Protein AF-0000000070730236 (afdb_homodimer)

Structure (mmCIF, N/CA/C/O backbone):
data_AF-0000000070730236-model_v1
#
loop_
_entity.id
_entity.type
_entity.pdbx_description
1 polymer '4-aminobutyrate aminotransferase'
#
loop_
_atom_site.group_PDB
_atom_site.id
_atom_site.type_symbol
_atom_site.label_atom_id
_atom_site.label_alt_id
_atom_site.label_comp_id
_atom_site.label_asym_id
_atom_site.label_entity_id
_atom_site.label_seq_id
_atom_site.pdbx_PDB_ins_code
_atom_site.Cartn_x
_atom_site.Cartn_y
_atom_site.Cartn_z
_atom_site.occupancy
_atom_site.B_iso_or_equiv
_atom_site.auth_seq_id
_atom_site.auth_comp_id
_atom_site.auth_asym_id
_atom_site.auth_atom_id
_atom_site.pdbx_PDB_model_num
ATOM 1 N N . MET A 1 1 ? -17.438 -22.188 -35.969 1 34.66 1 MET A N 1
ATOM 2 C CA . MET A 1 1 ? -17.047 -20.828 -36.281 1 34.66 1 MET A CA 1
ATOM 3 C C . MET A 1 1 ? -15.602 -20.562 -35.875 1 34.66 1 MET A C 1
ATOM 5 O O . MET A 1 1 ? -15.219 -20.812 -34.719 1 34.66 1 MET A O 1
ATOM 9 N N . THR A 1 2 ? -14.625 -20.625 -36.594 1 44.75 2 THR A N 1
ATOM 10 C CA . THR A 1 2 ? -13.195 -20.516 -36.344 1 44.75 2 THR A CA 1
ATOM 11 C C . THR A 1 2 ? -12.898 -19.359 -35.406 1 44.75 2 THR A C 1
ATOM 13 O O . THR A 1 2 ? -13.227 -18.203 -35.719 1 44.75 2 THR A O 1
ATOM 16 N N . ASN A 1 3 ? -12.977 -19.484 -34.031 1 59.94 3 ASN A N 1
ATOM 17 C CA . ASN A 1 3 ? -12.938 -18.453 -33.031 1 59.94 3 ASN A CA 1
ATOM 18 C C . ASN A 1 3 ? -11.883 -17.391 -33.344 1 59.94 3 ASN A C 1
ATOM 20 O O . ASN A 1 3 ? -10.703 -17.719 -33.5 1 59.94 3 ASN A O 1
ATOM 24 N N . GLN A 1 4 ? -12.258 -16.281 -33.938 1 80.88 4 GLN A N 1
ATOM 25 C CA . GLN A 1 4 ? -11.422 -15.141 -34.281 1 80.88 4 GLN A CA 1
ATOM 26 C C . GLN A 1 4 ? -10.422 -14.844 -33.188 1 80.88 4 GLN A C 1
ATOM 28 O O . GLN A 1 4 ? -10.781 -14.812 -32 1 80.88 4 GLN A O 1
ATOM 33 N N . SER A 1 5 ? -9.148 -14.969 -33.594 1 93.56 5 SER A N 1
ATOM 34 C CA . SER A 1 5 ? -8.039 -14.719 -32.688 1 93.56 5 SER A CA 1
ATOM 35 C C . SER A 1 5 ? -8.117 -13.312 -32.094 1 93.56 5 SER A C 1
ATOM 37 O O . SER A 1 5 ? -7.895 -12.328 -32.812 1 93.56 5 SER A O 1
ATOM 39 N N . ILE A 1 6 ? -8.453 -13.219 -30.812 1 95.75 6 ILE A N 1
ATOM 40 C CA . ILE A 1 6 ? -8.492 -11.93 -30.125 1 95.75 6 ILE A CA 1
ATOM 41 C C . ILE A 1 6 ? -7.082 -11.336 -30.078 1 95.75 6 ILE A C 1
ATOM 43 O O . ILE A 1 6 ? -6.906 -10.125 -30.172 1 95.75 6 ILE A O 1
ATOM 47 N N . SER A 1 7 ? -6.105 -12.164 -29.906 1 97.12 7 SER A N 1
ATOM 48 C CA . SER A 1 7 ? -4.715 -11.727 -29.922 1 97.12 7 SER A CA 1
ATOM 49 C C . SER A 1 7 ? -4.367 -11.047 -31.234 1 97.12 7 SER A C 1
ATOM 51 O O . SER A 1 7 ? -3.746 -9.984 -31.25 1 97.12 7 SER A O 1
ATOM 53 N N . ALA A 1 8 ? -4.727 -11.727 -32.312 1 96.88 8 ALA A N 1
ATOM 54 C CA . ALA A 1 8 ? -4.43 -11.172 -33.656 1 96.88 8 ALA A CA 1
ATOM 55 C C . ALA A 1 8 ? -5.184 -9.867 -33.875 1 96.88 8 ALA A C 1
ATOM 57 O O . ALA A 1 8 ? -4.684 -8.961 -34.562 1 96.88 8 ALA A O 1
ATOM 58 N N . GLN A 1 9 ? -6.41 -9.781 -33.344 1 96.94 9 GLN A N 1
ATOM 59 C CA . GLN A 1 9 ? -7.184 -8.547 -33.469 1 96.94 9 GLN A CA 1
ATOM 60 C C . GLN A 1 9 ? -6.504 -7.398 -32.719 1 96.94 9 GLN A C 1
ATOM 62 O O . GLN A 1 9 ? -6.395 -6.293 -33.25 1 96.94 9 GLN A O 1
ATOM 67 N N . TYR A 1 10 ? -6.07 -7.633 -31.469 1 97.62 10 TYR A N 1
ATOM 68 C CA . TYR A 1 10 ? -5.406 -6.602 -30.688 1 97.62 10 TYR A CA 1
ATOM 69 C C . TYR A 1 10 ? -4.031 -6.273 -31.25 1 97.62 10 TYR A C 1
ATOM 71 O O . TYR A 1 10 ? -3.631 -5.109 -31.297 1 97.62 10 TYR A O 1
ATOM 79 N N . PHE A 1 11 ? -3.342 -7.414 -31.656 1 98.12 11 PHE A N 1
ATOM 80 C CA . PHE A 1 11 ? -1.927 -7.266 -31.984 1 98.12 11 PHE A CA 1
ATOM 81 C C . PHE A 1 11 ? -1.612 -7.871 -33.344 1 98.12 11 PHE A C 1
ATOM 83 O O . PHE A 1 11 ? -0.896 -8.875 -33.438 1 98.12 11 PHE A O 1
ATOM 90 N N . PRO A 1 12 ? -1.958 -7.266 -34.375 1 97.31 12 PRO A N 1
ATOM 91 C CA . PRO A 1 12 ? -1.667 -7.816 -35.719 1 97.31 12 PRO A CA 1
ATOM 92 C C . PRO A 1 12 ? -0.169 -7.93 -35.969 1 97.31 12 PRO A C 1
ATOM 94 O O . PRO A 1 12 ? 0.25 -8.742 -36.812 1 97.31 12 PRO A O 1
ATOM 97 N N . GLU A 1 13 ? 0.661 -7.137 -35.281 1 97.25 13 GLU A N 1
ATOM 98 C CA . GLU A 1 13 ? 2.098 -7.121 -35.531 1 97.25 13 GLU A CA 1
ATOM 99 C C . GLU A 1 13 ? 2.859 -7.891 -34.469 1 97.25 13 GLU A C 1
ATOM 101 O O . GLU A 1 13 ? 4.07 -7.719 -34.312 1 97.25 13 GLU A O 1
ATOM 106 N N . GLU A 1 14 ? 2.125 -8.688 -33.625 1 97.81 14 GLU A N 1
ATOM 107 C CA . GLU A 1 14 ? 2.814 -9.5 -32.625 1 97.81 14 GLU A CA 1
ATOM 108 C C . GLU A 1 14 ? 3.84 -10.422 -33.281 1 97.81 14 GLU A C 1
ATOM 110 O O . GLU A 1 14 ? 3.582 -10.992 -34.344 1 97.81 14 GLU A O 1
ATOM 115 N N . PRO A 1 15 ? 5.004 -10.594 -32.625 1 97.12 15 PRO A N 1
ATOM 116 C CA . PRO A 1 15 ? 5.98 -11.523 -33.219 1 97.12 15 PRO A CA 1
ATOM 117 C C . PRO A 1 15 ? 5.402 -12.914 -33.438 1 97.12 15 PRO A C 1
ATOM 119 O O . PRO A 1 15 ? 4.555 -13.375 -32.656 1 97.12 15 PRO A O 1
ATOM 122 N N . LYS A 1 16 ? 5.879 -13.578 -34.469 1 96.69 16 LYS A N 1
ATOM 123 C CA . LYS A 1 16 ? 5.398 -14.922 -34.781 1 96.69 16 LYS A CA 1
ATOM 124 C C . LYS A 1 16 ? 6.078 -15.969 -33.906 1 96.69 16 LYS A C 1
ATOM 126 O O . LYS A 1 16 ? 5.531 -17.047 -33.688 1 96.69 16 LYS A O 1
ATOM 131 N N . GLU A 1 17 ? 7.234 -15.641 -33.531 1 97.88 17 GLU A N 1
ATOM 132 C CA . GLU A 1 17 ? 8.047 -16.484 -32.656 1 97.88 17 GLU A CA 1
ATOM 133 C C . GLU A 1 17 ? 9.031 -15.656 -31.844 1 97.88 17 GLU A C 1
ATOM 135 O O . GLU A 1 17 ? 9.281 -14.492 -32.156 1 97.88 17 GLU A O 1
ATOM 140 N N . PRO A 1 18 ? 9.578 -16.188 -30.766 1 98.44 18 PRO A N 1
ATOM 141 C CA . PRO A 1 18 ? 10.602 -15.461 -30 1 98.44 18 PRO A CA 1
ATOM 142 C C . PRO A 1 18 ? 11.82 -15.109 -30.844 1 98.44 18 PRO A C 1
ATOM 144 O O . PRO A 1 18 ? 12.109 -15.789 -31.844 1 98.44 18 PRO A O 1
ATOM 147 N N . VAL A 1 19 ? 12.453 -14.086 -30.469 1 98.06 19 VAL A N 1
ATOM 148 C CA . VAL A 1 19 ? 13.703 -13.664 -31.078 1 98.06 19 VAL A CA 1
ATOM 149 C C . VAL A 1 19 ? 14.797 -13.57 -30.016 1 98.06 19 VAL A C 1
ATOM 151 O O . VAL A 1 19 ? 14.695 -12.758 -29.078 1 98.06 19 VAL A O 1
ATOM 154 N N . VAL A 1 20 ? 15.82 -14.406 -30.094 1 97.69 20 VAL A N 1
ATOM 155 C CA . VAL A 1 20 ? 16.969 -14.352 -29.188 1 97.69 20 VAL A CA 1
ATOM 156 C C . VAL A 1 20 ? 18.188 -13.828 -29.922 1 97.69 20 VAL A C 1
ATOM 158 O O . VAL A 1 20 ? 18.812 -14.562 -30.703 1 97.69 20 VAL A O 1
ATOM 161 N N . LYS A 1 21 ? 18.5 -12.656 -29.625 1 95.81 21 LYS A N 1
ATOM 162 C CA . LYS A 1 21 ? 19.656 -12.039 -30.281 1 95.81 21 LYS A CA 1
ATOM 163 C C . LYS A 1 21 ? 20.922 -12.188 -29.422 1 95.81 21 LYS A C 1
ATOM 165 O O . LYS A 1 21 ? 22.031 -12.234 -29.953 1 95.81 21 LYS A O 1
ATOM 170 N N . SER A 1 22 ? 20.781 -12.125 -28.125 1 90.31 22 SER A N 1
ATOM 171 C CA . SER A 1 22 ? 21.906 -12.227 -27.203 1 90.31 22 SER A CA 1
ATOM 172 C C . SER A 1 22 ? 21.516 -13 -25.953 1 90.31 22 SER A C 1
ATOM 174 O O . SER A 1 22 ? 20.469 -12.75 -25.359 1 90.31 22 SER A O 1
ATOM 176 N N . THR A 1 23 ? 22.344 -13.898 -25.672 1 89.12 23 THR A N 1
ATOM 177 C CA . THR A 1 23 ? 22.125 -14.617 -24.422 1 89.12 23 THR A CA 1
ATOM 178 C C . THR A 1 23 ? 23.031 -14.062 -23.328 1 89.12 23 THR A C 1
ATOM 180 O O . THR A 1 23 ? 22.844 -14.383 -22.156 1 89.12 23 THR A O 1
ATOM 183 N N . LYS A 1 24 ? 24.062 -13.211 -23.734 1 89.94 24 LYS A N 1
ATOM 184 C CA . LYS A 1 24 ? 24.984 -12.648 -22.766 1 89.94 24 LYS A CA 1
ATOM 185 C C . LYS A 1 24 ? 24.297 -11.641 -21.859 1 89.94 24 LYS A C 1
ATOM 187 O O . LYS A 1 24 ? 24.641 -11.508 -20.688 1 89.94 24 LYS A O 1
ATOM 192 N N . GLY A 1 25 ? 23.297 -10.953 -22.375 1 96.06 25 GLY A N 1
ATOM 193 C CA . GLY A 1 25 ? 22.531 -9.961 -21.625 1 96.06 25 GLY A CA 1
ATOM 194 C C . GLY A 1 25 ? 23.391 -8.812 -21.109 1 96.06 25 GLY A C 1
ATOM 195 O O . GLY A 1 25 ? 23.188 -8.336 -20 1 96.06 25 GLY A O 1
ATOM 196 N N . SER A 1 26 ? 24.359 -8.336 -21.891 1 97.38 26 SER A N 1
ATOM 197 C CA . SER A 1 26 ? 25.359 -7.359 -21.453 1 97.38 26 SER A CA 1
ATOM 198 C C . SER A 1 26 ? 24.719 -6.008 -21.156 1 97.38 26 SER A C 1
ATOM 200 O O . SER A 1 26 ? 25.078 -5.336 -20.188 1 97.38 26 SER A O 1
ATOM 202 N N . ASN A 1 27 ? 23.797 -5.602 -22.031 1 98.06 27 ASN A N 1
ATOM 203 C CA . ASN A 1 27 ? 23.125 -4.32 -21.812 1 98.06 27 ASN A CA 1
ATOM 204 C C . ASN A 1 27 ? 22.266 -4.348 -20.547 1 98.06 27 ASN A C 1
ATOM 206 O O . ASN A 1 27 ? 22.266 -3.383 -19.781 1 98.06 27 ASN A O 1
ATOM 210 N N . SER A 1 28 ? 21.547 -5.41 -20.328 1 98.19 28 SER A N 1
ATOM 211 C CA . SER A 1 28 ? 20.75 -5.559 -19.125 1 98.19 28 SER A CA 1
ATOM 212 C C . SER A 1 28 ? 21.625 -5.547 -17.875 1 98.19 28 SER A C 1
ATOM 214 O O . SER A 1 28 ? 21.297 -4.891 -16.891 1 98.19 28 SER A O 1
ATOM 216 N N . LYS A 1 29 ? 22.672 -6.309 -17.938 1 98 29 LYS A N 1
ATOM 217 C CA . LYS A 1 29 ? 23.578 -6.371 -16.797 1 98 29 LYS A CA 1
ATOM 218 C C . LYS A 1 29 ? 24.141 -4.992 -16.469 1 98 29 LYS A C 1
ATOM 220 O O . LYS A 1 29 ? 24.203 -4.613 -15.289 1 98 29 LYS A O 1
ATOM 225 N N . GLN A 1 30 ? 24.531 -4.23 -17.453 1 98.31 30 GLN A N 1
ATOM 226 C CA . GLN A 1 30 ? 25.062 -2.887 -17.25 1 98.31 30 GLN A CA 1
ATOM 227 C C . GLN A 1 30 ? 24 -1.959 -16.672 1 98.31 30 GLN A C 1
ATOM 229 O O . GLN A 1 30 ? 24.281 -1.162 -15.773 1 98.31 30 GLN A O 1
ATOM 234 N N . ALA A 1 31 ? 22.844 -2.051 -17.219 1 98.5 31 ALA A N 1
ATOM 235 C CA . ALA A 1 31 ? 21.734 -1.215 -16.75 1 98.5 31 ALA A CA 1
ATOM 236 C C . ALA A 1 31 ? 21.391 -1.534 -15.297 1 98.5 31 ALA A C 1
ATOM 238 O O . ALA A 1 31 ? 21.094 -0.633 -14.508 1 98.5 31 ALA A O 1
ATOM 239 N N . ILE A 1 32 ? 21.391 -2.787 -14.938 1 98.5 32 ILE A N 1
ATOM 240 C CA . ILE A 1 32 ? 21.094 -3.217 -13.578 1 98.5 32 ILE A CA 1
ATOM 241 C C . ILE A 1 32 ? 22.172 -2.693 -12.633 1 98.5 32 ILE A C 1
ATOM 243 O O . ILE A 1 32 ? 21.875 -2.242 -11.523 1 98.5 32 ILE A O 1
ATOM 247 N N . GLU A 1 33 ? 23.406 -2.789 -13.055 1 98 33 GLU A N 1
ATOM 248 C CA . GLU A 1 33 ? 24.516 -2.275 -12.25 1 98 33 GLU A CA 1
ATOM 249 C C . GLU A 1 33 ? 24.375 -0.775 -12.008 1 98 33 GLU A C 1
ATOM 251 O O . GLU A 1 33 ? 24.578 -0.298 -10.891 1 98 33 GLU A O 1
ATOM 256 N N . SER A 1 34 ? 24.047 -0.074 -13.047 1 97.94 34 SER A N 1
ATOM 257 C CA . SER A 1 34 ? 23.844 1.366 -12.922 1 97.94 34 SER A CA 1
ATOM 258 C C . SER A 1 34 ? 22.703 1.685 -11.961 1 97.94 34 SER A C 1
ATOM 260 O O . SER A 1 34 ? 22.844 2.518 -11.062 1 97.94 34 SER A O 1
ATOM 262 N N . LEU A 1 35 ? 21.578 1.046 -12.148 1 98.19 35 LEU A N 1
ATOM 263 C CA . LEU A 1 35 ? 20.422 1.23 -11.297 1 98.19 35 LEU A CA 1
ATOM 264 C C . LEU A 1 35 ? 20.734 0.866 -9.852 1 98.19 35 LEU A C 1
ATOM 266 O O . LEU A 1 35 ? 20.25 1.506 -8.922 1 98.19 35 LEU A O 1
ATOM 270 N N . GLY A 1 36 ? 21.594 -0.146 -9.68 1 97.75 36 GLY A N 1
ATOM 271 C CA . GLY A 1 36 ? 21.938 -0.697 -8.375 1 97.75 36 GLY A CA 1
ATOM 272 C C . GLY A 1 36 ? 22.688 0.279 -7.492 1 97.75 36 GLY A C 1
ATOM 273 O O . GLY A 1 36 ? 22.781 0.082 -6.281 1 97.75 36 GLY A O 1
ATOM 274 N N . LYS A 1 37 ? 23.188 1.359 -8.047 1 97.12 37 LYS A N 1
ATOM 275 C CA . LYS A 1 37 ? 23.906 2.367 -7.281 1 97.12 37 LYS A CA 1
ATOM 276 C C . LYS A 1 37 ? 22.969 3.166 -6.391 1 97.12 37 LYS A C 1
ATOM 278 O O . LYS A 1 37 ? 23.375 3.695 -5.355 1 97.12 37 LYS A O 1
ATOM 283 N N . VAL A 1 38 ? 21.656 3.236 -6.773 1 97.44 38 VAL A N 1
ATOM 284 C CA . VAL A 1 38 ? 20.766 4.152 -6.07 1 97.44 38 VAL A CA 1
ATOM 285 C C . VAL A 1 38 ? 19.453 3.445 -5.75 1 97.44 38 VAL A C 1
ATOM 287 O O . VAL A 1 38 ? 18.625 3.971 -5 1 97.44 38 VAL A O 1
ATOM 290 N N . PHE A 1 39 ? 19.234 2.281 -6.234 1 97.19 39 PHE A N 1
ATOM 291 C CA . PHE A 1 39 ? 18.047 1.453 -6.082 1 97.19 39 PHE A CA 1
ATOM 292 C C . PHE A 1 39 ? 18.422 -0.018 -5.953 1 97.19 39 PHE A C 1
ATOM 294 O O . PHE A 1 39 ? 19.328 -0.494 -6.637 1 97.19 39 PHE A O 1
ATOM 301 N N . ASP A 1 40 ? 17.828 -0.788 -5.016 1 97.38 40 ASP A N 1
ATOM 302 C CA . ASP A 1 40 ? 18.141 -2.209 -4.906 1 97.38 40 ASP A CA 1
ATOM 303 C C . ASP A 1 40 ? 17.609 -2.98 -6.113 1 97.38 40 ASP A C 1
ATOM 305 O O . ASP A 1 40 ? 16.453 -3.4 -6.133 1 97.38 40 ASP A O 1
ATOM 309 N N . ALA A 1 41 ? 18.484 -3.246 -7.078 1 97.5 41 ALA A N 1
ATOM 310 C CA . ALA A 1 41 ? 18.078 -3.854 -8.344 1 97.5 41 ALA A CA 1
ATOM 311 C C . ALA A 1 41 ? 18.531 -5.312 -8.422 1 97.5 41 ALA A C 1
ATOM 313 O O . ALA A 1 41 ? 18.484 -5.926 -9.484 1 97.5 41 ALA A O 1
ATOM 314 N N . ARG A 1 42 ? 19 -5.934 -7.352 1 97.38 42 ARG A N 1
ATOM 315 C CA . ARG A 1 42 ? 19.594 -7.27 -7.348 1 97.38 42 ARG A CA 1
ATOM 316 C C . ARG A 1 42 ? 18.562 -8.328 -7.691 1 97.38 42 ARG A C 1
ATOM 318 O O . ARG A 1 42 ? 18.906 -9.445 -8.078 1 97.38 42 ARG A O 1
ATOM 325 N N . GLY A 1 43 ? 17.234 -8.008 -7.543 1 97.19 43 GLY A N 1
ATOM 326 C CA . GLY A 1 43 ? 16.172 -8.945 -7.875 1 97.19 43 GLY A CA 1
ATOM 327 C C . GLY A 1 43 ? 15.812 -8.945 -9.352 1 97.19 43 GLY A C 1
ATOM 328 O O . GLY A 1 43 ? 15 -9.758 -9.805 1 97.19 43 GLY A O 1
ATOM 329 N N . ALA A 1 44 ? 16.391 -8.102 -10.18 1 97.94 44 ALA A N 1
ATOM 330 C CA . ALA A 1 44 ? 16.031 -7.926 -11.578 1 97.94 44 ALA A CA 1
ATOM 331 C C . ALA A 1 44 ? 16.5 -9.109 -12.422 1 97.94 44 ALA A C 1
ATOM 333 O O . ALA A 1 44 ? 17.641 -9.555 -12.297 1 97.94 44 ALA A O 1
ATOM 334 N N . TYR A 1 45 ? 15.617 -9.641 -13.227 1 97 45 TYR A N 1
ATOM 335 C CA . TYR A 1 45 ? 15.969 -10.672 -14.195 1 97 45 TYR A CA 1
ATOM 336 C C . TYR A 1 45 ? 16.641 -10.07 -15.422 1 97 45 TYR A C 1
ATOM 338 O O . TYR A 1 45 ? 17.641 -10.586 -15.906 1 97 45 TYR A O 1
ATOM 346 N N . PHE A 1 46 ? 16.109 -9.102 -15.953 1 98 46 PHE A N 1
ATOM 347 C CA . PHE A 1 46 ? 16.625 -8.289 -17.047 1 98 46 PHE A CA 1
ATOM 348 C C . PHE A 1 46 ? 15.898 -6.945 -17.094 1 98 46 PHE A C 1
ATOM 350 O O . PHE A 1 46 ? 14.859 -6.766 -16.453 1 98 46 PHE A O 1
ATOM 357 N N . VAL A 1 47 ? 16.5 -6.008 -17.734 1 98.62 47 VAL A N 1
ATOM 358 C CA . VAL A 1 47 ? 15.859 -4.719 -17.969 1 98.62 47 VAL A CA 1
ATOM 359 C C . VAL A 1 47 ? 15.016 -4.777 -19.25 1 98.62 47 VAL A C 1
ATOM 361 O O . VAL A 1 47 ? 15.531 -5.121 -20.312 1 98.62 47 VAL A O 1
ATOM 364 N N . ALA A 1 48 ? 13.781 -4.457 -19.141 1 98.69 48 ALA A N 1
ATOM 365 C CA . ALA A 1 48 ? 12.836 -4.617 -20.234 1 98.69 48 ALA A CA 1
ATOM 366 C C . ALA A 1 48 ? 12.75 -3.344 -21.078 1 98.69 48 ALA A C 1
ATOM 368 O O . ALA A 1 48 ? 12.945 -2.24 -20.562 1 98.69 48 ALA A O 1
ATOM 369 N N . ASP A 1 49 ? 12.539 -3.51 -22.328 1 98.5 49 ASP A N 1
ATOM 370 C CA . ASP A 1 49 ? 12.102 -2.461 -23.234 1 98.5 49 ASP A CA 1
ATOM 371 C C . ASP A 1 49 ? 10.602 -2.555 -23.516 1 98.5 49 ASP A C 1
ATOM 373 O O . ASP A 1 49 ? 10.18 -3.17 -24.484 1 98.5 49 ASP A O 1
ATOM 377 N N . TYR A 1 50 ? 9.797 -1.922 -22.734 1 98.44 50 TYR A N 1
ATOM 378 C CA . TYR A 1 50 ? 8.344 -2.057 -22.797 1 98.44 50 TYR A CA 1
ATOM 379 C C . TYR A 1 50 ? 7.789 -1.422 -24.062 1 98.44 50 TYR A C 1
ATOM 381 O O . TYR A 1 50 ? 6.73 -1.82 -24.547 1 98.44 50 TYR A O 1
ATOM 389 N N . ALA A 1 51 ? 8.453 -0.44 -24.594 1 97.94 51 ALA A N 1
ATOM 390 C CA . ALA A 1 51 ? 8.008 0.173 -25.844 1 97.94 51 ALA A CA 1
ATOM 391 C C . ALA A 1 51 ? 8.016 -0.841 -26.984 1 97.94 51 ALA A C 1
ATOM 393 O O . ALA A 1 51 ? 7.219 -0.734 -27.922 1 97.94 51 ALA A O 1
ATOM 394 N N . LYS A 1 52 ? 8.891 -1.861 -26.859 1 98.06 52 LYS A N 1
ATOM 395 C CA . LYS A 1 52 ? 9.023 -2.855 -27.922 1 98.06 52 LYS A CA 1
ATOM 396 C C . LYS A 1 52 ? 8.312 -4.152 -27.562 1 98.06 52 LYS A C 1
ATOM 398 O O . LYS A 1 52 ? 8.273 -5.094 -28.359 1 98.06 52 LYS A O 1
ATOM 403 N N . SER A 1 53 ? 7.781 -4.277 -26.375 1 98.69 53 SER A N 1
ATOM 404 C CA . SER A 1 53 ? 6.988 -5.434 -25.969 1 98.69 53 SER A CA 1
ATOM 405 C C . SER A 1 53 ? 5.598 -5.391 -26.594 1 98.69 53 SER A C 1
ATOM 407 O O . SER A 1 53 ? 5.02 -4.312 -26.766 1 98.69 53 SER A O 1
ATOM 409 N N . LEU A 1 54 ? 5.07 -6.551 -26.969 1 98.62 54 LEU A N 1
ATOM 410 C CA . LEU A 1 54 ? 3.805 -6.547 -27.688 1 98.62 54 LEU A CA 1
ATOM 411 C C . LEU A 1 54 ? 3.064 -7.867 -27.5 1 98.62 54 LEU A C 1
ATOM 413 O O . LEU A 1 54 ? 3.619 -8.938 -27.766 1 98.62 54 LEU A O 1
ATOM 417 N N . GLY A 1 55 ? 1.768 -7.719 -27.109 1 98.44 55 GLY A N 1
ATOM 418 C CA . GLY A 1 55 ? 0.967 -8.922 -26.922 1 98.44 55 GLY A CA 1
ATOM 419 C C . GLY A 1 55 ? 1.524 -9.852 -25.875 1 98.44 55 GLY A C 1
ATOM 420 O O . GLY A 1 55 ? 1.75 -9.445 -24.734 1 98.44 55 GLY A O 1
ATOM 421 N N . ASN A 1 56 ? 1.843 -11.07 -26.297 1 98.75 56 ASN A N 1
ATOM 422 C CA . ASN A 1 56 ? 2.344 -12.07 -25.359 1 98.75 56 ASN A CA 1
ATOM 423 C C . ASN A 1 56 ? 3.869 -12.102 -25.328 1 98.75 56 ASN A C 1
ATOM 425 O O . ASN A 1 56 ? 4.469 -13.047 -24.828 1 98.75 56 ASN A O 1
ATOM 429 N N . TYR A 1 57 ? 4.523 -11.016 -25.812 1 98.88 57 TYR A N 1
ATOM 430 C CA . TYR A 1 57 ? 5.98 -10.984 -25.906 1 98.88 57 TYR A CA 1
ATOM 431 C C . TYR A 1 57 ? 6.551 -9.797 -25.141 1 98.88 57 TYR A C 1
ATOM 433 O O . TYR A 1 57 ? 6.062 -8.672 -25.281 1 98.88 57 TYR A O 1
ATOM 441 N N . ILE A 1 58 ? 7.559 -10.008 -24.344 1 98.81 58 ILE A N 1
ATOM 442 C CA . ILE A 1 58 ? 8.281 -8.969 -23.625 1 98.81 58 ILE A CA 1
ATOM 443 C C . ILE A 1 58 ? 9.68 -8.812 -24.203 1 98.81 58 ILE A C 1
ATOM 445 O O . ILE A 1 58 ? 10.359 -9.797 -24.484 1 98.81 58 ILE A O 1
ATOM 449 N N . ALA A 1 59 ? 10.086 -7.617 -24.438 1 98.62 59 ALA A N 1
ATOM 450 C CA . ALA A 1 59 ? 11.398 -7.293 -24.984 1 98.62 59 ALA A CA 1
ATOM 451 C C . ALA A 1 59 ? 12.359 -6.844 -23.891 1 98.62 59 ALA A C 1
ATOM 453 O O . ALA A 1 59 ? 11.969 -6.141 -22.969 1 98.62 59 ALA A O 1
ATOM 454 N N . ASP A 1 60 ? 13.648 -7.246 -23.969 1 98.5 60 ASP A N 1
ATOM 455 C CA . ASP A 1 60 ? 14.664 -6.676 -23.094 1 98.5 60 ASP A CA 1
ATOM 456 C C . ASP A 1 60 ? 15.555 -5.695 -23.859 1 98.5 60 ASP A C 1
ATOM 458 O O . ASP A 1 60 ? 15.391 -5.504 -25.062 1 98.5 60 ASP A O 1
ATOM 462 N N . VAL A 1 61 ? 16.453 -5.039 -23.188 1 98.38 61 VAL A N 1
ATOM 463 C CA . VAL A 1 61 ? 17.297 -3.996 -23.75 1 98.38 61 VAL A CA 1
ATOM 464 C C . VAL A 1 61 ? 18.406 -4.629 -24.578 1 98.38 61 VAL A C 1
ATOM 466 O O . VAL A 1 61 ? 19.188 -3.926 -25.219 1 98.38 61 VAL A O 1
ATOM 469 N N . ASP A 1 62 ? 18.562 -5.922 -24.609 1 98.31 62 ASP A N 1
ATOM 470 C CA . ASP A 1 62 ? 19.578 -6.625 -25.391 1 98.31 62 ASP A CA 1
ATOM 471 C C . ASP A 1 62 ? 19.047 -7.012 -26.766 1 98.31 62 ASP A C 1
ATOM 473 O O . ASP A 1 62 ? 19.781 -7.582 -27.578 1 98.31 62 ASP A O 1
ATOM 477 N N . GLY A 1 63 ? 17.781 -6.719 -27.031 1 97.5 63 GLY A N 1
ATOM 478 C CA . GLY A 1 63 ? 17.188 -6.949 -28.344 1 97.5 63 GLY A CA 1
ATOM 479 C C . GLY A 1 63 ? 16.438 -8.258 -28.438 1 97.5 63 GLY A C 1
ATOM 480 O O . GLY A 1 63 ? 15.93 -8.617 -29.5 1 97.5 63 GLY A O 1
ATOM 481 N N . ASN A 1 64 ? 16.297 -8.969 -27.359 1 98.56 64 ASN A N 1
ATOM 482 C CA . ASN A 1 64 ? 15.531 -10.211 -27.328 1 98.56 64 ASN A CA 1
ATOM 483 C C . ASN A 1 64 ? 14.031 -9.938 -27.203 1 98.56 64 ASN A C 1
ATOM 485 O O . ASN A 1 64 ? 13.625 -8.953 -26.594 1 98.56 64 ASN A O 1
ATOM 489 N N . LEU A 1 65 ? 13.227 -10.766 -27.844 1 98.5 65 LEU A N 1
ATOM 490 C CA . LEU A 1 65 ? 11.781 -10.867 -27.656 1 98.5 65 LEU A CA 1
ATOM 491 C C . LEU A 1 65 ? 11.391 -12.234 -27.109 1 98.5 65 LEU A C 1
ATOM 493 O O . LEU A 1 65 ? 11.477 -13.242 -27.812 1 98.5 65 LEU A O 1
ATOM 497 N N . TYR A 1 66 ? 10.945 -12.258 -25.875 1 98.81 66 TYR A N 1
ATOM 498 C CA . TYR A 1 66 ? 10.602 -13.508 -25.219 1 98.81 66 TYR A CA 1
ATOM 499 C C . TYR A 1 66 ? 9.094 -13.734 -25.219 1 98.81 66 TYR A C 1
ATOM 501 O O . TYR A 1 66 ? 8.32 -12.812 -24.953 1 98.81 66 TYR A O 1
ATOM 509 N N . LEU A 1 67 ? 8.68 -14.969 -25.672 1 98.88 67 LEU A N 1
ATOM 510 C CA . LEU A 1 67 ? 7.336 -15.352 -25.25 1 98.88 67 LEU A CA 1
ATOM 511 C C . LEU A 1 67 ? 7.211 -15.344 -23.734 1 98.88 67 LEU A C 1
ATOM 513 O O . LEU A 1 67 ? 7.938 -16.062 -23.047 1 98.88 67 LEU A O 1
ATOM 517 N N . ASP A 1 68 ? 6.355 -14.492 -23.25 1 98.81 68 ASP A N 1
ATOM 518 C CA . ASP A 1 68 ? 6.289 -14.281 -21.812 1 98.81 68 ASP A CA 1
ATOM 519 C C . ASP A 1 68 ? 5.133 -15.062 -21.203 1 98.81 68 ASP A C 1
ATOM 521 O O . ASP A 1 68 ? 3.969 -14.68 -21.344 1 98.81 68 ASP A O 1
ATOM 525 N N . VAL A 1 69 ? 5.402 -16.109 -20.5 1 98.81 69 VAL A N 1
ATOM 526 C CA . VAL A 1 69 ? 4.367 -16.891 -19.844 1 98.81 69 VAL A CA 1
ATOM 527 C C . VAL A 1 69 ? 4.492 -16.75 -18.328 1 98.81 69 VAL A C 1
ATOM 529 O O . VAL A 1 69 ? 4.035 -17.609 -17.578 1 98.81 69 VAL A O 1
ATOM 532 N N . TYR A 1 70 ? 5.172 -15.727 -17.891 1 98.25 70 TYR A N 1
ATOM 533 C CA . TYR A 1 70 ? 5.254 -15.312 -16.484 1 98.25 70 TYR A CA 1
ATOM 534 C C . TYR A 1 70 ? 4.512 -14 -16.266 1 98.25 70 TYR A C 1
ATOM 536 O O . TYR A 1 70 ? 3.961 -13.758 -15.195 1 98.25 70 TYR A O 1
ATOM 544 N N . ALA A 1 71 ? 4.527 -13.18 -17.391 1 97.44 71 ALA A N 1
ATOM 545 C CA . ALA A 1 71 ? 3.799 -11.914 -17.438 1 97.44 71 ALA A CA 1
ATOM 546 C C . ALA A 1 71 ? 4.156 -11.031 -16.25 1 97.44 71 ALA A C 1
ATOM 548 O O . ALA A 1 71 ? 3.273 -10.562 -15.523 1 97.44 71 ALA A O 1
ATOM 549 N N . GLN A 1 72 ? 5.52 -10.828 -16.125 1 96.12 72 GLN A N 1
ATOM 550 C CA . GLN A 1 72 ? 6.125 -10.172 -14.977 1 96.12 72 GLN A CA 1
ATOM 551 C C . GLN A 1 72 ? 5.926 -10.992 -13.703 1 96.12 72 GLN A C 1
ATOM 553 O O . GLN A 1 72 ? 6.461 -12.094 -13.586 1 96.12 72 GLN A O 1
ATOM 558 N N . ILE A 1 73 ? 5.113 -10.852 -12.859 1 95.94 73 ILE A N 1
ATOM 559 C CA . ILE A 1 73 ? 4.664 -11.633 -11.711 1 95.94 73 ILE A CA 1
ATOM 560 C C . ILE A 1 73 ? 3.143 -11.75 -11.727 1 95.94 73 ILE A C 1
ATOM 562 O O . ILE A 1 73 ? 2.471 -11.305 -10.789 1 95.94 73 ILE A O 1
ATOM 566 N N . ALA A 1 74 ? 2.688 -12.336 -12.812 1 97.69 74 ALA A N 1
ATOM 567 C CA . ALA A 1 74 ? 1.275 -12.648 -13.008 1 97.69 74 ALA A CA 1
ATOM 568 C C . ALA A 1 74 ? 0.427 -11.383 -13.031 1 97.69 74 ALA A C 1
ATOM 570 O O . ALA A 1 74 ? -0.699 -11.367 -12.523 1 97.69 74 ALA A O 1
ATOM 571 N N . SER A 1 75 ? 0.89 -10.32 -13.68 1 97.75 75 SER A N 1
ATOM 572 C CA . SER A 1 75 ? 0.193 -9.055 -13.484 1 97.75 75 SER A CA 1
ATOM 573 C C . SER A 1 75 ? -0.344 -8.508 -14.805 1 97.75 75 SER A C 1
ATOM 575 O O . SER A 1 75 ? -1.058 -7.504 -14.82 1 97.75 75 SER A O 1
ATOM 577 N N . ILE A 1 76 ? -0.006 -9.133 -15.984 1 98.31 76 ILE A N 1
ATOM 578 C CA . ILE A 1 76 ? -0.448 -8.633 -17.281 1 98.31 76 ILE A CA 1
ATOM 579 C C . ILE A 1 76 ? -1.682 -9.406 -17.734 1 98.31 76 ILE A C 1
ATOM 581 O O . ILE A 1 76 ? -1.598 -10.594 -18.047 1 98.31 76 ILE A O 1
ATOM 585 N N . PRO A 1 77 ? -2.783 -8.727 -17.844 1 98.06 77 PRO A N 1
ATOM 586 C CA . PRO A 1 77 ? -4.008 -9.469 -18.156 1 98.06 77 PRO A CA 1
ATOM 587 C C . PRO A 1 77 ? -4.234 -9.633 -19.656 1 98.06 77 PRO A C 1
ATOM 589 O O . PRO A 1 77 ? -4.512 -10.734 -20.125 1 98.06 77 PRO A O 1
ATOM 592 N N . LEU A 1 78 ? -4.008 -8.531 -20.469 1 98.56 78 LEU A N 1
ATOM 593 C CA . LEU A 1 78 ? -4.527 -8.508 -21.828 1 98.56 78 LEU A CA 1
ATOM 594 C C . LEU A 1 78 ? -3.396 -8.336 -22.844 1 98.56 78 LEU A C 1
ATOM 596 O O . LEU A 1 78 ? -3.637 -7.973 -24 1 98.56 78 LEU A O 1
ATOM 600 N N . GLY A 1 79 ? -2.15 -8.523 -22.406 1 98.62 79 GLY A N 1
ATOM 601 C CA . GLY A 1 79 ? -0.99 -8.391 -23.281 1 98.62 79 GLY A CA 1
ATOM 602 C C . GLY A 1 79 ? -0.323 -7.035 -23.172 1 98.62 79 GLY A C 1
ATOM 603 O O . GLY A 1 79 ? -0.964 -6.047 -22.812 1 98.62 79 GLY A O 1
ATOM 604 N N . TYR A 1 80 ? 0.936 -6.992 -23.562 1 98.75 80 TYR A N 1
ATOM 605 C CA . TYR A 1 80 ? 1.72 -5.766 -23.531 1 98.75 80 TYR A CA 1
ATOM 606 C C . TYR A 1 80 ? 1.243 -4.797 -24.609 1 98.75 80 TYR A C 1
ATOM 608 O O . TYR A 1 80 ? 0.981 -5.203 -25.75 1 98.75 80 TYR A O 1
ATOM 616 N N . ASN A 1 81 ? 1.176 -3.529 -24.188 1 98.56 81 ASN A N 1
ATOM 617 C CA . ASN A 1 81 ? 0.773 -2.443 -25.062 1 98.56 81 ASN A CA 1
ATOM 618 C C . ASN A 1 81 ? -0.566 -2.734 -25.734 1 98.56 81 ASN A C 1
ATOM 620 O O . ASN A 1 81 ? -0.697 -2.6 -26.953 1 98.56 81 ASN A O 1
ATOM 624 N N . ASN A 1 82 ? -1.536 -3.201 -24.984 1 98.75 82 ASN A N 1
ATOM 625 C CA . ASN A 1 82 ? -2.885 -3.477 -25.469 1 98.75 82 ASN A CA 1
ATOM 626 C C . ASN A 1 82 ? -3.58 -2.205 -25.953 1 98.75 82 ASN A C 1
ATOM 628 O O . ASN A 1 82 ? -3.715 -1.244 -25.188 1 98.75 82 ASN A O 1
ATOM 632 N N . PRO A 1 83 ? -4.07 -2.213 -27.156 1 98.62 83 PRO A N 1
ATOM 633 C CA . PRO A 1 83 ? -4.609 -0.974 -27.719 1 98.62 83 PRO A CA 1
ATOM 634 C C . PRO A 1 83 ? -5.859 -0.488 -27 1 98.62 83 PRO A C 1
ATOM 636 O O . PRO A 1 83 ? -6.086 0.72 -26.891 1 98.62 83 PRO A O 1
ATOM 639 N N . ALA A 1 84 ? -6.727 -1.405 -26.516 1 98.56 84 ALA A N 1
ATOM 640 C CA . ALA A 1 84 ? -7.918 -1.004 -25.781 1 98.56 84 ALA A CA 1
ATOM 641 C C . ALA A 1 84 ? -7.539 -0.298 -24.484 1 98.56 84 ALA A C 1
ATOM 643 O O . ALA A 1 84 ? -8.18 0.686 -24.094 1 98.56 84 ALA A O 1
ATOM 644 N N . LEU A 1 85 ? -6.555 -0.774 -23.797 1 98.75 85 LEU A N 1
ATOM 645 C CA . LEU A 1 85 ? -6.105 -0.167 -22.547 1 98.75 85 LEU A CA 1
ATOM 646 C C . LEU A 1 85 ? -5.375 1.145 -22.812 1 98.75 85 LEU A C 1
ATOM 648 O O . LEU A 1 85 ? -5.453 2.076 -22.016 1 98.75 85 LEU A O 1
ATOM 652 N N . ILE A 1 86 ? -4.625 1.222 -23.922 1 98.81 86 ILE A N 1
ATOM 653 C CA . ILE A 1 86 ? -3.971 2.467 -24.312 1 98.81 86 ILE A CA 1
ATOM 654 C C . ILE A 1 86 ? -5.02 3.561 -24.5 1 98.81 86 ILE A C 1
ATOM 656 O O . ILE A 1 86 ? -4.812 4.707 -24.094 1 98.81 86 ILE A O 1
ATOM 660 N N . GLU A 1 87 ? -6.121 3.193 -25.141 1 98.75 87 GLU A N 1
ATOM 661 C CA . GLU A 1 87 ? -7.203 4.156 -25.312 1 98.75 87 GLU A CA 1
ATOM 662 C C . GLU A 1 87 ? -7.703 4.672 -23.969 1 98.75 87 GLU A C 1
ATOM 664 O O . GLU A 1 87 ? -7.961 5.867 -23.812 1 98.75 87 GLU A O 1
ATOM 669 N N . VAL A 1 88 ? -7.887 3.805 -22.984 1 98.69 88 VAL A N 1
ATOM 670 C CA . VAL A 1 88 ? -8.312 4.176 -21.641 1 98.69 88 VAL A CA 1
ATOM 671 C C . VAL A 1 88 ? -7.27 5.098 -21 1 98.69 88 VAL A C 1
ATOM 673 O O . VAL A 1 88 ? -7.617 6.109 -20.391 1 98.69 88 VAL A O 1
ATOM 676 N N . ALA A 1 89 ? -5.984 4.773 -21.141 1 98.69 89 ALA A N 1
ATOM 677 C CA . ALA A 1 89 ? -4.883 5.516 -20.547 1 98.69 89 ALA A CA 1
ATOM 678 C C . ALA A 1 89 ? -4.797 6.93 -21.109 1 98.69 89 ALA A C 1
ATOM 680 O O . ALA A 1 89 ? -4.332 7.852 -20.438 1 98.69 89 ALA A O 1
ATOM 681 N N . LYS A 1 90 ? -5.242 7.137 -22.312 1 98.44 90 LYS A N 1
ATOM 682 C CA . LYS A 1 90 ? -5.148 8.422 -23 1 98.44 90 LYS A CA 1
ATOM 683 C C . LYS A 1 90 ? -6.375 9.289 -22.719 1 98.44 90 LYS A C 1
ATOM 685 O O . LYS A 1 90 ? -6.418 10.461 -23.094 1 98.44 90 LYS A O 1
ATOM 690 N N . SER A 1 91 ? -7.391 8.781 -22.031 1 98.31 91 SER A N 1
ATOM 691 C CA . SER A 1 91 ? -8.648 9.477 -21.812 1 98.31 91 SER A CA 1
ATOM 692 C C . SER A 1 91 ? -8.469 10.656 -20.859 1 98.31 91 SER A C 1
ATOM 694 O O . SER A 1 91 ? -7.543 10.664 -20.031 1 98.31 91 SER A O 1
ATOM 696 N N . ASP A 1 92 ? -9.406 11.602 -20.922 1 97.19 92 ASP A N 1
ATOM 697 C CA . ASP A 1 92 ? -9.414 12.75 -20.016 1 97.19 92 ASP A CA 1
ATOM 698 C C . ASP A 1 92 ? -9.609 12.297 -18.562 1 97.19 92 ASP A C 1
ATOM 700 O O . ASP A 1 92 ? -9.031 12.883 -17.656 1 97.19 92 ASP A O 1
ATOM 704 N N . LYS A 1 93 ? -10.422 11.305 -18.406 1 96.75 93 LYS A N 1
ATOM 705 C CA . LYS A 1 93 ? -10.656 10.758 -17.062 1 96.75 93 LYS A CA 1
ATOM 706 C C . LYS A 1 93 ? -9.352 10.258 -16.438 1 96.75 93 LYS A C 1
ATOM 708 O O . LYS A 1 93 ? -9.086 10.508 -15.266 1 96.75 93 LYS A O 1
ATOM 713 N N . MET A 1 94 ? -8.562 9.547 -17.25 1 98.31 94 MET A N 1
ATOM 714 C CA . MET A 1 94 ? -7.293 9.016 -16.766 1 98.31 94 MET A CA 1
ATOM 715 C C . MET A 1 94 ? -6.312 10.141 -16.469 1 98.31 94 MET A C 1
ATOM 717 O O . MET A 1 94 ? -5.652 10.133 -15.43 1 98.31 94 MET A O 1
ATOM 721 N N . ILE A 1 95 ? -6.227 11.109 -17.359 1 98.12 95 ILE A N 1
ATOM 722 C CA . ILE A 1 95 ? -5.312 12.234 -17.188 1 98.12 95 ILE A CA 1
ATOM 723 C C . ILE A 1 95 ? -5.637 12.969 -15.891 1 98.12 95 ILE A C 1
ATOM 725 O O . ILE A 1 95 ? -4.738 13.289 -15.102 1 98.12 95 ILE A O 1
ATOM 729 N N . ARG A 1 96 ? -6.895 13.195 -15.625 1 97.06 96 ARG A N 1
ATOM 730 C CA . ARG A 1 96 ? -7.316 13.883 -14.406 1 97.06 96 ARG A CA 1
ATOM 731 C C . ARG A 1 96 ? -7.027 13.039 -13.172 1 97.06 96 ARG A C 1
ATOM 733 O O . ARG A 1 96 ? -6.648 13.57 -12.125 1 97.06 96 ARG A O 1
ATOM 740 N N . ALA A 1 97 ? -7.273 11.711 -13.312 1 98 97 ALA A N 1
ATOM 741 C CA . ALA A 1 97 ? -6.988 10.797 -12.211 1 98 97 ALA A CA 1
ATOM 742 C C . ALA A 1 97 ? -5.504 10.82 -11.852 1 98 97 ALA A C 1
ATOM 744 O O . ALA A 1 97 ? -5.137 10.664 -10.688 1 98 97 ALA A O 1
ATOM 745 N N . ILE A 1 98 ? -4.648 11.047 -12.867 1 98.25 98 ILE A N 1
ATOM 746 C CA . ILE A 1 98 ? -3.203 11.078 -12.656 1 98.25 98 ILE A CA 1
ATOM 747 C C . ILE A 1 98 ? -2.803 12.422 -12.039 1 98.25 98 ILE A C 1
ATOM 749 O O . ILE A 1 98 ? -2.113 12.453 -11.016 1 98.25 98 ILE A O 1
ATOM 753 N N . VAL A 1 99 ? -3.305 13.531 -12.531 1 98.06 99 VAL A N 1
ATOM 754 C CA . VAL A 1 99 ? -2.801 14.867 -12.227 1 98.06 99 VAL A CA 1
ATOM 755 C C . VAL A 1 99 ? -3.41 15.359 -10.914 1 98.06 99 VAL A C 1
ATOM 757 O O . VAL A 1 99 ? -2.729 15.992 -10.109 1 98.06 99 VAL A O 1
ATOM 760 N N . ASP A 1 100 ? -4.668 15.062 -10.664 1 97.94 100 ASP A N 1
ATOM 761 C CA . ASP A 1 100 ? -5.363 15.586 -9.492 1 97.94 100 ASP A CA 1
ATOM 762 C C . ASP A 1 100 ? -5.492 14.523 -8.406 1 97.94 100 ASP A C 1
ATOM 764 O O . ASP A 1 100 ? -5.758 14.836 -7.246 1 97.94 100 ASP A O 1
ATOM 768 N N . ARG A 1 101 ? -5.312 13.211 -8.773 1 97.12 101 ARG A N 1
ATOM 769 C CA . ARG A 1 101 ? -5.371 12.047 -7.891 1 97.12 101 ARG A CA 1
ATOM 770 C C . ARG A 1 101 ? -6.332 12.289 -6.73 1 97.12 101 ARG A C 1
ATOM 772 O O . ARG A 1 101 ? -5.902 12.5 -5.598 1 97.12 101 ARG A O 1
ATOM 779 N N . PRO A 1 102 ? -7.586 12.172 -6.895 1 97.75 102 PRO A N 1
ATOM 780 C CA . PRO A 1 102 ? -8.594 12.438 -5.867 1 97.75 102 PRO A CA 1
ATOM 781 C C . PRO A 1 102 ? -8.359 11.641 -4.586 1 97.75 102 PRO A C 1
ATOM 783 O O . PRO A 1 102 ? -8.008 10.453 -4.648 1 97.75 102 PRO A O 1
ATOM 786 N N . ALA A 1 103 ? -8.414 12.297 -3.387 1 97.88 103 ALA A N 1
ATOM 787 C CA . ALA A 1 103 ? -8.578 11.602 -2.109 1 97.88 103 ALA A CA 1
ATOM 788 C C . ALA A 1 103 ? -9.992 11.047 -1.961 1 97.88 103 ALA A C 1
ATOM 790 O O . ALA A 1 103 ? -10.852 11.68 -1.351 1 97.88 103 ALA A O 1
ATOM 791 N N . LEU A 1 104 ? -10.195 9.859 -2.311 1 98 104 LEU A N 1
ATOM 792 C CA . LEU A 1 104 ? -11.516 9.305 -2.621 1 98 104 LEU A CA 1
ATOM 793 C C . LEU A 1 104 ? -12.391 9.258 -1.374 1 98 104 LEU A C 1
ATOM 795 O O . LEU A 1 104 ? -13.617 9.352 -1.468 1 98 104 LEU A O 1
ATOM 799 N N . GLY A 1 105 ? -11.797 9.156 -0.254 1 97.12 105 GLY A N 1
ATOM 800 C CA . GLY A 1 105 ? -12.57 9.047 0.974 1 97.12 105 GLY A CA 1
ATOM 801 C C . GLY A 1 105 ? -13.219 10.352 1.388 1 97.12 105 GLY A C 1
ATOM 802 O O . GLY A 1 105 ? -14.32 10.352 1.942 1 97.12 105 GLY A O 1
ATOM 803 N N . ASN A 1 106 ? -12.547 11.5 1.091 1 98.12 106 ASN A N 1
ATOM 804 C CA . ASN A 1 106 ? -13.047 12.797 1.527 1 98.12 106 ASN A CA 1
ATOM 805 C C . ASN A 1 106 ? -13.562 13.625 0.354 1 98.12 106 ASN A C 1
ATOM 807 O O . ASN A 1 106 ? -14.477 14.438 0.518 1 98.12 106 ASN A O 1
ATOM 811 N N . PHE A 1 107 ? -12.922 13.43 -0.748 1 98.44 107 PHE A N 1
ATOM 812 C CA . PHE A 1 107 ? -13.242 14.234 -1.921 1 98.44 107 PHE A CA 1
ATOM 813 C C . PHE A 1 107 ? -13.359 13.352 -3.162 1 98.44 107 PHE A C 1
ATOM 815 O O . PHE A 1 107 ? -12.656 13.57 -4.152 1 98.44 107 PHE A O 1
ATOM 822 N N . PRO A 1 108 ? -14.258 12.43 -3.123 1 98.44 108 PRO A N 1
ATOM 823 C CA . PRO A 1 108 ? -14.43 11.617 -4.328 1 98.44 108 PRO A CA 1
ATOM 824 C C . PRO A 1 108 ? -14.828 12.445 -5.547 1 98.44 108 PRO A C 1
ATOM 826 O O . PRO A 1 108 ? -15.555 13.438 -5.414 1 98.44 108 PRO A O 1
ATOM 829 N N . GLY A 1 109 ? -14.352 12.094 -6.684 1 98.19 109 GLY A N 1
ATOM 830 C CA . GLY A 1 109 ? -14.805 12.719 -7.914 1 98.19 109 GLY A CA 1
ATOM 831 C C . GLY A 1 109 ? -16.203 12.281 -8.328 1 98.19 109 GLY A C 1
ATOM 832 O O . GLY A 1 109 ? -16.672 11.234 -7.891 1 98.19 109 GLY A O 1
ATOM 833 N N . ASN A 1 110 ? -16.828 13.047 -9.141 1 97.81 110 ASN A N 1
ATOM 834 C CA . ASN A 1 110 ? -18.156 12.703 -9.633 1 97.81 110 ASN A CA 1
ATOM 835 C C . ASN A 1 110 ? -18.125 11.469 -10.523 1 97.81 110 ASN A C 1
ATOM 837 O O . ASN A 1 110 ? -19.172 10.898 -10.844 1 97.81 110 ASN A O 1
ATOM 841 N N . ASP A 1 111 ? -16.969 10.992 -10.82 1 97.81 111 ASP A N 1
ATOM 842 C CA . ASP A 1 111 ? -16.812 9.789 -11.648 1 97.81 111 ASP A CA 1
ATOM 843 C C . ASP A 1 111 ? -16.625 8.547 -10.781 1 97.81 111 ASP A C 1
ATOM 845 O O . ASP A 1 111 ? -16.578 7.43 -11.297 1 97.81 111 ASP A O 1
ATOM 849 N N . LEU A 1 112 ? -16.469 8.656 -9.461 1 98.25 112 LEU A N 1
ATOM 850 C CA . LEU A 1 112 ? -16.125 7.512 -8.625 1 98.25 112 LEU A CA 1
ATOM 851 C C . LEU A 1 112 ? -17.234 6.469 -8.656 1 98.25 112 LEU A C 1
ATOM 853 O O . LEU A 1 112 ? -16.969 5.266 -8.664 1 98.25 112 LEU A O 1
ATOM 857 N N . ASP A 1 113 ? -18.484 6.898 -8.641 1 98 113 ASP A N 1
ATOM 858 C CA . ASP A 1 113 ? -19.594 5.961 -8.688 1 98 113 ASP A CA 1
ATOM 859 C C . ASP A 1 113 ? -19.516 5.07 -9.922 1 98 113 ASP A C 1
ATOM 861 O O . ASP A 1 113 ? -19.703 3.854 -9.836 1 98 113 ASP A O 1
ATOM 865 N N . GLU A 1 114 ? -19.297 5.684 -11.039 1 98.06 114 GLU A N 1
ATOM 866 C CA . GLU A 1 114 ? -19.141 4.945 -12.289 1 98.06 114 GLU A CA 1
ATOM 867 C C . GLU A 1 114 ? -17.938 4 -12.227 1 98.06 114 GLU A C 1
ATOM 869 O O . GLU A 1 114 ? -18.031 2.846 -12.648 1 98.06 114 GLU A O 1
ATOM 874 N N . ILE A 1 115 ? -16.812 4.453 -11.719 1 98.44 115 ILE A N 1
ATOM 875 C CA . ILE A 1 115 ? -15.594 3.668 -11.609 1 98.44 115 ILE A CA 1
ATOM 876 C C . ILE A 1 115 ? -15.852 2.422 -10.766 1 98.44 115 ILE A C 1
ATOM 878 O O . ILE A 1 115 ? -15.508 1.309 -11.172 1 98.44 115 ILE A O 1
ATOM 882 N N . VAL A 1 116 ? -16.5 2.594 -9.609 1 98.56 116 VAL A N 1
ATOM 883 C CA . VAL A 1 116 ? -16.766 1.499 -8.688 1 98.56 116 VAL A CA 1
ATOM 884 C C . VAL A 1 116 ? -17.75 0.522 -9.32 1 98.56 116 VAL A C 1
ATOM 886 O O . VAL A 1 116 ? -17.578 -0.695 -9.227 1 98.56 116 VAL A O 1
ATOM 889 N N . THR A 1 117 ? -18.75 1.032 -9.969 1 98.19 117 THR A N 1
ATOM 890 C CA . THR A 1 117 ? -19.766 0.202 -10.602 1 98.19 117 THR A CA 1
ATOM 891 C C . THR A 1 117 ? -19.156 -0.65 -11.711 1 98.19 117 THR A C 1
ATOM 893 O O . THR A 1 117 ? -19.516 -1.82 -11.867 1 98.19 117 THR A O 1
ATOM 896 N N . ASP A 1 118 ? -18.312 -0.076 -12.477 1 98.31 118 ASP A N 1
ATOM 897 C CA . ASP A 1 118 ? -17.656 -0.811 -13.547 1 98.31 118 ASP A CA 1
ATOM 898 C C . ASP A 1 118 ? -16.859 -1.991 -13 1 98.31 118 ASP A C 1
ATOM 900 O O . ASP A 1 118 ? -16.812 -3.062 -13.617 1 98.31 118 ASP A O 1
ATOM 904 N N . ILE A 1 119 ? -16.172 -1.816 -11.922 1 98.75 119 ILE A N 1
ATOM 905 C CA . ILE A 1 119 ? -15.414 -2.898 -11.289 1 98.75 119 ILE A CA 1
ATOM 906 C C . ILE A 1 119 ? -16.375 -3.955 -10.758 1 98.75 119 ILE A C 1
ATOM 908 O O . ILE A 1 119 ? -16.141 -5.156 -10.906 1 98.75 119 ILE A O 1
ATOM 912 N N . LEU A 1 120 ? -17.5 -3.52 -10.188 1 98.69 120 LEU A N 1
ATOM 913 C CA . LEU A 1 120 ? -18.453 -4.414 -9.547 1 98.69 120 LEU A CA 1
ATOM 914 C C . LEU A 1 120 ? -19.156 -5.293 -10.578 1 98.69 120 LEU A C 1
ATOM 916 O O . LEU A 1 120 ? -19.688 -6.355 -10.234 1 98.69 120 LEU A O 1
ATOM 920 N N . LYS A 1 121 ? -19.156 -4.859 -11.828 1 98.5 121 LYS A N 1
ATOM 921 C CA . LYS A 1 121 ? -19.766 -5.652 -12.891 1 98.5 121 LYS A CA 1
ATOM 922 C C . LYS A 1 121 ? -19.078 -7.012 -13.016 1 98.5 121 LYS A C 1
ATOM 924 O O . LYS A 1 121 ? -19.688 -7.973 -13.508 1 98.5 121 LYS A O 1
ATOM 929 N N . VAL A 1 122 ? -17.859 -7.098 -12.547 1 98.5 122 VAL A N 1
ATOM 930 C CA . VAL A 1 122 ? -17.141 -8.367 -12.641 1 98.5 122 VAL A CA 1
ATOM 931 C C . VAL A 1 122 ? -16.797 -8.875 -11.242 1 98.5 122 VAL A C 1
ATOM 933 O O . VAL A 1 122 ? -15.852 -9.648 -11.078 1 98.5 122 VAL A O 1
ATOM 936 N N . ALA A 1 123 ? -17.484 -8.406 -10.227 1 98.62 123 ALA A N 1
ATOM 937 C CA . ALA A 1 123 ? -17.281 -8.883 -8.859 1 98.62 123 ALA A CA 1
ATOM 938 C C . ALA A 1 123 ? -17.641 -10.359 -8.742 1 98.62 123 ALA A C 1
ATOM 940 O O . ALA A 1 123 ? -18.406 -10.891 -9.547 1 98.62 123 ALA A O 1
ATOM 941 N N . PRO A 1 124 ? -17 -11.07 -7.738 1 98.31 124 PRO A N 1
ATOM 942 C CA . PRO A 1 124 ? -17.406 -12.461 -7.512 1 98.31 124 PRO A CA 1
ATOM 943 C C . PRO A 1 124 ? -18.891 -12.594 -7.18 1 98.31 124 PRO A C 1
ATOM 945 O O . PRO A 1 124 ? -19.484 -11.68 -6.586 1 98.31 124 PRO A O 1
ATOM 948 N N . LYS A 1 125 ? -19.438 -13.766 -7.547 1 95.56 125 LYS A N 1
ATOM 949 C CA . LYS A 1 125 ? -20.844 -14.039 -7.234 1 95.56 125 LYS A CA 1
ATOM 950 C C . LYS A 1 125 ? -21.109 -13.844 -5.746 1 95.56 125 LYS A C 1
ATOM 952 O O . LYS A 1 125 ? -20.359 -14.328 -4.898 1 95.56 125 LYS A O 1
ATOM 957 N N . GLY A 1 126 ? -22.094 -13.055 -5.496 1 94.75 126 GLY A N 1
ATOM 958 C CA . GLY A 1 126 ? -22.516 -12.859 -4.121 1 94.75 126 GLY A CA 1
ATOM 959 C C . GLY A 1 126 ? -21.906 -11.617 -3.486 1 94.75 126 GLY A C 1
ATOM 960 O O . GLY A 1 126 ? -22.312 -11.211 -2.393 1 94.75 126 GLY A O 1
ATOM 961 N N . GLN A 1 127 ? -20.969 -10.992 -4.125 1 98.25 127 GLN A N 1
ATOM 962 C CA . GLN A 1 127 ? -20.328 -9.789 -3.598 1 98.25 127 GLN A CA 1
ATOM 963 C C . GLN A 1 127 ? -20.875 -8.539 -4.281 1 98.25 127 GLN A C 1
ATOM 965 O O . GLN A 1 127 ? -20.984 -8.492 -5.508 1 98.25 127 GLN A O 1
ATOM 970 N N . ASN A 1 128 ? -21.266 -7.512 -3.49 1 98.5 128 ASN A N 1
ATOM 971 C CA . ASN A 1 128 ? -21.875 -6.344 -4.117 1 98.5 128 ASN A CA 1
ATOM 972 C C . ASN A 1 128 ? -21.281 -5.047 -3.568 1 98.5 128 ASN A C 1
ATOM 974 O O . ASN A 1 128 ? -21.828 -3.965 -3.807 1 98.5 128 ASN A O 1
ATOM 978 N N . LYS A 1 129 ? -20.25 -5.145 -2.781 1 98.69 129 LYS A N 1
ATOM 979 C CA . LYS A 1 129 ? -19.531 -3.973 -2.273 1 98.69 129 LYS A CA 1
ATOM 980 C C . LYS A 1 129 ? -18.047 -4.078 -2.537 1 98.69 129 LYS A C 1
ATOM 982 O O . LYS A 1 129 ? -17.516 -5.172 -2.738 1 98.69 129 LYS A O 1
ATOM 987 N N . LEU A 1 130 ? -17.438 -2.922 -2.57 1 98.62 130 LEU A N 1
ATOM 988 C CA . LEU A 1 130 ? -16.031 -2.832 -2.91 1 98.62 130 LEU A CA 1
ATOM 989 C C . LEU A 1 130 ? -15.297 -1.892 -1.955 1 98.62 130 LEU A C 1
ATOM 991 O O . LEU A 1 130 ? -15.82 -0.83 -1.606 1 98.62 130 LEU A O 1
ATOM 995 N N . TRP A 1 131 ? -14.18 -2.273 -1.432 1 98.56 131 TRP A N 1
ATOM 996 C CA . TRP A 1 131 ? -13.18 -1.361 -0.894 1 98.56 131 TRP A CA 1
ATOM 997 C C . TRP A 1 131 ? -11.875 -1.463 -1.677 1 98.56 131 TRP A C 1
ATOM 999 O O . TRP A 1 131 ? -11.453 -2.559 -2.059 1 98.56 131 TRP A O 1
ATOM 1009 N N . SER A 1 132 ? -11.25 -0.377 -1.921 1 97.88 132 SER A N 1
ATOM 1010 C CA . SER A 1 132 ? -10.109 -0.338 -2.824 1 97.88 132 SER A CA 1
ATOM 1011 C C . SER A 1 132 ? -8.805 -0.121 -2.059 1 97.88 132 SER A C 1
ATOM 1013 O O . SER A 1 132 ? -8.781 0.581 -1.046 1 97.88 132 SER A O 1
ATOM 1015 N N . GLY A 1 133 ? -7.77 -0.758 -2.455 1 97.44 133 GLY A N 1
ATOM 1016 C CA . GLY A 1 133 ? -6.41 -0.614 -1.955 1 97.44 133 GLY A CA 1
ATOM 1017 C C . GLY A 1 133 ? -5.395 -0.351 -3.051 1 97.44 133 GLY A C 1
ATOM 1018 O O . GLY A 1 133 ? -5.746 0.149 -4.121 1 97.44 133 GLY A O 1
ATOM 1019 N N . LEU A 1 134 ? -4.09 -0.633 -2.764 1 97.81 134 LEU A N 1
ATOM 1020 C CA . LEU A 1 134 ? -3.061 -0.193 -3.701 1 97.81 134 LEU A CA 1
ATOM 1021 C C . LEU A 1 134 ? -2.186 -1.362 -4.137 1 97.81 134 LEU A C 1
ATOM 1023 O O . LEU A 1 134 ? -1.462 -1.265 -5.133 1 97.81 134 LEU A O 1
ATOM 1027 N N . SER A 1 135 ? -2.215 -2.436 -3.439 1 97.88 135 SER A N 1
ATOM 1028 C CA . SER A 1 135 ? -1.458 -3.646 -3.744 1 97.88 135 SER A CA 1
ATOM 1029 C C . SER A 1 135 ? -2.123 -4.879 -3.141 1 97.88 135 SER A C 1
ATOM 1031 O O . SER A 1 135 ? -3.09 -4.762 -2.385 1 97.88 135 SER A O 1
ATOM 1033 N N . GLY A 1 136 ? -1.61 -6.027 -3.496 1 98.25 136 GLY A N 1
ATOM 1034 C CA . GLY A 1 136 ? -2.139 -7.246 -2.902 1 98.25 136 GLY A CA 1
ATOM 1035 C C . GLY A 1 136 ? -1.97 -7.297 -1.396 1 98.25 136 GLY A C 1
ATOM 1036 O O . GLY A 1 136 ? -2.889 -7.695 -0.676 1 98.25 136 GLY A O 1
ATOM 1037 N N . ALA A 1 137 ? -0.753 -6.934 -0.889 1 98.19 137 ALA A N 1
ATOM 1038 C CA . ALA A 1 137 ? -0.506 -6.898 0.55 1 98.19 137 ALA A CA 1
ATOM 1039 C C . ALA A 1 137 ? -1.443 -5.914 1.243 1 98.19 137 ALA A C 1
ATOM 1041 O O . ALA A 1 137 ? -1.996 -6.215 2.305 1 98.19 137 ALA A O 1
ATOM 1042 N N . ASP A 1 138 ? -1.604 -4.805 0.666 1 97.31 138 ASP A N 1
ATOM 1043 C CA . ASP A 1 138 ? -2.512 -3.783 1.181 1 97.31 138 ASP A CA 1
ATOM 1044 C C . ASP A 1 138 ? -3.955 -4.285 1.188 1 97.31 138 ASP A C 1
ATOM 1046 O O . ASP A 1 138 ? -4.699 -4.031 2.137 1 97.31 138 ASP A O 1
ATOM 1050 N N . ALA A 1 139 ? -4.379 -4.875 0.105 1 98.56 139 ALA A N 1
ATOM 1051 C CA . ALA A 1 139 ? -5.723 -5.434 0.008 1 98.56 139 ALA A CA 1
ATOM 1052 C C . ALA A 1 139 ? -5.984 -6.43 1.135 1 98.56 139 ALA A C 1
ATOM 1054 O O . ALA A 1 139 ? -7.047 -6.402 1.761 1 98.56 139 ALA A O 1
ATOM 1055 N N . ASN A 1 140 ? -5.031 -7.297 1.377 1 98.88 140 ASN A N 1
ATOM 1056 C CA . ASN A 1 140 ? -5.172 -8.273 2.449 1 98.88 140 ASN A CA 1
ATOM 1057 C C . ASN A 1 140 ? -5.207 -7.605 3.82 1 98.88 140 ASN A C 1
ATOM 1059 O O . ASN A 1 140 ? -6.043 -7.941 4.66 1 98.88 140 ASN A O 1
ATOM 1063 N N . GLU A 1 141 ? -4.363 -6.676 4.082 1 98.75 141 GLU A N 1
ATOM 1064 C CA . GLU A 1 141 ? -4.348 -6.031 5.391 1 98.75 141 GLU A CA 1
ATOM 1065 C C . GLU A 1 141 ? -5.629 -5.234 5.629 1 98.75 141 GLU A C 1
ATOM 1067 O O . GLU A 1 141 ? -6.109 -5.148 6.758 1 98.75 141 GLU A O 1
ATOM 1072 N N . LEU A 1 142 ? -6.125 -4.617 4.605 1 98.62 142 LEU A N 1
ATOM 1073 C CA . LEU A 1 142 ? -7.402 -3.924 4.73 1 98.62 142 LEU A CA 1
ATOM 1074 C C . LEU A 1 142 ? -8.531 -4.914 5 1 98.62 142 LEU A C 1
ATOM 1076 O O . LEU A 1 142 ? -9.453 -4.613 5.762 1 98.62 142 LEU A O 1
ATOM 1080 N N . ALA A 1 143 ? -8.469 -6.059 4.336 1 98.94 143 ALA A N 1
ATOM 1081 C CA . ALA A 1 143 ? -9.453 -7.105 4.613 1 98.94 143 ALA A CA 1
ATOM 1082 C C . ALA A 1 143 ? -9.328 -7.602 6.051 1 98.94 143 ALA A C 1
ATOM 1084 O O . ALA A 1 143 ? -10.336 -7.906 6.695 1 98.94 143 ALA A O 1
ATOM 1085 N N . PHE A 1 144 ? -8.055 -7.746 6.586 1 98.94 144 PHE A N 1
ATOM 1086 C CA . PHE A 1 144 ? -7.855 -8.094 7.988 1 98.94 144 PHE A CA 1
ATOM 1087 C C . PHE A 1 144 ? -8.523 -7.07 8.898 1 98.94 144 PHE A C 1
ATOM 1089 O O . PHE A 1 144 ? -9.203 -7.438 9.859 1 98.94 144 PHE A O 1
ATOM 1096 N N . LYS A 1 145 ? -8.297 -5.809 8.633 1 98.81 145 LYS A N 1
ATOM 1097 C CA . LYS A 1 145 ? -8.906 -4.754 9.438 1 98.81 145 LYS A CA 1
ATOM 1098 C C . LYS A 1 145 ? -10.43 -4.887 9.461 1 98.81 145 LYS A C 1
ATOM 1100 O O . LYS A 1 145 ? -11.039 -4.848 10.531 1 98.81 145 LYS A O 1
ATOM 1105 N N . ALA A 1 146 ? -10.992 -5.012 8.266 1 98.81 146 ALA A N 1
ATOM 1106 C CA . ALA A 1 146 ? -12.445 -5.18 8.172 1 98.81 146 ALA A CA 1
ATOM 1107 C C . ALA A 1 146 ? -12.906 -6.371 9.008 1 98.81 146 ALA A C 1
ATOM 1109 O O . ALA A 1 146 ? -13.945 -6.309 9.664 1 98.81 146 ALA A O 1
ATOM 1110 N N . THR A 1 147 ? -12.156 -7.418 8.93 1 98.94 147 THR A N 1
ATOM 1111 C CA . THR A 1 147 ? -12.477 -8.633 9.664 1 98.94 147 THR A CA 1
ATOM 1112 C C . THR A 1 147 ? -12.445 -8.383 11.172 1 98.94 147 THR A C 1
ATOM 1114 O O . THR A 1 147 ? -13.359 -8.781 11.891 1 98.94 147 THR A O 1
ATOM 1117 N N . PHE A 1 148 ? -11.445 -7.758 11.648 1 98.88 148 PHE A N 1
ATOM 1118 C CA . PHE A 1 148 ? -11.312 -7.477 13.078 1 98.88 148 PHE A CA 1
ATOM 1119 C C . PHE A 1 148 ? -12.391 -6.504 13.539 1 98.88 148 PHE A C 1
ATOM 1121 O O . PHE A 1 148 ? -12.945 -6.656 14.633 1 98.88 148 PHE A O 1
ATOM 1128 N N . PHE A 1 149 ? -12.656 -5.426 12.766 1 98.75 149 PHE A N 1
ATOM 1129 C CA . PHE A 1 149 ? -13.758 -4.516 13.078 1 98.75 149 PHE A CA 1
ATOM 1130 C C . PHE A 1 149 ? -15.062 -5.281 13.234 1 98.75 149 PHE A C 1
ATOM 1132 O O . PHE A 1 149 ? -15.797 -5.078 14.203 1 98.75 149 PHE A O 1
ATOM 1139 N N . TRP A 1 150 ? -15.312 -6.121 12.242 1 98.81 150 TRP A N 1
ATOM 1140 C CA . TRP A 1 150 ? -16.531 -6.91 12.234 1 98.81 150 TRP A CA 1
ATOM 1141 C C . TRP A 1 150 ? -16.609 -7.816 13.461 1 98.81 150 TRP A C 1
ATOM 1143 O O . TRP A 1 150 ? -17.625 -7.871 14.148 1 98.81 150 TRP A O 1
ATOM 1153 N N . TYR A 1 151 ? -15.516 -8.516 13.727 1 98.81 151 TYR A N 1
ATOM 1154 C CA . TYR A 1 151 ? -15.445 -9.477 14.82 1 98.81 151 TYR A CA 1
ATOM 1155 C C . TYR A 1 151 ? -15.758 -8.805 16.156 1 98.81 151 TYR A C 1
ATOM 1157 O O . TYR A 1 151 ? -16.562 -9.312 16.938 1 98.81 151 TYR A O 1
ATOM 1165 N N . GLN A 1 152 ? -15.117 -7.676 16.422 1 98.5 152 GLN A N 1
ATOM 1166 C CA . GLN A 1 152 ? -15.328 -6.938 17.672 1 98.5 152 GLN A CA 1
ATOM 1167 C C . GLN A 1 152 ? -16.719 -6.324 17.719 1 98.5 152 GLN A C 1
ATOM 1169 O O . GLN A 1 152 ? -17.328 -6.25 18.781 1 98.5 152 GLN A O 1
ATOM 1174 N N . ALA A 1 153 ? -17.188 -5.883 16.578 1 97.94 153 ALA A N 1
ATOM 1175 C CA . ALA A 1 153 ? -18.531 -5.316 16.516 1 97.94 153 ALA A CA 1
ATOM 1176 C C . ALA A 1 153 ? -19.594 -6.367 16.859 1 97.94 153 ALA A C 1
ATOM 1178 O O . ALA A 1 153 ? -20.609 -6.051 17.453 1 97.94 153 ALA A O 1
ATOM 1179 N N . GLN A 1 154 ? -19.391 -7.609 16.375 1 97.5 154 GLN A N 1
ATOM 1180 C CA . GLN A 1 154 ? -20.312 -8.688 16.688 1 97.5 154 GLN A CA 1
ATOM 1181 C C . GLN A 1 154 ? -20.391 -8.922 18.203 1 97.5 154 GLN A C 1
ATOM 1183 O O . GLN A 1 154 ? -21.453 -9.25 18.719 1 97.5 154 GLN A O 1
ATOM 1188 N N . LYS A 1 155 ? -19.328 -8.711 18.875 1 96.75 155 LYS A N 1
ATOM 1189 C CA . LYS A 1 155 ? -19.281 -8.898 20.328 1 96.75 155 LYS A CA 1
ATOM 1190 C C . LYS A 1 155 ? -19.875 -7.695 21.062 1 96.75 155 LYS A C 1
ATOM 1192 O O . LYS A 1 155 ? -20.625 -7.859 22.031 1 96.75 155 LYS A O 1
ATOM 1197 N N . ARG A 1 156 ? -19.594 -6.512 20.609 1 96.88 156 ARG A N 1
ATOM 1198 C CA . ARG A 1 156 ? -20 -5.262 21.25 1 96.88 156 ARG A CA 1
ATOM 1199 C C . ARG A 1 156 ? -21.406 -4.852 20.828 1 96.88 156 ARG A C 1
ATOM 1201 O O . ARG A 1 156 ? -22.141 -4.223 21.594 1 96.88 156 ARG A O 1
ATOM 1208 N N . GLY A 1 157 ? -21.906 -5.289 19.734 1 97.44 157 GLY A N 1
ATOM 1209 C CA . GLY A 1 157 ? -23.031 -4.715 19.016 1 97.44 157 GLY A CA 1
ATOM 1210 C C . GLY A 1 157 ? -22.625 -3.701 17.969 1 97.44 157 GLY A C 1
ATOM 1211 O O . GLY A 1 157 ? -21.922 -2.732 18.281 1 97.44 157 GLY A O 1
ATOM 1212 N N . TYR A 1 158 ? -23.031 -3.916 16.766 1 96.88 158 TYR A N 1
ATOM 1213 C CA . TYR A 1 158 ? -22.594 -3.121 15.625 1 96.88 158 TYR A CA 1
ATOM 1214 C C . TYR A 1 158 ? -22.844 -1.637 15.867 1 96.88 158 TYR A C 1
ATOM 1216 O O . TYR A 1 158 ? -22 -0.796 15.516 1 96.88 158 TYR A O 1
ATOM 1224 N N . ASN A 1 159 ? -23.875 -1.256 16.516 1 96.5 159 ASN A N 1
ATOM 1225 C CA . ASN A 1 159 ? -24.25 0.144 16.672 1 96.5 159 ASN A CA 1
ATOM 1226 C C . ASN A 1 159 ? -23.812 0.697 18.031 1 96.5 159 ASN A C 1
ATOM 1228 O O . ASN A 1 159 ? -24.156 1.827 18.375 1 96.5 159 ASN A O 1
ATOM 1232 N N . SER A 1 160 ? -23.062 -0.071 18.734 1 96.44 160 SER A N 1
ATOM 1233 C CA . SER A 1 160 ? -22.641 0.347 20.078 1 96.44 160 SER A CA 1
ATOM 1234 C C . SER A 1 160 ? -21.422 1.258 20 1 96.44 160 SER A C 1
ATOM 1236 O O . SER A 1 160 ? -20.562 1.09 19.125 1 96.44 160 SER A O 1
ATOM 1238 N N . ASP A 1 161 ? -21.344 2.193 20.969 1 96.25 161 ASP A N 1
ATOM 1239 C CA . ASP A 1 161 ? -20.172 3.049 21.109 1 96.25 161 ASP A CA 1
ATOM 1240 C C . ASP A 1 161 ? -19.016 2.303 21.781 1 96.25 161 ASP A C 1
ATOM 1242 O O . ASP A 1 161 ? -19.234 1.287 22.453 1 96.25 161 ASP A O 1
ATOM 1246 N N . PHE A 1 162 ? -17.906 2.828 21.641 1 97.88 162 PHE A N 1
ATOM 1247 C CA . PHE A 1 162 ? -16.75 2.307 22.375 1 97.88 162 PHE A CA 1
ATOM 1248 C C . PHE A 1 162 ? -16.781 2.742 23.828 1 97.88 162 PHE A C 1
ATOM 1250 O O . PHE A 1 162 ? -17.219 3.852 24.141 1 97.88 162 PHE A O 1
ATOM 1257 N N . SER A 1 163 ? -16.297 1.895 24.766 1 97.88 163 SER A N 1
ATOM 1258 C CA . SER A 1 163 ? -16.188 2.277 26.172 1 97.88 163 SER A CA 1
ATOM 1259 C C . SER A 1 163 ? -15.016 3.229 26.391 1 97.88 163 SER A C 1
ATOM 1261 O O . SER A 1 163 ? -14.07 3.256 25.594 1 97.88 163 SER A O 1
ATOM 1263 N N . PRO A 1 164 ? -15.086 4.008 27.438 1 98 164 PRO A N 1
ATOM 1264 C CA . PRO A 1 164 ? -13.945 4.863 27.766 1 98 164 PRO A CA 1
ATOM 1265 C C . PRO A 1 164 ? -12.648 4.078 27.922 1 98 164 PRO A C 1
ATOM 1267 O O . PRO A 1 164 ? -11.57 4.57 27.578 1 98 164 PRO A O 1
ATOM 1270 N N . GLU A 1 165 ? -12.742 2.879 28.422 1 98.38 165 GLU A N 1
ATOM 1271 C CA . GLU A 1 165 ? -11.562 2.033 28.625 1 98.38 165 GLU A CA 1
ATOM 1272 C C . GLU A 1 165 ? -10.953 1.622 27.281 1 98.38 165 GLU A C 1
ATOM 1274 O O . GLU A 1 165 ? -9.734 1.597 27.141 1 98.38 165 GLU A O 1
ATOM 1279 N N . GLU A 1 166 ? -11.805 1.255 26.344 1 98.38 166 GLU A N 1
ATOM 1280 C CA . GLU A 1 166 ? -11.32 0.921 25.016 1 98.38 166 GLU A CA 1
ATOM 1281 C C . GLU A 1 166 ? -10.609 2.105 24.375 1 98.38 166 GLU A C 1
ATOM 1283 O O . GLU A 1 166 ? -9.531 1.948 23.797 1 98.38 166 GLU A O 1
ATOM 1288 N N . VAL A 1 167 ? -11.195 3.264 24.516 1 98.19 167 VAL A N 1
ATOM 1289 C CA . VAL A 1 167 ? -10.664 4.484 23.922 1 98.19 167 VAL A CA 1
ATOM 1290 C C . VAL A 1 167 ? -9.32 4.832 24.547 1 98.19 167 VAL A C 1
ATOM 1292 O O . VAL A 1 167 ? -8.375 5.203 23.844 1 98.19 167 VAL A O 1
ATOM 1295 N N . ALA A 1 168 ? -9.219 4.664 25.828 1 97.94 168 ALA A N 1
ATOM 1296 C CA . ALA A 1 168 ? -7.988 5.016 26.531 1 97.94 168 ALA A CA 1
ATOM 1297 C C . ALA A 1 168 ? -6.887 3.998 26.234 1 97.94 168 ALA A C 1
ATOM 1299 O O . ALA A 1 168 ? -5.734 4.371 26 1 97.94 168 ALA A O 1
ATOM 1300 N N . SER A 1 169 ? -7.176 2.709 26.25 1 98.38 169 SER A N 1
ATOM 1301 C CA . SER A 1 169 ? -6.18 1.647 26.156 1 98.38 169 SER A CA 1
ATOM 1302 C C . SER A 1 169 ? -5.609 1.54 24.75 1 98.38 169 SER A C 1
ATOM 1304 O O . SER A 1 169 ? -4.438 1.195 24.578 1 98.38 169 SER A O 1
ATOM 1306 N N . VAL A 1 170 ? -6.434 1.867 23.75 1 98.31 170 VAL A N 1
ATOM 1307 C CA . VAL A 1 170 ? -5.977 1.738 22.359 1 98.31 170 VAL A CA 1
ATOM 1308 C C . VAL A 1 170 ? -4.832 2.711 22.109 1 98.31 170 VAL A C 1
ATOM 1310 O O . VAL A 1 170 ? -3.943 2.434 21.297 1 98.31 170 VAL A O 1
ATOM 1313 N N . MET A 1 171 ? -4.812 3.881 22.781 1 97.31 171 MET A N 1
ATOM 1314 C CA . MET A 1 171 ? -3.785 4.898 22.578 1 97.31 171 MET A CA 1
ATOM 1315 C C . MET A 1 171 ? -2.432 4.41 23.094 1 97.31 171 MET A C 1
ATOM 1317 O O . MET A 1 171 ? -1.396 4.992 22.766 1 97.31 171 MET A O 1
ATOM 1321 N N . HIS A 1 172 ? -2.451 3.289 23.797 1 97 172 HIS A N 1
ATOM 1322 C CA . HIS A 1 172 ? -1.229 2.662 24.297 1 97 172 HIS A CA 1
ATOM 1323 C C . HIS A 1 172 ? -1.031 1.282 23.672 1 97 172 HIS A C 1
ATOM 1325 O O . HIS A 1 172 ? -0.229 0.486 24.172 1 97 172 HIS A O 1
ATOM 1331 N N . ASN A 1 173 ? -1.812 0.972 22.625 1 98.12 173 ASN A N 1
ATOM 1332 C CA . ASN A 1 173 ? -1.761 -0.305 21.922 1 98.12 173 ASN A CA 1
ATOM 1333 C C . ASN A 1 173 ? -2.064 -1.474 22.859 1 98.12 173 ASN A C 1
ATOM 1335 O O . ASN A 1 173 ? -1.425 -2.523 22.766 1 98.12 173 ASN A O 1
ATOM 1339 N N . GLN A 1 174 ? -2.941 -1.24 23.75 1 98.06 174 GLN A N 1
ATOM 1340 C CA . GLN A 1 174 ? -3.262 -2.254 24.75 1 98.06 174 GLN A CA 1
ATOM 1341 C C . GLN A 1 174 ? -4.73 -2.66 24.672 1 98.06 174 GLN A C 1
ATOM 1343 O O . GLN A 1 174 ? -5.574 -1.878 24.234 1 98.06 174 GLN A O 1
ATOM 1348 N N . ALA A 1 175 ? -5.02 -3.887 24.984 1 97.88 175 ALA A N 1
ATOM 1349 C CA . ALA A 1 175 ? -6.402 -4.324 25.172 1 97.88 175 ALA A CA 1
ATOM 1350 C C . ALA A 1 175 ? -7.082 -3.541 26.297 1 97.88 175 ALA A C 1
ATOM 1352 O O . ALA A 1 175 ? -6.426 -3.104 27.234 1 97.88 175 ALA A O 1
ATOM 1353 N N . PRO A 1 176 ? -8.406 -3.195 26.312 1 98.06 176 PRO A N 1
ATOM 1354 C CA . PRO A 1 176 ? -9.305 -3.832 25.344 1 98.06 176 PRO A CA 1
ATOM 1355 C C . PRO A 1 176 ? -9.406 -3.055 24.031 1 98.06 176 PRO A C 1
ATOM 1357 O O . PRO A 1 176 ? -10 -3.541 23.062 1 98.06 176 PRO A O 1
ATOM 1360 N N . GLY A 1 177 ? -8.883 -1.836 23.875 1 98.44 177 GLY A N 1
ATOM 1361 C CA . GLY A 1 177 ? -8.984 -1.053 22.656 1 98.44 177 GLY A CA 1
ATOM 1362 C C . GLY A 1 177 ? -8.258 -1.682 21.484 1 98.44 177 GLY A C 1
ATOM 1363 O O . GLY A 1 177 ? -8.727 -1.61 20.344 1 98.44 177 GLY A O 1
ATOM 1364 N N . ALA A 1 178 ? -7.105 -2.232 21.797 1 98.5 178 ALA A N 1
ATOM 1365 C CA . ALA A 1 178 ? -6.328 -3.033 20.859 1 98.5 178 ALA A CA 1
ATOM 1366 C C . ALA A 1 178 ? -6.293 -4.5 21.281 1 98.5 178 ALA A C 1
ATOM 1368 O O . ALA A 1 178 ? -5.336 -4.945 21.922 1 98.5 178 ALA A O 1
ATOM 1369 N N . PRO A 1 179 ? -7.246 -5.258 20.922 1 98.44 179 PRO A N 1
ATOM 1370 C CA . PRO A 1 179 ? -7.371 -6.637 21.391 1 98.44 179 PRO A CA 1
ATOM 1371 C C . PRO A 1 179 ? -6.359 -7.578 20.734 1 98.44 179 PRO A C 1
ATOM 1373 O O . PRO A 1 179 ? -5.828 -7.273 19.672 1 98.44 179 PRO A O 1
ATOM 1376 N N . GLU A 1 180 ? -6.113 -8.703 21.422 1 97.75 180 GLU A N 1
ATOM 1377 C CA . GLU A 1 180 ? -5.348 -9.789 20.812 1 97.75 180 GLU A CA 1
ATOM 1378 C C . GLU A 1 180 ? -6.242 -10.695 19.969 1 97.75 180 GLU A C 1
ATOM 1380 O O . GLU A 1 180 ? -7.07 -11.43 20.516 1 97.75 180 GLU A O 1
ATOM 1385 N N . LEU A 1 181 ? -6.137 -10.609 18.734 1 98.69 181 LEU A N 1
ATOM 1386 C CA . LEU A 1 181 ? -6.883 -11.391 17.75 1 98.69 181 LEU A CA 1
ATOM 1387 C C . LEU A 1 181 ? -5.957 -11.938 16.672 1 98.69 181 LEU A C 1
ATOM 1389 O O . LEU A 1 181 ? -4.828 -11.461 16.516 1 98.69 181 LEU A O 1
ATOM 1393 N N . ALA A 1 182 ? -6.453 -12.953 15.969 1 98.88 182 ALA A N 1
ATOM 1394 C CA . ALA A 1 182 ? -5.578 -13.578 14.984 1 98.88 182 ALA A CA 1
ATOM 1395 C C . ALA A 1 182 ? -6.309 -13.805 13.664 1 98.88 182 ALA A C 1
ATOM 1397 O O . ALA A 1 182 ? -7.539 -13.844 13.625 1 98.88 182 ALA A O 1
ATOM 1398 N N . ILE A 1 183 ? -5.578 -13.852 12.633 1 98.94 183 ILE A N 1
ATOM 1399 C CA . ILE A 1 183 ? -5.953 -14.414 11.344 1 98.94 183 ILE A CA 1
ATOM 1400 C C . ILE A 1 183 ? -5.262 -15.758 11.148 1 98.94 183 ILE A C 1
ATOM 1402 O O . ILE A 1 183 ? -4.051 -15.875 11.336 1 98.94 183 ILE A O 1
ATOM 1406 N N . LEU A 1 184 ? -6.008 -16.766 10.859 1 98.94 184 LEU A N 1
ATOM 1407 C CA . LEU A 1 184 ? -5.441 -18.062 10.523 1 98.94 184 LEU A CA 1
ATOM 1408 C C . LEU A 1 184 ? -5.121 -18.141 9.031 1 98.94 184 LEU A C 1
ATOM 1410 O O . LEU A 1 184 ? -5.934 -17.734 8.195 1 98.94 184 LEU A O 1
ATOM 1414 N N . SER A 1 185 ? -3.922 -18.562 8.688 1 98.94 185 SER A N 1
ATOM 1415 C CA . SER A 1 185 ? -3.494 -18.828 7.32 1 98.94 185 SER A CA 1
ATOM 1416 C C . SER A 1 185 ? -2.9 -20.219 7.191 1 98.94 185 SER A C 1
ATOM 1418 O O . SER A 1 185 ? -3.17 -21.094 8.016 1 98.94 185 SER A O 1
ATOM 1420 N N . PHE A 1 186 ? -2.154 -20.469 6.094 1 98.94 186 PHE A N 1
ATOM 1421 C CA . PHE A 1 186 ? -1.727 -21.844 5.84 1 98.94 186 PHE A CA 1
ATOM 1422 C C . PHE A 1 186 ? -0.238 -21.906 5.52 1 98.94 186 PHE A C 1
ATOM 1424 O O . PHE A 1 186 ? 0.324 -20.938 4.996 1 98.94 186 PHE A O 1
ATOM 1431 N N . GLU A 1 187 ? 0.378 -23.016 5.84 1 98.31 187 GLU A N 1
ATOM 1432 C CA . GLU A 1 187 ? 1.729 -23.281 5.355 1 98.31 187 GLU A CA 1
ATOM 1433 C C . GLU A 1 187 ? 1.792 -23.234 3.832 1 98.31 187 GLU A C 1
ATOM 1435 O O . GLU A 1 187 ? 0.807 -23.547 3.156 1 98.31 187 GLU A O 1
ATOM 1440 N N . ARG A 1 188 ? 2.918 -22.75 3.277 1 97.88 188 ARG A N 1
ATOM 1441 C CA . ARG A 1 188 ? 3.225 -22.641 1.856 1 97.88 188 ARG A CA 1
ATOM 1442 C C . ARG A 1 188 ? 2.43 -21.5 1.219 1 97.88 188 ARG A C 1
ATOM 1444 O O . ARG A 1 188 ? 2.529 -21.266 0.013 1 97.88 188 ARG A O 1
ATOM 1451 N N . ALA A 1 189 ? 1.695 -20.703 1.996 1 98.38 189 ALA A N 1
ATOM 1452 C CA . ALA A 1 189 ? 0.872 -19.625 1.465 1 98.38 189 ALA A CA 1
ATOM 1453 C C . ALA A 1 189 ? 1.676 -18.328 1.345 1 98.38 189 ALA A C 1
ATOM 1455 O O . ALA A 1 189 ? 2.619 -18.109 2.107 1 98.38 189 ALA A O 1
ATOM 1456 N N . PHE A 1 190 ? 1.374 -17.484 0.438 1 98.38 190 PHE A N 1
ATOM 1457 C CA . PHE A 1 190 ? 1.915 -16.141 0.258 1 98.38 190 PHE A CA 1
ATOM 1458 C C . PHE A 1 190 ? 0.797 -15.109 0.225 1 98.38 190 PHE A C 1
ATOM 1460 O O . PHE A 1 190 ? -0.101 -15.18 -0.616 1 98.38 190 PHE A O 1
ATOM 1467 N N . HIS A 1 191 ? 0.856 -14.078 1.085 1 98.81 191 HIS A N 1
ATOM 1468 C CA . HIS A 1 191 ? -0.232 -13.117 1.216 1 98.81 191 HIS A CA 1
ATOM 1469 C C . HIS A 1 191 ? 0.299 -11.688 1.243 1 98.81 191 HIS A C 1
ATOM 1471 O O . HIS A 1 191 ? -0.459 -10.742 1.477 1 98.81 191 HIS A O 1
ATOM 1477 N N . GLY A 1 192 ? 1.56 -11.531 1.048 1 97.88 192 GLY A N 1
ATOM 1478 C CA . GLY A 1 192 ? 2.197 -10.227 1.09 1 97.88 192 GLY A CA 1
ATOM 1479 C C . GLY A 1 192 ? 3.377 -10.172 2.041 1 97.88 192 GLY A C 1
ATOM 1480 O O . GLY A 1 192 ? 3.689 -11.156 2.711 1 97.88 192 GLY A O 1
ATOM 1481 N N . ARG A 1 193 ? 4.074 -9.031 2.072 1 96.5 193 ARG A N 1
ATOM 1482 C CA . ARG A 1 193 ? 5.332 -8.945 2.809 1 96.5 193 ARG A CA 1
ATOM 1483 C C . ARG A 1 193 ? 5.344 -7.723 3.723 1 96.5 193 ARG A C 1
ATOM 1485 O O . ARG A 1 193 ? 6.41 -7.25 4.125 1 96.5 193 ARG A O 1
ATOM 1492 N N . LEU A 1 194 ? 4.191 -7.09 3.971 1 97.25 194 LEU A N 1
ATOM 1493 C CA . LEU A 1 194 ? 4.129 -6.117 5.055 1 97.25 194 LEU A CA 1
ATOM 1494 C C . LEU A 1 194 ? 4.086 -6.816 6.41 1 97.25 194 LEU A C 1
ATOM 1496 O O . LEU A 1 194 ? 4.434 -7.992 6.52 1 97.25 194 LEU A O 1
ATOM 1500 N N . PHE A 1 195 ? 3.75 -6.148 7.477 1 98.44 195 PHE A N 1
ATOM 1501 C CA . PHE A 1 195 ? 3.908 -6.77 8.789 1 98.44 195 PHE A CA 1
ATOM 1502 C C . PHE A 1 195 ? 2.771 -7.742 9.062 1 98.44 195 PHE A C 1
ATOM 1504 O O . PHE A 1 195 ? 3.008 -8.883 9.477 1 98.44 195 PHE A O 1
ATOM 1511 N N . ALA A 1 196 ? 1.511 -7.285 8.82 1 98.62 196 ALA A N 1
ATOM 1512 C CA . ALA A 1 196 ? 0.391 -8.195 9.062 1 98.62 196 ALA A CA 1
ATOM 1513 C C . ALA A 1 196 ? 0.287 -9.242 7.957 1 98.62 196 ALA A C 1
ATOM 1515 O O . ALA A 1 196 ? 0.122 -10.43 8.234 1 98.62 196 ALA A O 1
ATOM 1516 N N . SER A 1 197 ? 0.345 -8.836 6.695 1 98.62 197 SER A N 1
ATOM 1517 C CA . SER A 1 197 ? 0.312 -9.789 5.594 1 98.62 197 SER A CA 1
ATOM 1518 C C . SER A 1 197 ? 1.507 -10.734 5.645 1 98.62 197 SER A C 1
ATOM 1520 O O . SER A 1 197 ? 1.377 -11.922 5.352 1 98.62 197 SER A O 1
ATOM 1522 N N . GLY A 1 198 ? 2.643 -10.203 6.043 1 98.38 198 GLY A N 1
ATOM 1523 C CA . GLY A 1 198 ? 3.811 -11.047 6.246 1 98.38 198 GLY A CA 1
ATOM 1524 C C . GLY A 1 198 ? 3.617 -12.078 7.34 1 98.38 198 GLY A C 1
ATOM 1525 O O . GLY A 1 198 ? 4.164 -13.18 7.266 1 98.38 198 GLY A O 1
ATOM 1526 N N . SER A 1 199 ? 2.855 -11.75 8.359 1 98.62 199 SER A N 1
ATOM 1527 C CA . SER A 1 199 ? 2.576 -12.672 9.453 1 98.62 199 SER A CA 1
ATOM 1528 C C . SER A 1 199 ? 1.687 -13.82 9 1 98.62 199 SER A C 1
ATOM 1530 O O . SER A 1 199 ? 1.663 -14.883 9.625 1 98.62 199 SER A O 1
ATOM 1532 N N . THR A 1 200 ? 0.977 -13.617 7.879 1 98.81 200 THR A N 1
ATOM 1533 C CA . THR A 1 200 ? 0.129 -14.68 7.344 1 98.81 200 THR A CA 1
ATOM 1534 C C . THR A 1 200 ? 0.851 -15.438 6.23 1 98.81 200 THR A C 1
ATOM 1536 O O . THR A 1 200 ? 0.427 -16.531 5.84 1 98.81 200 THR A O 1
ATOM 1539 N N . THR A 1 201 ? 1.897 -14.867 5.711 1 98.62 201 THR A N 1
ATOM 1540 C CA . THR A 1 201 ? 2.711 -15.516 4.684 1 98.62 201 THR A CA 1
ATOM 1541 C C . THR A 1 201 ? 3.59 -16.594 5.297 1 98.62 201 THR A C 1
ATOM 1543 O O . THR A 1 201 ? 4.172 -16.406 6.367 1 98.62 201 THR A O 1
ATOM 1546 N N . CYS A 1 202 ? 3.701 -17.781 4.648 1 98.12 202 CYS A N 1
ATOM 1547 C CA . CYS A 1 202 ? 4.492 -18.906 5.133 1 98.12 202 CYS A CA 1
ATOM 1548 C C . CYS A 1 202 ? 5.09 -19.688 3.969 1 98.12 202 CYS A C 1
ATOM 1550 O O . CYS A 1 202 ? 5.125 -20.922 3.998 1 98.12 202 CYS A O 1
ATOM 1552 N N . SER A 1 203 ? 5.445 -19.016 2.941 1 95.75 203 SER A N 1
ATOM 1553 C CA . SER A 1 203 ? 5.941 -19.688 1.742 1 95.75 203 SER A CA 1
ATOM 1554 C C . SER A 1 203 ? 7.461 -19.812 1.776 1 95.75 203 SER A C 1
ATOM 1556 O O . SER A 1 203 ? 8 -20.875 1.43 1 95.75 203 SER A O 1
ATOM 1558 N N . LYS A 1 204 ? 8.211 -18.703 2.105 1 96.25 204 LYS A N 1
ATOM 1559 C CA . LYS A 1 204 ? 9.672 -18.719 2.17 1 96.25 204 LYS A CA 1
ATOM 1560 C C . LYS A 1 204 ? 10.172 -17.875 3.344 1 96.25 204 LYS A C 1
ATOM 1562 O O . LYS A 1 204 ? 9.633 -16.812 3.625 1 96.25 204 LYS A O 1
ATOM 1567 N N . PRO A 1 205 ? 11.25 -18.312 3.994 1 97.19 205 PRO A N 1
ATOM 1568 C CA . PRO A 1 205 ? 11.773 -17.562 5.129 1 97.19 205 PRO A CA 1
ATOM 1569 C C . PRO A 1 205 ? 12.25 -16.172 4.738 1 97.19 205 PRO A C 1
ATOM 1571 O O . PRO A 1 205 ? 12.07 -15.211 5.5 1 97.19 205 PRO A O 1
ATOM 1574 N N . ILE A 1 206 ? 12.773 -15.953 3.561 1 96.12 206 ILE A N 1
ATOM 1575 C CA . ILE A 1 206 ? 13.438 -14.734 3.123 1 96.12 206 ILE A CA 1
ATOM 1576 C C . ILE A 1 206 ? 12.43 -13.586 3.084 1 96.12 206 ILE A C 1
ATOM 1578 O O . ILE A 1 206 ? 12.812 -12.414 3.096 1 96.12 206 ILE A O 1
ATOM 1582 N N . HIS A 1 207 ? 11.141 -13.883 3.068 1 95.56 207 HIS A N 1
ATOM 1583 C CA . HIS A 1 207 ? 10.094 -12.867 2.975 1 95.56 207 HIS A CA 1
ATOM 1584 C C . HIS A 1 207 ? 9.945 -12.102 4.285 1 95.56 207 HIS A C 1
ATOM 1586 O O . HIS A 1 207 ? 9.414 -10.992 4.305 1 95.56 207 HIS A O 1
ATOM 1592 N N . LYS A 1 208 ? 10.461 -12.711 5.422 1 96.5 208 LYS A N 1
ATOM 1593 C CA . LYS A 1 208 ? 10.016 -12.148 6.695 1 96.5 208 LYS A CA 1
ATOM 1594 C C . LYS A 1 208 ? 11.117 -12.242 7.75 1 96.5 208 LYS A C 1
ATOM 1596 O O . LYS A 1 208 ? 10.938 -11.797 8.883 1 96.5 208 LYS A O 1
ATOM 1601 N N . LEU A 1 209 ? 12.297 -12.859 7.395 1 98.25 209 LEU A N 1
ATOM 1602 C CA . LEU A 1 209 ? 13.391 -12.961 8.352 1 98.25 209 LEU A CA 1
ATOM 1603 C C . LEU A 1 209 ? 13.758 -11.594 8.922 1 98.25 209 LEU A C 1
ATOM 1605 O O . LEU A 1 209 ? 13.859 -10.617 8.172 1 98.25 209 LEU A O 1
ATOM 1609 N N . ASP A 1 210 ? 13.922 -11.484 10.25 1 98.56 210 ASP A N 1
ATOM 1610 C CA . ASP A 1 210 ? 14.422 -10.32 10.984 1 98.56 210 ASP A CA 1
ATOM 1611 C C . ASP A 1 210 ? 13.297 -9.328 11.273 1 98.56 210 ASP A C 1
ATOM 1613 O O . ASP A 1 210 ? 13.523 -8.281 11.875 1 98.56 210 ASP A O 1
ATOM 1617 N N . LEU A 1 211 ? 12.078 -9.602 10.914 1 98.62 211 LEU A N 1
ATOM 1618 C CA . LEU A 1 211 ? 10.961 -8.703 11.156 1 98.62 211 LEU A CA 1
ATOM 1619 C C . LEU A 1 211 ? 10.125 -9.18 12.344 1 98.62 211 LEU A C 1
ATOM 1621 O O . LEU A 1 211 ? 9.891 -10.383 12.5 1 98.62 211 LEU A O 1
ATOM 1625 N N . PRO A 1 212 ? 9.695 -8.266 13.227 1 98.56 212 PRO A N 1
ATOM 1626 C CA . PRO A 1 212 ? 8.648 -8.656 14.172 1 98.56 212 PRO A CA 1
ATOM 1627 C C . PRO A 1 212 ? 7.375 -9.141 13.477 1 98.56 212 PRO A C 1
ATOM 1629 O O . PRO A 1 212 ? 7.02 -8.633 12.406 1 98.56 212 PRO A O 1
ATOM 1632 N N . ALA A 1 213 ? 6.711 -10.117 14.086 1 98.5 213 ALA A N 1
ATOM 1633 C CA . ALA A 1 213 ? 5.52 -10.695 13.469 1 98.5 213 ALA A CA 1
ATOM 1634 C C . ALA A 1 213 ? 4.422 -10.922 14.508 1 98.5 213 ALA A C 1
ATOM 1636 O O . ALA A 1 213 ? 4.707 -11.18 15.68 1 98.5 213 ALA A O 1
ATOM 1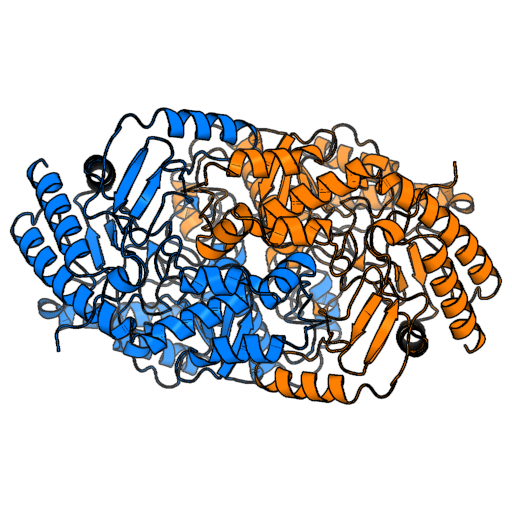637 N N . PHE A 1 214 ? 3.154 -10.703 14.039 1 98.5 214 PHE A N 1
ATOM 1638 C CA . PHE A 1 214 ? 2.055 -11.211 14.852 1 98.5 214 PHE A CA 1
ATOM 1639 C C . PHE A 1 214 ? 2.137 -12.727 14.984 1 98.5 214 PHE A C 1
ATOM 1641 O O . PHE A 1 214 ? 2.48 -13.422 14.023 1 98.5 214 PHE A O 1
ATOM 1648 N N . LYS A 1 215 ? 1.86 -13.242 16.156 1 97.25 215 LYS A N 1
ATOM 1649 C CA . LYS A 1 215 ? 1.897 -14.688 16.391 1 97.25 215 LYS A CA 1
ATOM 1650 C C . LYS A 1 215 ? 0.59 -15.344 15.969 1 97.25 215 LYS A C 1
ATOM 1652 O O . LYS A 1 215 ? -0.115 -15.93 16.797 1 97.25 215 LYS A O 1
ATOM 1657 N N . TRP A 1 216 ? 0.329 -15.312 14.734 1 98.69 216 TRP A N 1
ATOM 1658 C CA . TRP A 1 216 ? -0.902 -15.852 14.164 1 98.69 216 TRP A CA 1
ATOM 1659 C C . TRP A 1 216 ? -0.704 -17.281 13.695 1 98.69 216 TRP A C 1
ATOM 1661 O O . TRP A 1 216 ? 0.389 -17.656 13.266 1 98.69 216 TRP A O 1
ATOM 1671 N N . PRO A 1 217 ? -1.708 -18.109 13.797 1 98.62 217 PRO A N 1
ATOM 1672 C CA . PRO A 1 217 ? -1.559 -19.531 13.508 1 98.62 217 PRO A CA 1
ATOM 1673 C C . PRO A 1 217 ? -1.497 -19.828 12.008 1 98.62 217 PRO A C 1
ATOM 1675 O O . PRO A 1 217 ? -2.094 -19.109 11.211 1 98.62 217 PRO A O 1
ATOM 1678 N N . LYS A 1 218 ? -0.792 -20.922 11.703 1 98.44 218 LYS A N 1
ATOM 1679 C CA . LYS A 1 218 ? -0.714 -21.516 10.367 1 98.44 218 LYS A CA 1
ATOM 1680 C C . LYS A 1 218 ? -1.203 -22.953 10.375 1 98.44 218 LYS A C 1
ATOM 1682 O O . LYS A 1 218 ? -0.694 -23.781 11.133 1 98.44 218 LYS A O 1
ATOM 1687 N N . ALA A 1 219 ? -2.137 -23.219 9.602 1 98.88 219 ALA A N 1
ATOM 1688 C CA . ALA A 1 219 ? -2.586 -24.594 9.422 1 98.88 219 ALA A CA 1
ATOM 1689 C C . ALA A 1 219 ? -1.897 -25.25 8.227 1 98.88 219 ALA A C 1
ATOM 1691 O O . ALA A 1 219 ? -1.177 -24.578 7.477 1 98.88 219 ALA A O 1
ATOM 1692 N N . GLN A 1 220 ? -2.016 -26.547 8.102 1 98.75 220 GLN A N 1
ATOM 1693 C CA . GLN A 1 220 ? -1.516 -27.234 6.922 1 98.75 220 GLN A CA 1
ATOM 1694 C C . GLN A 1 220 ? -2.545 -27.219 5.797 1 98.75 220 GLN A C 1
ATOM 1696 O O . GLN A 1 220 ? -3.742 -27.375 6.039 1 98.75 220 GLN A O 1
ATOM 1701 N N . PHE A 1 221 ? -2.104 -26.875 4.66 1 98.69 221 PHE A N 1
ATOM 1702 C CA . PHE A 1 221 ? -2.891 -27 3.439 1 98.69 221 PHE A CA 1
ATOM 1703 C C . PHE A 1 221 ? -2.746 -28.391 2.844 1 98.69 221 PHE A C 1
ATOM 1705 O O . PHE A 1 221 ? -1.68 -29.016 2.934 1 98.69 221 PHE A O 1
ATOM 1712 N N . PRO A 1 222 ? -3.754 -28.922 2.215 1 98.31 222 PRO A N 1
ATOM 1713 C CA . PRO A 1 222 ? -3.668 -30.297 1.702 1 98.31 222 PRO A CA 1
ATOM 1714 C C . PRO A 1 222 ? -2.492 -30.484 0.749 1 98.31 222 PRO A C 1
ATOM 1716 O O . PRO A 1 222 ? -2.207 -29.625 -0.077 1 98.31 222 PRO A O 1
ATOM 1719 N N . SER A 1 223 ? -1.806 -31.578 0.923 1 96.75 223 SER A N 1
ATOM 1720 C CA . SER A 1 223 ? -0.803 -32.062 -0.017 1 96.75 223 SER A CA 1
ATOM 1721 C C . SER A 1 223 ? -1.316 -33.281 -0.789 1 96.75 223 SER A C 1
ATOM 1723 O O . SER A 1 223 ? -1.174 -34.406 -0.335 1 96.75 223 SER A O 1
ATOM 1725 N N . TYR A 1 224 ? -1.709 -33.031 -1.964 1 96 224 TYR A N 1
ATOM 1726 C CA . TYR A 1 224 ? -2.414 -34.094 -2.709 1 96 224 TYR A CA 1
ATOM 1727 C C . TYR A 1 224 ? -1.432 -35 -3.412 1 96 224 TYR A C 1
ATOM 1729 O O . TYR A 1 224 ? -0.344 -34.594 -3.809 1 96 224 TYR A O 1
ATOM 1737 N N . LYS A 1 225 ? -1.886 -36.188 -3.475 1 93.25 225 LYS A N 1
ATOM 1738 C CA . LYS A 1 225 ? -1.211 -37.156 -4.32 1 93.25 225 LYS A CA 1
ATOM 1739 C C . LYS A 1 225 ? -1.759 -37.125 -5.746 1 93.25 225 LYS A C 1
ATOM 1741 O O . LYS A 1 225 ? -2.975 -37.062 -5.949 1 93.25 225 LYS A O 1
ATOM 1746 N N . TYR A 1 226 ? -0.882 -37.062 -6.699 1 87.38 226 TYR A N 1
ATOM 1747 C CA . TYR A 1 226 ? -1.251 -37.062 -8.109 1 87.38 226 TYR A CA 1
ATOM 1748 C C . TYR A 1 226 ? -0.953 -38.375 -8.773 1 87.38 226 TYR A C 1
ATOM 1750 O O . TYR A 1 226 ? -0.065 -39.125 -8.336 1 87.38 226 TYR A O 1
ATOM 1758 N N . PRO A 1 227 ? -1.554 -38.75 -9.914 1 89.19 227 PRO A N 1
ATOM 1759 C CA . PRO A 1 227 ? -2.701 -38.031 -10.461 1 89.19 227 PRO A CA 1
ATOM 1760 C C . PRO A 1 227 ? -3.922 -38.062 -9.547 1 89.19 227 PRO A C 1
ATOM 1762 O O . PRO A 1 227 ? -4.16 -39.094 -8.883 1 89.19 227 PRO A O 1
ATOM 1765 N N . LEU A 1 228 ? -4.727 -37.125 -9.531 1 90.75 228 LEU A N 1
ATOM 1766 C CA . LEU A 1 228 ? -5.824 -36.938 -8.586 1 90.75 228 LEU A CA 1
ATOM 1767 C C . LEU A 1 228 ? -6.836 -38.094 -8.711 1 90.75 228 LEU A C 1
ATOM 1769 O O . LEU A 1 228 ? -7.332 -38.594 -7.707 1 90.75 228 LEU A O 1
ATOM 1773 N N . GLU A 1 229 ? -7.141 -38.469 -9.953 1 89.69 229 GLU A N 1
ATOM 1774 C CA . GLU A 1 229 ? -8.172 -39.469 -10.234 1 89.69 229 GLU A CA 1
ATOM 1775 C C . GLU A 1 229 ? -7.797 -40.844 -9.656 1 89.69 229 GLU A C 1
ATOM 1777 O O . GLU A 1 229 ? -8.672 -41.625 -9.336 1 89.69 229 GLU A O 1
ATOM 1782 N N . ASN A 1 230 ? -6.512 -41.094 -9.445 1 92 230 ASN A N 1
ATOM 1783 C CA . ASN A 1 230 ? -6.035 -42.375 -8.93 1 92 230 ASN A CA 1
ATOM 1784 C C . ASN A 1 230 ? -5.863 -42.344 -7.418 1 92 230 ASN A C 1
ATOM 1786 O O . ASN A 1 230 ? -5.539 -43.344 -6.801 1 92 230 ASN A O 1
ATOM 1790 N N . ASN A 1 231 ? -6.109 -41.188 -6.812 1 95.38 231 ASN A N 1
ATOM 1791 C CA . ASN A 1 231 ? -5.809 -41.031 -5.395 1 95.38 231 ASN A CA 1
ATOM 1792 C C . ASN A 1 231 ? -6.945 -40.344 -4.648 1 95.38 231 ASN A C 1
ATOM 1794 O O . ASN A 1 231 ? -6.699 -39.531 -3.738 1 95.38 231 ASN A O 1
ATOM 1798 N N . VAL A 1 232 ? -8.109 -40.594 -5.047 1 96.38 232 VAL A N 1
ATOM 1799 C CA . VAL A 1 232 ? -9.305 -39.906 -4.543 1 96.38 232 VAL A CA 1
ATOM 1800 C C . VAL A 1 232 ? -9.422 -40.125 -3.035 1 96.38 232 VAL A C 1
ATOM 1802 O O . VAL A 1 232 ? -9.586 -39.188 -2.275 1 96.38 232 VAL A O 1
ATOM 1805 N N . GLU A 1 233 ? -9.328 -41.375 -2.564 1 97.38 233 GLU A N 1
ATOM 1806 C CA . GLU A 1 233 ? -9.523 -41.688 -1.152 1 97.38 233 GLU A CA 1
ATOM 1807 C C . GLU A 1 233 ? -8.414 -41.094 -0.296 1 97.38 233 GLU A C 1
ATOM 1809 O O . GLU A 1 233 ? -8.68 -40.562 0.78 1 97.38 233 GLU A O 1
ATOM 1814 N N . ALA A 1 234 ? -7.207 -41.25 -0.786 1 97.69 234 ALA A N 1
ATOM 1815 C CA . ALA A 1 234 ? -6.074 -40.656 -0.064 1 97.69 234 ALA A CA 1
ATOM 1816 C C . ALA A 1 234 ? -6.223 -39.156 0.086 1 97.69 234 ALA A C 1
ATOM 1818 O O . ALA A 1 234 ? -5.922 -38.594 1.144 1 97.69 234 ALA A O 1
ATOM 1819 N N . ASN A 1 235 ? -6.652 -38.531 -0.948 1 97.69 235 ASN A N 1
ATOM 1820 C CA . ASN A 1 235 ? -6.789 -37.062 -0.938 1 97.69 235 ASN A CA 1
ATOM 1821 C C . ASN A 1 235 ? -7.98 -36.625 -0.098 1 97.69 235 ASN A C 1
ATOM 1823 O O . ASN A 1 235 ? -7.945 -35.562 0.526 1 97.69 235 ASN A O 1
ATOM 1827 N N . LYS A 1 236 ? -9.008 -37.469 -0.092 1 98.12 236 LYS A N 1
ATOM 1828 C CA . LYS A 1 236 ? -10.133 -37.188 0.795 1 98.12 236 LYS A CA 1
ATOM 1829 C C . LYS A 1 236 ? -9.703 -37.219 2.258 1 98.12 236 LYS A C 1
ATOM 1831 O O . LYS A 1 236 ? -10.094 -36.344 3.047 1 98.12 236 LYS A O 1
ATOM 1836 N N . LYS A 1 237 ? -8.922 -38.188 2.607 1 98.44 237 LYS A N 1
ATOM 1837 C CA . LYS A 1 237 ? -8.398 -38.312 3.965 1 98.44 237 LYS A CA 1
ATOM 1838 C C . LYS A 1 237 ? -7.492 -37.125 4.309 1 98.44 237 LYS A C 1
ATOM 1840 O O . LYS A 1 237 ? -7.465 -36.656 5.449 1 98.44 237 LYS A O 1
ATOM 1845 N N . GLU A 1 238 ? -6.758 -36.688 3.342 1 98.56 238 GLU A N 1
ATOM 1846 C CA . GLU A 1 238 ? -5.887 -35.531 3.514 1 98.56 238 GLU A CA 1
ATOM 1847 C C . GLU A 1 238 ? -6.695 -34.281 3.807 1 98.56 238 GLU A C 1
ATOM 1849 O O . GLU A 1 238 ? -6.316 -33.469 4.664 1 98.56 238 GLU A O 1
ATOM 1854 N N . ASP A 1 239 ? -7.797 -34.094 3.117 1 98.69 239 ASP A N 1
ATOM 1855 C CA . ASP A 1 239 ? -8.703 -32.969 3.391 1 98.69 239 ASP A CA 1
ATOM 1856 C C . ASP A 1 239 ? -9.195 -33.031 4.832 1 98.69 239 ASP A C 1
ATOM 1858 O O . ASP A 1 239 ? -9.18 -32 5.527 1 98.69 239 ASP A O 1
ATOM 1862 N N . GLU A 1 240 ? -9.648 -34.188 5.211 1 98.69 240 GLU A N 1
ATOM 1863 C CA . GLU A 1 240 ? -10.172 -34.375 6.562 1 98.69 240 GLU A CA 1
ATOM 1864 C C . GLU A 1 240 ? -9.109 -34.062 7.609 1 98.69 240 GLU A C 1
ATOM 1866 O O . GLU A 1 240 ? -9.398 -33.406 8.617 1 98.69 240 GLU A O 1
ATOM 1871 N N . ARG A 1 241 ? -7.949 -34.5 7.348 1 98.81 241 ARG A N 1
ATOM 1872 C CA . ARG A 1 241 ? -6.84 -34.25 8.266 1 98.81 241 ARG A CA 1
ATOM 1873 C C . ARG A 1 241 ? -6.562 -32.75 8.406 1 98.81 241 ARG A C 1
ATOM 1875 O O . ARG A 1 241 ? -6.418 -32.25 9.516 1 98.81 241 ARG A O 1
ATOM 1882 N N . CYS A 1 242 ? -6.461 -32.094 7.32 1 98.88 242 CYS A N 1
ATOM 1883 C CA . CYS A 1 242 ? -6.148 -30.656 7.324 1 98.88 242 CYS A CA 1
ATOM 1884 C C . CYS A 1 242 ? -7.281 -29.859 7.953 1 98.88 242 CYS A C 1
ATOM 1886 O O . CYS A 1 242 ? -7.035 -28.891 8.672 1 98.88 242 CYS A O 1
ATOM 1888 N N . LEU A 1 243 ? -8.539 -30.234 7.672 1 98.94 243 LEU A N 1
ATOM 1889 C CA . LEU A 1 243 ? -9.68 -29.562 8.273 1 98.94 243 LEU A CA 1
ATOM 1890 C C . LEU A 1 243 ? -9.688 -29.734 9.789 1 98.94 243 LEU A C 1
ATOM 1892 O O . LEU A 1 243 ? -10.055 -28.812 10.523 1 98.94 243 LEU A O 1
ATOM 1896 N N . LYS A 1 244 ? -9.312 -30.938 10.211 1 98.88 244 LYS A N 1
ATOM 1897 C CA . LYS A 1 244 ? -9.227 -31.172 11.648 1 98.88 244 LYS A CA 1
ATOM 1898 C C . LYS A 1 244 ? -8.18 -30.266 12.297 1 98.88 244 LYS A C 1
ATOM 1900 O O . LYS A 1 244 ? -8.375 -29.797 13.414 1 98.88 244 LYS A O 1
ATOM 1905 N N . ILE A 1 245 ? -7.074 -30.062 11.625 1 98.94 245 ILE A N 1
ATOM 1906 C CA . ILE A 1 245 ? -6.035 -29.172 12.125 1 98.94 245 ILE A CA 1
ATOM 1907 C C . ILE A 1 245 ? -6.605 -27.766 12.305 1 98.94 245 ILE A C 1
ATOM 1909 O O . ILE A 1 245 ? -6.375 -27.125 13.336 1 98.94 245 ILE A O 1
ATOM 1913 N N . VAL A 1 246 ? -7.344 -27.266 11.312 1 98.94 246 VAL A N 1
ATOM 1914 C CA . VAL A 1 246 ? -7.945 -25.938 11.383 1 98.94 246 VAL A CA 1
ATOM 1915 C C . VAL A 1 246 ? -8.906 -25.875 12.562 1 98.94 246 VAL A C 1
ATOM 1917 O O . VAL A 1 246 ? -8.867 -24.922 13.344 1 98.94 246 VAL A O 1
ATOM 1920 N N . GLU A 1 247 ? -9.758 -26.828 12.672 1 98.81 247 GLU A N 1
ATOM 1921 C CA . GLU A 1 247 ? -10.734 -26.844 13.758 1 98.81 247 GLU A CA 1
ATOM 1922 C C . GLU A 1 247 ? -10.047 -26.859 15.117 1 98.81 247 GLU A C 1
ATOM 1924 O O . GLU A 1 247 ? -10.508 -26.219 16.062 1 98.81 247 GLU A O 1
ATOM 1929 N N . ASP A 1 248 ? -9.023 -27.688 15.242 1 98.81 248 ASP A N 1
ATOM 1930 C CA . ASP A 1 248 ? -8.281 -27.781 16.5 1 98.81 248 ASP A CA 1
ATOM 1931 C C . ASP A 1 248 ? -7.641 -26.438 16.844 1 98.81 248 ASP A C 1
ATOM 1933 O O . ASP A 1 248 ? -7.57 -26.062 18.016 1 98.81 248 ASP A O 1
ATOM 1937 N N . LEU A 1 249 ? -7.145 -25.734 15.891 1 98.88 249 LEU A N 1
ATOM 1938 C CA . LEU A 1 249 ? -6.543 -24.422 16.141 1 98.88 249 LEU A CA 1
ATOM 1939 C C . LEU A 1 249 ? -7.578 -23.438 16.672 1 98.88 249 LEU A C 1
ATOM 1941 O O . LEU A 1 249 ? -7.281 -22.641 17.547 1 98.88 249 LEU A O 1
ATOM 1945 N N . PHE A 1 250 ? -8.805 -23.469 16.125 1 98.81 250 PHE A N 1
ATOM 1946 C CA . PHE A 1 250 ? -9.867 -22.609 16.625 1 98.81 250 PHE A CA 1
ATOM 1947 C C . PHE A 1 250 ? -10.117 -22.859 18.094 1 98.81 250 PHE A C 1
ATOM 1949 O O . PHE A 1 250 ? -10.477 -21.953 18.844 1 98.81 250 PHE A O 1
ATOM 1956 N N . LYS A 1 251 ? -9.891 -24.062 18.547 1 98.25 251 LYS A N 1
ATOM 1957 C CA . LYS A 1 251 ? -10.211 -24.469 19.906 1 98.25 251 LYS A CA 1
ATOM 1958 C C . LYS A 1 251 ? -9.039 -24.219 20.859 1 98.25 251 LYS A C 1
ATOM 1960 O O . LYS A 1 251 ? -9.219 -24.078 22.062 1 98.25 251 LYS A O 1
ATOM 1965 N N . THR A 1 252 ? -7.828 -24.188 20.281 1 98.31 252 THR A N 1
ATOM 1966 C CA . THR A 1 252 ? -6.688 -24.312 21.172 1 98.31 252 THR A CA 1
ATOM 1967 C C . THR A 1 252 ? -5.785 -23.094 21.078 1 98.31 252 THR A C 1
ATOM 1969 O O . THR A 1 252 ? -4.949 -22.859 21.953 1 98.31 252 THR A O 1
ATOM 1972 N N . TRP A 1 253 ? -5.852 -22.375 20.016 1 97.94 253 TRP A N 1
ATOM 1973 C CA . TRP A 1 253 ? -4.926 -21.25 19.875 1 97.94 253 TRP A CA 1
ATOM 1974 C C . TRP A 1 253 ? -5.098 -20.266 21.016 1 97.94 253 TRP A C 1
ATOM 1976 O O . TRP A 1 253 ? -6.195 -20.109 21.562 1 97.94 253 TRP A O 1
ATOM 1986 N N . SER A 1 254 ? -4.051 -19.531 21.375 1 97.5 254 SER A N 1
ATOM 1987 C CA . SER A 1 254 ? -3.984 -18.75 22.594 1 97.5 254 SER A CA 1
ATOM 1988 C C . SER A 1 254 ? -4.898 -17.531 22.516 1 97.5 254 SER A C 1
ATOM 1990 O O . SER A 1 254 ? -5.328 -17 23.547 1 97.5 254 SER A O 1
ATOM 1992 N N . VAL A 1 255 ? -5.18 -16.969 21.344 1 98.06 255 VAL A N 1
ATOM 1993 C CA . VAL A 1 255 ? -6.086 -15.836 21.172 1 98.06 255 VAL A CA 1
ATOM 1994 C C . VAL A 1 255 ? -7.16 -16.188 20.141 1 98.06 255 VAL A C 1
ATOM 1996 O O . VAL A 1 255 ? -6.965 -17.078 19.297 1 98.06 255 VAL A O 1
ATOM 1999 N N . PRO A 1 256 ? -8.312 -15.5 20.188 1 98.56 256 PRO A N 1
ATOM 2000 C CA . PRO A 1 256 ? -9.391 -15.82 19.25 1 98.56 256 PRO A CA 1
ATOM 2001 C C . PRO A 1 256 ? -8.984 -15.594 17.781 1 98.56 256 PRO A C 1
ATOM 2003 O O . PRO A 1 256 ? -8.281 -14.633 17.484 1 98.56 256 PRO A O 1
ATOM 2006 N N . ILE A 1 257 ? -9.445 -16.5 16.953 1 98.94 257 ILE A N 1
ATOM 2007 C CA . ILE A 1 257 ? -9.25 -16.391 15.508 1 98.94 257 ILE A CA 1
ATOM 2008 C C . ILE A 1 257 ? -10.453 -15.695 14.875 1 98.94 257 ILE A C 1
ATOM 2010 O O . ILE A 1 257 ? -11.562 -16.234 14.883 1 98.94 257 ILE A O 1
ATOM 2014 N N . ALA A 1 258 ? -10.203 -14.492 14.305 1 98.94 258 ALA A N 1
ATOM 2015 C CA . ALA A 1 258 ? -11.289 -13.672 13.781 1 98.94 258 ALA A CA 1
ATOM 2016 C C . ALA A 1 258 ? -11.594 -14.023 12.328 1 98.94 258 ALA A C 1
ATOM 2018 O O . ALA A 1 258 ? -12.68 -13.742 11.828 1 98.94 258 ALA A O 1
ATOM 2019 N N . GLY A 1 259 ? -10.648 -14.594 11.656 1 98.94 259 GLY A N 1
ATOM 2020 C CA . GLY A 1 259 ? -10.844 -14.914 10.25 1 98.94 259 GLY A CA 1
ATOM 2021 C C . GLY A 1 259 ? -9.859 -15.945 9.734 1 98.94 259 GLY A C 1
ATOM 2022 O O . GLY A 1 259 ? -8.812 -16.188 10.359 1 98.94 259 GLY A O 1
ATOM 2023 N N . VAL A 1 260 ? -10.195 -16.625 8.648 1 99 260 VAL A N 1
ATOM 2024 C CA . VAL A 1 260 ? -9.352 -17.562 7.914 1 99 260 VAL A CA 1
ATOM 2025 C C . VAL A 1 260 ? -9.031 -17 6.531 1 99 260 VAL A C 1
ATOM 2027 O O . VAL A 1 260 ? -9.938 -16.656 5.773 1 99 260 VAL A O 1
ATOM 2030 N N . LEU A 1 261 ? -7.789 -16.844 6.238 1 98.94 261 LEU A N 1
ATOM 2031 C CA . LEU A 1 261 ? -7.27 -16.391 4.949 1 98.94 261 LEU A CA 1
ATOM 2032 C C . LEU A 1 261 ? -6.734 -17.562 4.137 1 98.94 261 LEU A C 1
ATOM 2034 O O . LEU A 1 261 ? -5.871 -18.312 4.605 1 98.94 261 LEU A O 1
ATOM 2038 N N . VAL A 1 262 ? -7.191 -17.688 2.883 1 98.94 262 VAL A N 1
ATOM 2039 C CA . VAL A 1 262 ? -6.762 -18.859 2.119 1 98.94 262 VAL A CA 1
ATOM 2040 C C . VAL A 1 262 ? -6.758 -18.531 0.627 1 98.94 262 VAL A C 1
ATOM 2042 O O . VAL A 1 262 ? -7.594 -17.75 0.156 1 98.94 262 VAL A O 1
ATOM 2045 N N . GLU A 1 263 ? -5.793 -19.016 -0.1 1 98.88 263 GLU A N 1
ATOM 2046 C CA . GLU A 1 263 ? -5.77 -18.984 -1.56 1 98.88 263 GLU A CA 1
ATOM 2047 C C . GLU A 1 263 ? -6.566 -20.141 -2.152 1 98.88 263 GLU A C 1
ATOM 2049 O O . GLU A 1 263 ? -6.441 -21.281 -1.7 1 98.88 263 GLU A O 1
ATOM 2054 N N . PRO A 1 264 ? -7.332 -19.859 -3.205 1 98.69 264 PRO A N 1
ATOM 2055 C CA . PRO A 1 264 ? -7.965 -21 -3.861 1 98.69 264 PRO A CA 1
ATOM 2056 C C . PRO A 1 264 ? -6.949 -22 -4.43 1 98.69 264 PRO A C 1
ATOM 2058 O O . PRO A 1 264 ? -7.207 -23.203 -4.465 1 98.69 264 PRO A O 1
ATOM 2061 N N . ILE A 1 265 ? -5.918 -21.484 -4.973 1 98.5 265 ILE A N 1
ATOM 2062 C CA . ILE A 1 265 ? -4.723 -22.203 -5.414 1 98.5 265 ILE A CA 1
ATOM 2063 C C . ILE A 1 265 ? -3.479 -21.531 -4.844 1 98.5 265 ILE A C 1
ATOM 2065 O O . ILE A 1 265 ? -3.262 -20.328 -5.059 1 98.5 265 ILE A O 1
ATOM 2069 N N . GLN A 1 266 ? -2.699 -22.234 -4.02 1 98.38 266 GLN A N 1
ATOM 2070 C CA . GLN A 1 266 ? -1.492 -21.625 -3.473 1 98.38 266 GLN A CA 1
ATOM 2071 C C . GLN A 1 266 ? -0.457 -21.391 -4.566 1 98.38 266 GLN A C 1
ATOM 2073 O O . GLN A 1 266 ? 0.411 -22.219 -4.809 1 98.38 266 GLN A O 1
ATOM 2078 N N . SER A 1 267 ? -0.447 -20.234 -5.07 1 97.69 267 SER A N 1
ATOM 2079 C CA . SER A 1 267 ? 0.28 -19.906 -6.293 1 97.69 267 SER A CA 1
ATOM 2080 C C . SER A 1 267 ? 1.785 -19.875 -6.051 1 97.69 267 SER A C 1
ATOM 2082 O O . SER A 1 267 ? 2.533 -20.641 -6.668 1 97.69 267 SER A O 1
ATOM 2084 N N . GLU A 1 268 ? 2.25 -19.062 -5.086 1 96.81 268 GLU A N 1
ATOM 2085 C CA . GLU A 1 268 ? 3.674 -19 -4.773 1 96.81 268 GLU A CA 1
ATOM 2086 C C . GLU A 1 268 ? 4.164 -20.297 -4.141 1 96.81 268 GLU A C 1
ATOM 2088 O O . GLU A 1 268 ? 5.352 -20.609 -4.207 1 96.81 268 GLU A O 1
ATOM 2093 N N . GLY A 1 269 ? 3.229 -21.016 -3.527 1 96.88 269 GLY A N 1
ATOM 2094 C CA . GLY A 1 269 ? 3.566 -22.234 -2.801 1 96.88 269 GLY A CA 1
ATOM 2095 C C . GLY A 1 269 ? 3.809 -23.422 -3.709 1 96.88 269 GLY A C 1
ATOM 2096 O O . GLY A 1 269 ? 4.332 -24.438 -3.268 1 96.88 269 GLY A O 1
ATOM 2097 N N . GLY A 1 270 ? 3.512 -23.281 -5.012 1 96.75 270 GLY A N 1
ATOM 2098 C CA . GLY A 1 270 ? 3.74 -24.375 -5.941 1 96.75 270 GLY A CA 1
ATOM 2099 C C . GLY A 1 270 ? 2.492 -24.766 -6.711 1 96.75 270 GLY A C 1
ATOM 2100 O O . GLY A 1 270 ? 2.398 -25.891 -7.211 1 96.75 270 GLY A O 1
ATOM 2101 N N . ASP A 1 271 ? 1.51 -23.812 -6.699 1 97.56 271 ASP A N 1
ATOM 2102 C CA . ASP A 1 271 ? 0.212 -24.094 -7.309 1 97.56 271 ASP A CA 1
ATOM 2103 C C . ASP A 1 271 ? -0.431 -25.328 -6.695 1 97.56 271 ASP A C 1
ATOM 2105 O O . ASP A 1 271 ? -0.836 -26.25 -7.414 1 97.56 271 ASP A O 1
ATOM 2109 N N . ASN A 1 272 ? -0.52 -25.328 -5.387 1 97.31 272 ASN A N 1
ATOM 2110 C CA . ASN A 1 272 ? -1.195 -26.406 -4.672 1 97.31 272 ASN A CA 1
ATOM 2111 C C . ASN A 1 272 ? -2.711 -26.234 -4.695 1 97.31 272 ASN A C 1
ATOM 2113 O O . ASN A 1 272 ? -3.223 -25.172 -4.352 1 97.31 272 ASN A O 1
ATOM 2117 N N . HIS A 1 273 ? -3.398 -27.266 -5.145 1 96.31 273 HIS A N 1
ATOM 2118 C CA . HIS A 1 273 ? -4.855 -27.266 -5.242 1 96.31 273 HIS A CA 1
ATOM 2119 C C . HIS A 1 273 ? -5.484 -28 -4.062 1 96.31 273 HIS A C 1
ATOM 2121 O O . HIS A 1 273 ? -4.82 -28.797 -3.393 1 96.31 273 HIS A O 1
ATOM 2127 N N . ALA A 1 274 ? -6.703 -27.719 -3.771 1 97.5 274 ALA A N 1
ATOM 2128 C CA . ALA A 1 274 ? -7.535 -28.484 -2.838 1 97.5 274 ALA A CA 1
ATOM 2129 C C . ALA A 1 274 ? -8.953 -28.625 -3.367 1 97.5 274 ALA A C 1
ATOM 2131 O O . ALA A 1 274 ? -9.352 -27.938 -4.305 1 97.5 274 ALA A O 1
ATOM 2132 N N . SER A 1 275 ? -9.695 -29.547 -2.816 1 97.5 275 SER A N 1
ATOM 2133 C CA . SER A 1 275 ? -11.008 -29.922 -3.33 1 97.5 275 SER A CA 1
ATOM 2134 C C . SER A 1 275 ? -12.07 -28.922 -2.896 1 97.5 275 SER A C 1
ATOM 2136 O O . SER A 1 275 ? -11.867 -28.156 -1.954 1 97.5 275 SER A O 1
ATOM 2138 N N . ALA A 1 276 ? -13.18 -28.906 -3.625 1 98.06 276 ALA A N 1
ATOM 2139 C CA . ALA A 1 276 ? -14.344 -28.141 -3.213 1 98.06 276 ALA A CA 1
ATOM 2140 C C . ALA A 1 276 ? -14.797 -28.531 -1.808 1 98.06 276 ALA A C 1
ATOM 2142 O O . ALA A 1 276 ? -15.25 -27.672 -1.036 1 98.06 276 ALA A O 1
ATOM 2143 N N . GLU A 1 277 ? -14.641 -29.797 -1.499 1 98.06 277 GLU A N 1
ATOM 2144 C CA . GLU A 1 277 ? -15.016 -30.312 -0.181 1 98.06 277 GLU A CA 1
ATOM 2145 C C . GLU A 1 277 ? -14.156 -29.672 0.914 1 98.06 277 GLU A C 1
ATOM 2147 O O . GLU A 1 277 ? -14.664 -29.328 1.979 1 98.06 277 GLU A O 1
ATOM 2152 N N . PHE A 1 278 ? -12.93 -29.625 0.708 1 98.69 278 PHE A N 1
ATOM 2153 C CA . PHE A 1 278 ? -12.023 -28.984 1.656 1 98.69 278 PHE A CA 1
ATOM 2154 C C . PHE A 1 278 ? -12.445 -27.531 1.916 1 98.69 278 PHE A C 1
ATOM 2156 O O . PHE A 1 278 ? -12.555 -27.109 3.068 1 98.69 278 PHE A O 1
ATOM 2163 N N . PHE A 1 279 ? -12.695 -26.734 0.852 1 98.94 279 PHE A N 1
ATOM 2164 C CA . PHE A 1 279 ? -13.031 -25.328 0.986 1 98.94 279 PHE A CA 1
ATOM 2165 C C . PHE A 1 279 ? -14.398 -25.156 1.639 1 98.94 279 PHE A C 1
ATOM 2167 O O . PHE A 1 279 ? -14.609 -24.219 2.42 1 98.94 279 PHE A O 1
ATOM 2174 N N . GLN A 1 280 ? -15.375 -26 1.236 1 98.88 280 GLN A N 1
ATOM 2175 C CA . GLN A 1 280 ? -16.656 -25.953 1.948 1 98.88 280 GLN A CA 1
ATOM 2176 C C . GLN A 1 280 ? -16.469 -26.266 3.43 1 98.88 280 GLN A C 1
ATOM 2178 O O . GLN A 1 280 ? -17.141 -25.688 4.281 1 98.88 280 GLN A O 1
ATOM 2183 N N . GLY A 1 281 ? -15.57 -27.25 3.727 1 98.94 281 GLY A N 1
ATOM 2184 C CA . GLY A 1 281 ? -15.227 -27.531 5.113 1 98.94 281 GLY A CA 1
ATOM 2185 C C . GLY A 1 281 ? -14.688 -26.312 5.848 1 98.94 281 GLY A C 1
ATOM 2186 O O . GLY A 1 281 ? -15.047 -26.078 7.004 1 98.94 281 GLY A O 1
ATOM 2187 N N . LEU A 1 282 ? -13.766 -25.531 5.246 1 98.94 282 LEU A N 1
ATOM 2188 C CA . LEU A 1 282 ? -13.273 -24.297 5.836 1 98.94 282 LEU A CA 1
ATOM 2189 C C . LEU A 1 282 ? -14.422 -23.328 6.109 1 98.94 282 LEU A C 1
ATOM 2191 O O . LEU A 1 282 ? -14.453 -22.672 7.156 1 98.94 282 LEU A O 1
ATOM 2195 N N . ARG A 1 283 ? -15.312 -23.203 5.066 1 98.88 283 ARG A N 1
ATOM 2196 C CA . ARG A 1 283 ? -16.469 -22.328 5.215 1 98.88 283 ARG A CA 1
ATOM 2197 C C . ARG A 1 283 ? -17.328 -22.75 6.414 1 98.88 283 ARG A C 1
ATOM 2199 O O . ARG A 1 283 ? -17.719 -21.906 7.223 1 98.88 283 ARG A O 1
ATOM 2206 N N . ASP A 1 284 ? -17.594 -24.062 6.551 1 98.88 284 ASP A N 1
ATOM 2207 C CA . ASP A 1 284 ? -18.391 -24.578 7.66 1 98.88 284 ASP A CA 1
ATOM 2208 C C . ASP A 1 284 ? -17.719 -24.266 9 1 98.88 284 ASP A C 1
ATOM 2210 O O . ASP A 1 284 ? -18.391 -23.891 9.961 1 98.88 284 ASP A O 1
ATOM 2214 N N . ILE A 1 285 ? -16.422 -24.453 9.07 1 98.94 285 ILE A N 1
ATOM 2215 C CA . ILE A 1 285 ? -15.688 -24.219 10.305 1 98.94 285 ILE A CA 1
ATOM 2216 C C . ILE A 1 285 ? -15.766 -22.75 10.68 1 98.94 285 ILE A C 1
ATOM 2218 O O . ILE A 1 285 ? -15.984 -22.406 11.852 1 98.94 285 ILE A O 1
ATOM 2222 N N . THR A 1 286 ? -15.555 -21.828 9.703 1 98.88 286 THR A N 1
ATOM 2223 C CA . THR A 1 286 ? -15.602 -20.391 9.992 1 98.88 286 THR A CA 1
ATOM 2224 C C . THR A 1 286 ? -16.984 -19.984 10.484 1 98.88 286 THR A C 1
ATOM 2226 O O . THR A 1 286 ? -17.109 -19.172 11.414 1 98.88 286 THR A O 1
ATOM 2229 N N . LEU A 1 287 ? -18.062 -20.531 9.875 1 98.75 287 LEU A N 1
ATOM 2230 C CA . LEU A 1 287 ? -19.422 -20.25 10.32 1 98.75 287 LEU A CA 1
ATOM 2231 C C . LEU A 1 287 ? -19.641 -20.766 11.734 1 98.75 287 LEU A C 1
ATOM 2233 O O . LEU A 1 287 ? -20.219 -20.047 12.57 1 98.75 287 LEU A O 1
ATOM 2237 N N . LYS A 1 288 ? -19.219 -21.969 11.953 1 98.75 288 LYS A N 1
ATOM 2238 C CA . LYS A 1 288 ? -19.391 -22.609 13.258 1 98.75 288 LYS A CA 1
ATOM 2239 C C . LYS A 1 288 ? -18.734 -21.781 14.367 1 98.75 288 LYS A C 1
ATOM 2241 O O . LYS A 1 288 ? -19.281 -21.672 15.469 1 98.75 288 LYS A O 1
ATOM 2246 N N . HIS A 1 289 ? -17.609 -21.188 14.133 1 98.62 289 HIS A N 1
ATOM 2247 C CA . HIS A 1 289 ? -16.812 -20.547 15.172 1 98.62 289 HIS A CA 1
ATOM 2248 C C . HIS A 1 289 ? -16.953 -19.031 15.117 1 98.62 289 HIS A C 1
ATOM 2250 O O . HIS A 1 289 ? -16.266 -18.312 15.859 1 98.62 289 HIS A O 1
ATOM 2256 N N . GLY A 1 290 ? -17.766 -18.516 14.266 1 98.44 290 GLY A N 1
ATOM 2257 C CA . GLY A 1 290 ? -18.031 -17.094 14.195 1 98.44 290 GLY A CA 1
ATOM 2258 C C . GLY A 1 290 ? -16.859 -16.297 13.656 1 98.44 290 GLY A C 1
ATOM 2259 O O . GLY A 1 290 ? -16.516 -15.234 14.18 1 98.44 290 GLY A O 1
ATOM 2260 N N . ALA A 1 291 ? -16.156 -16.781 12.695 1 98.88 291 ALA A N 1
ATOM 2261 C CA . ALA A 1 291 ? -15.039 -16.141 12.008 1 98.88 291 ALA A CA 1
ATOM 2262 C C . ALA A 1 291 ? -15.375 -15.883 10.539 1 98.88 291 ALA A C 1
ATOM 2264 O O . ALA A 1 291 ? -16.281 -16.5 9.992 1 98.88 291 ALA A O 1
ATOM 2265 N N . LEU A 1 292 ? -14.672 -14.961 9.914 1 98.94 292 LEU A N 1
ATOM 2266 C CA . LEU A 1 292 ? -14.906 -14.68 8.508 1 98.94 292 LEU A CA 1
ATOM 2267 C C . LEU A 1 292 ? -13.969 -15.492 7.621 1 98.94 292 LEU A C 1
ATOM 2269 O O . LEU A 1 292 ? -12.852 -15.82 8.031 1 98.94 292 LEU A O 1
ATOM 2273 N N . LEU A 1 293 ? -14.43 -15.836 6.461 1 98.94 293 LEU A N 1
ATOM 2274 C CA . LEU A 1 293 ? -13.602 -16.469 5.438 1 98.94 293 LEU A CA 1
ATOM 2275 C C . LEU A 1 293 ? -13.141 -15.438 4.406 1 98.94 293 LEU A C 1
ATOM 2277 O O . LEU A 1 293 ? -13.969 -14.805 3.748 1 98.94 293 LEU A O 1
ATOM 2281 N N . ILE A 1 294 ? -11.883 -15.258 4.262 1 98.94 294 ILE A N 1
ATOM 2282 C CA . ILE A 1 294 ? -11.266 -14.367 3.291 1 98.94 294 ILE A CA 1
ATOM 2283 C C . ILE A 1 294 ? -10.625 -15.18 2.174 1 98.94 294 ILE A C 1
ATOM 2285 O O . ILE A 1 294 ? -9.648 -15.898 2.402 1 98.94 294 ILE A O 1
ATOM 2289 N N . MET A 1 295 ? -11.133 -15.07 0.976 1 98.94 295 MET A N 1
ATOM 2290 C CA . MET A 1 295 ? -10.531 -15.711 -0.191 1 98.94 295 MET A CA 1
ATOM 2291 C C . MET A 1 295 ? -9.516 -14.797 -0.857 1 98.94 295 MET A C 1
ATOM 2293 O O . MET A 1 295 ? -9.875 -13.742 -1.383 1 98.94 295 MET A O 1
ATOM 2297 N N . ASP A 1 296 ? -8.289 -15.172 -0.795 1 98.88 296 ASP A N 1
ATOM 2298 C CA . ASP A 1 296 ? -7.23 -14.398 -1.428 1 98.88 296 ASP A CA 1
ATOM 2299 C C . ASP A 1 296 ? -7.109 -14.734 -2.912 1 98.88 296 ASP A C 1
ATOM 2301 O O . ASP A 1 296 ? -6.441 -15.703 -3.279 1 98.88 296 ASP A O 1
ATOM 2305 N N . GLU A 1 297 ? -7.691 -13.938 -3.764 1 98.75 297 GLU A N 1
ATOM 2306 C CA . GLU A 1 297 ? -7.711 -14.133 -5.211 1 98.75 297 GLU A CA 1
ATOM 2307 C C . GLU A 1 297 ? -6.797 -13.141 -5.918 1 98.75 297 GLU A C 1
ATOM 2309 O O . GLU A 1 297 ? -7.023 -12.797 -7.082 1 98.75 297 GLU A O 1
ATOM 2314 N N . VAL A 1 298 ? -5.773 -12.672 -5.203 1 98.69 298 VAL A N 1
ATOM 2315 C CA . VAL A 1 298 ? -4.816 -11.703 -5.727 1 98.69 298 VAL A CA 1
ATOM 2316 C C . VAL A 1 298 ? -4.199 -12.234 -7.02 1 98.69 298 VAL A C 1
ATOM 2318 O O . VAL A 1 298 ? -4.059 -11.5 -7.996 1 98.69 298 VAL A O 1
ATOM 2321 N N . GLN A 1 299 ? -3.859 -13.5 -7.047 1 98.31 299 GLN A N 1
ATOM 2322 C CA . GLN A 1 299 ? -3.197 -14.039 -8.234 1 98.31 299 GLN A CA 1
ATOM 2323 C C . GLN A 1 299 ? -4.176 -14.828 -9.094 1 98.31 299 GLN A C 1
ATOM 2325 O O . GLN A 1 299 ? -4.059 -14.844 -10.328 1 98.31 299 GLN A O 1
ATOM 2330 N N . THR A 1 300 ? -5.18 -15.469 -8.492 1 98.38 300 THR A N 1
ATOM 2331 C CA . THR A 1 300 ? -6.023 -16.422 -9.203 1 98.38 300 THR A CA 1
ATOM 2332 C C . THR A 1 300 ? -7.203 -15.719 -9.859 1 98.38 300 THR A C 1
ATOM 2334 O O . THR A 1 300 ? -7.84 -16.266 -10.758 1 98.38 300 THR A O 1
ATOM 2337 N N . GLY A 1 301 ? -7.547 -14.484 -9.422 1 97.19 301 GLY A N 1
ATOM 2338 C CA . GLY A 1 301 ? -8.734 -13.812 -9.922 1 97.19 301 GLY A CA 1
ATOM 2339 C C . GLY A 1 301 ? -8.57 -13.258 -11.328 1 97.19 301 GLY A C 1
ATOM 2340 O O . GLY A 1 301 ? -7.477 -13.328 -11.898 1 97.19 301 GLY A O 1
ATOM 2341 N N . VAL A 1 302 ? -9.633 -12.914 -11.898 1 97 302 VAL A N 1
ATOM 2342 C CA . VAL A 1 302 ? -9.719 -12.141 -13.133 1 97 302 VAL A CA 1
ATOM 2343 C C . VAL A 1 302 ? -9.477 -13.047 -14.336 1 97 302 VAL A C 1
ATOM 2345 O O . VAL A 1 302 ? -8.734 -12.695 -15.25 1 97 302 VAL A O 1
ATOM 2348 N N . GLY A 1 303 ? -9.898 -14.258 -14.289 1 97.06 303 GLY A N 1
ATOM 2349 C CA . GLY A 1 303 ? -10.141 -15.039 -15.492 1 97.06 303 GLY A CA 1
ATOM 2350 C C . GLY A 1 303 ? -9.047 -16.062 -15.773 1 97.06 303 GLY A C 1
ATOM 2351 O O . GLY A 1 303 ? -9.242 -16.984 -16.562 1 97.06 303 GLY A O 1
ATOM 2352 N N . ALA A 1 304 ? -7.883 -16.031 -15.094 1 94.75 304 ALA A N 1
ATOM 2353 C CA . ALA A 1 304 ? -6.707 -16.797 -15.469 1 94.75 304 ALA A CA 1
ATOM 2354 C C . ALA A 1 304 ? -6.906 -18.281 -15.148 1 94.75 304 ALA A C 1
ATOM 2356 O O . ALA A 1 304 ? -6.164 -19.141 -15.641 1 94.75 304 ALA A O 1
ATOM 2357 N N . THR A 1 305 ? -7.938 -18.641 -14.383 1 97.94 305 THR A N 1
ATOM 2358 C CA . THR A 1 305 ? -8.211 -20.031 -14.023 1 97.94 305 THR A CA 1
ATOM 2359 C C . THR A 1 305 ? -9.367 -20.578 -14.844 1 97.94 305 THR A C 1
ATOM 2361 O O . THR A 1 305 ? -9.836 -21.703 -14.586 1 97.94 305 THR A O 1
ATOM 2364 N N . GLY A 1 306 ? -9.82 -19.828 -15.805 1 97.94 306 GLY A N 1
ATOM 2365 C CA . GLY A 1 306 ? -10.898 -20.281 -16.672 1 97.94 306 GLY A CA 1
ATOM 2366 C C . GLY A 1 306 ? -12.273 -19.828 -16.203 1 97.94 306 GLY A C 1
ATOM 2367 O O . GLY A 1 306 ? -13.258 -19.984 -16.922 1 97.94 306 GLY A O 1
ATOM 2368 N N . VAL A 1 307 ? -12.398 -19.344 -15.039 1 97.88 307 VAL A N 1
ATOM 2369 C CA . VAL A 1 307 ? -13.547 -18.625 -14.477 1 97.88 307 VAL A CA 1
ATOM 2370 C C . VAL A 1 307 ? -13.094 -17.281 -13.922 1 97.88 307 VAL A C 1
ATOM 2372 O O . VAL A 1 307 ? -11.906 -17.062 -13.68 1 97.88 307 VAL A O 1
ATOM 2375 N N . MET A 1 308 ? -13.984 -16.328 -13.805 1 98.31 308 MET A N 1
ATOM 2376 C CA . MET A 1 308 ? -13.602 -14.984 -13.398 1 98.31 308 MET A CA 1
ATOM 2377 C C . MET A 1 308 ? -12.883 -15 -12.055 1 98.31 308 MET A C 1
ATOM 2379 O O . MET A 1 308 ? -11.883 -14.305 -11.875 1 98.31 308 MET A O 1
ATOM 2383 N N . TRP A 1 309 ? -13.469 -15.727 -11.141 1 98.69 309 TRP A N 1
ATOM 2384 C CA . TRP A 1 309 ? -12.875 -15.922 -9.82 1 98.69 309 TRP A CA 1
ATOM 2385 C C . TRP A 1 309 ? -12.766 -17.406 -9.492 1 98.69 309 TRP A C 1
ATOM 2387 O O . TRP A 1 309 ? -13.758 -18.125 -9.5 1 98.69 309 TRP A O 1
ATOM 2397 N N . ALA A 1 310 ? -11.562 -17.844 -9.117 1 98.62 310 ALA A N 1
ATOM 2398 C CA . ALA A 1 310 ? -11.25 -19.266 -8.992 1 98.62 310 ALA A CA 1
ATOM 2399 C C . ALA A 1 310 ? -12.18 -19.953 -8 1 98.62 310 ALA A C 1
ATOM 2401 O O . ALA A 1 310 ? -12.625 -21.078 -8.234 1 98.62 310 ALA A O 1
ATOM 2402 N N . HIS A 1 311 ? -12.5 -19.312 -6.902 1 98.62 311 HIS A N 1
ATOM 2403 C CA . HIS A 1 311 ? -13.273 -19.938 -5.84 1 98.62 311 HIS A CA 1
ATOM 2404 C C . HIS A 1 311 ? -14.695 -20.234 -6.297 1 98.62 311 HIS A C 1
ATOM 2406 O O . HIS A 1 311 ? -15.414 -21 -5.641 1 98.62 311 HIS A O 1
ATOM 2412 N N . GLU A 1 312 ? -15.125 -19.609 -7.375 1 97.75 312 GLU A N 1
ATOM 2413 C CA . GLU A 1 312 ? -16.469 -19.859 -7.871 1 97.75 312 GLU A CA 1
ATOM 2414 C C . GLU A 1 312 ? -16.672 -21.328 -8.227 1 97.75 312 GLU A C 1
ATOM 2416 O O . GLU A 1 312 ? -17.797 -21.844 -8.195 1 97.75 312 GLU A O 1
ATOM 2421 N N . ARG A 1 313 ? -15.617 -22 -8.531 1 96.81 313 ARG A N 1
ATOM 2422 C CA . ARG A 1 313 ? -15.664 -23.422 -8.859 1 96.81 313 ARG A CA 1
ATOM 2423 C C . ARG A 1 313 ? -16.094 -24.25 -7.656 1 96.81 313 ARG A C 1
ATOM 2425 O O . ARG A 1 313 ? -16.578 -25.375 -7.812 1 96.81 313 ARG A O 1
ATOM 2432 N N . PHE A 1 314 ? -15.875 -23.766 -6.465 1 98 314 PHE A N 1
ATOM 2433 C CA . PHE A 1 314 ? -16.125 -24.531 -5.25 1 98 314 PHE A CA 1
ATOM 2434 C C . PHE A 1 314 ? -17.594 -24.422 -4.828 1 98 314 PHE A C 1
ATOM 2436 O O . PHE A 1 314 ? -18.062 -25.188 -3.994 1 98 314 PHE A O 1
ATOM 2443 N N . ASN A 1 315 ? -18.344 -23.422 -5.363 1 97.06 315 ASN A N 1
ATOM 2444 C CA . ASN A 1 315 ? -19.75 -23.203 -5.055 1 97.06 315 ASN A CA 1
ATOM 2445 C C . ASN A 1 315 ? -20 -23.172 -3.551 1 97.06 315 ASN A C 1
ATOM 2447 O O . ASN A 1 315 ? -20.859 -23.906 -3.045 1 97.06 315 ASN A O 1
ATOM 2451 N N . LEU A 1 316 ? -19.156 -22.469 -2.918 1 98.38 316 LEU A N 1
ATOM 2452 C CA . LEU A 1 316 ? -19.25 -22.344 -1.467 1 98.38 316 LEU A CA 1
ATOM 2453 C C . LEU A 1 316 ? -20.609 -21.797 -1.055 1 98.38 316 LEU A C 1
ATOM 2455 O O . LEU A 1 316 ? -21.125 -20.859 -1.686 1 98.38 316 LEU A O 1
ATOM 2459 N N . GLN A 1 317 ? -21.172 -22.359 -0.031 1 97.56 317 GLN A N 1
ATOM 2460 C CA . GLN A 1 317 ? -22.453 -21.906 0.518 1 97.56 317 GLN A CA 1
ATOM 2461 C C . GLN A 1 317 ? -22.375 -21.75 2.033 1 97.56 317 GLN A C 1
ATOM 2463 O O . GLN A 1 317 ? -22.188 -22.734 2.754 1 97.56 317 GLN A O 1
ATOM 2468 N N . PRO A 1 318 ? -22.719 -20.609 2.525 1 97.81 318 PRO A N 1
ATOM 2469 C CA . PRO A 1 318 ? -22.828 -19.328 1.803 1 97.81 318 PRO A CA 1
ATOM 2470 C C . PRO A 1 318 ? -21.5 -18.891 1.204 1 97.81 318 PRO A C 1
ATOM 2472 O O . PRO A 1 318 ? -20.453 -19.469 1.506 1 97.81 318 PRO A O 1
ATOM 2475 N N . PRO A 1 319 ? -21.453 -17.844 0.315 1 98.12 319 PRO A N 1
ATOM 2476 C CA . PRO A 1 319 ? -20.219 -17.359 -0.298 1 98.12 319 PRO A CA 1
ATOM 2477 C C . PRO A 1 319 ? -19.203 -16.859 0.73 1 98.12 319 PRO A C 1
ATOM 2479 O O . PRO A 1 319 ? -19.578 -16.578 1.876 1 98.12 319 PRO A O 1
ATOM 2482 N N . PRO A 1 320 ? -17.938 -16.812 0.315 1 98.69 320 PRO A N 1
ATOM 2483 C CA . PRO A 1 320 ? -16.969 -16.219 1.229 1 98.69 320 PRO A CA 1
ATOM 2484 C C . PRO A 1 320 ? -17.328 -14.797 1.633 1 98.69 320 PRO A C 1
ATOM 2486 O O . PRO A 1 320 ? -18.094 -14.133 0.941 1 98.69 320 PRO A O 1
ATOM 2489 N N . ASP A 1 321 ? -16.781 -14.344 2.729 1 98.88 321 ASP A N 1
ATOM 2490 C CA . ASP A 1 321 ? -17.156 -13.039 3.27 1 98.88 321 ASP A CA 1
ATOM 2491 C C . ASP A 1 321 ? -16.422 -11.914 2.561 1 98.88 321 ASP A C 1
ATOM 2493 O O . ASP A 1 321 ? -16.969 -10.828 2.361 1 98.88 321 ASP A O 1
ATOM 2497 N N . LEU A 1 322 ? -15.172 -12.156 2.291 1 98.94 322 LEU A N 1
ATOM 2498 C CA . LEU A 1 322 ? -14.328 -11.203 1.581 1 98.94 322 LEU A CA 1
ATOM 2499 C C . LEU A 1 322 ? -13.531 -11.906 0.483 1 98.94 322 LEU A C 1
ATOM 2501 O O . LEU A 1 322 ? -13.117 -13.055 0.646 1 98.94 322 LEU A O 1
ATOM 2505 N N . VAL A 1 323 ? -13.312 -11.211 -0.637 1 98.94 323 VAL A N 1
ATOM 2506 C CA . VAL A 1 323 ? -12.469 -11.68 -1.731 1 98.94 323 VAL A CA 1
ATOM 2507 C C . VAL A 1 323 ? -11.484 -10.578 -2.123 1 98.94 323 VAL A C 1
ATOM 2509 O O . VAL A 1 323 ? -11.883 -9.508 -2.596 1 98.94 323 VAL A O 1
ATOM 2512 N N . THR A 1 324 ? -10.203 -10.812 -1.911 1 98.94 324 THR A N 1
ATOM 2513 C CA . THR A 1 324 ? -9.195 -9.805 -2.236 1 98.94 324 THR A CA 1
ATOM 2514 C C . THR A 1 324 ? -8.695 -9.984 -3.666 1 98.94 324 THR A C 1
ATOM 2516 O O . THR A 1 324 ? -8.781 -11.078 -4.227 1 98.94 324 THR A O 1
ATOM 2519 N N . PHE A 1 325 ? -8.258 -8.914 -4.277 1 98.75 325 PHE A N 1
ATOM 2520 C CA . PHE A 1 325 ? -7.793 -8.953 -5.66 1 98.75 325 PHE A CA 1
ATOM 2521 C C . PHE A 1 325 ? -6.617 -8.008 -5.863 1 98.75 325 PHE A C 1
ATOM 2523 O O . PHE A 1 325 ? -6.434 -7.062 -5.094 1 98.75 325 PHE A O 1
ATOM 2530 N N . SER A 1 326 ? -5.801 -8.266 -6.871 1 98.56 326 SER A N 1
ATOM 2531 C CA . SER A 1 326 ? -4.707 -7.43 -7.355 1 98.56 326 SER A CA 1
ATOM 2532 C C . SER A 1 326 ? -4.156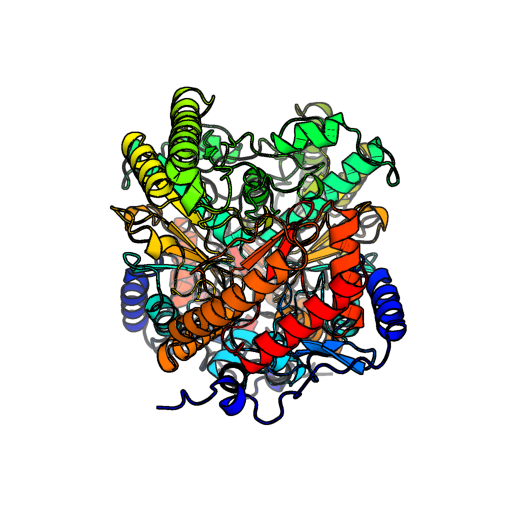 -7.953 -8.68 1 98.56 326 SER A C 1
ATOM 2534 O O . SER A 1 326 ? -4.922 -8.234 -9.609 1 98.56 326 SER A O 1
ATOM 2536 N N . LYS A 1 327 ? -2.898 -7.93 -8.828 1 97.94 327 LYS A N 1
ATOM 2537 C CA . LYS A 1 327 ? -2.115 -8.477 -9.938 1 97.94 327 LYS A CA 1
ATOM 2538 C C . LYS A 1 327 ? -2.787 -8.188 -11.281 1 97.94 327 LYS A C 1
ATOM 2540 O O . LYS A 1 327 ? -2.949 -7.027 -11.664 1 97.94 327 LYS A O 1
ATOM 2545 N N . LYS A 1 328 ? -3.379 -9.227 -12 1 97.81 328 LYS A N 1
ATOM 2546 C CA . LYS A 1 328 ? -3.918 -9.062 -13.344 1 97.81 328 LYS A CA 1
ATOM 2547 C C . LYS A 1 328 ? -5.004 -7.992 -13.383 1 97.81 328 LYS A C 1
ATOM 2549 O O . LYS A 1 328 ? -5.285 -7.422 -14.438 1 97.81 328 LYS A O 1
ATOM 2554 N N . PHE A 1 329 ? -5.477 -7.707 -12.234 1 97.31 329 PHE A N 1
ATOM 2555 C CA . PHE A 1 329 ? -6.516 -6.684 -12.195 1 97.31 329 PHE A CA 1
ATOM 2556 C C . PHE A 1 329 ? -5.906 -5.289 -12.273 1 97.31 329 PHE A C 1
ATOM 2558 O O . PHE A 1 329 ? -6.613 -4.312 -12.531 1 97.31 329 PHE A O 1
ATOM 2565 N N . GLN A 1 330 ? -4.621 -5.145 -12.055 1 97.06 330 GLN A N 1
ATOM 2566 C CA . GLN A 1 330 ? -3.838 -3.916 -12.109 1 97.06 330 GLN A CA 1
ATOM 2567 C C . GLN A 1 330 ? -4.383 -2.875 -11.133 1 97.06 330 GLN A C 1
ATOM 2569 O O . GLN A 1 330 ? -4.059 -1.69 -11.242 1 97.06 330 GLN A O 1
ATOM 2574 N N . SER A 1 331 ? -5.289 -3.164 -10.383 1 98.06 331 SER A N 1
ATOM 2575 C CA . SER A 1 331 ? -5.805 -2.51 -9.188 1 98.06 331 SER A CA 1
ATOM 2576 C C . SER A 1 331 ? -5.84 -3.471 -8 1 98.06 331 SER A C 1
ATOM 2578 O O . SER A 1 331 ? -5.375 -4.609 -8.109 1 98.06 331 SER A O 1
ATOM 2580 N N . ALA A 1 332 ? -6.246 -2.994 -6.824 1 98.62 332 ALA A N 1
ATOM 2581 C CA . ALA A 1 332 ? -6.285 -3.893 -5.672 1 98.62 332 ALA A CA 1
ATOM 2582 C C . ALA A 1 332 ? -7.41 -3.508 -4.715 1 98.62 332 ALA A C 1
ATOM 2584 O O . ALA A 1 332 ? -7.879 -2.367 -4.723 1 98.62 332 ALA A O 1
ATOM 2585 N N . GLY A 1 333 ? -7.812 -4.391 -3.93 1 98.69 333 GLY A N 1
ATOM 2586 C CA . GLY A 1 333 ? -8.852 -4.195 -2.926 1 98.69 333 GLY A CA 1
ATOM 2587 C C . GLY A 1 333 ? -9.523 -5.488 -2.508 1 98.69 333 GLY A C 1
ATOM 2588 O O . GLY A 1 333 ? -8.922 -6.562 -2.584 1 98.69 333 GLY A O 1
ATOM 2589 N N . TYR A 1 334 ? -10.703 -5.34 -1.936 1 98.94 334 TYR A N 1
ATOM 2590 C CA . TYR A 1 334 ? -11.5 -6.52 -1.608 1 98.94 334 TYR A CA 1
ATOM 2591 C C . TYR A 1 334 ? -12.977 -6.273 -1.871 1 98.94 334 TYR A C 1
ATOM 2593 O O . TYR A 1 334 ? -13.453 -5.141 -1.773 1 98.94 334 TYR A O 1
ATOM 2601 N N . PHE A 1 335 ? -13.648 -7.293 -2.277 1 98.94 335 PHE A N 1
ATOM 2602 C CA . PHE A 1 335 ? -15.102 -7.336 -2.385 1 98.94 335 PHE A CA 1
ATOM 2603 C C . PHE A 1 335 ? -15.727 -7.918 -1.119 1 98.94 335 PHE A C 1
ATOM 2605 O O . PHE A 1 335 ? -15.102 -8.734 -0.437 1 98.94 335 PHE A O 1
ATOM 2612 N N . TYR A 1 336 ? -16.891 -7.52 -0.832 1 98.88 336 TYR A N 1
ATOM 2613 C CA . TYR A 1 336 ? -17.641 -8.062 0.293 1 98.88 336 TYR A CA 1
ATOM 2614 C C . TYR A 1 336 ? -19.141 -7.832 0.114 1 98.88 336 TYR A C 1
ATOM 2616 O O . TYR A 1 336 ? -19.578 -7.242 -0.882 1 98.88 336 TYR A O 1
ATOM 2624 N N . HIS A 1 337 ? -20.016 -8.422 0.975 1 98.38 337 HIS A N 1
ATOM 2625 C CA . HIS A 1 337 ? -21.453 -8.305 0.759 1 98.38 337 HIS A CA 1
ATOM 2626 C C . HIS A 1 337 ? -22.172 -7.926 2.049 1 98.38 337 HIS A C 1
ATOM 2628 O O . HIS A 1 337 ? -23.188 -7.23 2.016 1 98.38 337 HIS A O 1
ATOM 2634 N N . ASP A 1 338 ? -21.672 -8.43 3.182 1 98 338 ASP A N 1
ATOM 2635 C CA . ASP A 1 338 ? -22.297 -8.125 4.461 1 98 338 ASP A CA 1
ATOM 2636 C C . ASP A 1 338 ? -22.125 -6.652 4.828 1 98 338 ASP A C 1
ATOM 2638 O O . ASP A 1 338 ? -21 -6.184 5.008 1 98 338 ASP A O 1
ATOM 2642 N N . PRO A 1 339 ? -23.234 -5.902 4.953 1 97.38 339 PRO A N 1
ATOM 2643 C CA . PRO A 1 339 ? -23.125 -4.48 5.277 1 97.38 339 PRO A CA 1
ATOM 2644 C C . PRO A 1 339 ? -22.391 -4.238 6.598 1 97.38 339 PRO A C 1
ATOM 2646 O O . PRO A 1 339 ? -21.781 -3.184 6.781 1 97.38 339 PRO A O 1
ATOM 2649 N N . GLU A 1 340 ? -22.375 -5.238 7.465 1 98.06 340 GLU A N 1
ATOM 2650 C CA . GLU A 1 340 ? -21.75 -5.051 8.773 1 98.06 340 GLU A CA 1
ATOM 2651 C C . GLU A 1 340 ? -20.234 -5.277 8.703 1 98.06 340 GLU A C 1
ATOM 2653 O O . GLU A 1 340 ? -19.531 -5.074 9.695 1 98.06 340 GLU A O 1
ATOM 2658 N N . ILE A 1 341 ? -19.734 -5.66 7.535 1 98.56 341 ILE A N 1
ATOM 2659 C CA . ILE A 1 341 ? -18.297 -5.668 7.332 1 98.56 341 ILE A CA 1
ATOM 2660 C C . ILE A 1 341 ? -17.781 -4.238 7.133 1 98.56 341 ILE A C 1
ATOM 2662 O O . ILE A 1 341 ? -16.609 -3.953 7.348 1 98.56 341 ILE A O 1
ATOM 2666 N N . THR A 1 342 ? -18.672 -3.326 6.656 1 98.12 342 THR A N 1
ATOM 2667 C CA . THR A 1 342 ? -18.359 -1.909 6.781 1 98.12 342 THR A CA 1
ATOM 2668 C C . THR A 1 342 ? -18.297 -1.497 8.25 1 98.12 342 THR A C 1
ATOM 2670 O O . THR A 1 342 ? -19.234 -1.717 9 1 98.12 342 THR A O 1
ATOM 2673 N N . PRO A 1 343 ? -17.219 -0.884 8.664 1 97 343 PRO A N 1
ATOM 2674 C CA . PRO A 1 343 ? -17.109 -0.548 10.086 1 97 343 PRO A CA 1
ATOM 2675 C C . PRO A 1 343 ? -18.25 0.347 10.57 1 97 343 PRO A C 1
ATOM 2677 O O . PRO A 1 343 ? -18.734 1.19 9.812 1 97 343 PRO A O 1
ATOM 2680 N N . ASN A 1 344 ? -18.562 0.247 11.812 1 95.25 344 ASN A N 1
ATOM 2681 C CA . ASN A 1 344 ? -19.719 0.886 12.414 1 95.25 344 ASN A CA 1
ATOM 2682 C C . ASN A 1 344 ? -19.609 2.408 12.383 1 95.25 344 ASN A C 1
ATOM 2684 O O . ASN A 1 344 ? -20.609 3.115 12.469 1 95.25 344 ASN A O 1
ATOM 2688 N N . MET A 1 345 ? -18.391 2.912 12.344 1 95.94 345 MET A N 1
ATOM 2689 C CA . MET A 1 345 ? -18.156 4.355 12.305 1 95.94 345 MET A CA 1
ATOM 2690 C C . MET A 1 345 ? -17.328 4.738 11.078 1 95.94 345 MET A C 1
ATOM 2692 O O . MET A 1 345 ? -16.469 3.979 10.641 1 95.94 345 MET A O 1
ATOM 2696 N N . ALA A 1 346 ? -17.609 5.934 10.617 1 95.38 346 ALA A N 1
ATOM 2697 C CA . ALA A 1 346 ? -16.812 6.477 9.523 1 95.38 346 ALA A CA 1
ATOM 2698 C C . ALA A 1 346 ? -15.359 6.676 9.953 1 95.38 346 ALA A C 1
ATOM 2700 O O . ALA A 1 346 ? -15.07 6.785 11.148 1 95.38 346 ALA A O 1
ATOM 2701 N N . TYR A 1 347 ? -14.438 6.586 9.055 1 96.12 347 TYR A N 1
ATOM 2702 C CA . TYR A 1 347 ? -13.031 6.941 9.234 1 96.12 347 TYR A CA 1
ATOM 2703 C C . TYR A 1 347 ? -12.266 5.812 9.914 1 96.12 347 TYR A C 1
ATOM 2705 O O . TYR A 1 347 ? -11.078 5.957 10.227 1 96.12 347 TYR A O 1
ATOM 2713 N N . ARG A 1 348 ? -12.93 4.664 10.133 1 97.25 348 ARG A N 1
ATOM 2714 C CA . ARG A 1 348 ? -12.18 3.52 10.648 1 97.25 348 ARG A CA 1
ATOM 2715 C C . ARG A 1 348 ? -11.391 2.838 9.531 1 97.25 348 ARG A C 1
ATOM 2717 O O . ARG A 1 348 ? -10.172 2.668 9.641 1 97.25 348 ARG A O 1
ATOM 2724 N N . GLN A 1 349 ? -12.094 2.363 8.523 1 97.25 349 GLN A N 1
ATOM 2725 C CA . GLN A 1 349 ? -11.422 1.995 7.281 1 97.25 349 GLN A CA 1
ATOM 2726 C C . GLN A 1 349 ? -11.195 3.219 6.398 1 97.25 349 GLN A C 1
ATOM 2728 O O . GLN A 1 349 ? -12.109 3.688 5.719 1 97.25 349 GLN A O 1
ATOM 2733 N N . PHE A 1 350 ? -9.93 3.748 6.461 1 96.62 350 PHE A N 1
ATOM 2734 C CA . PHE A 1 350 ? -9.727 5.039 5.816 1 96.62 350 PHE A CA 1
ATOM 2735 C C . PHE A 1 350 ? -8.242 5.332 5.645 1 96.62 350 PHE A C 1
ATOM 2737 O O . PHE A 1 350 ? -7.426 4.938 6.48 1 96.62 350 PHE A O 1
ATOM 2744 N N . ASN A 1 351 ? -7.852 5.871 4.617 1 94.62 351 ASN A N 1
ATOM 2745 C CA . ASN A 1 351 ? -6.57 6.516 4.359 1 94.62 351 ASN A CA 1
ATOM 2746 C C . ASN A 1 351 ? -6.707 7.656 3.357 1 94.62 351 ASN A C 1
ATOM 2748 O O . ASN A 1 351 ? -7.809 7.945 2.885 1 94.62 351 ASN A O 1
ATOM 2752 N N . THR A 1 352 ? -5.637 8.352 3.068 1 95.19 352 THR A N 1
ATOM 2753 C CA . THR A 1 352 ? -5.676 9.508 2.186 1 95.19 352 THR A CA 1
ATOM 2754 C C . THR A 1 352 ? -6.25 9.133 0.822 1 95.19 352 THR A C 1
ATOM 2756 O O . THR A 1 352 ? -7.059 9.867 0.256 1 95.19 352 THR A O 1
ATOM 2759 N N . TRP A 1 353 ? -5.926 8.016 0.339 1 96.06 353 TRP A N 1
ATOM 2760 C CA . TRP A 1 353 ? -6.203 7.707 -1.06 1 96.06 353 TRP A CA 1
ATOM 2761 C C . TRP A 1 353 ? -7.477 6.879 -1.19 1 96.06 353 TRP A C 1
ATOM 2763 O O . TRP A 1 353 ? -8.328 7.16 -2.041 1 96.06 353 TRP A O 1
ATOM 2773 N N . CYS A 1 354 ? -7.637 5.801 -0.307 1 96.94 354 CYS A N 1
ATOM 2774 C CA . CYS A 1 354 ? -8.742 4.852 -0.372 1 96.94 354 CYS A CA 1
ATOM 2775 C C . CYS A 1 354 ? -8.867 4.25 -1.767 1 96.94 354 CYS A C 1
ATOM 2777 O O . CYS A 1 354 ? -9.969 4.125 -2.301 1 96.94 354 CYS A O 1
ATOM 2779 N N . GLY A 1 355 ? -7.711 3.961 -2.322 1 96.56 355 GLY A N 1
ATOM 2780 C CA . GLY A 1 355 ? -7.594 3.445 -3.678 1 96.56 355 GLY A CA 1
ATOM 2781 C C . GLY A 1 355 ? -6.871 4.395 -4.617 1 96.56 355 GLY A C 1
ATOM 2782 O O . GLY A 1 355 ? -6.184 5.312 -4.168 1 96.56 355 GLY A O 1
ATOM 2783 N N . ASP A 1 356 ? -6.785 4.074 -5.867 1 97.62 356 ASP A N 1
ATOM 2784 C CA . ASP A 1 356 ? -6.211 4.863 -6.949 1 97.62 356 ASP A CA 1
ATOM 2785 C C . ASP A 1 356 ? -7.141 4.906 -8.156 1 97.62 356 ASP A C 1
ATOM 2787 O O . ASP A 1 356 ? -7.262 3.92 -8.891 1 97.62 356 ASP A O 1
ATOM 2791 N N . PRO A 1 357 ? -7.77 6.055 -8.336 1 97.94 357 PRO A N 1
ATOM 2792 C CA . PRO A 1 357 ? -8.789 6.105 -9.383 1 97.94 357 PRO A CA 1
ATOM 2793 C C . PRO A 1 357 ? -8.234 5.777 -10.766 1 97.94 357 PRO A C 1
ATOM 2795 O O . PRO A 1 357 ? -8.945 5.234 -11.617 1 97.94 357 PRO A O 1
ATOM 2798 N N . ALA A 1 358 ? -6.977 6.074 -11.039 1 98.38 358 ALA A N 1
ATOM 2799 C CA . ALA A 1 358 ? -6.379 5.703 -12.32 1 98.38 358 ALA A CA 1
ATOM 2800 C C . ALA A 1 358 ? -6.367 4.188 -12.5 1 98.38 358 ALA A C 1
ATOM 2802 O O . ALA A 1 358 ? -6.781 3.676 -13.539 1 98.38 358 ALA A O 1
ATOM 2803 N N . ARG A 1 359 ? -5.918 3.484 -11.492 1 98.5 359 ARG A N 1
ATOM 2804 C CA . ARG A 1 359 ? -5.844 2.027 -11.547 1 98.5 359 ARG A CA 1
ATOM 2805 C C . ARG A 1 359 ? -7.238 1.408 -11.531 1 98.5 359 ARG A C 1
ATOM 2807 O O . ARG A 1 359 ? -7.48 0.394 -12.188 1 98.5 359 ARG A O 1
ATOM 2814 N N . MET A 1 360 ? -8.117 1.994 -10.758 1 98.69 360 MET A N 1
ATOM 2815 C CA . MET A 1 360 ? -9.492 1.497 -10.688 1 98.69 360 MET A CA 1
ATOM 2816 C C . MET A 1 360 ? -10.188 1.628 -12.039 1 98.69 360 MET A C 1
ATOM 2818 O O . MET A 1 360 ? -10.93 0.732 -12.445 1 98.69 360 MET A O 1
ATOM 2822 N N . THR A 1 361 ? -9.961 2.771 -12.695 1 98.69 361 THR A N 1
ATOM 2823 C CA . THR A 1 361 ? -10.5 2.973 -14.039 1 98.69 361 THR A CA 1
ATOM 2824 C C . THR A 1 361 ? -9.969 1.909 -15 1 98.69 361 THR A C 1
ATOM 2826 O O . THR A 1 361 ? -10.734 1.342 -15.781 1 98.69 361 THR A O 1
ATOM 2829 N N . LEU A 1 362 ? -8.719 1.632 -14.922 1 98.75 362 LEU A N 1
ATOM 2830 C CA . LEU A 1 362 ? -8.109 0.611 -15.766 1 98.75 362 LEU A CA 1
ATOM 2831 C C . LEU A 1 362 ? -8.695 -0.765 -15.461 1 98.75 362 LEU A C 1
ATOM 2833 O O . LEU A 1 362 ? -8.922 -1.565 -16.375 1 98.75 362 LEU A O 1
ATOM 2837 N N . ALA A 1 363 ? -8.898 -1.059 -14.195 1 98.75 363 ALA A N 1
ATOM 2838 C CA . ALA A 1 363 ? -9.469 -2.334 -13.773 1 98.75 363 ALA A CA 1
ATOM 2839 C C . ALA A 1 363 ? -10.852 -2.547 -14.383 1 98.75 363 ALA A C 1
ATOM 2841 O O . ALA A 1 363 ? -11.164 -3.643 -14.859 1 98.75 363 ALA A O 1
ATOM 2842 N N . GLY A 1 364 ? -11.68 -1.499 -14.312 1 98.62 364 GLY A N 1
ATOM 2843 C CA . GLY A 1 364 ? -12.984 -1.589 -14.961 1 98.62 364 GLY A CA 1
ATOM 2844 C C . GLY A 1 364 ? -12.891 -1.913 -16.438 1 98.62 364 GLY A C 1
ATOM 2845 O O . GLY A 1 364 ? -13.664 -2.721 -16.953 1 98.62 364 GLY A O 1
ATOM 2846 N N . ALA A 1 365 ? -11.945 -1.289 -17.094 1 98.75 365 ALA A N 1
ATOM 2847 C CA . ALA A 1 365 ? -11.75 -1.514 -18.516 1 98.75 365 ALA A CA 1
ATOM 2848 C C . ALA A 1 365 ? -11.281 -2.939 -18.797 1 98.75 365 ALA A C 1
ATOM 2850 O O . ALA A 1 365 ? -11.711 -3.562 -19.766 1 98.75 365 ALA A O 1
ATOM 2851 N N . ILE A 1 366 ? -10.398 -3.451 -18.016 1 98.81 366 ILE A N 1
ATOM 2852 C CA . ILE A 1 366 ? -9.93 -4.828 -18.125 1 98.81 366 ILE A CA 1
ATOM 2853 C C . ILE A 1 366 ? -11.117 -5.785 -18 1 98.81 366 ILE A C 1
ATOM 2855 O O . ILE A 1 366 ? -11.289 -6.684 -18.828 1 98.81 366 ILE A O 1
ATOM 2859 N N . GLY A 1 367 ? -11.906 -5.574 -16.922 1 98.69 367 GLY A N 1
ATOM 2860 C CA . GLY A 1 367 ? -13.094 -6.395 -16.75 1 98.69 367 GLY A CA 1
ATOM 2861 C C . GLY A 1 367 ? -14.023 -6.367 -17.953 1 98.69 367 GLY A C 1
ATOM 2862 O O . GLY A 1 367 ? -14.531 -7.406 -18.375 1 98.69 367 GLY A O 1
ATOM 2863 N N . LYS A 1 368 ? -14.227 -5.191 -18.469 1 98.56 368 LYS A N 1
ATOM 2864 C CA . LYS A 1 368 ? -15.102 -5.012 -19.625 1 98.56 368 LYS A CA 1
ATOM 2865 C C . LYS A 1 368 ? -14.594 -5.812 -20.828 1 98.56 368 LYS A C 1
ATOM 2867 O O . LYS A 1 368 ? -15.383 -6.461 -21.516 1 98.56 368 LYS A O 1
ATOM 2872 N N . GLU A 1 369 ? -13.289 -5.781 -21.109 1 98.62 369 GLU A N 1
ATOM 2873 C CA . GLU A 1 369 ? -12.703 -6.504 -22.234 1 98.62 369 GLU A CA 1
ATOM 2874 C C . GLU A 1 369 ? -12.82 -8.016 -22.031 1 98.62 369 GLU A C 1
ATOM 2876 O O . GLU A 1 369 ? -13.047 -8.758 -22.984 1 98.62 369 GLU A O 1
ATOM 2881 N N . ILE A 1 370 ? -12.633 -8.469 -20.797 1 98.62 370 ILE A N 1
ATOM 2882 C CA . ILE A 1 370 ? -12.727 -9.891 -20.5 1 98.62 370 ILE A CA 1
ATOM 2883 C C . ILE A 1 370 ? -14.133 -10.398 -20.797 1 98.62 370 ILE A C 1
ATOM 2885 O O . ILE A 1 370 ? -14.297 -11.445 -21.438 1 98.62 370 ILE A O 1
ATOM 2889 N N . VAL A 1 371 ? -15.094 -9.648 -20.375 1 98.25 371 VAL A N 1
ATOM 2890 C CA . VAL A 1 371 ? -16.484 -10.031 -20.578 1 98.25 371 VAL A CA 1
ATOM 2891 C C . VAL A 1 371 ? -16.844 -9.922 -22.062 1 98.25 371 VAL A C 1
ATOM 2893 O O . VAL A 1 371 ? -17.438 -10.836 -22.641 1 98.25 371 VAL A O 1
ATOM 2896 N N . LYS A 1 372 ? -16.469 -8.828 -22.703 1 98.06 372 LYS A N 1
ATOM 2897 C CA . LYS A 1 372 ? -16.797 -8.547 -24.094 1 98.06 372 LYS A CA 1
ATOM 2898 C C . LYS A 1 372 ? -16.312 -9.672 -25.016 1 98.06 372 LYS A C 1
ATOM 2900 O O . LYS A 1 372 ? -17.016 -10.055 -25.953 1 98.06 372 LYS A O 1
ATOM 2905 N N . HIS A 1 373 ? -15.148 -10.211 -24.719 1 97.88 373 HIS A N 1
ATOM 2906 C CA . HIS A 1 373 ? -14.547 -11.172 -25.641 1 97.88 373 HIS A CA 1
ATOM 2907 C C . HIS A 1 373 ? -14.57 -12.578 -25.047 1 97.88 373 HIS A C 1
ATOM 2909 O O . HIS A 1 373 ? -13.906 -13.484 -25.562 1 97.88 373 HIS A O 1
ATOM 2915 N N . ASP A 1 374 ? -15.281 -12.766 -23.938 1 97.5 374 ASP A N 1
ATOM 2916 C CA . ASP A 1 374 ? -15.406 -14.055 -23.266 1 97.5 374 ASP A CA 1
ATOM 2917 C C . ASP A 1 374 ? -14.031 -14.695 -23.062 1 97.5 374 ASP A C 1
ATOM 2919 O O . ASP A 1 374 ? -13.828 -15.859 -23.422 1 97.5 374 ASP A O 1
ATOM 2923 N N . LEU A 1 375 ? -13.141 -13.93 -22.5 1 98.12 375 LEU A N 1
ATOM 2924 C CA . LEU A 1 375 ? -11.742 -14.344 -22.422 1 98.12 375 LEU A CA 1
ATOM 2925 C C . LEU A 1 375 ? -11.555 -15.453 -21.406 1 98.12 375 LEU A C 1
ATOM 2927 O O . LEU A 1 375 ? -10.578 -16.203 -21.453 1 98.12 375 LEU A O 1
ATOM 2931 N N . THR A 1 376 ? -12.469 -15.609 -20.391 1 97.88 376 THR A N 1
ATOM 2932 C CA . THR A 1 376 ? -12.391 -16.734 -19.469 1 97.88 376 THR A CA 1
ATOM 2933 C C . THR A 1 376 ? -12.586 -18.062 -20.188 1 97.88 376 THR A C 1
ATOM 2935 O O . THR A 1 376 ? -11.844 -19.016 -19.953 1 97.88 376 THR A O 1
ATOM 2938 N N . ALA A 1 377 ? -13.586 -18.094 -21.031 1 97.25 377 ALA A N 1
ATOM 2939 C CA . ALA A 1 377 ? -13.836 -19.297 -21.828 1 97.25 377 ALA A CA 1
ATOM 2940 C C . ALA A 1 377 ? -12.664 -19.594 -22.75 1 97.25 377 ALA A C 1
ATOM 2942 O O . ALA A 1 377 ? -12.281 -20.766 -22.922 1 97.25 377 ALA A O 1
ATOM 2943 N N . ARG A 1 378 ? -12.18 -18.562 -23.344 1 96.62 378 ARG A N 1
ATOM 2944 C CA . ARG A 1 378 ? -11.031 -18.734 -24.234 1 96.62 378 ARG A CA 1
ATOM 2945 C C . ARG A 1 378 ? -9.828 -19.281 -23.484 1 96.62 378 ARG A C 1
ATOM 2947 O O . ARG A 1 378 ? -9.125 -20.172 -23.984 1 96.62 378 ARG A O 1
ATOM 2954 N N . ALA A 1 379 ? -9.555 -18.75 -22.312 1 97.31 379 ALA A N 1
ATOM 2955 C CA . ALA A 1 379 ? -8.461 -19.234 -21.469 1 97.31 379 ALA A CA 1
ATOM 2956 C C . ALA A 1 379 ? -8.641 -20.719 -21.156 1 97.31 379 ALA A C 1
ATOM 2958 O O . ALA A 1 379 ? -7.664 -21.484 -21.156 1 97.31 379 ALA A O 1
ATOM 2959 N N . SER A 1 380 ? -9.852 -21.125 -20.859 1 97.81 380 SER A N 1
ATOM 2960 C CA . SER A 1 380 ? -10.141 -22.516 -20.578 1 97.81 380 SER A CA 1
ATOM 2961 C C . SER A 1 380 ? -9.828 -23.406 -21.766 1 97.81 380 SER A C 1
ATOM 2963 O O . SER A 1 380 ? -9.219 -24.469 -21.625 1 97.81 380 SER A O 1
ATOM 2965 N N . GLU A 1 381 ? -10.258 -22.969 -22.922 1 97.69 381 GLU A N 1
ATOM 2966 C CA . GLU A 1 381 ? -10.016 -23.734 -24.141 1 97.69 381 GLU A CA 1
ATOM 2967 C C . GLU A 1 381 ? -8.523 -23.906 -24.406 1 97.69 381 GLU A C 1
ATOM 2969 O O . GLU A 1 381 ? -8.055 -25.016 -24.672 1 97.69 381 GLU A O 1
ATOM 2974 N N . VAL A 1 382 ? -7.828 -22.812 -24.359 1 98.06 382 VAL A N 1
ATOM 2975 C CA . VAL A 1 382 ? -6.395 -22.844 -24.609 1 98.06 382 VAL A CA 1
ATOM 2976 C C . VAL A 1 382 ? -5.688 -23.641 -23.516 1 98.06 382 VAL A C 1
ATOM 2978 O O . VAL A 1 382 ? -4.727 -24.375 -23.797 1 98.06 382 VAL A O 1
ATOM 2981 N N . GLY A 1 383 ? -6.129 -23.422 -22.25 1 98.25 383 GLY A N 1
ATOM 2982 C CA . GLY A 1 383 ? -5.562 -24.172 -21.141 1 98.25 383 GLY A CA 1
ATOM 2983 C C . GLY A 1 383 ? -5.695 -25.672 -21.312 1 98.25 383 GLY A C 1
ATOM 2984 O O . GLY A 1 383 ? -4.758 -26.422 -21.031 1 98.25 383 GLY A O 1
ATOM 2985 N N . ASP A 1 384 ? -6.863 -26.125 -21.766 1 98.12 384 ASP A N 1
ATOM 2986 C CA . ASP A 1 384 ? -7.09 -27.547 -22 1 98.12 384 ASP A CA 1
ATOM 2987 C C . ASP A 1 384 ? -6.172 -28.078 -23.109 1 98.12 384 ASP A C 1
ATOM 2989 O O . ASP A 1 384 ? -5.602 -29.156 -22.984 1 98.12 384 ASP A O 1
ATOM 2993 N N . TYR A 1 385 ? -6.113 -27.281 -24.156 1 98.5 385 TYR A N 1
ATOM 2994 C CA . TYR A 1 385 ? -5.227 -27.609 -25.266 1 98.5 385 TYR A CA 1
ATOM 2995 C C . TYR A 1 385 ? -3.785 -27.75 -24.781 1 98.5 385 TYR A C 1
ATOM 2997 O O . TYR A 1 385 ? -3.111 -28.734 -25.094 1 98.5 385 TYR A O 1
ATOM 3005 N N . LEU A 1 386 ? -3.318 -26.812 -24.031 1 98.75 386 LEU A N 1
ATOM 3006 C CA . LEU A 1 386 ? -1.954 -26.766 -23.516 1 98.75 386 LEU A CA 1
ATOM 3007 C C . LEU A 1 386 ? -1.697 -27.922 -22.547 1 98.75 386 LEU A C 1
ATOM 3009 O O . LEU A 1 386 ? -0.648 -28.562 -22.609 1 98.75 386 LEU A O 1
ATOM 3013 N N . TYR A 1 387 ? -2.637 -28.156 -21.609 1 98.19 387 TYR A N 1
ATOM 3014 C CA . TYR A 1 387 ? -2.469 -29.203 -20.625 1 98.19 387 TYR A CA 1
ATOM 3015 C C . TYR A 1 387 ? -2.281 -30.562 -21.297 1 98.19 387 TYR A C 1
ATOM 3017 O O . TYR A 1 387 ? -1.438 -31.359 -20.875 1 98.19 387 TYR A O 1
ATOM 3025 N N . LYS A 1 388 ? -3.068 -30.844 -22.328 1 98.19 388 LYS A N 1
ATOM 3026 C CA . LYS A 1 388 ? -2.963 -32.125 -23.062 1 98.19 388 LYS A CA 1
ATOM 3027 C C . LYS A 1 388 ? -1.577 -32.281 -23.672 1 98.19 388 LYS A C 1
ATOM 3029 O O . LYS A 1 388 ? -1.009 -33.375 -23.656 1 98.19 388 LYS A O 1
ATOM 3034 N N . LYS A 1 389 ? -1.087 -31.25 -24.203 1 98.62 389 LYS A N 1
ATOM 3035 C CA . LYS A 1 389 ? 0.248 -31.297 -24.781 1 98.62 389 LYS A CA 1
ATOM 3036 C C . LYS A 1 389 ? 1.315 -31.5 -23.719 1 98.62 389 LYS A C 1
ATOM 3038 O O . LYS A 1 389 ? 2.303 -32.188 -23.938 1 98.62 389 LYS A O 1
ATOM 3043 N N . LEU A 1 390 ? 1.166 -30.844 -22.594 1 98.44 390 LEU A N 1
ATOM 3044 C CA . LEU A 1 390 ? 2.125 -30.984 -21.5 1 98.44 390 LEU A CA 1
ATOM 3045 C C . LEU A 1 390 ? 2.078 -32.375 -20.906 1 98.44 390 LEU A C 1
ATOM 3047 O O . LEU A 1 390 ? 3.102 -32.906 -20.453 1 98.44 390 LEU A O 1
ATOM 3051 N N . GLU A 1 391 ? 0.855 -32.969 -20.875 1 97.12 391 GLU A N 1
ATOM 3052 C CA . GLU A 1 391 ? 0.738 -34.375 -20.438 1 97.12 391 GLU A CA 1
ATOM 3053 C C . GLU A 1 391 ? 1.601 -35.281 -21.297 1 97.12 391 GLU A C 1
ATOM 3055 O O . GLU A 1 391 ? 2.252 -36.188 -20.766 1 97.12 391 GLU A O 1
ATOM 3060 N N . LYS A 1 392 ? 1.572 -35.094 -22.562 1 98.19 392 LYS A N 1
ATOM 3061 C CA . LYS A 1 392 ? 2.393 -35.875 -23.469 1 98.19 392 LYS A CA 1
ATOM 3062 C C . LYS A 1 392 ? 3.879 -35.688 -23.188 1 98.19 392 LYS A C 1
ATOM 3064 O O . LYS A 1 392 ? 4.664 -36.625 -23.25 1 98.19 392 LYS A O 1
ATOM 3069 N N . LEU A 1 393 ? 4.277 -34.438 -22.969 1 98.38 393 LEU A N 1
ATOM 3070 C CA . LEU A 1 393 ? 5.668 -34.156 -22.625 1 98.38 393 LEU A CA 1
ATOM 3071 C C . LEU A 1 393 ? 6.051 -34.812 -21.312 1 98.38 393 LEU A C 1
ATOM 3073 O O . LEU A 1 393 ? 7.18 -35.281 -21.156 1 98.38 393 LEU A O 1
ATOM 3077 N N . GLN A 1 394 ? 5.133 -34.781 -20.359 1 97.06 394 GLN A N 1
ATOM 3078 C CA . GLN A 1 394 ? 5.395 -35.438 -19.078 1 97.06 394 GLN A CA 1
ATOM 3079 C C . GLN A 1 394 ? 5.656 -36.938 -19.281 1 97.06 394 GLN A C 1
ATOM 3081 O O . GLN A 1 394 ? 6.508 -37.5 -18.594 1 97.06 394 GLN A O 1
ATOM 3086 N N . GLU A 1 395 ? 4.875 -37.562 -20.141 1 97.12 395 GLU A N 1
ATOM 3087 C CA . GLU A 1 395 ? 5.094 -38.969 -20.453 1 97.12 395 GLU A CA 1
ATOM 3088 C C . GLU A 1 395 ? 6.484 -39.188 -21.047 1 97.12 395 GLU A C 1
ATOM 3090 O O . GLU A 1 395 ? 7.141 -40.188 -20.734 1 97.12 395 GLU A O 1
ATOM 3095 N N . LYS A 1 396 ? 6.852 -38.281 -21.844 1 97.75 396 LYS A N 1
ATOM 3096 C CA . LYS A 1 396 ? 8.156 -38.375 -22.5 1 97.75 396 LYS A CA 1
ATOM 3097 C C . LYS A 1 396 ? 9.289 -38.094 -21.516 1 97.75 396 LYS A C 1
ATOM 3099 O O . LYS A 1 396 ? 10.359 -38.688 -21.625 1 97.75 396 LYS A O 1
ATOM 3104 N N . TYR A 1 397 ? 9.062 -37.188 -20.562 1 97.69 397 TYR A N 1
ATOM 3105 C CA . TYR A 1 397 ? 10.094 -36.781 -19.609 1 97.69 397 TYR A CA 1
ATOM 3106 C C . TYR A 1 397 ? 9.586 -36.906 -18.172 1 97.69 397 TYR A C 1
ATOM 3108 O O . TYR A 1 397 ? 9.57 -35.906 -17.438 1 97.69 397 TYR A O 1
ATOM 3116 N N . PRO A 1 398 ? 9.266 -38.031 -17.672 1 94.69 398 PRO A N 1
ATOM 3117 C CA . PRO A 1 398 ? 8.617 -38.219 -16.359 1 94.69 398 PRO A CA 1
ATOM 3118 C C . PRO A 1 398 ? 9.508 -37.75 -15.211 1 94.69 398 PRO A C 1
ATOM 3120 O O . PRO A 1 398 ? 9.008 -37.312 -14.172 1 94.69 398 PRO A O 1
ATOM 3123 N N . LYS A 1 399 ? 10.766 -37.75 -15.414 1 94.06 399 LYS A N 1
ATOM 3124 C CA . LYS A 1 399 ? 11.695 -37.344 -14.359 1 94.06 399 LYS A CA 1
ATOM 3125 C C . LYS A 1 399 ? 11.766 -35.812 -14.242 1 94.06 399 LYS A C 1
ATOM 3127 O O . LYS A 1 399 ? 12.055 -35.281 -13.164 1 94.06 399 LYS A O 1
ATOM 3132 N N . HIS A 1 400 ? 11.5 -35.125 -15.328 1 96.56 400 HIS A N 1
ATOM 3133 C CA . HIS A 1 400 ? 11.727 -33.656 -15.375 1 96.56 400 HIS A CA 1
ATOM 3134 C C . HIS A 1 400 ? 10.406 -32.906 -15.328 1 96.56 400 HIS A C 1
ATOM 3136 O O . HIS A 1 400 ? 10.398 -31.688 -15.203 1 96.56 400 HIS A O 1
ATOM 3142 N N . MET A 1 401 ? 9.352 -33.562 -15.43 1 96.94 401 MET A N 1
ATOM 3143 C CA . MET A 1 401 ? 8.016 -33 -15.273 1 96.94 401 MET A CA 1
ATOM 3144 C C . MET A 1 401 ? 7.184 -33.812 -14.289 1 96.94 401 MET A C 1
ATOM 3146 O O . MET A 1 401 ? 6.332 -34.594 -14.703 1 96.94 401 MET A O 1
ATOM 3150 N N . ARG A 1 402 ? 7.355 -33.5 -13.047 1 94.88 402 ARG A N 1
ATOM 3151 C CA . ARG A 1 402 ? 6.648 -34.25 -12 1 94.88 402 ARG A CA 1
ATOM 3152 C C . ARG A 1 402 ? 5.406 -33.469 -11.547 1 94.88 402 ARG A C 1
ATOM 3154 O O . ARG A 1 402 ? 5.391 -32.25 -11.562 1 94.88 402 ARG A O 1
ATOM 3161 N N . ASP A 1 403 ? 4.418 -34.188 -11.125 1 93.44 403 ASP A N 1
ATOM 3162 C CA . ASP A 1 403 ? 3.234 -33.656 -10.469 1 93.44 403 ASP A CA 1
ATOM 3163 C C . ASP A 1 403 ? 2.594 -32.562 -11.32 1 93.44 403 ASP A C 1
ATOM 3165 O O . ASP A 1 403 ? 2.334 -31.453 -10.828 1 93.44 403 ASP A O 1
ATOM 3169 N N . LEU A 1 404 ? 2.461 -32.844 -12.633 1 96 404 LEU A N 1
ATOM 3170 C CA . LEU A 1 404 ? 1.754 -31.891 -13.477 1 96 404 LEU A CA 1
ATOM 3171 C C . LEU A 1 404 ? 0.389 -31.562 -12.883 1 96 404 LEU A C 1
ATOM 3173 O O . LEU A 1 404 ? -0.409 -32.469 -12.602 1 96 404 LEU A O 1
ATOM 3177 N N . ARG A 1 405 ? 0.148 -30.281 -12.625 1 95.25 405 ARG A N 1
ATOM 3178 C CA . ARG A 1 405 ? -1.067 -29.828 -11.953 1 95.25 405 ARG A CA 1
ATOM 3179 C C . ARG A 1 405 ? -1.732 -28.688 -12.719 1 95.25 405 ARG A C 1
ATOM 3181 O O . ARG A 1 405 ? -1.077 -27.984 -13.5 1 95.25 405 ARG A O 1
ATOM 3188 N N . GLY A 1 406 ? -3.031 -28.516 -12.477 1 96.06 406 GLY A N 1
ATOM 3189 C CA . GLY A 1 406 ? -3.779 -27.438 -13.094 1 96.06 406 GLY A CA 1
ATOM 3190 C C . GLY A 1 406 ? -4.703 -27.906 -14.203 1 96.06 406 GLY A C 1
ATOM 3191 O O . GLY A 1 406 ? -5.086 -27.125 -15.07 1 96.06 406 GLY A O 1
ATOM 3192 N N . LYS A 1 407 ? -4.996 -29.266 -14.242 1 95.19 407 LYS A N 1
ATOM 3193 C CA . LYS A 1 407 ? -5.996 -29.75 -15.188 1 95.19 407 LYS A CA 1
ATOM 3194 C C . LYS A 1 407 ? -7.32 -29.016 -15.016 1 95.19 407 LYS A C 1
ATOM 3196 O O . LYS A 1 407 ? -7.797 -28.828 -13.891 1 95.19 407 LYS A O 1
ATOM 3201 N N . ASP A 1 408 ? -7.91 -28.516 -16.109 1 95.31 408 ASP A N 1
ATOM 3202 C CA . ASP A 1 408 ? -9.188 -27.797 -16.172 1 95.31 408 ASP A CA 1
ATOM 3203 C C . ASP A 1 408 ? -9.109 -26.469 -15.422 1 95.31 408 ASP A C 1
ATOM 3205 O O . ASP A 1 408 ? -10.125 -25.984 -14.914 1 95.31 408 ASP A O 1
ATOM 3209 N N . ARG A 1 409 ? -7.941 -25.922 -15.258 1 97.81 409 ARG A N 1
ATOM 3210 C CA . ARG A 1 409 ? -7.754 -24.641 -14.609 1 97.81 409 ARG A CA 1
ATOM 3211 C C . ARG A 1 409 ? -7.137 -23.625 -15.562 1 97.81 409 ARG A C 1
ATOM 3213 O O . ARG A 1 409 ? -6.363 -22.766 -15.148 1 97.81 409 ARG A O 1
ATOM 3220 N N . ALA A 1 410 ? -7.473 -23.766 -16.844 1 98 410 ALA A N 1
ATOM 3221 C CA . ALA A 1 410 ? -6.965 -22.875 -17.891 1 98 410 ALA A CA 1
ATOM 3222 C C . ALA A 1 410 ? -5.441 -22.859 -17.891 1 98 410 ALA A C 1
ATOM 3224 O O . ALA A 1 410 ? -4.797 -23.906 -17.984 1 98 410 ALA A O 1
ATOM 3225 N N . THR A 1 411 ? -4.863 -21.672 -17.75 1 96.44 411 THR A N 1
ATOM 3226 C CA . THR A 1 411 ? -3.416 -21.594 -17.906 1 96.44 411 THR A CA 1
ATOM 3227 C C . THR A 1 411 ? -2.717 -21.609 -16.547 1 96.44 411 THR A C 1
ATOM 3229 O O . THR A 1 411 ? -1.501 -21.438 -16.469 1 96.44 411 THR A O 1
ATOM 3232 N N . PHE A 1 412 ? -3.525 -21.766 -15.461 1 97.5 412 PHE A N 1
ATOM 3233 C CA . PHE A 1 412 ? -2.922 -21.969 -14.156 1 97.5 412 PHE A CA 1
ATOM 3234 C C . PHE A 1 412 ? -2.375 -23.391 -14.023 1 97.5 412 PHE A C 1
ATOM 3236 O O . PHE A 1 412 ? -2.979 -24.234 -13.359 1 97.5 412 PHE A O 1
ATOM 3243 N N . ILE A 1 413 ? -1.244 -23.625 -14.664 1 98.06 413 ILE A N 1
ATOM 3244 C CA . ILE A 1 413 ? -0.592 -24.922 -14.789 1 98.06 413 ILE A CA 1
ATOM 3245 C C . ILE A 1 413 ? 0.812 -24.859 -14.195 1 98.06 413 ILE A C 1
ATOM 3247 O O . ILE A 1 413 ? 1.504 -23.844 -14.328 1 98.06 413 ILE A O 1
ATOM 3251 N N . ALA A 1 414 ? 1.219 -25.906 -13.484 1 98.12 414 ALA A N 1
ATOM 3252 C CA . ALA A 1 414 ? 2.553 -26 -12.898 1 98.12 414 ALA A CA 1
ATOM 3253 C C . ALA A 1 414 ? 3.061 -27.438 -12.922 1 98.12 414 ALA A C 1
ATOM 3255 O O . ALA A 1 414 ? 2.279 -28.375 -13.086 1 98.12 414 ALA A O 1
ATOM 3256 N N . TRP A 1 415 ? 4.293 -27.641 -12.836 1 97.94 415 TRP A N 1
ATOM 3257 C CA . TRP A 1 415 ? 4.934 -28.938 -12.641 1 97.94 415 TRP A CA 1
ATOM 3258 C C . TRP A 1 415 ? 6.242 -28.781 -11.875 1 97.94 415 TRP A C 1
ATOM 3260 O O . TRP A 1 415 ? 6.746 -27.672 -11.703 1 97.94 415 TRP A O 1
ATOM 3270 N N . SER A 1 416 ? 6.695 -29.844 -11.305 1 97.25 416 SER A N 1
ATOM 3271 C CA . SER A 1 416 ? 7.914 -29.812 -10.5 1 97.25 416 SER A CA 1
ATOM 3272 C C . SER A 1 416 ? 9.07 -30.5 -11.211 1 97.25 416 SER A C 1
ATOM 3274 O O . SER A 1 416 ? 8.852 -31.406 -12.023 1 97.25 416 SER A O 1
ATOM 3276 N N . LEU A 1 417 ? 10.18 -30 -11.039 1 97.88 417 LEU A N 1
ATOM 3277 C CA . LEU A 1 417 ? 11.406 -30.688 -11.43 1 97.88 417 LEU A CA 1
ATOM 3278 C C . LEU A 1 417 ? 11.992 -31.469 -10.258 1 97.88 417 LEU A C 1
ATOM 3280 O O . LEU A 1 417 ? 11.375 -31.562 -9.195 1 97.88 417 LEU A O 1
ATOM 3284 N N . GLU A 1 418 ? 13.172 -32.094 -10.438 1 96.06 418 GLU A N 1
ATOM 3285 C CA . GLU A 1 418 ? 13.758 -33 -9.453 1 96.06 418 GLU A CA 1
ATOM 3286 C C . GLU A 1 418 ? 14.164 -32.25 -8.188 1 96.06 418 GLU A C 1
ATOM 3288 O O . GLU A 1 418 ? 14.078 -32.781 -7.086 1 96.06 418 GLU A O 1
ATOM 3293 N N . ASN A 1 419 ? 14.633 -31.141 -8.352 1 96.56 419 ASN A N 1
ATOM 3294 C CA . ASN A 1 419 ? 15.094 -30.281 -7.258 1 96.56 419 ASN A CA 1
ATOM 3295 C C . ASN A 1 419 ? 15.227 -28.828 -7.699 1 96.56 419 ASN A C 1
ATOM 3297 O O . ASN A 1 419 ? 14.938 -28.5 -8.852 1 96.56 419 ASN A O 1
ATOM 3301 N N . SER A 1 420 ? 15.578 -28.031 -6.773 1 96.88 420 SER A N 1
ATOM 3302 C CA . SER A 1 420 ? 15.664 -26.594 -7.031 1 96.88 420 SER A CA 1
ATOM 3303 C C . SER A 1 420 ? 16.688 -26.297 -8.109 1 96.88 420 SER A C 1
ATOM 3305 O O . SER A 1 420 ? 16.5 -25.406 -8.938 1 96.88 420 SER A O 1
ATOM 3307 N N . ALA A 1 421 ? 17.75 -26.984 -8.094 1 97.44 421 ALA A N 1
ATOM 3308 C CA . ALA A 1 421 ? 18.812 -26.766 -9.078 1 97.44 421 ALA A CA 1
ATOM 3309 C C . ALA A 1 421 ? 18.312 -27.062 -10.492 1 97.44 421 ALA A C 1
ATOM 3311 O O . ALA A 1 421 ? 18.594 -26.297 -11.422 1 97.44 421 ALA A O 1
ATOM 3312 N N . ALA A 1 422 ? 17.641 -28.188 -10.609 1 97.62 422 ALA A N 1
ATOM 3313 C CA . ALA A 1 422 ? 17.078 -28.562 -11.906 1 97.62 422 ALA A CA 1
ATOM 3314 C C . ALA A 1 422 ? 16.062 -27.531 -12.375 1 97.62 422 ALA A C 1
ATOM 3316 O O . ALA A 1 422 ? 16.016 -27.188 -13.562 1 97.62 422 ALA A O 1
ATOM 3317 N N . ARG A 1 423 ? 15.258 -27.141 -11.461 1 98 423 ARG A N 1
ATOM 3318 C CA . ARG A 1 423 ? 14.242 -26.141 -11.773 1 98 423 ARG A CA 1
ATOM 3319 C C . ARG A 1 423 ? 14.883 -24.844 -12.234 1 98 423 ARG A C 1
ATOM 3321 O O . ARG A 1 423 ? 14.453 -24.234 -13.227 1 98 423 ARG A O 1
ATOM 3328 N N . ASN A 1 424 ? 15.898 -24.359 -11.562 1 97.75 424 ASN A N 1
ATOM 3329 C CA . ASN A 1 424 ? 16.609 -23.125 -11.93 1 97.75 424 ASN A CA 1
ATOM 3330 C C . ASN A 1 424 ? 17.266 -23.25 -13.305 1 97.75 424 ASN A C 1
ATOM 3332 O O . ASN A 1 424 ? 17.234 -22.312 -14.094 1 97.75 424 ASN A O 1
ATOM 3336 N N . LYS A 1 425 ? 17.891 -24.375 -13.523 1 97.94 425 LYS A N 1
ATOM 3337 C CA . LYS A 1 425 ? 18.5 -24.609 -14.828 1 97.94 425 LYS A CA 1
ATOM 3338 C C . LYS A 1 425 ? 17.438 -24.562 -15.93 1 97.94 425 LYS A C 1
ATOM 3340 O O . LYS A 1 425 ? 17.688 -24.016 -17.016 1 97.94 425 LYS A O 1
ATOM 3345 N N . PHE A 1 426 ? 16.344 -25.219 -15.672 1 98.5 426 PHE A N 1
ATOM 3346 C CA . PHE A 1 426 ? 15.242 -25.234 -16.625 1 98.5 426 PHE A CA 1
ATOM 3347 C C . PHE A 1 426 ? 14.82 -23.812 -16.984 1 98.5 426 PHE A C 1
ATOM 3349 O O . PHE A 1 426 ? 14.641 -23.484 -18.156 1 98.5 426 PHE A O 1
ATOM 3356 N N . LEU A 1 427 ? 14.594 -22.922 -15.969 1 98.19 427 LEU A N 1
ATOM 3357 C CA . LEU A 1 427 ? 14.188 -21.547 -16.203 1 98.19 427 LEU A CA 1
ATOM 3358 C C . LEU A 1 427 ? 15.219 -20.812 -17.062 1 98.19 427 LEU A C 1
ATOM 3360 O O . LEU A 1 427 ? 14.859 -20.094 -17.984 1 98.19 427 LEU A O 1
ATOM 3364 N N . SER A 1 428 ? 16.469 -21 -16.719 1 97.12 428 SER A N 1
ATOM 3365 C CA . SER A 1 428 ? 17.547 -20.359 -17.453 1 97.12 428 SER A CA 1
ATOM 3366 C C . SER A 1 428 ? 17.594 -20.844 -18.906 1 97.12 428 SER A C 1
ATOM 3368 O O . SER A 1 428 ? 17.734 -20.031 -19.828 1 97.12 428 SER A O 1
ATOM 3370 N N . ASP A 1 429 ? 17.484 -22.141 -19.094 1 98.19 429 ASP A N 1
ATOM 3371 C CA . ASP A 1 429 ? 17.516 -22.719 -20.438 1 98.19 429 ASP A CA 1
ATOM 3372 C C . ASP A 1 429 ? 16.328 -22.25 -21.266 1 98.19 429 ASP A C 1
ATOM 3374 O O . ASP A 1 429 ? 16.453 -22.031 -22.469 1 98.19 429 ASP A O 1
ATOM 3378 N N . MET A 1 430 ? 15.164 -22.172 -20.656 1 98.62 430 MET A N 1
ATOM 3379 C CA . MET A 1 430 ? 13.977 -21.688 -21.359 1 98.62 430 MET A CA 1
ATOM 3380 C C . MET A 1 430 ? 14.188 -20.266 -21.875 1 98.62 430 MET A C 1
ATOM 3382 O O . MET A 1 430 ? 13.773 -19.953 -22.984 1 98.62 430 MET A O 1
ATOM 3386 N N . LYS A 1 431 ? 14.789 -19.422 -21.031 1 97.88 431 LYS A N 1
ATOM 3387 C CA . LYS A 1 431 ? 15.086 -18.047 -21.453 1 97.88 431 LYS A CA 1
ATOM 3388 C C . LYS A 1 431 ? 16.016 -18.047 -22.656 1 97.88 431 LYS A C 1
ATOM 3390 O O . LYS A 1 431 ? 15.859 -17.234 -23.578 1 97.88 431 LYS A O 1
ATOM 3395 N N . GLU A 1 432 ? 16.953 -18.938 -22.688 1 97.19 432 GLU A N 1
ATOM 3396 C CA . GLU A 1 432 ? 17.938 -19.016 -23.781 1 97.19 432 GLU A CA 1
ATOM 3397 C C . GLU A 1 432 ? 17.266 -19.375 -25.094 1 97.19 432 GLU A C 1
ATOM 3399 O O . GLU A 1 432 ? 17.766 -19.047 -26.172 1 97.19 432 GLU A O 1
ATOM 3404 N N . VAL A 1 433 ? 16.156 -20.062 -24.953 1 97.81 433 VAL A N 1
ATOM 3405 C CA . VAL A 1 433 ? 15.484 -20.453 -26.188 1 97.81 433 VAL A CA 1
ATOM 3406 C C . VAL A 1 433 ? 14.297 -19.516 -26.438 1 97.81 433 VAL A C 1
ATOM 3408 O O . VAL A 1 433 ? 13.453 -19.797 -27.297 1 97.81 433 VAL A O 1
ATOM 3411 N N . GLY A 1 434 ? 14.188 -18.469 -25.656 1 98.38 434 GLY A N 1
ATOM 3412 C CA . GLY A 1 434 ? 13.289 -17.375 -26.016 1 98.38 434 GLY A CA 1
ATOM 3413 C C . GLY A 1 434 ? 11.992 -17.391 -25.234 1 98.38 434 GLY A C 1
ATOM 3414 O O . GLY A 1 434 ? 11 -16.781 -25.641 1 98.38 434 GLY A O 1
ATOM 3415 N N . VAL A 1 435 ? 11.906 -18.078 -24.109 1 98.81 435 VAL A N 1
ATOM 3416 C CA . VAL A 1 435 ? 10.695 -18.109 -23.312 1 98.81 435 VAL A CA 1
ATOM 3417 C C . VAL A 1 435 ? 11 -17.594 -21.906 1 98.81 435 VAL A C 1
ATOM 3419 O O . VAL A 1 435 ? 11.922 -18.062 -21.234 1 98.81 435 VAL A O 1
ATOM 3422 N N . ASN A 1 436 ? 10.305 -16.5 -21.516 1 98.62 436 ASN A N 1
ATOM 3423 C CA . ASN A 1 436 ? 10.359 -16.016 -20.141 1 98.62 436 ASN A CA 1
ATOM 3424 C C . ASN A 1 436 ? 9.336 -16.719 -19.25 1 98.62 436 ASN A C 1
ATOM 3426 O O . ASN A 1 436 ? 8.133 -16.5 -19.391 1 98.62 436 ASN A O 1
ATOM 3430 N N . ILE A 1 437 ? 9.766 -17.609 -18.406 1 98.5 437 ILE A N 1
ATOM 3431 C CA . ILE A 1 437 ? 8.922 -18.469 -17.578 1 98.5 437 ILE A CA 1
ATOM 3432 C C . ILE A 1 437 ? 9.383 -18.391 -16.125 1 98.5 437 ILE A C 1
ATOM 3434 O O . ILE A 1 437 ? 10.547 -18.078 -15.852 1 98.5 437 ILE A O 1
ATOM 3438 N N . GLY A 1 438 ? 8.461 -18.562 -15.164 1 97.31 438 GLY A N 1
ATOM 3439 C CA . GLY A 1 438 ? 8.797 -18.359 -13.766 1 97.31 438 GLY A CA 1
ATOM 3440 C C . GLY A 1 438 ? 8.664 -19.609 -12.914 1 97.31 438 GLY A C 1
ATOM 3441 O O . GLY A 1 438 ? 7.961 -20.547 -13.297 1 97.31 438 GLY A O 1
ATOM 3442 N N . GLY A 1 439 ? 9.375 -19.562 -11.82 1 97.12 439 GLY A N 1
ATOM 3443 C CA . GLY A 1 439 ? 9.281 -20.625 -10.844 1 97.12 439 GLY A CA 1
ATOM 3444 C C . GLY A 1 439 ? 8.43 -20.266 -9.641 1 97.12 439 GLY A C 1
ATOM 3445 O O . GLY A 1 439 ? 7.984 -19.125 -9.508 1 97.12 439 GLY A O 1
ATOM 3446 N N . CYS A 1 440 ? 8.117 -21.203 -8.836 1 95.94 440 CYS A N 1
ATOM 3447 C CA . CYS A 1 440 ? 7.469 -21.047 -7.539 1 95.94 440 CYS A CA 1
ATOM 3448 C C . CYS A 1 440 ? 7.832 -22.203 -6.605 1 95.94 440 CYS A C 1
ATOM 3450 O O . CYS A 1 440 ? 8.375 -23.219 -7.047 1 95.94 440 CYS A O 1
ATOM 3452 N N . ALA A 1 441 ? 7.582 -22.062 -5.344 1 96 441 ALA A N 1
ATOM 3453 C CA . ALA A 1 441 ? 8.008 -23.031 -4.34 1 96 441 ALA A CA 1
ATOM 3454 C C . ALA A 1 441 ? 9.477 -23.391 -4.52 1 96 441 ALA A C 1
ATOM 3456 O O . ALA A 1 441 ? 10.281 -22.578 -4.965 1 96 441 ALA A O 1
ATOM 3457 N N . GLU A 1 442 ? 9.859 -24.562 -4.152 1 95.19 442 GLU A N 1
ATOM 3458 C CA . GLU A 1 442 ? 11.266 -24.938 -4.156 1 95.19 442 GLU A CA 1
ATOM 3459 C C . GLU A 1 442 ? 11.695 -25.469 -5.523 1 95.19 442 GLU A C 1
ATOM 3461 O O . GLU A 1 442 ? 12.812 -25.203 -5.977 1 95.19 442 GLU A O 1
ATOM 3466 N N . ASP A 1 443 ? 10.781 -26.172 -6.168 1 97.06 443 ASP A N 1
ATOM 3467 C CA . ASP A 1 443 ? 11.258 -26.906 -7.34 1 97.06 443 ASP A CA 1
ATOM 3468 C C . ASP A 1 443 ? 10.227 -26.875 -8.469 1 97.06 443 ASP A C 1
ATOM 3470 O O . ASP A 1 443 ? 10.273 -27.688 -9.383 1 97.06 443 ASP A O 1
ATOM 3474 N N . SER A 1 444 ? 9.266 -25.922 -8.375 1 97.81 444 SER A N 1
ATOM 3475 C CA . SER A 1 444 ? 8.18 -25.922 -9.352 1 97.81 444 SER A CA 1
ATOM 3476 C C . SER A 1 444 ? 8.32 -24.781 -10.352 1 97.81 444 SER A C 1
ATOM 3478 O O . SER A 1 444 ? 8.969 -23.781 -10.062 1 97.81 444 SER A O 1
ATOM 3480 N N . VAL A 1 445 ? 7.773 -25.078 -11.547 1 98.25 445 VAL A N 1
ATOM 3481 C CA . VAL A 1 445 ? 7.57 -24.078 -12.586 1 98.25 445 VAL A CA 1
ATOM 3482 C C . VAL A 1 445 ? 6.082 -23.766 -12.719 1 98.25 445 VAL A C 1
ATOM 3484 O O . VAL A 1 445 ? 5.238 -24.641 -12.539 1 98.25 445 VAL A O 1
ATOM 3487 N N . ARG A 1 446 ? 5.758 -22.516 -12.93 1 98.5 446 ARG A N 1
ATOM 3488 C CA . ARG A 1 446 ? 4.352 -22.141 -13.078 1 98.5 446 ARG A CA 1
ATOM 3489 C C . ARG A 1 446 ? 4.133 -21.297 -14.328 1 98.5 446 ARG A C 1
ATOM 3491 O O . ARG A 1 446 ? 5.012 -20.531 -14.727 1 98.5 446 ARG A O 1
ATOM 3498 N N . LEU A 1 447 ? 2.99 -21.391 -14.945 1 98.69 447 LEU A N 1
ATOM 3499 C CA . LEU A 1 447 ? 2.588 -20.609 -16.109 1 98.69 447 LEU A CA 1
ATOM 3500 C C . LEU A 1 447 ? 1.607 -19.516 -15.711 1 98.69 447 LEU A C 1
ATOM 3502 O O . LEU A 1 447 ? 0.669 -19.766 -14.953 1 98.69 447 LEU A O 1
ATOM 3506 N N . ARG A 1 448 ? 1.889 -18.297 -16.141 1 98.5 448 ARG A N 1
ATOM 3507 C CA . ARG A 1 448 ? 1.031 -17.141 -15.906 1 98.5 448 ARG A CA 1
ATOM 3508 C C . ARG A 1 448 ? 0.881 -16.312 -17.172 1 98.5 448 ARG A C 1
ATOM 3510 O O . ARG A 1 448 ? 1.058 -15.086 -17.141 1 98.5 448 ARG A O 1
ATOM 3517 N N . PRO A 1 449 ? 0.574 -16.875 -18.312 1 98.12 449 PRO A N 1
ATOM 3518 C CA . PRO A 1 449 ? 0.408 -16.062 -19.531 1 98.12 449 PRO A CA 1
ATOM 3519 C C . PRO A 1 449 ? -0.79 -15.117 -19.438 1 98.12 449 PRO A C 1
ATOM 3521 O O . PRO A 1 449 ? -1.544 -15.156 -18.469 1 98.12 449 PRO A O 1
ATOM 3524 N N . THR A 1 450 ? -0.947 -14.234 -20.406 1 98.25 450 THR A N 1
ATOM 3525 C CA . THR A 1 450 ? -2.072 -13.305 -20.469 1 98.25 450 THR A CA 1
ATOM 3526 C C . THR A 1 450 ? -3.348 -14.031 -20.891 1 98.25 450 THR A C 1
ATOM 3528 O O . THR A 1 450 ? -3.309 -15.211 -21.25 1 98.25 450 THR A O 1
ATOM 3531 N N . LEU A 1 451 ? -4.48 -13.344 -20.859 1 98.44 451 LEU A N 1
ATOM 3532 C CA . LEU A 1 451 ? -5.758 -13.93 -21.25 1 98.44 451 LEU A CA 1
ATOM 3533 C C . LEU A 1 451 ? -5.91 -13.953 -22.766 1 98.44 451 LEU A C 1
ATOM 3535 O O . LEU A 1 451 ? -6.84 -14.57 -23.297 1 98.44 451 LEU A O 1
ATOM 3539 N N . VAL A 1 452 ? -4.906 -13.445 -23.469 1 98.19 452 VAL A N 1
ATOM 3540 C CA . VAL A 1 452 ? -4.957 -13.492 -24.938 1 98.19 452 VAL A CA 1
ATOM 3541 C C . VAL A 1 452 ? -3.895 -14.453 -25.453 1 98.19 452 VAL A C 1
ATOM 3543 O O . VAL A 1 452 ? -3.574 -14.445 -26.656 1 98.19 452 VAL A O 1
ATOM 3546 N N . PHE A 1 453 ? -3.285 -15.203 -24.562 1 98.44 453 PHE A N 1
ATOM 3547 C CA . PHE A 1 453 ? -2.475 -16.359 -24.906 1 98.44 453 PHE A CA 1
ATOM 3548 C C . PHE A 1 453 ? -3.312 -17.422 -25.625 1 98.44 453 PHE A C 1
ATOM 3550 O O . PHE A 1 453 ? -4.375 -17.812 -25.141 1 98.44 453 PHE A O 1
ATOM 3557 N N . GLU A 1 454 ? -2.881 -17.859 -26.812 1 98.25 454 GLU A N 1
ATOM 3558 C CA . GLU A 1 454 ? -3.688 -18.75 -27.656 1 98.25 454 GLU A CA 1
ATOM 3559 C C . GLU A 1 454 ? -2.912 -20 -28.031 1 98.25 454 GLU A C 1
ATOM 3561 O O . GLU A 1 454 ? -1.772 -20.188 -27.594 1 98.25 454 GLU A O 1
ATOM 3566 N N . GLU A 1 455 ? -3.514 -20.828 -28.844 1 98.06 455 GLU A N 1
ATOM 3567 C CA . GLU A 1 455 ? -2.938 -22.125 -29.219 1 98.06 455 GLU A CA 1
ATOM 3568 C C . GLU A 1 455 ? -1.597 -21.953 -29.922 1 98.06 455 GLU A C 1
ATOM 3570 O O . GLU A 1 455 ? -0.671 -22.734 -29.703 1 98.06 455 GLU A O 1
ATOM 3575 N N . LYS A 1 456 ? -1.465 -20.922 -30.75 1 97.88 456 LYS A N 1
ATOM 3576 C CA . LYS A 1 456 ? -0.199 -20.688 -31.438 1 97.88 456 LYS A CA 1
ATOM 3577 C C . LYS A 1 456 ? 0.923 -20.406 -30.438 1 97.88 456 LYS A C 1
ATOM 3579 O O . LYS A 1 456 ? 2.059 -20.844 -30.641 1 97.88 456 LYS A O 1
ATOM 3584 N N . HIS A 1 457 ? 0.64 -19.656 -29.391 1 98.69 457 HIS A N 1
ATOM 3585 C CA . HIS A 1 457 ? 1.614 -19.406 -28.328 1 98.69 457 HIS A CA 1
ATOM 3586 C C . HIS A 1 457 ? 1.92 -20.688 -27.562 1 98.69 457 HIS A C 1
ATOM 3588 O O . HIS A 1 457 ? 3.078 -20.969 -27.234 1 98.69 457 HIS A O 1
ATOM 3594 N N . ALA A 1 458 ? 0.868 -21.469 -27.25 1 98.69 458 ALA A N 1
ATOM 3595 C CA . ALA A 1 458 ? 1.021 -22.734 -26.547 1 98.69 458 ALA A CA 1
ATOM 3596 C C . ALA A 1 458 ? 1.95 -23.672 -27.312 1 98.69 458 ALA A C 1
ATOM 3598 O O . ALA A 1 458 ? 2.773 -24.375 -26.719 1 98.69 458 ALA A O 1
ATOM 3599 N N . ASP A 1 459 ? 1.773 -23.719 -28.609 1 98.75 459 ASP A N 1
ATOM 3600 C CA . ASP A 1 459 ? 2.613 -24.578 -29.438 1 98.75 459 ASP A CA 1
ATOM 3601 C C . ASP A 1 459 ? 4.082 -24.172 -29.328 1 98.75 459 ASP A C 1
ATOM 3603 O O . ASP A 1 459 ? 4.961 -25.031 -29.234 1 98.75 459 ASP A O 1
ATOM 3607 N N . ILE A 1 460 ? 4.352 -22.875 -29.375 1 98.81 460 ILE A N 1
ATOM 3608 C CA . ILE A 1 460 ? 5.715 -22.375 -29.234 1 98.81 460 ILE A CA 1
ATOM 3609 C C . ILE A 1 460 ? 6.273 -22.766 -27.875 1 98.81 460 ILE A C 1
ATOM 3611 O O . ILE A 1 460 ? 7.422 -23.203 -27.766 1 98.81 460 ILE A O 1
ATOM 3615 N N . LEU A 1 461 ? 5.484 -22.625 -26.828 1 98.88 461 LEU A N 1
ATOM 3616 C CA . LEU A 1 461 ? 5.898 -22.969 -25.469 1 98.88 461 LEU A CA 1
ATOM 3617 C C . LEU A 1 461 ? 6.234 -24.453 -25.375 1 98.88 461 LEU A C 1
ATOM 3619 O O . LEU A 1 461 ? 7.277 -24.828 -24.828 1 98.88 461 LEU A O 1
ATOM 3623 N N . VAL A 1 462 ? 5.348 -25.312 -25.891 1 98.81 462 VAL A N 1
ATOM 3624 C CA . VAL A 1 462 ? 5.504 -26.75 -25.797 1 98.81 462 VAL A CA 1
ATOM 3625 C C . VAL A 1 462 ? 6.762 -27.188 -26.562 1 98.81 462 VAL A C 1
ATOM 3627 O O . VAL A 1 462 ? 7.531 -28.016 -26.062 1 98.81 462 VAL A O 1
ATOM 3630 N N . ASP A 1 463 ? 6.934 -26.625 -27.734 1 98.75 463 ASP A N 1
ATOM 3631 C CA . ASP A 1 463 ? 8.125 -26.922 -28.516 1 98.75 463 ASP A CA 1
ATOM 3632 C C . ASP A 1 463 ? 9.391 -26.531 -27.766 1 98.75 463 ASP A C 1
ATOM 3634 O O . ASP A 1 463 ? 10.383 -27.281 -27.781 1 98.75 463 ASP A O 1
ATOM 3638 N N . ALA A 1 464 ? 9.391 -25.375 -27.156 1 98.75 464 ALA A N 1
ATOM 3639 C CA . ALA A 1 464 ? 10.539 -24.906 -26.391 1 98.75 464 ALA A CA 1
ATOM 3640 C C . ALA A 1 464 ? 10.828 -25.828 -25.219 1 98.75 464 ALA A C 1
ATOM 3642 O O . ALA A 1 464 ? 11.984 -26.141 -24.922 1 98.75 464 ALA A O 1
ATOM 3643 N N . ILE A 1 465 ? 9.773 -26.219 -24.469 1 98.81 465 ILE A N 1
ATOM 3644 C CA . ILE A 1 465 ? 9.938 -27.125 -23.344 1 98.81 465 ILE A CA 1
ATOM 3645 C C . ILE A 1 465 ? 10.531 -28.438 -23.812 1 98.81 465 ILE A C 1
ATOM 3647 O O . ILE A 1 465 ? 11.453 -28.969 -23.188 1 98.81 465 ILE A O 1
ATOM 3651 N N . ASP A 1 466 ? 9.984 -28.984 -24.875 1 98.75 466 ASP A N 1
ATOM 3652 C CA . ASP A 1 466 ? 10.492 -30.234 -25.438 1 98.75 466 ASP A CA 1
ATOM 3653 C C . ASP A 1 466 ? 11.977 -30.109 -25.781 1 98.75 466 ASP A C 1
ATOM 3655 O O . ASP A 1 466 ? 12.773 -31 -25.469 1 98.75 466 ASP A O 1
ATOM 3659 N N . LYS A 1 467 ? 12.281 -29.047 -26.422 1 98.38 467 LYS A N 1
ATOM 3660 C CA . LYS A 1 467 ? 13.672 -28.812 -26.812 1 98.38 467 LYS A CA 1
ATOM 3661 C C . LYS A 1 467 ? 14.586 -28.75 -25.594 1 98.38 467 LYS A C 1
ATOM 3663 O O . LYS A 1 467 ? 15.656 -29.375 -25.594 1 98.38 467 LYS A O 1
ATOM 3668 N N . VAL A 1 468 ? 14.227 -28 -24.578 1 98.5 468 VAL A N 1
ATOM 3669 C CA . VAL A 1 468 ? 15.047 -27.797 -23.375 1 98.5 468 VAL A CA 1
ATOM 3670 C C . VAL A 1 468 ? 15.18 -29.125 -22.625 1 98.5 468 VAL A C 1
ATOM 3672 O O . VAL A 1 468 ? 16.281 -29.516 -22.25 1 98.5 468 VAL A O 1
ATOM 3675 N N . LEU A 1 469 ? 14.07 -29.828 -22.484 1 98.12 469 LEU A N 1
ATOM 3676 C CA . LEU A 1 469 ? 14.086 -31.047 -21.688 1 98.12 469 LEU A CA 1
ATOM 3677 C C . LEU A 1 469 ? 14.828 -32.156 -22.422 1 98.12 469 LEU A C 1
ATOM 3679 O O . LEU A 1 469 ? 15.391 -33.062 -21.797 1 98.12 469 LEU A O 1
ATOM 3683 N N . SER A 1 470 ? 14.836 -32.156 -23.734 1 97.19 470 SER A N 1
ATOM 3684 C CA . SER A 1 470 ? 15.547 -33.156 -24.516 1 97.19 470 SER A CA 1
ATOM 3685 C C . SER A 1 470 ? 17.047 -33.094 -24.266 1 97.19 470 SER A C 1
ATOM 3687 O O . SER A 1 470 ? 17.781 -34.031 -24.547 1 97.19 470 SER A O 1
ATOM 3689 N N . ASN A 1 471 ? 17.547 -32 -23.688 1 94.19 471 ASN A N 1
ATOM 3690 C CA . ASN A 1 471 ? 18.953 -31.812 -23.422 1 94.19 471 ASN A CA 1
ATOM 3691 C C . ASN A 1 471 ? 19.281 -32.031 -21.938 1 94.19 471 ASN A C 1
ATOM 3693 O O . ASN A 1 471 ? 20.406 -31.766 -21.5 1 94.19 471 ASN A O 1
ATOM 3697 N N . PHE A 1 472 ? 18.297 -32.312 -21.203 1 92.44 472 PHE A N 1
ATOM 3698 C CA . PHE A 1 472 ? 18.516 -32.562 -19.781 1 92.44 472 PHE A CA 1
ATOM 3699 C C . PHE A 1 472 ? 19.109 -33.938 -19.547 1 92.44 472 PHE A C 1
ATOM 3701 O O . PHE A 1 472 ? 18.656 -34.938 -20.125 1 92.44 472 PHE A O 1
ATOM 3708 N N . MET B 1 1 ? 11.859 43.438 -8.969 1 34.72 1 MET B N 1
ATOM 3709 C CA . MET B 1 1 ? 11.32 42.75 -10.141 1 34.72 1 MET B CA 1
ATOM 3710 C C . MET B 1 1 ? 9.984 42.094 -9.812 1 34.72 1 MET B C 1
ATOM 3712 O O . MET B 1 1 ? 9.875 41.344 -8.836 1 34.72 1 MET B O 1
ATOM 3716 N N . THR B 1 2 ? 8.875 42.531 -10.07 1 44.53 2 THR B N 1
ATOM 3717 C CA . THR B 1 2 ? 7.539 42.062 -9.711 1 44.53 2 THR B CA 1
ATOM 3718 C C . THR B 1 2 ? 7.391 40.562 -9.945 1 44.53 2 THR B C 1
ATOM 3720 O O . THR B 1 2 ? 7.582 40.094 -11.055 1 44.53 2 THR B O 1
ATOM 3723 N N . ASN B 1 3 ? 7.762 39.688 -9 1 59.97 3 ASN B N 1
ATOM 3724 C CA . ASN B 1 3 ? 7.848 38.219 -9.133 1 59.97 3 ASN B CA 1
ATOM 3725 C C . ASN B 1 3 ? 6.676 37.688 -9.938 1 59.97 3 ASN B C 1
ATOM 3727 O O . ASN B 1 3 ? 5.516 37.875 -9.578 1 59.97 3 ASN B O 1
ATOM 3731 N N . GLN B 1 4 ? 6.844 37.438 -11.211 1 80.75 4 GLN B N 1
ATOM 3732 C CA . GLN B 1 4 ? 5.875 36.844 -12.141 1 80.75 4 GLN B CA 1
ATOM 3733 C C . GLN B 1 4 ? 5.102 35.719 -11.477 1 80.75 4 GLN B C 1
ATOM 3735 O O . GLN B 1 4 ? 5.691 34.844 -10.836 1 80.75 4 GLN B O 1
ATOM 3740 N N . SER B 1 5 ? 3.781 36 -11.391 1 93.5 5 SER B N 1
ATOM 3741 C CA . SER B 1 5 ? 2.865 35.031 -10.797 1 93.5 5 SER B CA 1
ATOM 3742 C C . SER B 1 5 ? 2.928 33.688 -11.531 1 93.5 5 SER B C 1
ATOM 3744 O O . SER B 1 5 ? 2.473 33.562 -12.664 1 93.5 5 SER B O 1
ATOM 3746 N N . ILE B 1 6 ? 3.525 32.656 -10.867 1 95.81 6 ILE B N 1
ATOM 3747 C CA . ILE B 1 6 ? 3.576 31.328 -11.438 1 95.81 6 ILE B CA 1
ATOM 3748 C C . ILE B 1 6 ? 2.162 30.766 -11.555 1 95.81 6 ILE B C 1
ATOM 3750 O O . ILE B 1 6 ? 1.853 30.047 -12.516 1 95.81 6 ILE B O 1
ATOM 3754 N N . SER B 1 7 ? 1.328 31.078 -10.625 1 97.19 7 SER B N 1
ATOM 3755 C CA . SER B 1 7 ? -0.072 30.672 -10.68 1 97.19 7 SER B CA 1
ATOM 3756 C C . SER B 1 7 ? -0.749 31.188 -11.945 1 97.19 7 SER B C 1
ATOM 3758 O O . SER B 1 7 ? -1.457 30.453 -12.633 1 97.19 7 SER B O 1
ATOM 3760 N N . ALA B 1 8 ? -0.557 32.5 -12.172 1 96.88 8 ALA B N 1
ATOM 3761 C CA . ALA B 1 8 ? -1.173 33.094 -13.352 1 96.88 8 ALA B CA 1
ATOM 3762 C C . ALA B 1 8 ? -0.61 32.5 -14.641 1 96.88 8 ALA B C 1
ATOM 3764 O O . ALA B 1 8 ? -1.322 32.375 -15.641 1 96.88 8 ALA B O 1
ATOM 3765 N N . GLN B 1 9 ? 0.685 32.156 -14.625 1 96.94 9 GLN B N 1
ATOM 3766 C CA . GLN B 1 9 ? 1.301 31.531 -15.789 1 96.94 9 GLN B CA 1
ATOM 3767 C C . GLN B 1 9 ? 0.684 30.172 -16.062 1 96.94 9 GLN B C 1
ATOM 3769 O O . GLN B 1 9 ? 0.367 29.844 -17.203 1 96.94 9 GLN B O 1
ATOM 3774 N N . TYR B 1 10 ? 0.539 29.328 -15.031 1 97.62 10 TYR B N 1
ATOM 3775 C CA . TYR B 1 10 ? -0.041 28 -15.188 1 97.62 10 TYR B CA 1
ATOM 3776 C C . TYR B 1 10 ? -1.528 28.094 -15.508 1 97.62 10 TYR B C 1
ATOM 3778 O O . TYR B 1 10 ? -2.035 27.328 -16.328 1 97.62 10 TYR B O 1
ATOM 3786 N N . PHE B 1 11 ? -2.176 29.078 -14.75 1 98.12 11 PHE B N 1
ATOM 3787 C CA . PHE B 1 11 ? -3.635 29.078 -14.773 1 98.12 11 PHE B CA 1
ATOM 3788 C C . PHE B 1 11 ? -4.16 30.484 -15.094 1 98.12 11 PHE B C 1
ATOM 3790 O O . PHE B 1 11 ? -4.781 31.125 -14.25 1 98.12 11 PHE B O 1
ATOM 3797 N N . PRO B 1 12 ? -4.105 30.906 -16.266 1 97.31 12 PRO B N 1
ATOM 3798 C CA . PRO B 1 12 ? -4.605 32.25 -16.609 1 97.31 12 PRO B CA 1
ATOM 3799 C C . PRO B 1 12 ? -6.109 32.375 -16.391 1 97.31 12 PRO B C 1
ATOM 3801 O O . PRO B 1 12 ? -6.605 33.5 -16.188 1 97.31 12 PRO B O 1
ATOM 3804 N N . GLU B 1 13 ? -6.848 31.25 -16.375 1 97.25 13 GLU B N 1
ATOM 3805 C CA . GLU B 1 13 ? -8.305 31.312 -16.25 1 97.25 13 GLU B CA 1
ATOM 3806 C C . GLU B 1 13 ? -8.75 30.922 -14.836 1 97.25 13 GLU B C 1
ATOM 3808 O O . GLU B 1 13 ? -9.914 30.578 -14.617 1 97.25 13 GLU B O 1
ATOM 3813 N N . GLU B 1 14 ? -7.785 30.859 -13.875 1 97.81 14 GLU B N 1
ATOM 3814 C CA . GLU B 1 14 ? -8.172 30.562 -12.5 1 97.81 14 GLU B CA 1
ATOM 3815 C C . GLU B 1 14 ? -9.219 31.562 -11.992 1 97.81 14 GLU B C 1
ATOM 3817 O O . GLU B 1 14 ? -9.125 32.75 -12.273 1 97.81 14 GLU B O 1
ATOM 3822 N N . PRO B 1 15 ? -10.203 31.062 -11.227 1 97.12 15 PRO B N 1
ATOM 3823 C CA . PRO B 1 15 ? -11.18 32 -10.68 1 97.12 15 PRO B CA 1
ATOM 3824 C C . PRO B 1 15 ? -10.531 33.125 -9.891 1 97.12 15 PRO B C 1
ATOM 3826 O O . PRO B 1 15 ? -9.508 32.938 -9.234 1 97.12 15 PRO B O 1
ATOM 3829 N N . LYS B 1 16 ? -11.141 34.312 -9.93 1 96.69 16 LYS B N 1
ATOM 3830 C CA . LYS B 1 16 ? -10.609 35.469 -9.211 1 96.69 16 LYS B CA 1
ATOM 3831 C C . LYS B 1 16 ? -10.992 35.406 -7.73 1 96.69 16 LYS B C 1
ATOM 3833 O O . LYS B 1 16 ? -10.305 36 -6.891 1 96.69 16 LYS B O 1
ATOM 3838 N N . GLU B 1 17 ? -12.07 34.781 -7.5 1 97.88 17 GLU B N 1
ATOM 3839 C CA . GLU B 1 17 ? -12.594 34.594 -6.152 1 97.88 17 GLU B CA 1
ATOM 3840 C C . GLU B 1 17 ? -13.477 33.344 -6.074 1 97.88 17 GLU B C 1
ATOM 3842 O O . GLU B 1 17 ? -13.891 32.812 -7.105 1 97.88 17 GLU B O 1
ATOM 3847 N N . PRO B 1 18 ? -13.734 32.844 -4.891 1 98.44 18 PRO B N 1
ATOM 3848 C CA . PRO B 1 18 ? -14.648 31.688 -4.758 1 98.44 18 PRO B CA 1
ATOM 3849 C C . PRO B 1 18 ? -16.047 31.984 -5.293 1 98.44 18 PRO B C 1
ATOM 3851 O O . PRO B 1 18 ? -16.453 33.156 -5.34 1 98.44 18 PRO B O 1
ATOM 3854 N N . VAL B 1 19 ? -16.688 30.969 -5.699 1 98.06 19 VAL B N 1
ATOM 3855 C CA . VAL B 1 19 ? -18.062 31.047 -6.141 1 98.06 19 VAL B CA 1
ATOM 3856 C C . VAL B 1 19 ? -18.922 30.078 -5.332 1 98.06 19 VAL B C 1
ATOM 3858 O O . VAL B 1 19 ? -18.703 28.859 -5.391 1 98.06 19 VAL B O 1
ATOM 3861 N N . VAL B 1 20 ? -19.859 30.578 -4.543 1 97.69 20 VAL B N 1
ATOM 3862 C CA . VAL B 1 20 ? -20.781 29.734 -3.785 1 97.69 20 VAL B CA 1
ATOM 3863 C C . VAL B 1 20 ? -22.188 29.844 -4.379 1 97.69 20 VAL B C 1
ATOM 3865 O O . VAL B 1 20 ? -22.875 30.844 -4.18 1 97.69 20 VAL B O 1
ATOM 3868 N N . LYS B 1 21 ? -22.547 28.828 -5 1 95.75 21 LYS B N 1
ATOM 3869 C CA . LYS B 1 21 ? -23.859 28.828 -5.637 1 95.75 21 LYS B CA 1
ATOM 3870 C C . LYS B 1 21 ? -24.906 28.156 -4.738 1 95.75 21 LYS B C 1
ATOM 3872 O O . LYS B 1 21 ? -26.094 28.469 -4.816 1 95.75 21 LYS B O 1
ATOM 3877 N N . SER B 1 22 ? -24.5 27.141 -4.02 1 90.06 22 SER B N 1
ATOM 3878 C CA . SER B 1 22 ? -25.406 26.391 -3.145 1 90.06 22 SER B CA 1
ATOM 3879 C C . SER B 1 22 ? -24.703 25.984 -1.856 1 90.06 22 SER B C 1
ATOM 3881 O O . SER B 1 22 ? -23.578 25.469 -1.892 1 90.06 22 SER B O 1
ATOM 3883 N N . THR B 1 23 ? -25.359 26.281 -0.841 1 88.88 23 THR B N 1
ATOM 3884 C CA . THR B 1 23 ? -24.828 25.828 0.436 1 88.88 23 THR B CA 1
ATOM 3885 C C . THR B 1 23 ? -25.531 24.547 0.892 1 88.88 23 THR B C 1
ATOM 3887 O O . THR B 1 23 ? -25.062 23.875 1.819 1 88.88 23 THR B O 1
ATOM 3890 N N . LYS B 1 24 ? -26.672 24.203 0.206 1 89.62 24 LYS B N 1
ATOM 3891 C CA . LYS B 1 24 ? -27.422 23 0.579 1 89.62 24 LYS B CA 1
ATOM 3892 C C . LYS B 1 24 ? -26.656 21.734 0.233 1 89.62 24 LYS B C 1
ATOM 3894 O O . LYS B 1 24 ? -26.766 20.734 0.935 1 89.62 24 LYS B O 1
ATOM 3899 N N . GLY B 1 25 ? -25.891 21.781 -0.821 1 95.94 25 GLY B N 1
ATOM 3900 C CA . GLY B 1 25 ? -25.094 20.641 -1.259 1 95.94 25 GLY B CA 1
ATOM 3901 C C . GLY B 1 25 ? -25.922 19.438 -1.639 1 95.94 25 GLY B C 1
ATOM 3902 O O . GLY B 1 25 ? -25.547 18.297 -1.354 1 95.94 25 GLY B O 1
ATOM 3903 N N . SER B 1 26 ? -27.062 19.625 -2.279 1 97.31 26 SER B N 1
ATOM 3904 C CA . SER B 1 26 ? -28.047 18.562 -2.543 1 97.31 26 SER B CA 1
ATOM 3905 C C . SER B 1 26 ? -27.484 17.531 -3.52 1 97.31 26 SER B C 1
ATOM 3907 O O . SER B 1 26 ? -27.703 16.328 -3.35 1 97.31 26 SER B O 1
ATOM 3909 N N . ASN B 1 27 ? -26.812 18.016 -4.562 1 98.06 27 ASN B N 1
ATOM 3910 C CA . ASN B 1 27 ? -26.234 17.094 -5.531 1 98.06 27 ASN B CA 1
ATOM 3911 C C . ASN B 1 27 ? -25.141 16.234 -4.902 1 98.06 27 ASN B C 1
ATOM 3913 O O . ASN B 1 27 ? -25.062 15.031 -5.156 1 98.06 27 ASN B O 1
ATOM 3917 N N . SER B 1 28 ? -24.281 16.828 -4.113 1 98.19 28 SER B N 1
ATOM 3918 C CA . SER B 1 28 ? -23.25 16.078 -3.412 1 98.19 28 SER B CA 1
ATOM 3919 C C . SER B 1 28 ? -23.844 15.047 -2.467 1 98.19 28 SER B C 1
ATOM 3921 O O . SER B 1 28 ? -23.391 13.906 -2.416 1 98.19 28 SER B O 1
ATOM 3923 N N . LYS B 1 29 ? -24.812 15.484 -1.715 1 98 29 LYS B N 1
ATOM 3924 C CA . LYS B 1 29 ? -25.453 14.57 -0.771 1 98 29 LYS B CA 1
ATOM 3925 C C . LYS B 1 29 ? -26.062 13.367 -1.49 1 98 29 LYS B C 1
ATOM 3927 O O . LYS B 1 29 ? -25.906 12.234 -1.039 1 98 29 LYS B O 1
ATOM 3932 N N . GLN B 1 30 ? -26.719 13.586 -2.598 1 98.31 30 GLN B N 1
ATOM 3933 C CA . GLN B 1 30 ? -27.328 12.516 -3.381 1 98.31 30 GLN B CA 1
ATOM 3934 C C . GLN B 1 30 ? -26.25 11.578 -3.943 1 98.31 30 GLN B C 1
ATOM 3936 O O . GLN B 1 30 ? -26.422 10.359 -3.93 1 98.31 30 GLN B O 1
ATOM 3941 N N . ALA B 1 31 ? -25.234 12.172 -4.457 1 98.5 31 ALA B N 1
ATOM 3942 C CA . ALA B 1 31 ? -24.141 11.375 -5.023 1 98.5 31 ALA B CA 1
ATOM 3943 C C . ALA B 1 31 ? -23.469 10.516 -3.953 1 98.5 31 ALA B C 1
ATOM 3945 O O . ALA B 1 31 ? -23.109 9.367 -4.211 1 98.5 31 ALA B O 1
ATOM 3946 N N . ILE B 1 32 ? -23.266 11.055 -2.789 1 98.5 32 ILE B N 1
ATOM 3947 C CA . ILE B 1 32 ? -22.656 10.328 -1.68 1 98.5 32 ILE B CA 1
ATOM 3948 C C . ILE B 1 32 ? -23.562 9.172 -1.266 1 98.5 32 ILE B C 1
ATOM 3950 O O . ILE B 1 32 ? -23.078 8.07 -0.985 1 98.5 32 ILE B O 1
ATOM 3954 N N . GLU B 1 33 ? -24.859 9.438 -1.2 1 98 33 GLU B N 1
ATOM 3955 C CA . GLU B 1 33 ? -25.812 8.383 -0.862 1 98 33 GLU B CA 1
ATOM 3956 C C . GLU B 1 33 ? -25.766 7.25 -1.877 1 98 33 GLU B C 1
ATOM 3958 O O . GLU B 1 33 ? -25.781 6.074 -1.502 1 98 33 GLU B O 1
ATOM 3963 N N . SER B 1 34 ? -25.734 7.609 -3.117 1 97.94 34 SER B N 1
ATOM 3964 C CA . SER B 1 34 ? -25.656 6.605 -4.172 1 97.94 34 SER B CA 1
ATOM 3965 C C . SER B 1 34 ? -24.375 5.785 -4.059 1 97.94 34 SER B C 1
ATOM 3967 O O . SER B 1 34 ? -24.406 4.555 -4.102 1 97.94 34 SER B O 1
ATOM 3969 N N . LEU B 1 35 ? -23.266 6.438 -3.922 1 98.19 35 LEU B N 1
ATOM 3970 C CA . LEU B 1 35 ? -21.969 5.785 -3.773 1 98.19 35 LEU B CA 1
ATOM 3971 C C . LEU B 1 35 ? -21.938 4.895 -2.535 1 98.19 35 LEU B C 1
ATOM 3973 O O . LEU B 1 35 ? -21.328 3.824 -2.545 1 98.19 35 LEU B O 1
ATOM 3977 N N . GLY B 1 36 ? -22.641 5.34 -1.48 1 97.75 36 GLY B N 1
ATOM 3978 C CA . GLY B 1 36 ? -22.656 4.68 -0.184 1 97.75 36 GLY B CA 1
ATOM 3979 C C . GLY B 1 36 ? -23.297 3.309 -0.216 1 97.75 36 GLY B C 1
ATOM 3980 O O . GLY B 1 36 ? -23.125 2.512 0.708 1 97.75 36 GLY B O 1
ATOM 3981 N N . LYS B 1 37 ? -24 2.984 -1.28 1 97.19 37 LYS B N 1
ATOM 3982 C CA . LYS B 1 37 ? -24.641 1.681 -1.414 1 97.19 37 LYS B CA 1
ATOM 3983 C C . LYS B 1 37 ? -23.609 0.583 -1.659 1 97.19 37 LYS B C 1
ATOM 3985 O O . LYS B 1 37 ? -23.859 -0.582 -1.331 1 97.19 37 LYS B O 1
ATOM 3990 N N . VAL B 1 38 ? -22.422 0.952 -2.221 1 97.5 38 VAL B N 1
ATOM 3991 C CA . VAL B 1 38 ? -21.5 -0.086 -2.66 1 97.5 38 VAL B CA 1
ATOM 3992 C C . VAL B 1 38 ? -20.078 0.258 -2.205 1 97.5 38 VAL B C 1
ATOM 3994 O O . VAL B 1 38 ? -19.172 -0.567 -2.309 1 97.5 38 VAL B O 1
ATOM 3997 N N . PHE B 1 39 ? -19.859 1.393 -1.665 1 97.25 39 PHE B N 1
ATOM 3998 C CA . PHE B 1 39 ? -18.594 1.929 -1.195 1 97.25 39 PHE B CA 1
ATOM 3999 C C . PHE B 1 39 ? -18.797 2.754 0.072 1 97.25 39 PHE B C 1
ATOM 4001 O O . PHE B 1 39 ? -19.766 3.498 0.19 1 97.25 39 PHE B O 1
ATOM 4008 N N . ASP B 1 40 ? -17.938 2.596 1.118 1 97.44 40 ASP B N 1
ATOM 4009 C CA . ASP B 1 40 ? -18.078 3.404 2.324 1 97.44 40 ASP B CA 1
ATOM 4010 C C . ASP B 1 40 ? -17.75 4.867 2.045 1 97.44 40 ASP B C 1
ATOM 4012 O O . ASP B 1 40 ? -16.578 5.262 2.1 1 97.44 40 ASP B O 1
ATOM 4016 N N . ALA B 1 41 ? -18.766 5.691 1.831 1 97.56 41 ALA B N 1
ATOM 4017 C CA . ALA B 1 41 ? -18.578 7.082 1.423 1 97.56 41 ALA B CA 1
ATOM 4018 C C . ALA B 1 41 ? -18.891 8.031 2.572 1 97.56 41 ALA B C 1
ATOM 4020 O O . ALA B 1 41 ? -19.016 9.242 2.365 1 97.56 41 ALA B O 1
ATOM 4021 N N . ARG B 1 42 ? -19.078 7.582 3.805 1 97.38 42 ARG B N 1
ATOM 4022 C CA . ARG B 1 42 ? -19.516 8.383 4.941 1 97.38 42 ARG B CA 1
ATOM 4023 C C . ARG B 1 42 ? -18.484 9.43 5.32 1 97.38 42 ARG B C 1
ATOM 4025 O O . ARG B 1 42 ? -18.781 10.406 6.008 1 97.38 42 ARG B O 1
ATOM 4032 N N . GLY B 1 43 ? -17.188 9.242 4.891 1 97.19 43 GLY B N 1
ATOM 4033 C CA . GLY B 1 43 ? -16.141 10.203 5.176 1 97.19 43 GLY B CA 1
ATOM 4034 C C . GLY B 1 43 ? -16.094 11.352 4.184 1 97.19 43 GLY B C 1
ATOM 4035 O O . GLY B 1 43 ? -15.312 12.297 4.355 1 97.19 43 GLY B O 1
ATOM 4036 N N . ALA B 1 44 ? -16.906 11.375 3.154 1 97.94 44 ALA B N 1
ATOM 4037 C CA . ALA B 1 44 ? -16.859 12.367 2.078 1 97.94 44 ALA B CA 1
ATOM 4038 C C . ALA B 1 44 ? -17.375 13.719 2.551 1 97.94 44 ALA B C 1
ATOM 4040 O O . ALA B 1 44 ? -18.422 13.797 3.199 1 97.94 44 ALA B O 1
ATOM 4041 N N . TYR B 1 45 ? -16.641 14.758 2.27 1 97 45 TYR B N 1
ATOM 4042 C CA . TYR B 1 45 ? -17.078 16.125 2.529 1 97 45 TYR B CA 1
ATOM 4043 C C . TYR B 1 45 ? -18.047 16.594 1.448 1 97 45 TYR B C 1
ATOM 4045 O O . TYR B 1 45 ? -19.078 17.188 1.75 1 97 45 TYR B O 1
ATOM 4053 N N . PHE B 1 46 ? -17.734 16.422 0.286 1 98 46 PHE B N 1
ATOM 4054 C CA . PHE B 1 46 ? -18.547 16.656 -0.904 1 98 46 PHE B CA 1
ATOM 4055 C C . PHE B 1 46 ? -17.984 15.906 -2.102 1 98 46 PHE B C 1
ATOM 4057 O O . PHE B 1 46 ? -16.859 15.398 -2.053 1 98 46 PHE B O 1
ATOM 4064 N N . VAL B 1 47 ? -18.781 15.727 -3.088 1 98.69 47 VAL B N 1
ATOM 4065 C CA . VAL B 1 47 ? -18.344 15.133 -4.34 1 98.69 47 VAL B CA 1
ATOM 4066 C C . VAL B 1 47 ? -17.781 16.219 -5.258 1 98.69 47 VAL B C 1
ATOM 4068 O O . VAL B 1 47 ? -18.453 17.203 -5.555 1 98.69 47 VAL B O 1
ATOM 4071 N N . ALA B 1 48 ? -16.578 16.047 -5.695 1 98.69 48 ALA B N 1
ATOM 4072 C CA . ALA B 1 48 ? -15.867 17.078 -6.453 1 98.69 48 ALA B CA 1
ATOM 4073 C C . ALA B 1 48 ? -16.078 16.906 -7.953 1 98.69 48 ALA B C 1
ATOM 4075 O O . ALA B 1 48 ? -16.266 15.781 -8.43 1 98.69 48 ALA B O 1
ATOM 4076 N N . ASP B 1 49 ? -16.109 17.969 -8.648 1 98.5 49 ASP B N 1
ATOM 4077 C CA . ASP B 1 49 ? -15.977 18.031 -10.102 1 98.5 49 ASP B CA 1
ATOM 4078 C C . ASP B 1 49 ? -14.562 18.438 -10.5 1 98.5 49 ASP B C 1
ATOM 4080 O O . ASP B 1 49 ? -14.297 19.625 -10.727 1 98.5 49 ASP B O 1
ATOM 4084 N N . TYR B 1 50 ? -13.672 17.516 -10.664 1 98.44 50 TYR B N 1
ATOM 4085 C CA . TYR B 1 50 ? -12.258 17.797 -10.891 1 98.44 50 TYR B CA 1
ATOM 4086 C C . TYR B 1 50 ? -12.047 18.391 -12.273 1 98.44 50 TYR B C 1
ATOM 4088 O O . TYR B 1 50 ? -11.07 19.125 -12.492 1 98.44 50 TYR B O 1
ATOM 4096 N N . ALA B 1 51 ? -12.898 18.109 -13.211 1 97.88 51 ALA B N 1
ATOM 4097 C CA . ALA B 1 51 ? -12.781 18.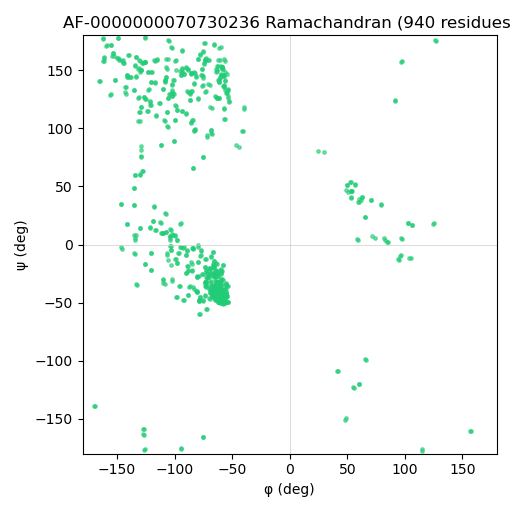703 -14.547 1 97.88 51 ALA B CA 1
ATOM 4098 C C . ALA B 1 51 ? -12.922 20.219 -14.484 1 97.88 51 ALA B C 1
ATOM 4100 O O . ALA B 1 51 ? -12.359 20.938 -15.312 1 97.88 51 ALA B O 1
ATOM 4101 N N . LYS B 1 52 ? -13.648 20.703 -13.453 1 98 52 LYS B N 1
ATOM 4102 C CA . LYS B 1 52 ? -13.898 22.141 -13.328 1 98 52 LYS B CA 1
ATOM 4103 C C . LYS B 1 52 ? -13.008 22.766 -12.266 1 98 52 LYS B C 1
ATOM 4105 O O . LYS B 1 52 ? -13.047 23.969 -12.047 1 98 52 LYS B O 1
ATOM 4110 N N . SER B 1 53 ? -12.234 21.984 -11.547 1 98.69 53 SER B N 1
ATOM 4111 C CA . SER B 1 53 ? -11.266 22.516 -10.586 1 98.69 53 SER B CA 1
ATOM 4112 C C . SER B 1 53 ? -10.047 23.094 -11.297 1 98.69 53 SER B C 1
ATOM 4114 O O . SER B 1 53 ? -9.617 22.578 -12.328 1 98.69 53 SER B O 1
ATOM 4116 N N . LEU B 1 54 ? -9.492 24.156 -10.758 1 98.62 54 LEU B N 1
ATOM 4117 C CA . LEU B 1 54 ? -8.414 24.828 -11.469 1 98.62 54 LEU B CA 1
ATOM 4118 C C . LEU B 1 54 ? -7.523 25.609 -10.508 1 98.62 54 LEU B C 1
ATOM 4120 O O . LEU B 1 54 ? -8.016 26.453 -9.75 1 98.62 54 LEU B O 1
ATOM 4124 N N . GLY B 1 55 ? -6.195 25.344 -10.648 1 98.44 55 GLY B N 1
ATOM 4125 C CA . GLY B 1 55 ? -5.262 26.062 -9.789 1 98.44 55 GLY B CA 1
ATOM 4126 C C . GLY B 1 55 ? -5.5 25.812 -8.312 1 98.44 55 GLY B C 1
ATOM 4127 O O . GLY B 1 55 ? -5.523 24.656 -7.867 1 98.44 55 GLY B O 1
ATOM 4128 N N . ASN B 1 56 ? -5.789 26.875 -7.582 1 98.75 56 ASN B N 1
ATOM 4129 C CA . ASN B 1 56 ? -5.984 26.766 -6.141 1 98.75 56 ASN B CA 1
ATOM 4130 C C . ASN B 1 56 ? -7.461 26.609 -5.789 1 98.75 56 ASN B C 1
ATOM 4132 O O . ASN B 1 56 ? -7.848 26.797 -4.633 1 98.75 56 ASN B O 1
ATOM 4136 N N . TYR B 1 57 ? -8.305 26.234 -6.777 1 98.88 57 TYR B N 1
ATOM 4137 C CA . TYR B 1 57 ? -9.742 26.141 -6.547 1 98.88 57 TYR B CA 1
ATOM 4138 C C . TYR B 1 57 ? -10.258 24.734 -6.855 1 98.88 57 TYR B C 1
ATOM 4140 O O . TYR B 1 57 ? -9.922 24.156 -7.895 1 98.88 57 TYR B O 1
ATOM 4148 N N . ILE B 1 58 ? -11.055 24.172 -5.992 1 98.81 58 ILE B N 1
ATOM 4149 C CA . ILE B 1 58 ? -11.711 22.875 -6.184 1 98.81 58 ILE B CA 1
ATOM 4150 C C . ILE B 1 58 ? -13.211 23.094 -6.383 1 98.81 58 ILE B C 1
ATOM 4152 O O . ILE B 1 58 ? -13.836 23.891 -5.672 1 98.81 58 ILE B O 1
ATOM 4156 N N . ALA B 1 59 ? -13.758 22.453 -7.344 1 98.62 59 ALA B N 1
ATOM 4157 C CA . ALA B 1 59 ? -15.18 22.547 -7.664 1 98.62 59 ALA B CA 1
ATOM 4158 C C . ALA B 1 59 ? -15.938 21.328 -7.129 1 98.62 59 ALA B C 1
ATOM 4160 O O . ALA B 1 59 ? -15.438 20.203 -7.164 1 98.62 59 ALA B O 1
ATOM 4161 N N . ASP B 1 60 ? -17.172 21.516 -6.609 1 98.5 60 ASP B N 1
ATOM 4162 C CA . ASP B 1 60 ? -18.031 20.391 -6.289 1 98.5 60 ASP B CA 1
ATOM 4163 C C . ASP B 1 60 ? -19.156 20.25 -7.316 1 98.5 60 ASP B C 1
ATOM 4165 O O . ASP B 1 60 ? -19.25 21.047 -8.25 1 98.5 60 ASP B O 1
ATOM 4169 N N . VAL B 1 61 ? -19.953 19.234 -7.207 1 98.38 61 VAL B N 1
ATOM 4170 C CA . VAL B 1 61 ? -21 18.906 -8.18 1 98.38 61 VAL B CA 1
ATOM 4171 C C . VAL B 1 61 ? -22.188 19.828 -7.973 1 98.38 61 VAL B C 1
ATOM 4173 O O . VAL B 1 61 ? -23.156 19.797 -8.75 1 98.38 61 VAL B O 1
ATOM 4176 N N . ASP B 1 62 ? -22.219 20.672 -6.996 1 98.31 62 ASP B N 1
ATOM 4177 C CA . ASP B 1 62 ? -23.312 21.625 -6.734 1 98.31 62 ASP B CA 1
ATOM 4178 C C . ASP B 1 62 ? -23.047 22.969 -7.402 1 98.31 62 ASP B C 1
ATOM 4180 O O . ASP B 1 62 ? -23.859 23.875 -7.324 1 98.31 62 ASP B O 1
ATOM 4184 N N . GLY B 1 63 ? -21.875 23.109 -8.047 1 97.44 63 GLY B N 1
ATOM 4185 C CA . GLY B 1 63 ? -21.562 24.297 -8.805 1 97.44 63 GLY B CA 1
ATOM 4186 C C . GLY B 1 63 ? -20.703 25.297 -8.031 1 97.44 63 GLY B C 1
ATOM 4187 O O . GLY B 1 63 ? -20.406 26.375 -8.523 1 97.44 63 GLY B O 1
ATOM 4188 N N . ASN B 1 64 ? -20.281 24.953 -6.855 1 98.56 64 ASN B N 1
ATOM 4189 C CA . ASN B 1 64 ? -19.422 25.797 -6.055 1 98.56 64 ASN B CA 1
ATOM 4190 C C . ASN B 1 64 ? -17.953 25.672 -6.488 1 98.56 64 ASN B C 1
ATOM 4192 O O . ASN B 1 64 ? -17.531 24.609 -6.938 1 98.56 64 ASN B O 1
ATOM 4196 N N . LEU B 1 65 ? -17.219 26.781 -6.422 1 98.5 65 LEU B N 1
ATOM 4197 C CA . LEU B 1 65 ? -15.766 26.844 -6.535 1 98.5 65 LEU B CA 1
ATOM 4198 C C . LEU B 1 65 ? -15.141 27.344 -5.238 1 98.5 65 LEU B C 1
ATOM 4200 O O . LEU B 1 65 ? -15.266 28.516 -4.895 1 98.5 65 LEU B O 1
ATOM 4204 N N . TYR B 1 66 ? -14.445 26.469 -4.551 1 98.81 66 TYR B N 1
ATOM 4205 C CA . TYR B 1 66 ? -13.859 26.812 -3.26 1 98.81 66 TYR B CA 1
ATOM 4206 C C . TYR B 1 66 ? -12.367 27.109 -3.402 1 98.81 66 TYR B C 1
ATOM 4208 O O . TYR B 1 66 ? -11.648 26.375 -4.098 1 98.81 66 TYR B O 1
ATOM 4216 N N . LEU B 1 67 ? -11.938 28.266 -2.832 1 98.88 67 LEU B N 1
ATOM 4217 C CA . LEU B 1 67 ? -10.508 28.344 -2.562 1 98.88 67 LEU B CA 1
ATOM 4218 C C . LEU B 1 67 ? -10.07 27.188 -1.651 1 98.88 67 LEU B C 1
ATOM 4220 O O . LEU B 1 67 ? -10.562 27.062 -0.528 1 98.88 67 LEU B O 1
ATOM 4224 N N . ASP B 1 68 ? -9.227 26.359 -2.174 1 98.81 68 ASP B N 1
ATOM 4225 C CA . ASP B 1 68 ? -8.883 25.141 -1.454 1 98.81 68 ASP B CA 1
ATOM 4226 C C . ASP B 1 68 ? -7.551 25.297 -0.72 1 98.81 68 ASP B C 1
ATOM 4228 O O . ASP B 1 68 ? -6.488 25.266 -1.341 1 98.81 68 ASP B O 1
ATOM 4232 N N . VAL B 1 69 ? -7.57 25.422 0.559 1 98.81 69 VAL B N 1
ATOM 4233 C CA . VAL B 1 69 ? -6.352 25.531 1.352 1 98.81 69 VAL B CA 1
ATOM 4234 C C . VAL B 1 69 ? -6.168 24.281 2.205 1 98.81 69 VAL B C 1
ATOM 4236 O O . VAL B 1 69 ? -5.484 24.312 3.229 1 98.81 69 VAL B O 1
ATOM 4239 N N . TYR B 1 70 ? -6.844 23.219 1.85 1 98.31 70 TYR B N 1
ATOM 4240 C CA . TYR B 1 70 ? -6.672 21.891 2.414 1 98.31 70 TYR B CA 1
ATOM 4241 C C . TYR B 1 70 ? -6.031 20.938 1.401 1 98.31 70 TYR B C 1
ATOM 4243 O O . TYR B 1 70 ? -5.293 20.031 1.774 1 98.31 70 TYR B O 1
ATOM 4251 N N . ALA B 1 71 ? -6.355 21.266 0.089 1 97.56 71 ALA B N 1
ATOM 4252 C CA . ALA B 1 71 ? -5.785 20.547 -1.051 1 97.56 71 ALA B CA 1
ATOM 4253 C C . ALA B 1 71 ? -5.984 19.047 -0.91 1 97.56 71 ALA B C 1
ATOM 4255 O O . ALA B 1 71 ? -5.023 18.281 -0.994 1 97.56 71 ALA B O 1
ATOM 4256 N N . GLN B 1 72 ? -7.301 18.688 -0.702 1 96.25 72 GLN B N 1
ATOM 4257 C CA . GLN B 1 72 ? -7.723 17.328 -0.364 1 96.25 72 GLN B CA 1
ATOM 4258 C C . GLN B 1 72 ? -7.199 16.922 1.009 1 96.25 72 GLN B C 1
ATOM 4260 O O . GLN B 1 72 ? -7.602 17.484 2.027 1 96.25 72 GLN B O 1
ATOM 4265 N N . ILE B 1 73 ? -6.227 16.25 1.241 1 96.12 73 ILE B N 1
ATOM 4266 C CA . ILE B 1 73 ? -5.488 15.938 2.457 1 96.12 73 ILE B CA 1
ATOM 4267 C C . ILE B 1 73 ? -3.996 16.172 2.23 1 96.12 73 ILE B C 1
ATOM 4269 O O . ILE B 1 73 ? -3.189 15.25 2.332 1 96.12 73 ILE B O 1
ATOM 4273 N N . ALA B 1 74 ? -3.717 17.422 1.914 1 97.75 74 ALA B N 1
ATOM 4274 C CA . ALA B 1 74 ? -2.35 17.906 1.744 1 97.75 74 ALA B CA 1
ATOM 4275 C C . ALA B 1 74 ? -1.651 17.188 0.592 1 97.75 74 ALA B C 1
ATOM 4277 O O . ALA B 1 74 ? -0.45 16.922 0.659 1 97.75 74 ALA B O 1
ATOM 4278 N N . SER B 1 75 ? -2.34 16.953 -0.521 1 97.81 75 SER B N 1
ATOM 4279 C CA . SER B 1 75 ? -1.743 16.047 -1.501 1 97.81 75 SER B CA 1
ATOM 4280 C C . SER B 1 75 ? -1.538 16.734 -2.842 1 97.81 75 SER B C 1
ATOM 4282 O O . SER B 1 75 ? -0.942 16.172 -3.758 1 97.81 75 SER B O 1
ATOM 4284 N N . ILE B 1 76 ? -2.045 18 -3.033 1 98.31 76 ILE B N 1
ATOM 4285 C CA . ILE B 1 76 ? -1.932 18.703 -4.309 1 98.31 76 ILE B CA 1
ATOM 4286 C C . ILE B 1 76 ? -0.749 19.672 -4.27 1 98.31 76 ILE B C 1
ATOM 4288 O O . ILE B 1 76 ? -0.774 20.656 -3.537 1 98.31 76 ILE B O 1
ATOM 4292 N N . PRO B 1 77 ? 0.234 19.422 -5.086 1 98.12 77 PRO B N 1
ATOM 4293 C CA . PRO B 1 77 ? 1.437 20.25 -4.969 1 98.12 77 PRO B CA 1
ATOM 4294 C C . PRO B 1 77 ? 1.364 21.516 -5.824 1 98.12 77 PRO B C 1
ATOM 4296 O O . PRO B 1 77 ? 1.642 22.609 -5.336 1 98.12 77 PRO B O 1
ATOM 4299 N N . LEU B 1 78 ? 0.866 21.391 -7.109 1 98.56 78 LEU B N 1
ATOM 4300 C CA . LEU B 1 78 ? 1.089 22.453 -8.078 1 98.56 78 LEU B CA 1
ATOM 4301 C C . LEU B 1 78 ? -0.236 23 -8.602 1 98.56 78 LEU B C 1
ATOM 4303 O O . LEU B 1 78 ? -0.273 23.656 -9.648 1 98.56 78 LEU B O 1
ATOM 4307 N N . GLY B 1 79 ? -1.342 22.688 -7.93 1 98.62 79 GLY B N 1
ATOM 4308 C CA . GLY B 1 79 ? -2.66 23.156 -8.336 1 98.62 79 GLY B CA 1
ATOM 4309 C C . GLY B 1 79 ? -3.422 22.141 -9.164 1 98.62 79 GLY B C 1
ATOM 4310 O O . GLY B 1 79 ? -2.816 21.281 -9.82 1 98.62 79 GLY B O 1
ATOM 4311 N N . TYR B 1 80 ? -4.734 22.266 -9.164 1 98.75 80 TYR B N 1
ATOM 4312 C CA . TYR B 1 80 ? -5.609 21.391 -9.93 1 98.75 80 TYR B CA 1
ATOM 4313 C C . TYR B 1 80 ? -5.457 21.625 -11.422 1 98.75 80 TYR B C 1
ATOM 4315 O O . TYR B 1 80 ? -5.398 22.781 -11.875 1 98.75 80 TYR B O 1
ATOM 4323 N N . ASN B 1 81 ? -5.43 20.484 -12.125 1 98.56 81 ASN B N 1
ATOM 4324 C CA . ASN B 1 81 ? -5.324 20.484 -13.586 1 98.56 81 ASN B CA 1
ATOM 4325 C C . ASN B 1 81 ? -4.133 21.312 -14.055 1 98.56 81 ASN B C 1
ATOM 4327 O O . ASN B 1 81 ? -4.27 22.172 -14.93 1 98.56 81 ASN B O 1
ATOM 4331 N N . ASN B 1 82 ? -2.982 21.141 -13.438 1 98.75 82 ASN B N 1
ATOM 4332 C CA . ASN B 1 82 ? -1.741 21.812 -13.805 1 98.75 82 ASN B CA 1
ATOM 4333 C C . ASN B 1 82 ? -1.284 21.422 -15.211 1 98.75 82 ASN B C 1
ATOM 4335 O O . ASN B 1 82 ? -1.085 20.234 -15.492 1 98.75 82 ASN B O 1
ATOM 4339 N N . PRO B 1 83 ? -1.055 22.391 -16.062 1 98.62 83 PRO B N 1
ATOM 4340 C CA . PRO B 1 83 ? -0.765 22.062 -17.453 1 98.62 83 PRO B CA 1
ATOM 4341 C C . PRO B 1 83 ? 0.557 21.312 -17.625 1 98.62 83 PRO B C 1
ATOM 4343 O O . PRO B 1 83 ? 0.684 20.484 -18.516 1 98.62 83 PRO B O 1
ATOM 4346 N N . ALA B 1 84 ? 1.586 21.641 -16.812 1 98.56 84 ALA B N 1
ATOM 4347 C CA . ALA B 1 84 ? 2.861 20.922 -16.906 1 98.56 84 ALA B CA 1
ATOM 4348 C C . ALA B 1 84 ? 2.693 19.453 -16.562 1 98.56 84 ALA B C 1
ATOM 4350 O O . ALA B 1 84 ? 3.299 18.578 -17.188 1 98.56 84 ALA B O 1
ATOM 4351 N N . LEU B 1 85 ? 1.918 19.141 -15.578 1 98.75 85 LEU B N 1
ATOM 4352 C CA . LEU B 1 85 ? 1.679 17.766 -15.172 1 98.75 85 LEU B CA 1
ATOM 4353 C C . LEU B 1 85 ? 0.788 17.047 -16.188 1 98.75 85 LEU B C 1
ATOM 4355 O O . LEU B 1 85 ? 0.939 15.844 -16.406 1 98.75 85 LEU B O 1
ATOM 4359 N N . ILE B 1 86 ? -0.183 17.766 -16.766 1 98.81 86 ILE B N 1
ATOM 4360 C CA . ILE B 1 86 ? -1.019 17.188 -17.812 1 98.81 86 ILE B CA 1
ATOM 4361 C C . ILE B 1 86 ? -0.144 16.734 -18.969 1 98.81 86 ILE B C 1
ATOM 4363 O O . ILE B 1 86 ? -0.368 15.664 -19.547 1 98.81 86 ILE B O 1
ATOM 4367 N N . GLU B 1 87 ? 0.836 17.562 -19.312 1 98.75 87 GLU B N 1
ATOM 4368 C CA . GLU B 1 87 ? 1.763 17.172 -20.375 1 98.75 87 GLU B CA 1
ATOM 4369 C C . GLU B 1 87 ? 2.477 15.867 -20.031 1 98.75 87 GLU B C 1
ATOM 4371 O O . GLU B 1 87 ? 2.643 15 -20.891 1 98.75 87 GLU B O 1
ATOM 4376 N N . VAL B 1 88 ? 2.941 15.695 -18.812 1 98.69 88 VAL B N 1
ATOM 4377 C CA . VAL B 1 88 ? 3.594 14.477 -18.344 1 98.69 88 VAL B CA 1
ATOM 4378 C C . VAL B 1 88 ? 2.619 13.297 -18.438 1 98.69 88 VAL B C 1
ATOM 4380 O O . VAL B 1 88 ? 2.986 12.219 -18.891 1 98.69 88 VAL B O 1
ATOM 4383 N N . ALA B 1 89 ? 1.371 13.5 -18.016 1 98.69 89 ALA B N 1
ATOM 4384 C CA . ALA B 1 89 ? 0.351 12.453 -17.969 1 98.69 89 ALA B CA 1
ATOM 4385 C C . ALA B 1 89 ? 0.012 11.961 -19.375 1 98.69 89 ALA B C 1
ATOM 4387 O O . ALA B 1 89 ? -0.392 10.812 -19.562 1 98.69 89 ALA B O 1
ATOM 4388 N N . LYS B 1 90 ? 0.18 12.789 -20.375 1 98.44 90 LYS B N 1
ATOM 4389 C CA . LYS B 1 90 ? -0.176 12.461 -21.75 1 98.44 90 LYS B CA 1
ATOM 4390 C C . LYS B 1 90 ? 0.994 11.805 -22.484 1 98.44 90 LYS B C 1
ATOM 4392 O O . LYS B 1 90 ? 0.847 11.344 -23.609 1 98.44 90 LYS B O 1
ATOM 4397 N N . SER B 1 91 ? 2.172 11.703 -21.875 1 98.31 91 SER B N 1
ATOM 4398 C CA . SER B 1 91 ? 3.375 11.203 -22.531 1 98.31 91 SER B CA 1
ATOM 4399 C C . SER B 1 91 ? 3.279 9.703 -22.781 1 98.31 91 SER B C 1
ATOM 4401 O O . SER B 1 91 ? 2.541 9 -22.094 1 98.31 91 SER B O 1
ATOM 4403 N N . ASP B 1 92 ? 4.082 9.234 -23.734 1 97.25 92 ASP B N 1
ATOM 4404 C CA . ASP B 1 92 ? 4.168 7.809 -24.047 1 97.25 92 ASP B CA 1
ATOM 4405 C C . ASP B 1 92 ? 4.699 7.023 -22.844 1 97.25 92 ASP B C 1
ATOM 4407 O O . ASP B 1 92 ? 4.27 5.895 -22.594 1 97.25 92 ASP B O 1
ATOM 4411 N N . LYS B 1 93 ? 5.617 7.625 -22.172 1 96.81 93 LYS B N 1
ATOM 4412 C CA . LYS B 1 93 ? 6.176 6.992 -20.969 1 96.81 93 LYS B CA 1
ATOM 4413 C C . LYS B 1 93 ? 5.09 6.723 -19.938 1 96.81 93 LYS B C 1
ATOM 4415 O O . LYS B 1 93 ? 5.047 5.645 -19.344 1 96.81 93 LYS B O 1
ATOM 4420 N N . MET B 1 94 ? 4.223 7.707 -19.734 1 98.31 94 MET B N 1
ATOM 4421 C CA . MET B 1 94 ? 3.131 7.57 -18.766 1 98.31 94 MET B CA 1
ATOM 4422 C C . MET B 1 94 ? 2.133 6.512 -19.234 1 98.31 94 MET B C 1
ATOM 4424 O O . MET B 1 94 ? 1.708 5.668 -18.438 1 98.31 94 MET B O 1
ATOM 4428 N N . ILE B 1 95 ? 1.774 6.555 -20.5 1 98.12 95 ILE B N 1
ATOM 4429 C CA . ILE B 1 95 ? 0.813 5.609 -21.047 1 98.12 95 ILE B CA 1
ATOM 4430 C C . ILE B 1 95 ? 1.328 4.184 -20.875 1 98.12 95 ILE B C 1
ATOM 4432 O O . ILE B 1 95 ? 0.585 3.301 -20.438 1 98.12 95 ILE B O 1
ATOM 4436 N N . ARG B 1 96 ? 2.582 3.959 -21.141 1 97.06 96 ARG B N 1
ATOM 4437 C CA . ARG B 1 96 ? 3.18 2.637 -21 1 97.06 96 ARG B CA 1
ATOM 4438 C C . ARG B 1 96 ? 3.234 2.219 -19.531 1 97.06 96 ARG B C 1
ATOM 4440 O O . ARG B 1 96 ? 3.023 1.049 -19.203 1 97.06 96 ARG B O 1
ATOM 4447 N N . ALA B 1 97 ? 3.574 3.205 -18.656 1 98 97 ALA B N 1
ATOM 4448 C CA . ALA B 1 97 ? 3.613 2.93 -17.234 1 98 97 ALA B CA 1
ATOM 4449 C C . ALA B 1 97 ? 2.242 2.504 -16.719 1 98 97 ALA B C 1
ATOM 4451 O O . ALA B 1 97 ? 2.143 1.686 -15.797 1 98 97 ALA B O 1
ATOM 4452 N N . ILE B 1 98 ? 1.176 3.037 -17.344 1 98.25 98 ILE B N 1
ATOM 4453 C CA . ILE B 1 98 ? -0.189 2.719 -16.938 1 98.25 98 ILE B CA 1
ATOM 4454 C C . ILE B 1 98 ? -0.581 1.346 -17.484 1 98.25 98 ILE B C 1
ATOM 4456 O O . ILE B 1 98 ? -1.037 0.481 -16.734 1 98.25 98 ILE B O 1
ATOM 4460 N N . VAL B 1 99 ? -0.297 1.058 -18.734 1 98.06 99 VAL B N 1
ATOM 4461 C CA . VAL B 1 99 ? -0.853 -0.089 -19.453 1 98.06 99 VAL B CA 1
ATOM 4462 C C . VAL B 1 99 ? -0.03 -1.338 -19.141 1 98.06 99 VAL B C 1
ATOM 4464 O O . VAL B 1 99 ? -0.583 -2.428 -18.969 1 98.06 99 VAL B O 1
ATOM 4467 N N . ASP B 1 100 ? 1.279 -1.211 -19 1 98 100 ASP B N 1
ATOM 4468 C CA . ASP B 1 100 ? 2.158 -2.363 -18.828 1 98 100 ASP B CA 1
ATOM 4469 C C . ASP B 1 100 ? 2.629 -2.473 -17.375 1 98 100 ASP B C 1
ATOM 4471 O O . ASP B 1 100 ? 3.162 -3.506 -16.969 1 98 100 ASP B O 1
ATOM 4475 N N . ARG B 1 101 ? 2.424 -1.41 -16.547 1 97.12 101 ARG B N 1
ATOM 4476 C CA . ARG B 1 101 ? 2.783 -1.314 -15.141 1 97.12 101 ARG B CA 1
ATOM 4477 C C . ARG B 1 101 ? 3.938 -2.252 -14.805 1 97.12 101 ARG B C 1
ATOM 4479 O O . ARG B 1 101 ? 3.732 -3.301 -14.188 1 97.12 101 ARG B O 1
ATOM 4486 N N . PRO B 1 102 ? 5.141 -1.92 -15.07 1 97.69 102 PRO B N 1
ATOM 4487 C CA . PRO B 1 102 ? 6.309 -2.775 -14.852 1 97.69 102 PRO B CA 1
ATOM 4488 C C . PRO B 1 102 ? 6.426 -3.256 -13.406 1 97.69 102 PRO B C 1
ATOM 4490 O O . PRO B 1 102 ? 6.184 -2.486 -12.477 1 97.69 102 PRO B O 1
ATOM 4493 N N . ALA B 1 103 ? 6.676 -4.586 -13.18 1 97.88 103 ALA B N 1
ATOM 4494 C CA . ALA B 1 103 ? 7.168 -5.098 -11.906 1 97.88 103 ALA B CA 1
ATOM 4495 C C . ALA B 1 103 ? 8.625 -4.707 -11.68 1 97.88 103 ALA B C 1
ATOM 4497 O O . ALA B 1 103 ? 9.539 -5.492 -11.961 1 97.88 103 ALA B O 1
ATOM 4498 N N . LEU B 1 104 ? 8.867 -3.646 -11.047 1 98 104 LEU B N 1
ATOM 4499 C CA . LEU B 1 104 ? 10.133 -2.924 -11.094 1 98 104 LEU B CA 1
ATOM 4500 C C . LEU B 1 104 ? 11.25 -3.75 -10.469 1 98 104 LEU B C 1
ATOM 4502 O O . LEU B 1 104 ? 12.414 -3.617 -10.859 1 98 104 LEU B O 1
ATOM 4506 N N . GLY B 1 105 ? 10.922 -4.578 -9.57 1 97.19 105 GLY B N 1
ATOM 4507 C CA . GLY B 1 105 ? 11.945 -5.359 -8.891 1 97.19 105 GLY B CA 1
ATOM 4508 C C . GLY B 1 105 ? 12.539 -6.449 -9.758 1 97.19 105 GLY B C 1
ATOM 4509 O O . GLY B 1 105 ? 13.734 -6.746 -9.664 1 97.19 105 GLY B O 1
ATOM 4510 N N . ASN B 1 106 ? 11.711 -7.039 -10.656 1 98.12 106 ASN B N 1
ATOM 4511 C CA . ASN B 1 106 ? 12.156 -8.156 -11.477 1 98.12 106 ASN B CA 1
ATOM 4512 C C . ASN B 1 106 ? 12.344 -7.75 -12.93 1 98.12 106 ASN B C 1
ATOM 4514 O O . ASN B 1 106 ? 13.188 -8.312 -13.633 1 98.12 106 ASN B O 1
ATOM 4518 N N . PHE B 1 107 ? 11.508 -6.852 -13.336 1 98.44 107 PHE B N 1
ATOM 4519 C CA . PHE B 1 107 ? 11.508 -6.449 -14.742 1 98.44 107 PHE B CA 1
ATOM 4520 C C . PHE B 1 107 ? 11.445 -4.93 -14.867 1 98.44 107 PHE B C 1
ATOM 4522 O O . PHE B 1 107 ? 10.539 -4.387 -15.5 1 98.44 107 PHE B O 1
ATOM 4529 N N . PRO B 1 108 ? 12.422 -4.277 -14.32 1 98.44 108 PRO B N 1
ATOM 4530 C CA . PRO B 1 108 ? 12.414 -2.822 -14.492 1 98.44 108 PRO B CA 1
ATOM 4531 C C . PRO B 1 108 ? 12.477 -2.402 -15.961 1 98.44 108 PRO B C 1
ATOM 4533 O O . PRO B 1 108 ? 13.117 -3.072 -16.766 1 98.44 108 PRO B O 1
ATOM 4536 N N . GLY B 1 109 ? 11.797 -1.363 -16.297 1 98.19 109 GLY B N 1
ATOM 4537 C CA . GLY B 1 109 ? 11.93 -0.794 -17.641 1 98.19 109 GLY B CA 1
ATOM 4538 C C . GLY B 1 109 ? 13.242 -0.067 -17.844 1 98.19 109 GLY B C 1
ATOM 4539 O O . GLY B 1 109 ? 13.906 0.328 -16.891 1 98.19 109 GLY B O 1
ATOM 4540 N N . ASN B 1 110 ? 13.609 0.114 -19.062 1 97.81 110 ASN B N 1
ATOM 4541 C CA . ASN B 1 110 ? 14.836 0.84 -19.391 1 97.81 110 ASN B CA 1
ATOM 4542 C C . ASN B 1 110 ? 14.734 2.312 -19 1 97.81 110 ASN B C 1
ATOM 4544 O O . ASN B 1 110 ? 15.734 3.025 -18.984 1 97.81 110 ASN B O 1
ATOM 4548 N N . ASP B 1 111 ? 13.594 2.73 -18.578 1 97.81 111 ASP B N 1
ATOM 4549 C CA . ASP B 1 111 ? 13.391 4.113 -18.141 1 97.81 111 ASP B CA 1
ATOM 4550 C C . ASP B 1 111 ? 13.508 4.246 -16.625 1 97.81 111 ASP B C 1
ATOM 4552 O O . ASP B 1 111 ? 13.469 5.352 -16.094 1 97.81 111 ASP B O 1
ATOM 4556 N N . LEU B 1 112 ? 13.617 3.158 -15.867 1 98.25 112 LEU B N 1
ATOM 4557 C CA . LEU B 1 112 ? 13.57 3.232 -14.406 1 98.25 112 LEU B CA 1
ATOM 4558 C C . LEU B 1 112 ? 14.75 4.039 -13.867 1 98.25 112 LEU B C 1
ATOM 4560 O O . LEU B 1 112 ? 14.594 4.793 -12.906 1 98.25 112 LEU B O 1
ATOM 4564 N N . ASP B 1 113 ? 15.914 3.863 -14.445 1 98 113 ASP B N 1
ATOM 4565 C CA . ASP B 1 113 ? 17.078 4.617 -13.992 1 98 113 ASP B CA 1
ATOM 4566 C C . ASP B 1 113 ? 16.828 6.121 -14.07 1 98 113 ASP B C 1
ATOM 4568 O O . ASP B 1 113 ? 17.141 6.855 -13.133 1 98 113 ASP B O 1
ATOM 4572 N N . GLU B 1 114 ? 16.328 6.547 -15.18 1 98 114 GLU B N 1
ATOM 4573 C CA . GLU B 1 114 ? 15.984 7.957 -15.359 1 98 114 GLU B CA 1
ATOM 4574 C C . GLU B 1 114 ? 14.922 8.406 -14.359 1 98 114 GLU B C 1
ATOM 4576 O O . GLU B 1 114 ? 15.039 9.477 -13.766 1 98 114 GLU B O 1
ATOM 4581 N N . ILE B 1 115 ? 13.891 7.613 -14.156 1 98.44 115 ILE B N 1
ATOM 4582 C CA . ILE B 1 115 ? 12.797 7.922 -13.242 1 98.44 115 ILE B CA 1
ATOM 4583 C C . ILE B 1 115 ? 13.344 8.117 -11.828 1 98.44 115 ILE B C 1
ATOM 4585 O O . ILE B 1 115 ? 13.031 9.109 -11.164 1 98.44 115 ILE B O 1
ATOM 4589 N N . VAL B 1 116 ? 14.195 7.188 -11.375 1 98.56 116 VAL B N 1
ATOM 4590 C CA . VAL B 1 116 ? 14.758 7.223 -10.031 1 98.56 116 VAL B CA 1
ATOM 4591 C C . VAL B 1 116 ? 15.688 8.43 -9.891 1 98.56 116 VAL B C 1
ATOM 4593 O O . VAL B 1 116 ? 15.648 9.133 -8.875 1 98.56 116 VAL B O 1
ATOM 4596 N N . THR B 1 117 ? 16.469 8.688 -10.883 1 98.19 117 THR B N 1
ATOM 4597 C CA . THR B 1 117 ? 17.422 9.805 -10.859 1 98.19 117 THR B CA 1
ATOM 4598 C C . THR B 1 117 ? 16.672 11.133 -10.773 1 98.19 117 THR B C 1
ATOM 4600 O O . THR B 1 117 ? 17.094 12.039 -10.062 1 98.19 117 THR B O 1
ATOM 4603 N N . ASP B 1 118 ? 15.625 11.258 -11.5 1 98.31 118 ASP B N 1
ATOM 4604 C CA . ASP B 1 118 ? 14.836 12.484 -11.477 1 98.31 118 ASP B CA 1
ATOM 4605 C C . ASP B 1 118 ? 14.281 12.758 -10.078 1 98.31 118 ASP B C 1
ATOM 4607 O O . ASP B 1 118 ? 14.219 13.906 -9.641 1 98.31 118 ASP B O 1
ATOM 4611 N N . ILE B 1 119 ? 13.828 11.75 -9.406 1 98.75 119 ILE B N 1
ATOM 4612 C CA . ILE B 1 119 ? 13.328 11.898 -8.047 1 98.75 119 ILE B CA 1
ATOM 4613 C C . ILE B 1 119 ? 14.477 12.273 -7.109 1 98.75 119 ILE B C 1
ATOM 4615 O O . ILE B 1 119 ? 14.328 13.141 -6.246 1 98.75 119 ILE B O 1
ATOM 4619 N N . LEU B 1 120 ? 15.648 11.672 -7.32 1 98.69 120 LEU B N 1
ATOM 4620 C CA . LEU B 1 120 ? 16.797 11.859 -6.438 1 98.69 120 LEU B CA 1
ATOM 4621 C C . LEU B 1 120 ? 17.344 13.273 -6.559 1 98.69 120 LEU B C 1
ATOM 4623 O O . LEU B 1 120 ? 18.031 13.758 -5.652 1 98.69 120 LEU B O 1
ATOM 4627 N N . LYS B 1 121 ? 17.047 13.945 -7.656 1 98.5 121 LYS B N 1
ATOM 4628 C CA . LYS B 1 121 ? 17.484 15.32 -7.844 1 98.5 121 LYS B CA 1
ATOM 4629 C C . LYS B 1 121 ? 16.938 16.234 -6.754 1 98.5 121 LYS B C 1
ATOM 4631 O O . LYS B 1 121 ? 17.516 17.281 -6.453 1 98.5 121 LYS B O 1
ATOM 4636 N N . VAL B 1 122 ? 15.844 15.805 -6.145 1 98.56 122 VAL B N 1
ATOM 4637 C CA . VAL B 1 122 ? 15.258 16.641 -5.098 1 98.56 122 VAL B CA 1
ATOM 4638 C C . VAL B 1 122 ? 15.258 15.875 -3.773 1 98.56 122 VAL B C 1
ATOM 4640 O O . VAL B 1 122 ? 14.453 16.156 -2.887 1 98.56 122 VAL B O 1
ATOM 4643 N N . ALA B 1 123 ? 16.078 14.867 -3.637 1 98.62 123 ALA B N 1
ATOM 4644 C CA . ALA B 1 123 ? 16.219 14.117 -2.389 1 98.62 123 ALA B CA 1
ATOM 4645 C C . ALA B 1 123 ? 16.734 15.016 -1.264 1 98.62 123 ALA B C 1
ATOM 4647 O O . ALA B 1 123 ? 17.359 16.047 -1.521 1 98.62 123 ALA B O 1
ATOM 4648 N N . PRO B 1 124 ? 16.391 14.648 0.023 1 98.38 124 PRO B N 1
ATOM 4649 C CA . PRO B 1 124 ? 16.953 15.414 1.135 1 98.38 124 PRO B CA 1
ATOM 4650 C C . PRO B 1 124 ? 18.484 15.398 1.135 1 98.38 124 PRO B C 1
ATOM 4652 O O . PRO B 1 124 ? 19.094 14.422 0.698 1 98.38 124 PRO B O 1
ATOM 4655 N N . LYS B 1 125 ? 19.047 16.484 1.684 1 95.81 125 LYS B N 1
ATOM 4656 C CA . LYS B 1 125 ? 20.5 16.562 1.798 1 95.81 125 LYS B CA 1
ATOM 4657 C C . LYS B 1 125 ? 21.078 15.344 2.51 1 95.81 125 LYS B C 1
ATOM 4659 O O . LYS B 1 125 ? 20.562 14.945 3.564 1 95.81 125 LYS B O 1
ATOM 4664 N N . GLY B 1 126 ? 21.984 14.742 1.868 1 94.88 126 GLY B N 1
ATOM 4665 C CA . GLY B 1 126 ? 22.672 13.617 2.479 1 94.88 126 GLY B CA 1
ATOM 4666 C C . GLY B 1 126 ? 22.094 12.273 2.061 1 94.88 126 GLY B C 1
ATOM 4667 O O . GLY B 1 126 ? 22.688 11.227 2.352 1 94.88 126 GLY B O 1
ATOM 4668 N N . GLN B 1 127 ? 20.984 12.266 1.381 1 98.25 127 GLN B N 1
ATOM 4669 C CA . GLN B 1 127 ? 20.375 11.023 0.927 1 98.25 127 GLN B CA 1
ATOM 4670 C C . GLN B 1 127 ? 20.641 10.789 -0.557 1 98.25 127 GLN B C 1
ATOM 4672 O O . GLN B 1 127 ? 20.484 11.695 -1.374 1 98.25 127 GLN B O 1
ATOM 4677 N N . ASN B 1 128 ? 21.062 9.555 -0.922 1 98.5 128 ASN B N 1
ATOM 4678 C CA . ASN B 1 128 ? 21.422 9.336 -2.322 1 98.5 128 ASN B CA 1
ATOM 4679 C C . ASN B 1 128 ? 20.844 8.023 -2.846 1 98.5 128 ASN B C 1
ATOM 4681 O O . ASN B 1 128 ? 21.219 7.562 -3.924 1 98.5 128 ASN B O 1
ATOM 4685 N N . LYS B 1 129 ? 20 7.391 -2.066 1 98.69 129 LYS B N 1
ATOM 4686 C CA . LYS B 1 129 ? 19.297 6.18 -2.494 1 98.69 129 LYS B CA 1
ATOM 4687 C C . LYS B 1 129 ? 17.797 6.301 -2.27 1 98.69 129 LYS B C 1
ATOM 4689 O O . LYS B 1 129 ? 17.344 7.117 -1.462 1 98.69 129 LYS B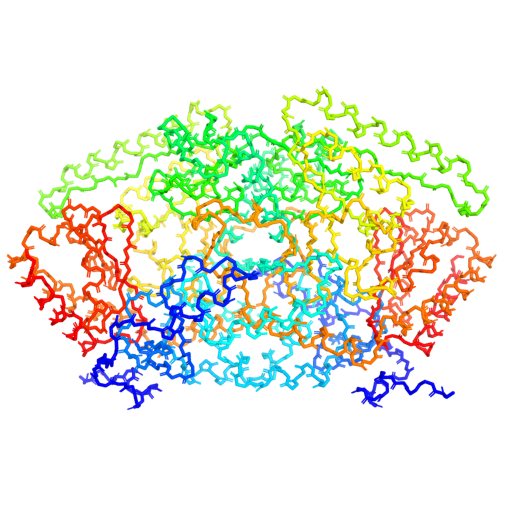 O 1
ATOM 4694 N N . LEU B 1 130 ? 17.109 5.52 -3.035 1 98.62 130 LEU B N 1
ATOM 4695 C CA . LEU B 1 130 ? 15.648 5.582 -3.02 1 98.62 130 LEU B CA 1
ATOM 4696 C C . LEU B 1 130 ? 15.047 4.18 -2.984 1 98.62 130 LEU B C 1
ATOM 4698 O O . LEU B 1 130 ? 15.523 3.277 -3.676 1 98.62 130 LEU B O 1
ATOM 4702 N N . TRP B 1 131 ? 14.109 3.926 -2.141 1 98.62 131 TRP B N 1
ATOM 4703 C CA . TRP B 1 131 ? 13.156 2.83 -2.285 1 98.62 131 TRP B CA 1
ATOM 4704 C C . TRP B 1 131 ? 11.734 3.363 -2.426 1 98.62 131 TRP B C 1
ATOM 4706 O O . TRP B 1 131 ? 11.344 4.309 -1.732 1 98.62 131 TRP B O 1
ATOM 4716 N N . SER B 1 132 ? 10.969 2.793 -3.273 1 97.94 132 SER B N 1
ATOM 4717 C CA . SER B 1 132 ? 9.664 3.342 -3.627 1 97.94 132 SER B CA 1
ATOM 4718 C C . SER B 1 132 ? 8.539 2.494 -3.051 1 97.94 132 SER B C 1
ATOM 4720 O O . SER B 1 132 ? 8.656 1.272 -2.951 1 97.94 132 SER B O 1
ATOM 4722 N N . GLY B 1 133 ? 7.5 3.105 -2.604 1 97.5 133 GLY B N 1
ATOM 4723 C CA . GLY B 1 133 ? 6.27 2.502 -2.125 1 97.5 133 GLY B CA 1
ATOM 4724 C C . GLY B 1 133 ? 5.027 3.062 -2.795 1 97.5 133 GLY B C 1
ATOM 4725 O O . GLY B 1 133 ? 5.102 3.586 -3.91 1 97.5 133 GLY B O 1
ATOM 4726 N N . LEU B 1 134 ? 3.84 2.898 -2.133 1 97.81 134 LEU B N 1
ATOM 4727 C CA . LEU B 1 134 ? 2.604 3.223 -2.838 1 97.81 134 LEU B CA 1
ATOM 4728 C C . LEU B 1 134 ? 1.772 4.227 -2.045 1 97.81 134 LEU B C 1
ATOM 4730 O O . LEU B 1 134 ? 0.853 4.844 -2.588 1 97.81 134 LEU B O 1
ATOM 4734 N N . SER B 1 135 ? 2.049 4.395 -0.799 1 97.88 135 SER B N 1
ATOM 4735 C CA . SER B 1 135 ? 1.364 5.336 0.082 1 97.88 135 SER B CA 1
ATOM 4736 C C . SER B 1 135 ? 2.252 5.738 1.256 1 97.88 135 SER B C 1
ATOM 4738 O O . SER B 1 135 ? 3.34 5.188 1.437 1 97.88 135 SER B O 1
ATOM 4740 N N . GLY B 1 136 ? 1.791 6.699 2.014 1 98.25 136 GLY B N 1
ATOM 4741 C CA . GLY B 1 136 ? 2.541 7.09 3.195 1 98.25 136 GLY B CA 1
ATOM 4742 C C . GLY B 1 136 ? 2.693 5.965 4.203 1 98.25 136 GLY B C 1
ATOM 4743 O O . GLY B 1 136 ? 3.773 5.766 4.762 1 98.25 136 GLY B O 1
ATOM 4744 N N . ALA B 1 137 ? 1.574 5.23 4.488 1 98.12 137 ALA B N 1
ATOM 4745 C CA . ALA B 1 137 ? 1.628 4.094 5.402 1 98.12 137 ALA B CA 1
ATOM 4746 C C . ALA B 1 137 ? 2.592 3.025 4.891 1 98.12 137 ALA B C 1
ATOM 4748 O O . ALA B 1 137 ? 3.377 2.469 5.66 1 98.12 137 ALA B O 1
ATOM 4749 N N . ASP B 1 138 ? 2.525 2.76 3.658 1 97.31 138 ASP B N 1
ATOM 4750 C CA . ASP B 1 138 ? 3.418 1.796 3.02 1 97.31 138 ASP B CA 1
ATOM 4751 C C . ASP B 1 138 ? 4.871 2.254 3.107 1 97.31 138 ASP B C 1
ATOM 4753 O O . ASP B 1 138 ? 5.77 1.445 3.355 1 97.31 138 ASP B O 1
ATOM 4757 N N . ALA B 1 139 ? 5.121 3.502 2.793 1 98.56 139 ALA B N 1
ATOM 4758 C CA . ALA B 1 139 ? 6.465 4.066 2.881 1 98.56 139 ALA B CA 1
ATOM 4759 C C . ALA B 1 139 ? 7.047 3.883 4.281 1 98.56 139 ALA B C 1
ATOM 4761 O O . ALA B 1 139 ? 8.211 3.494 4.43 1 98.56 139 ALA B O 1
ATOM 4762 N N . ASN B 1 140 ? 6.25 4.164 5.289 1 98.88 140 ASN B N 1
ATOM 4763 C CA . ASN B 1 140 ? 6.703 3.998 6.668 1 98.88 140 ASN B CA 1
ATOM 4764 C C . ASN B 1 140 ? 6.953 2.529 7 1 98.88 140 ASN B C 1
ATOM 4766 O O . ASN B 1 140 ? 7.973 2.191 7.605 1 98.88 140 ASN B O 1
ATOM 4770 N N . GLU B 1 141 ? 6.094 1.651 6.633 1 98.75 141 GLU B N 1
ATOM 4771 C CA . GLU B 1 141 ? 6.285 0.242 6.957 1 98.75 141 GLU B CA 1
ATOM 4772 C C . GLU B 1 141 ? 7.504 -0.33 6.238 1 98.75 141 GLU B C 1
ATOM 4774 O O . GLU B 1 141 ? 8.195 -1.195 6.773 1 98.75 141 GLU B O 1
ATOM 4779 N N . LEU B 1 142 ? 7.723 0.092 5.039 1 98.69 142 LEU B N 1
ATOM 4780 C CA . LEU B 1 142 ? 8.922 -0.327 4.328 1 98.69 142 LEU B CA 1
ATOM 4781 C C . LEU B 1 142 ? 10.18 0.215 5.012 1 98.69 142 LEU B C 1
ATOM 4783 O O . LEU B 1 142 ? 11.203 -0.467 5.07 1 98.69 142 LEU B O 1
ATOM 4787 N N . ALA B 1 143 ? 10.094 1.454 5.473 1 98.94 143 ALA B N 1
ATOM 4788 C CA . ALA B 1 143 ? 11.203 2.014 6.234 1 98.94 143 ALA B CA 1
ATOM 4789 C C . ALA B 1 143 ? 11.43 1.234 7.527 1 98.94 143 ALA B C 1
ATOM 4791 O O . ALA B 1 143 ? 12.57 1.039 7.949 1 98.94 143 ALA B O 1
ATOM 4792 N N . PHE B 1 144 ? 10.305 0.8 8.234 1 98.94 144 PHE B N 1
ATOM 4793 C CA . PHE B 1 144 ? 10.438 -0.054 9.406 1 98.94 144 PHE B CA 1
ATOM 4794 C C . PHE B 1 144 ? 11.172 -1.343 9.062 1 98.94 144 PHE B C 1
ATOM 4796 O O . PHE B 1 144 ? 12.07 -1.765 9.789 1 98.94 144 PHE B O 1
ATOM 4803 N N . LYS B 1 145 ? 10.789 -1.976 7.992 1 98.81 145 LYS B N 1
ATOM 4804 C CA . LYS B 1 145 ? 11.445 -3.209 7.57 1 98.81 145 LYS B CA 1
ATOM 4805 C C . LYS B 1 145 ? 12.938 -2.996 7.371 1 98.81 145 LYS B C 1
ATOM 4807 O O . LYS B 1 145 ? 13.758 -3.768 7.883 1 98.81 145 LYS B O 1
ATOM 4812 N N . ALA B 1 146 ? 13.25 -1.955 6.602 1 98.81 146 ALA B N 1
ATOM 4813 C CA . ALA B 1 146 ? 14.664 -1.644 6.375 1 98.81 146 ALA B CA 1
ATOM 4814 C C . ALA B 1 146 ? 15.398 -1.457 7.695 1 98.81 146 ALA B C 1
ATOM 4816 O O . ALA B 1 146 ? 16.547 -1.895 7.844 1 98.81 146 ALA B O 1
ATOM 4817 N N . THR B 1 147 ? 14.758 -0.795 8.594 1 98.94 147 THR B N 1
ATOM 4818 C CA . THR B 1 147 ? 15.336 -0.532 9.906 1 98.94 147 THR B CA 1
ATOM 4819 C C . THR B 1 147 ? 15.586 -1.836 10.656 1 98.94 147 THR B C 1
ATOM 4821 O O . THR B 1 147 ? 16.672 -2.037 11.219 1 98.94 147 THR B O 1
ATOM 4824 N N . PHE B 1 148 ? 14.648 -2.709 10.688 1 98.88 148 PHE B N 1
ATOM 4825 C CA . PHE B 1 148 ? 14.789 -3.98 11.391 1 98.88 148 PHE B CA 1
ATOM 4826 C C . PHE B 1 148 ? 15.844 -4.855 10.719 1 98.88 148 PHE B C 1
ATOM 4828 O O . PHE B 1 148 ? 16.625 -5.531 11.398 1 98.88 148 PHE B O 1
ATOM 4835 N N . PHE B 1 149 ? 15.844 -4.938 9.367 1 98.75 149 PHE B N 1
ATOM 4836 C CA . PHE B 1 149 ? 16.891 -5.656 8.641 1 98.75 149 PHE B CA 1
ATOM 4837 C C . PHE B 1 149 ? 18.266 -5.152 9.047 1 98.75 149 PHE B C 1
ATOM 4839 O O . PHE B 1 149 ? 19.156 -5.949 9.352 1 98.75 149 PHE B O 1
ATOM 4846 N N . TRP B 1 150 ? 18.375 -3.834 9.016 1 98.81 150 TRP B N 1
ATOM 4847 C CA . TRP B 1 150 ? 19.656 -3.201 9.359 1 98.81 150 TRP B CA 1
ATOM 4848 C C . TRP B 1 150 ? 20.062 -3.539 10.789 1 98.81 150 TRP B C 1
ATOM 4850 O O . TRP B 1 150 ? 21.203 -3.924 11.039 1 98.81 150 TRP B O 1
ATOM 4860 N N . TYR B 1 151 ? 19.125 -3.387 11.703 1 98.81 151 TYR B N 1
ATOM 4861 C CA . TYR B 1 151 ? 19.375 -3.605 13.125 1 98.81 151 TYR B CA 1
ATOM 4862 C C . TYR B 1 151 ? 19.891 -5.02 13.375 1 98.81 151 TYR B C 1
ATOM 4864 O O . TYR B 1 151 ? 20.891 -5.211 14.078 1 98.81 151 TYR B O 1
ATOM 4872 N N . GLN B 1 152 ? 19.203 -6.02 12.828 1 98.5 152 GLN B N 1
ATOM 4873 C CA . GLN B 1 152 ? 19.594 -7.418 12.984 1 98.5 152 GLN B CA 1
ATOM 4874 C C . GLN B 1 152 ? 20.906 -7.719 12.266 1 98.5 152 GLN B C 1
ATOM 4876 O O . GLN B 1 152 ? 21.719 -8.516 12.742 1 98.5 152 GLN B O 1
ATOM 4881 N N . ALA B 1 153 ? 21.094 -7.098 11.125 1 97.94 153 ALA B N 1
ATOM 4882 C CA . ALA B 1 153 ? 22.328 -7.281 10.383 1 97.94 153 ALA B CA 1
ATOM 4883 C C . ALA B 1 153 ? 23.531 -6.758 11.172 1 97.94 153 ALA B C 1
ATOM 4885 O O . ALA B 1 153 ? 24.625 -7.324 11.094 1 97.94 153 ALA B O 1
ATOM 4886 N N . GLN B 1 154 ? 23.344 -5.617 11.859 1 97.5 154 GLN B N 1
ATOM 4887 C CA . GLN B 1 154 ? 24.422 -5.07 12.68 1 97.5 154 GLN B CA 1
ATOM 4888 C C . GLN B 1 154 ? 24.828 -6.051 13.773 1 97.5 154 GLN B C 1
ATOM 4890 O O . GLN B 1 154 ? 26.016 -6.137 14.125 1 97.5 154 GLN B O 1
ATOM 4895 N N . LYS B 1 155 ? 23.922 -6.812 14.258 1 96.88 155 LYS B N 1
ATOM 4896 C CA . LYS B 1 155 ? 24.188 -7.793 15.305 1 96.88 155 LYS B CA 1
ATOM 4897 C C . LYS B 1 155 ? 24.797 -9.062 14.727 1 96.88 155 LYS B C 1
ATOM 4899 O O . LYS B 1 155 ? 25.734 -9.617 15.297 1 96.88 155 LYS B O 1
ATOM 4904 N N . ARG B 1 156 ? 24.328 -9.523 13.617 1 96.94 156 ARG B N 1
ATOM 4905 C CA . ARG B 1 156 ? 24.734 -10.773 12.984 1 96.94 156 ARG B CA 1
ATOM 4906 C C . ARG B 1 156 ? 25.969 -10.578 12.125 1 96.94 156 ARG B C 1
ATOM 4908 O O . ARG B 1 156 ? 26.781 -11.492 11.977 1 96.94 156 ARG B O 1
ATOM 4915 N N . GLY B 1 157 ? 26.281 -9.398 11.672 1 97.5 157 GLY B N 1
ATOM 4916 C CA . GLY B 1 157 ? 27.188 -9.117 10.562 1 97.5 157 GLY B CA 1
ATOM 4917 C C . GLY B 1 157 ? 26.469 -9.023 9.227 1 97.5 157 GLY B C 1
ATOM 4918 O O . GLY B 1 157 ? 25.766 -9.953 8.828 1 97.5 157 GLY B O 1
ATOM 4919 N N . TYR B 1 158 ? 26.625 -7.934 8.562 1 97 158 TYR B N 1
ATOM 4920 C CA . TYR B 1 158 ? 25.891 -7.633 7.34 1 97 158 TYR B CA 1
ATOM 4921 C C . TYR B 1 158 ? 26.031 -8.75 6.316 1 97 158 TYR B C 1
ATOM 4923 O O . TYR B 1 158 ? 25.062 -9.117 5.645 1 97 158 TYR B O 1
ATOM 4931 N N . ASN B 1 159 ? 27.141 -9.391 6.227 1 96.62 159 ASN B N 1
ATOM 4932 C CA . ASN B 1 159 ? 27.406 -10.383 5.184 1 96.62 159 ASN B CA 1
ATOM 4933 C C . ASN B 1 159 ? 27.203 -11.805 5.695 1 96.62 159 ASN B C 1
ATOM 4935 O O . ASN B 1 159 ? 27.484 -12.773 4.984 1 96.62 159 ASN B O 1
ATOM 4939 N N . SER B 1 160 ? 26.703 -11.914 6.883 1 96.56 160 SER B N 1
ATOM 4940 C CA . SER B 1 160 ? 26.516 -13.234 7.48 1 96.56 160 SER B CA 1
ATOM 4941 C C . SER B 1 160 ? 25.219 -13.883 6.996 1 96.56 160 SER B C 1
ATOM 4943 O O . SER B 1 160 ? 24.219 -13.195 6.77 1 96.56 160 SER B O 1
ATOM 4945 N N . ASP B 1 161 ? 25.266 -15.242 6.898 1 96.44 161 ASP B N 1
ATOM 4946 C CA . ASP B 1 161 ? 24.062 -16 6.574 1 96.44 161 ASP B CA 1
ATOM 4947 C C . ASP B 1 161 ? 23.156 -16.141 7.797 1 96.44 161 ASP B C 1
ATOM 4949 O O . ASP B 1 161 ? 23.594 -15.969 8.93 1 96.44 161 ASP B O 1
ATOM 4953 N N . PHE B 1 162 ? 21.984 -16.484 7.543 1 97.94 162 PHE B N 1
ATOM 4954 C CA . PHE B 1 162 ? 21.062 -16.797 8.625 1 97.94 162 PHE B CA 1
ATOM 4955 C C . PHE B 1 162 ? 21.344 -18.188 9.195 1 97.94 162 PHE B C 1
ATOM 4957 O O . PHE B 1 162 ? 21.734 -19.094 8.461 1 97.94 162 PHE B O 1
ATOM 4964 N N . SER B 1 163 ? 21.156 -18.391 10.523 1 97.88 163 SER B N 1
ATOM 4965 C CA . SER B 1 163 ? 21.297 -19.703 11.125 1 97.88 163 SER B CA 1
ATOM 4966 C C . SER B 1 163 ? 20.109 -20.594 10.781 1 97.88 163 SER B C 1
ATOM 4968 O O . SER B 1 163 ? 19.031 -20.109 10.461 1 97.88 163 SER B O 1
ATOM 4970 N N . PRO B 1 164 ? 20.328 -21.891 10.82 1 98 164 PRO B N 1
ATOM 4971 C CA . PRO B 1 164 ? 19.203 -22.797 10.609 1 98 164 PRO B CA 1
ATOM 4972 C C . PRO B 1 164 ? 18.047 -22.547 11.57 1 98 164 PRO B C 1
ATOM 4974 O O . PRO B 1 164 ? 16.875 -22.703 11.203 1 98 164 PRO B O 1
ATOM 4977 N N . GLU B 1 165 ? 18.344 -22.141 12.773 1 98.38 165 GLU B N 1
ATOM 4978 C CA . GLU B 1 165 ? 17.312 -21.859 13.773 1 98.38 165 GLU B CA 1
ATOM 4979 C C . GLU B 1 165 ? 16.484 -20.641 13.383 1 98.38 165 GLU B C 1
ATOM 4981 O O . GLU B 1 165 ? 15.266 -20.625 13.555 1 98.38 165 GLU B O 1
ATOM 4986 N N . GLU B 1 166 ? 17.156 -19.609 12.906 1 98.44 166 GLU B N 1
ATOM 4987 C CA . GLU B 1 166 ? 16.438 -18.438 12.43 1 98.44 166 GLU B CA 1
ATOM 4988 C C . GLU B 1 166 ? 15.5 -18.781 11.281 1 98.44 166 GLU B C 1
ATOM 4990 O O . GLU B 1 166 ? 14.352 -18.344 11.266 1 98.44 166 GLU B O 1
ATOM 4995 N N . VAL B 1 167 ? 16 -19.578 10.383 1 98.25 167 VAL B N 1
ATOM 4996 C CA . VAL B 1 167 ? 15.25 -19.969 9.188 1 98.25 167 VAL B CA 1
ATOM 4997 C C . VAL B 1 167 ? 14.031 -20.797 9.594 1 98.25 167 VAL B C 1
ATOM 4999 O O . VAL B 1 167 ? 12.938 -20.594 9.062 1 98.25 167 VAL B O 1
ATOM 5002 N N . ALA B 1 168 ? 14.211 -21.656 10.523 1 98 168 ALA B N 1
ATOM 5003 C CA . ALA B 1 168 ? 13.117 -22.531 10.945 1 98 168 ALA B CA 1
ATOM 5004 C C . ALA B 1 168 ? 12.086 -21.766 11.766 1 98 168 ALA B C 1
ATOM 5006 O O . ALA B 1 168 ? 10.883 -21.938 11.57 1 98 168 ALA B O 1
ATOM 5007 N N . SER B 1 169 ? 12.492 -20.922 12.688 1 98.38 169 SER B N 1
ATOM 5008 C CA . SER B 1 169 ? 11.609 -20.266 13.641 1 98.38 169 SER B CA 1
ATOM 5009 C C . SER B 1 169 ? 10.766 -19.188 12.969 1 98.38 169 SER B C 1
ATOM 5011 O O . SER B 1 169 ? 9.625 -18.938 13.367 1 98.38 169 SER B O 1
ATOM 5013 N N . VAL B 1 170 ? 11.336 -18.547 11.93 1 98.38 170 VAL B N 1
ATOM 5014 C CA . VAL B 1 170 ? 10.625 -17.469 11.273 1 98.38 170 VAL B CA 1
ATOM 5015 C C . VAL B 1 170 ? 9.359 -18.016 10.609 1 98.38 170 VAL B C 1
ATOM 5017 O O . VAL B 1 170 ? 8.352 -17.312 10.5 1 98.38 170 VAL B O 1
ATOM 5020 N N . MET B 1 171 ? 9.367 -19.281 10.148 1 97.38 171 MET B N 1
ATOM 5021 C CA . MET B 1 171 ? 8.227 -19.891 9.469 1 97.38 171 MET B CA 1
ATOM 5022 C C . MET B 1 171 ? 7.066 -20.094 10.43 1 97.38 171 MET B C 1
ATOM 5024 O O . MET B 1 171 ? 5.934 -20.328 10 1 97.38 171 MET B O 1
ATOM 5028 N N . HIS B 1 172 ? 7.336 -19.906 11.711 1 97 172 HIS B N 1
ATOM 5029 C CA . HIS B 1 172 ? 6.309 -19.984 12.742 1 97 172 HIS B CA 1
ATOM 5030 C C . HIS B 1 172 ? 6.117 -18.656 13.445 1 97 172 HIS B C 1
ATOM 5032 O O . HIS B 1 172 ? 5.516 -18.594 14.523 1 97 172 HIS B O 1
ATOM 5038 N N . ASN B 1 173 ? 6.695 -17.578 12.875 1 98.12 173 ASN B N 1
ATOM 5039 C CA . ASN B 1 173 ? 6.621 -16.234 13.414 1 98.12 173 ASN B CA 1
ATOM 5040 C C . ASN B 1 173 ? 7.219 -16.156 14.812 1 98.12 173 ASN B C 1
ATOM 5042 O O . ASN B 1 173 ? 6.676 -15.477 15.688 1 98.12 173 ASN B O 1
ATOM 5046 N N . GLN B 1 174 ? 8.242 -16.891 15.023 1 98.12 174 GLN B N 1
ATOM 5047 C CA . GLN B 1 174 ? 8.859 -16.953 16.344 1 98.12 174 GLN B CA 1
ATOM 5048 C C . GLN B 1 174 ? 10.312 -16.5 16.297 1 98.12 174 GLN B C 1
ATOM 5050 O O . GLN B 1 174 ? 10.969 -16.594 15.25 1 98.12 174 GLN B O 1
ATOM 5055 N N . ALA B 1 175 ? 10.773 -15.914 17.344 1 97.88 175 ALA B N 1
ATOM 5056 C CA . ALA B 1 175 ? 12.195 -15.641 17.5 1 97.88 175 ALA B CA 1
ATOM 5057 C C . ALA B 1 175 ? 13.016 -16.922 17.469 1 97.88 175 ALA B C 1
ATOM 5059 O O . ALA B 1 175 ? 12.523 -18 17.859 1 97.88 175 ALA B O 1
ATOM 5060 N N . PRO B 1 176 ? 14.273 -17.031 16.953 1 98.06 176 PRO B N 1
ATOM 5061 C CA . PRO B 1 176 ? 15.008 -15.805 16.656 1 98.06 176 PRO B CA 1
ATOM 5062 C C . PRO B 1 176 ? 14.766 -15.297 15.227 1 98.06 176 PRO B C 1
ATOM 5064 O O . PRO B 1 176 ? 15.188 -14.195 14.875 1 98.06 176 PRO B O 1
ATOM 5067 N N . GLY B 1 177 ? 14.109 -16.031 14.312 1 98.44 177 GLY B N 1
ATOM 5068 C CA . GLY B 1 177 ? 13.875 -15.594 12.945 1 98.44 177 GLY B CA 1
ATOM 5069 C C . GLY B 1 177 ? 12.992 -14.367 12.844 1 98.44 177 GLY B C 1
ATOM 5070 O O . GLY B 1 177 ? 13.203 -13.508 11.992 1 98.44 177 GLY B O 1
ATOM 5071 N N . ALA B 1 178 ? 11.984 -14.367 13.695 1 98.56 178 ALA B N 1
ATOM 5072 C CA . ALA B 1 178 ? 11.109 -13.211 13.875 1 98.56 178 ALA B CA 1
ATOM 5073 C C . ALA B 1 178 ? 11.305 -12.586 15.258 1 98.56 178 ALA B C 1
ATOM 5075 O O . ALA B 1 178 ? 10.539 -12.875 16.188 1 98.56 178 ALA B O 1
ATOM 5076 N N . PRO B 1 179 ? 12.234 -11.742 15.414 1 98.44 179 PRO B N 1
ATOM 5077 C CA . PRO B 1 179 ? 12.586 -11.195 16.734 1 98.44 179 PRO B CA 1
ATOM 5078 C C . PRO B 1 179 ? 11.555 -10.188 17.25 1 98.44 179 PRO B C 1
ATOM 5080 O O . PRO B 1 179 ? 10.797 -9.617 16.453 1 98.44 179 PRO B O 1
ATOM 5083 N N . GLU B 1 180 ? 11.562 -10.008 18.562 1 97.75 180 GLU B N 1
ATOM 5084 C CA . GLU B 1 180 ? 10.797 -8.914 19.172 1 97.75 180 GLU B CA 1
ATOM 5085 C C . GLU B 1 180 ? 11.586 -7.609 19.141 1 97.75 180 GLU B C 1
ATOM 5087 O O . GLU B 1 180 ? 12.57 -7.465 19.875 1 97.75 180 GLU B O 1
ATOM 5092 N N . LEU B 1 181 ? 11.219 -6.727 18.328 1 98.69 181 LEU B N 1
ATOM 5093 C CA . LEU B 1 181 ? 11.82 -5.406 18.156 1 98.69 181 LEU B CA 1
ATOM 5094 C C . LEU B 1 181 ? 10.75 -4.324 18.094 1 98.69 181 LEU B C 1
ATOM 5096 O O . LEU B 1 181 ? 9.57 -4.621 17.875 1 98.69 181 LEU B O 1
ATOM 5100 N N . ALA B 1 182 ? 11.188 -3.09 18.328 1 98.88 182 ALA B N 1
ATOM 5101 C CA . ALA B 1 182 ? 10.195 -2.023 18.375 1 98.88 182 ALA B CA 1
ATOM 5102 C C . ALA B 1 182 ? 10.656 -0.809 17.578 1 98.88 182 ALA B C 1
ATOM 5104 O O . ALA B 1 182 ? 11.852 -0.638 17.328 1 98.88 182 ALA B O 1
ATOM 5105 N N . ILE B 1 183 ? 9.734 -0.071 17.125 1 98.94 183 ILE B N 1
ATOM 5106 C CA . ILE B 1 183 ? 9.891 1.308 16.672 1 98.94 183 ILE B CA 1
ATOM 5107 C C . ILE B 1 183 ? 9.305 2.26 17.703 1 98.94 183 ILE B C 1
ATOM 5109 O O . ILE B 1 183 ? 8.172 2.074 18.156 1 98.94 183 ILE B O 1
ATOM 5113 N N . LEU B 1 184 ? 10.07 3.195 18.141 1 98.94 184 LEU B N 1
ATOM 5114 C CA . LEU B 1 184 ? 9.57 4.238 19.031 1 98.94 184 LEU B CA 1
ATOM 5115 C C . LEU B 1 184 ? 8.969 5.391 18.234 1 98.94 184 LEU B C 1
ATOM 5117 O O . LEU B 1 184 ? 9.547 5.836 17.25 1 98.94 184 LEU B O 1
ATOM 5121 N N . SER B 1 185 ? 7.762 5.789 18.578 1 98.94 185 SER B N 1
ATOM 5122 C CA . SER B 1 185 ? 7.09 6.961 18.016 1 98.94 185 SER B CA 1
ATOM 5123 C C . SER B 1 185 ? 6.621 7.902 19.125 1 98.94 185 SER B C 1
ATOM 5125 O O . SER B 1 185 ? 7.141 7.871 20.234 1 98.94 185 SER B O 1
ATOM 5127 N N . PHE B 1 186 ? 5.699 8.836 18.781 1 98.94 186 PHE B N 1
ATOM 5128 C CA . PHE B 1 186 ? 5.359 9.867 19.75 1 98.94 186 PHE B CA 1
ATOM 5129 C C . PHE B 1 186 ? 3.85 10 19.906 1 98.94 186 PHE B C 1
ATOM 5131 O O . PHE B 1 186 ? 3.102 9.711 18.969 1 98.94 186 PHE B O 1
ATOM 5138 N N . GLU B 1 187 ? 3.428 10.422 21.078 1 98.31 187 GLU B N 1
ATOM 5139 C CA . GLU B 1 187 ? 2.037 10.828 21.266 1 98.31 187 GLU B CA 1
ATOM 5140 C C . GLU B 1 187 ? 1.659 11.945 20.297 1 98.31 187 GLU B C 1
ATOM 5142 O O . GLU B 1 187 ? 2.51 12.742 19.906 1 98.31 187 GLU B O 1
ATOM 5147 N N . ARG B 1 188 ? 0.399 11.953 19.828 1 97.94 188 ARG B N 1
ATOM 5148 C CA . ARG B 1 188 ? -0.201 12.922 18.906 1 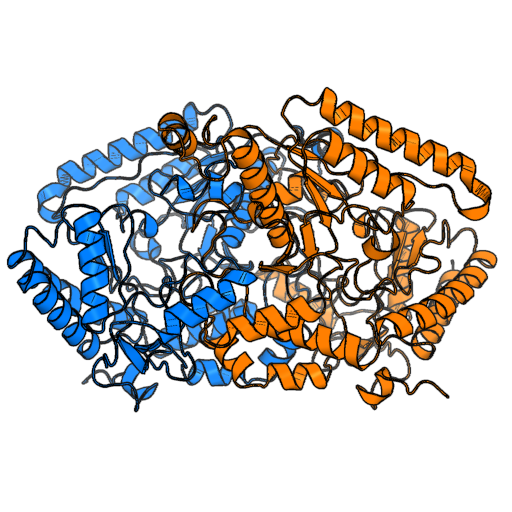97.94 188 ARG B CA 1
ATOM 5149 C C . ARG B 1 188 ? 0.338 12.75 17.5 1 97.94 188 ARG B C 1
ATOM 5151 O O . ARG B 1 188 ? -0.012 13.516 16.594 1 97.94 188 ARG B O 1
ATOM 5158 N N . ALA B 1 189 ? 1.129 11.711 17.234 1 98.44 189 ALA B N 1
ATOM 5159 C CA . ALA B 1 189 ? 1.721 11.492 15.914 1 98.44 189 ALA B CA 1
ATOM 5160 C C . ALA B 1 189 ? 0.789 10.672 15.023 1 98.44 189 ALA B C 1
ATOM 5162 O O . ALA B 1 189 ? 0.002 9.867 15.523 1 98.44 189 ALA B O 1
ATOM 5163 N N . PHE B 1 190 ? 0.821 10.828 13.75 1 98.44 190 PHE B N 1
ATOM 5164 C CA . PHE B 1 190 ? 0.125 10.047 12.734 1 98.44 190 PHE B CA 1
ATOM 5165 C C . PHE B 1 190 ? 1.105 9.516 11.703 1 98.44 190 PHE B C 1
ATOM 5167 O O . PHE B 1 190 ? 1.815 10.289 11.055 1 98.44 190 PHE B O 1
ATOM 5174 N N . HIS B 1 191 ? 1.12 8.203 11.469 1 98.81 191 HIS B N 1
ATOM 5175 C CA . HIS B 1 191 ? 2.111 7.59 10.594 1 98.81 191 HIS B CA 1
ATOM 5176 C C . HIS B 1 191 ? 1.462 6.598 9.633 1 98.81 191 HIS B C 1
ATOM 5178 O O . HIS B 1 191 ? 2.156 5.891 8.898 1 98.81 191 HIS B O 1
ATOM 5184 N N . GLY B 1 192 ? 0.175 6.508 9.664 1 97.88 192 GLY B N 1
ATOM 5185 C CA . GLY B 1 192 ? -0.565 5.57 8.828 1 97.88 192 GLY B CA 1
ATOM 5186 C C . GLY B 1 192 ? -1.521 4.699 9.625 1 97.88 192 GLY B C 1
ATOM 5187 O O . GLY B 1 192 ? -1.588 4.797 10.852 1 97.88 192 GLY B O 1
ATOM 5188 N N . ARG B 1 193 ? -2.297 3.885 8.93 1 96.62 193 ARG B N 1
ATOM 5189 C CA . ARG B 1 193 ? -3.377 3.148 9.578 1 96.62 193 ARG B CA 1
ATOM 5190 C C . ARG B 1 193 ? -3.32 1.667 9.219 1 96.62 193 ARG B C 1
ATOM 5192 O O . ARG B 1 193 ? -4.32 0.957 9.336 1 96.62 193 ARG B O 1
ATOM 5199 N N . LEU B 1 194 ? -2.221 1.178 8.648 1 97.31 194 LEU B N 1
ATOM 5200 C CA . LEU B 1 194 ? -2.031 -0.267 8.57 1 97.31 194 LEU B CA 1
ATOM 5201 C C . LEU B 1 194 ? -1.642 -0.839 9.93 1 97.31 194 LEU B C 1
ATOM 5203 O O . LEU B 1 194 ? -1.852 -0.197 10.961 1 97.31 194 LEU B O 1
ATOM 5207 N N . PHE B 1 195 ? -1.157 -2.037 10.016 1 98.44 195 PHE B N 1
ATOM 5208 C CA . PHE B 1 195 ? -0.981 -2.645 11.328 1 98.44 195 PHE B CA 1
ATOM 5209 C C . PHE B 1 195 ? 0.28 -2.117 12 1 98.44 195 PHE B C 1
ATOM 5211 O O . PHE B 1 195 ? 0.244 -1.716 13.164 1 98.44 195 PHE B O 1
ATOM 5218 N N . ALA B 1 196 ? 1.41 -2.105 11.25 1 98.62 196 ALA B N 1
ATOM 5219 C CA . ALA B 1 196 ? 2.639 -1.594 11.852 1 98.62 196 ALA B CA 1
ATOM 5220 C C . ALA B 1 196 ? 2.613 -0.071 11.945 1 98.62 196 ALA B C 1
ATOM 5222 O O . ALA B 1 196 ? 2.947 0.502 12.984 1 98.62 196 ALA B O 1
ATOM 5223 N N . SER B 1 197 ? 2.262 0.609 10.859 1 98.62 197 SER B N 1
ATOM 5224 C CA . SER B 1 197 ? 2.158 2.064 10.898 1 98.62 197 SER B CA 1
ATOM 5225 C C . SER B 1 197 ? 1.095 2.52 11.891 1 98.62 197 SER B C 1
ATOM 5227 O O . SER B 1 197 ? 1.274 3.523 12.586 1 98.62 197 SER B O 1
ATOM 5229 N N . GLY B 1 198 ? 0.024 1.765 11.969 1 98.38 198 GLY B N 1
ATOM 5230 C CA . GLY B 1 198 ? -0.989 2.039 12.977 1 98.38 198 GLY B CA 1
ATOM 5231 C C . GLY B 1 198 ? -0.475 1.895 14.398 1 98.38 198 GLY B C 1
ATOM 5232 O O . GLY B 1 198 ? -0.92 2.607 15.297 1 98.38 198 GLY B O 1
ATOM 5233 N N . SER B 1 199 ? 0.448 0.997 14.625 1 98.69 199 SER B N 1
ATOM 5234 C CA . SER B 1 199 ? 1.036 0.783 15.945 1 98.69 199 SER B CA 1
ATOM 5235 C C . SER B 1 199 ? 1.922 1.956 16.344 1 98.69 199 SER B C 1
ATOM 5237 O O . SER B 1 199 ? 2.184 2.16 17.531 1 98.69 199 SER B O 1
ATOM 5239 N N . THR B 1 200 ? 2.355 2.736 15.352 1 98.81 200 THR B N 1
ATOM 5240 C CA . THR B 1 200 ? 3.172 3.908 15.648 1 98.81 200 THR B CA 1
ATOM 5241 C C . THR B 1 200 ? 2.312 5.168 15.68 1 98.81 200 THR B C 1
ATOM 5243 O O . THR B 1 200 ? 2.75 6.211 16.172 1 98.81 200 THR B O 1
ATOM 5246 N N . THR B 1 201 ? 1.126 5.094 15.148 1 98.62 201 THR B N 1
ATOM 5247 C CA . THR B 1 201 ? 0.186 6.211 15.164 1 98.62 201 THR B CA 1
ATOM 5248 C C . THR B 1 201 ? -0.441 6.367 16.547 1 98.62 201 THR B C 1
ATOM 5250 O O . THR B 1 201 ? -0.811 5.375 17.188 1 98.62 201 THR B O 1
ATOM 5253 N N . CYS B 1 202 ? -0.561 7.609 17.062 1 98.12 202 CYS B N 1
ATOM 5254 C CA . CYS B 1 202 ? -1.128 7.898 18.375 1 98.12 202 CYS B CA 1
ATOM 5255 C C . CYS B 1 202 ? -1.87 9.227 18.375 1 98.12 202 CYS B C 1
ATOM 5257 O O . CYS B 1 202 ? -1.78 10 19.328 1 98.12 202 CYS B O 1
ATOM 5259 N N . SER B 1 203 ? -2.494 9.531 17.297 1 95.81 203 SER B N 1
ATOM 5260 C CA . SER B 1 203 ? -3.164 10.82 17.156 1 95.81 203 SER B CA 1
ATOM 5261 C C . SER B 1 203 ? -4.625 10.734 17.594 1 95.81 203 SER B C 1
ATOM 5263 O O . SER B 1 203 ? -5.121 11.625 18.297 1 95.81 203 SER B O 1
ATOM 5265 N N . LYS B 1 204 ? -5.395 9.711 17.125 1 96.25 204 LYS B N 1
ATOM 5266 C CA . LYS B 1 204 ? -6.801 9.523 17.469 1 96.25 204 LYS B CA 1
ATOM 5267 C C . LYS B 1 204 ? -7.125 8.047 17.672 1 96.25 204 LYS B C 1
ATOM 5269 O O . LYS B 1 204 ? -6.648 7.195 16.922 1 96.25 204 LYS B O 1
ATOM 5274 N N . PRO B 1 205 ? -8.008 7.738 18.625 1 97.25 205 PRO B N 1
ATOM 5275 C CA . PRO B 1 205 ? -8.359 6.336 18.859 1 97.25 205 PRO B CA 1
ATOM 5276 C C . PRO B 1 205 ? -9.039 5.684 17.656 1 97.25 205 PRO B C 1
ATOM 5278 O O . PRO B 1 205 ? -8.805 4.508 17.375 1 97.25 205 PRO B O 1
ATOM 5281 N N . ILE B 1 206 ? -9.805 6.395 16.875 1 96.12 206 ILE B N 1
ATOM 5282 C CA . ILE B 1 206 ? -10.664 5.871 15.82 1 96.12 206 ILE B CA 1
ATOM 5283 C C . ILE B 1 206 ? -9.805 5.25 14.727 1 96.12 206 ILE B C 1
ATOM 5285 O O . ILE B 1 206 ? -10.289 4.445 13.93 1 96.12 206 ILE B O 1
ATOM 5289 N N . HIS B 1 207 ? -8.523 5.574 14.672 1 95.69 207 HIS B N 1
ATOM 5290 C CA . HIS B 1 207 ? -7.621 5.086 13.633 1 95.69 207 HIS B CA 1
ATOM 5291 C C . HIS B 1 207 ? -7.285 3.613 13.844 1 95.69 207 HIS B C 1
ATOM 5293 O O . HIS B 1 207 ? -6.875 2.926 12.906 1 95.69 207 HIS B O 1
ATOM 5299 N N . LYS B 1 208 ? -7.492 3.104 15.117 1 96.5 208 LYS B N 1
ATOM 5300 C CA . LYS B 1 208 ? -6.852 1.82 15.398 1 96.5 208 LYS B CA 1
ATOM 5301 C C . LYS B 1 208 ? -7.711 0.973 16.328 1 96.5 208 LYS B C 1
ATOM 5303 O O . LYS B 1 208 ? -7.363 -0.17 16.641 1 96.5 208 LYS B O 1
ATOM 5308 N N . LEU B 1 209 ? -8.867 1.535 16.828 1 98.25 209 LEU B N 1
ATOM 5309 C CA . LEU B 1 209 ? -9.719 0.773 17.719 1 98.25 209 LEU B CA 1
ATOM 5310 C C . LEU B 1 209 ? -10.094 -0.573 17.109 1 98.25 209 LEU B C 1
ATOM 5312 O O . LEU B 1 209 ? -10.453 -0.646 15.93 1 98.25 209 LEU B O 1
ATOM 5316 N N . ASP B 1 210 ? -9.992 -1.677 17.891 1 98.56 210 ASP B N 1
ATOM 5317 C CA . ASP B 1 210 ? -10.438 -3.027 17.562 1 98.56 210 ASP B CA 1
ATOM 5318 C C . ASP B 1 210 ? -9.375 -3.777 16.766 1 98.56 210 ASP B C 1
ATOM 5320 O O . ASP B 1 210 ? -9.57 -4.938 16.391 1 98.56 210 ASP B O 1
ATOM 5324 N N . LEU B 1 211 ? -8.234 -3.213 16.5 1 98.69 211 LEU B N 1
ATOM 5325 C CA . LEU B 1 211 ? -7.18 -3.865 15.734 1 98.69 211 LEU B CA 1
ATOM 5326 C C . LEU B 1 211 ? -6.078 -4.379 16.656 1 98.69 211 LEU B C 1
ATOM 5328 O O . LEU B 1 211 ? -5.699 -3.701 17.609 1 98.69 211 LEU B O 1
ATOM 5332 N N . PRO B 1 212 ? -5.562 -5.594 16.406 1 98.56 212 PRO B N 1
ATOM 5333 C CA . PRO B 1 212 ? -4.309 -5.957 17.078 1 98.56 212 PRO B CA 1
ATOM 5334 C C . PRO B 1 212 ? -3.168 -5 16.75 1 98.56 212 PRO B C 1
ATOM 5336 O O . PRO B 1 212 ? -3.094 -4.477 15.633 1 98.56 212 PRO B O 1
ATOM 5339 N N . ALA B 1 213 ? -2.299 -4.766 17.719 1 98.5 213 ALA B N 1
ATOM 5340 C CA . ALA B 1 213 ? -1.207 -3.812 17.531 1 98.5 213 ALA B CA 1
ATOM 5341 C C . ALA B 1 213 ? 0.096 -4.348 18.125 1 98.5 213 ALA B C 1
ATOM 5343 O O . ALA B 1 213 ? 0.081 -5.102 19.094 1 98.5 213 ALA B O 1
ATOM 5344 N N . PHE B 1 214 ? 1.213 -4.012 17.406 1 98.5 214 PHE B N 1
ATOM 5345 C CA . PHE B 1 214 ? 2.498 -4.195 18.062 1 98.5 214 PHE B CA 1
ATOM 5346 C C . PHE B 1 214 ? 2.594 -3.328 19.312 1 98.5 214 PHE B C 1
ATOM 5348 O O . PHE B 1 214 ? 2.127 -2.188 19.328 1 98.5 214 PHE B O 1
ATOM 5355 N N . LYS B 1 215 ? 3.162 -3.855 20.375 1 97.12 215 LYS B N 1
ATOM 5356 C CA . LYS B 1 215 ? 3.314 -3.109 21.609 1 97.12 215 LYS B CA 1
ATOM 5357 C C . LYS B 1 215 ? 4.562 -2.234 21.578 1 97.12 215 LYS B C 1
ATOM 5359 O O . LYS B 1 215 ? 5.48 -2.422 22.391 1 97.12 215 LYS B O 1
ATOM 5364 N N . TRP B 1 216 ? 4.562 -1.299 20.75 1 98.69 216 TRP B N 1
ATOM 5365 C CA . TRP B 1 216 ? 5.695 -0.4 20.547 1 98.69 216 TRP B CA 1
ATOM 5366 C C . TRP B 1 216 ? 5.543 0.862 21.391 1 98.69 216 TRP B C 1
ATOM 5368 O O . TRP B 1 216 ? 4.426 1.325 21.625 1 98.69 216 TRP B O 1
ATOM 5378 N N . PRO B 1 217 ? 6.613 1.418 21.875 1 98.62 217 PRO B N 1
ATOM 5379 C CA . PRO B 1 217 ? 6.551 2.545 22.797 1 98.62 217 PRO B CA 1
ATOM 5380 C C . PRO B 1 217 ? 6.211 3.863 22.109 1 98.62 217 PRO B C 1
ATOM 5382 O O . PRO B 1 217 ? 6.559 4.062 20.938 1 98.62 217 PRO B O 1
ATOM 5385 N N . LYS B 1 218 ? 5.566 4.734 22.891 1 98.44 218 LYS B N 1
ATOM 5386 C CA . LYS B 1 218 ? 5.273 6.113 22.516 1 98.44 218 LYS B CA 1
ATOM 5387 C C . LYS B 1 218 ? 5.891 7.094 23.516 1 98.44 218 LYS B C 1
ATOM 5389 O O . LYS B 1 218 ? 5.625 7.012 24.719 1 98.44 218 LYS B O 1
ATOM 5394 N N . ALA B 1 219 ? 6.672 7.949 23.047 1 98.88 219 ALA B N 1
ATOM 5395 C CA . ALA B 1 219 ? 7.203 9.023 23.875 1 98.88 219 ALA B CA 1
ATOM 5396 C C . ALA B 1 219 ? 6.344 10.281 23.766 1 98.88 219 ALA B C 1
ATOM 5398 O O . ALA B 1 219 ? 5.422 10.336 22.953 1 98.88 219 ALA B O 1
ATOM 5399 N N . GLN B 1 220 ? 6.559 11.219 24.656 1 98.75 220 GLN B N 1
ATOM 5400 C CA . GLN B 1 220 ? 5.895 12.508 24.547 1 98.75 220 GLN B CA 1
ATOM 5401 C C . GLN B 1 220 ? 6.66 13.453 23.625 1 98.75 220 GLN B C 1
ATOM 5403 O O . GLN B 1 220 ? 7.895 13.484 23.641 1 98.75 220 GLN B O 1
ATOM 5408 N N . PHE B 1 221 ? 5.965 14.047 22.75 1 98.69 221 PHE B N 1
ATOM 5409 C CA . PHE B 1 221 ? 6.488 15.125 21.922 1 98.69 221 PHE B CA 1
ATOM 5410 C C . PHE B 1 221 ? 6.359 16.469 22.641 1 98.69 221 PHE B C 1
ATOM 5412 O O . PHE B 1 221 ? 5.395 16.688 23.375 1 98.69 221 PHE B O 1
ATOM 5419 N N . PRO B 1 222 ? 7.258 17.391 22.438 1 98.31 222 PRO B N 1
ATOM 5420 C CA . PRO B 1 222 ? 7.199 18.656 23.172 1 98.31 222 PRO B CA 1
ATOM 5421 C C . PRO B 1 222 ? 5.875 19.391 22.984 1 98.31 222 PRO B C 1
ATOM 5423 O O . PRO B 1 222 ? 5.34 19.422 21.859 1 98.31 222 PRO B O 1
ATOM 5426 N N . SER B 1 223 ? 5.352 19.875 24.047 1 96.69 223 SER B N 1
ATOM 5427 C CA . SER B 1 223 ? 4.227 20.812 24.047 1 96.69 223 SER B CA 1
ATOM 5428 C C . SER B 1 223 ? 4.68 22.219 24.375 1 96.69 223 SER B C 1
ATOM 5430 O O . SER B 1 223 ? 4.727 22.609 25.547 1 96.69 223 SER B O 1
ATOM 5432 N N . TYR B 1 224 ? 4.809 23 23.406 1 95.88 224 TYR B N 1
ATOM 5433 C CA . TYR B 1 224 ? 5.441 24.297 23.578 1 95.88 224 TYR B CA 1
ATOM 5434 C C . TYR B 1 224 ? 4.43 25.328 24.062 1 95.88 224 TYR B C 1
ATOM 5436 O O . TYR B 1 224 ? 3.248 25.25 23.719 1 95.88 224 TYR B O 1
ATOM 5444 N N . LYS B 1 225 ? 4.98 26.188 24.812 1 93 225 LYS B N 1
ATOM 5445 C CA . LYS B 1 225 ? 4.246 27.391 25.172 1 93 225 LYS B CA 1
ATOM 5446 C C . LYS B 1 225 ? 4.484 28.5 24.141 1 93 225 LYS B C 1
ATOM 5448 O O . LYS B 1 225 ? 5.621 28.734 23.734 1 93 225 LYS B O 1
ATOM 5453 N N . TYR B 1 226 ? 3.416 29.109 23.703 1 87 226 TYR B N 1
ATOM 5454 C CA . TYR B 1 226 ? 3.486 30.203 22.734 1 87 226 TYR B CA 1
ATOM 5455 C C . TYR B 1 226 ? 3.191 31.531 23.391 1 87 226 TYR B C 1
ATOM 5457 O O . TYR B 1 226 ? 2.49 31.594 24.406 1 87 226 TYR B O 1
ATOM 5465 N N . PRO B 1 227 ? 3.576 32.688 22.844 1 88.88 227 PRO B N 1
ATOM 5466 C CA . PRO B 1 227 ? 4.512 32.75 21.719 1 88.88 227 PRO B CA 1
ATOM 5467 C C . PRO B 1 227 ? 5.895 32.219 22.078 1 88.88 227 PRO B C 1
ATOM 5469 O O . PRO B 1 227 ? 6.355 32.375 23.203 1 88.88 227 PRO B O 1
ATOM 5472 N N . LEU B 1 228 ? 6.594 31.656 21.188 1 90.5 228 LEU B N 1
ATOM 5473 C CA . LEU B 1 228 ? 7.84 30.938 21.422 1 90.5 228 LEU B CA 1
ATOM 5474 C C . LEU B 1 228 ? 8.906 31.875 22 1 90.5 228 LEU B C 1
ATOM 5476 O O . LEU B 1 228 ? 9.648 31.484 22.906 1 90.5 228 LEU B O 1
ATOM 5480 N N . GLU B 1 229 ? 8.977 33.094 21.453 1 89.38 229 GLU B N 1
ATOM 5481 C CA . GLU B 1 229 ? 10.016 34.031 21.828 1 89.38 229 GLU B CA 1
ATOM 5482 C C . GLU B 1 229 ? 9.898 34.438 23.297 1 89.38 229 GLU B C 1
ATOM 5484 O O . GLU B 1 229 ? 10.898 34.812 23.922 1 89.38 229 GLU B O 1
ATOM 5489 N N . ASN B 1 230 ? 8.719 34.312 23.891 1 91.81 230 ASN B N 1
ATOM 5490 C CA . ASN B 1 230 ? 8.484 34.719 25.266 1 91.81 230 ASN B CA 1
ATOM 5491 C C . ASN B 1 230 ? 8.625 33.531 26.219 1 91.81 230 ASN B C 1
ATOM 5493 O O . ASN B 1 230 ? 8.531 33.688 27.438 1 91.81 230 ASN B O 1
ATOM 5497 N N . ASN B 1 231 ? 8.883 32.344 25.688 1 95.31 231 ASN B N 1
ATOM 5498 C CA . ASN B 1 231 ? 8.859 31.141 26.5 1 95.31 231 ASN B CA 1
ATOM 5499 C C . ASN B 1 231 ? 10.055 30.25 26.203 1 95.31 231 ASN B C 1
ATOM 5501 O O . ASN B 1 231 ? 9.93 29.016 26.219 1 95.31 231 ASN B O 1
ATOM 5505 N N . VAL B 1 232 ? 11.133 30.828 25.906 1 96.31 232 VAL B N 1
ATOM 5506 C CA . VAL B 1 232 ? 12.328 30.125 25.453 1 96.31 232 VAL B CA 1
ATOM 5507 C C . VAL B 1 232 ? 12.781 29.141 26.531 1 96.31 232 VAL B C 1
ATOM 5509 O O . VAL B 1 232 ? 13.016 27.969 26.234 1 96.31 232 VAL B O 1
ATOM 5512 N N . GLU B 1 233 ? 12.906 29.562 27.781 1 97.31 233 GLU B N 1
ATOM 5513 C CA . GLU B 1 233 ? 13.414 28.719 28.859 1 97.31 233 GLU B CA 1
ATOM 5514 C C . GLU B 1 233 ? 12.453 27.578 29.156 1 97.31 233 GLU B C 1
ATOM 5516 O O . GLU B 1 233 ? 12.875 26.438 29.359 1 97.31 233 GLU B O 1
ATOM 5521 N N . ALA B 1 234 ? 11.195 27.922 29.203 1 97.62 234 ALA B N 1
ATOM 5522 C CA . ALA B 1 234 ? 10.18 26.906 29.453 1 97.62 234 ALA B CA 1
ATOM 5523 C C . ALA B 1 234 ? 10.211 25.828 28.375 1 97.62 234 ALA B C 1
ATOM 5525 O O . ALA B 1 234 ? 10.086 24.641 28.656 1 97.62 234 ALA B O 1
ATOM 5526 N N . ASN B 1 235 ? 10.359 26.25 27.156 1 97.62 235 ASN B N 1
ATOM 5527 C CA . ASN B 1 235 ? 10.359 25.312 26.031 1 97.62 235 ASN B CA 1
ATOM 5528 C C . ASN B 1 235 ? 11.648 24.5 25.969 1 97.62 235 ASN B C 1
ATOM 5530 O O . ASN B 1 235 ? 11.641 23.344 25.562 1 97.62 235 ASN B O 1
ATOM 5534 N N . LYS B 1 236 ? 12.727 25.141 26.391 1 98.06 236 LYS B N 1
ATOM 5535 C CA . LYS B 1 236 ? 13.984 24.391 26.5 1 98.06 236 LYS B CA 1
ATOM 5536 C C . LYS B 1 236 ? 13.867 23.266 27.516 1 98.06 236 LYS B C 1
ATOM 5538 O O . LYS B 1 236 ? 14.328 22.141 27.281 1 98.06 236 LYS B O 1
ATOM 5543 N N . LYS B 1 237 ? 13.266 23.562 28.641 1 98.38 237 LYS B N 1
ATOM 5544 C CA . LYS B 1 237 ? 13.047 22.547 29.672 1 98.38 237 LYS B CA 1
ATOM 5545 C C . LYS B 1 237 ? 12.125 21.453 29.188 1 98.38 237 LYS B C 1
ATOM 5547 O O . LYS B 1 237 ? 12.289 20.281 29.547 1 98.38 237 LYS B O 1
ATOM 5552 N N . GLU B 1 238 ? 11.172 21.828 28.406 1 98.5 238 GLU B N 1
ATOM 5553 C CA . GLU B 1 238 ? 10.25 20.859 27.812 1 98.5 238 GLU B CA 1
ATOM 5554 C C . GLU B 1 238 ? 10.977 19.906 26.859 1 98.5 238 GLU B C 1
ATOM 5556 O O . GLU B 1 238 ? 10.711 18.703 26.859 1 98.5 238 GLU B O 1
ATOM 5561 N N . ASP B 1 239 ? 11.883 20.422 26.078 1 98.62 239 ASP B N 1
ATOM 5562 C CA . ASP B 1 239 ? 12.711 19.578 25.219 1 98.62 239 ASP B CA 1
ATOM 5563 C C . ASP B 1 239 ? 13.492 18.562 26.031 1 98.62 239 ASP B C 1
ATOM 5565 O O . ASP B 1 239 ? 13.531 17.375 25.703 1 98.62 239 ASP B O 1
ATOM 5569 N N . GLU B 1 240 ? 14.125 19.078 27.078 1 98.69 240 GLU B N 1
ATOM 5570 C CA . GLU B 1 240 ? 14.93 18.219 27.938 1 98.69 240 GLU B CA 1
ATOM 5571 C C . GLU B 1 240 ? 14.078 17.125 28.562 1 98.69 240 GLU B C 1
ATOM 5573 O O . GLU B 1 240 ? 14.5 15.961 28.641 1 98.69 240 GLU B O 1
ATOM 5578 N N . ARG B 1 241 ? 12.938 17.484 28.969 1 98.81 241 ARG B N 1
ATOM 5579 C CA . ARG B 1 241 ? 12.016 16.531 29.578 1 98.81 241 ARG B CA 1
ATOM 5580 C C . ARG B 1 241 ? 11.641 15.438 28.594 1 98.81 241 ARG B C 1
ATOM 5582 O O . ARG B 1 241 ? 11.672 14.25 28.938 1 98.81 241 ARG B O 1
ATOM 5589 N N . CYS B 1 242 ? 11.258 15.812 27.438 1 98.88 242 CYS B N 1
ATOM 5590 C CA . CYS B 1 242 ? 10.82 14.859 26.422 1 98.88 242 CYS B CA 1
ATOM 5591 C C . CYS B 1 242 ? 11.977 13.977 25.984 1 98.88 242 CYS B C 1
ATOM 5593 O O . CYS B 1 242 ? 11.789 12.781 25.734 1 98.88 242 CYS B O 1
ATOM 5595 N N . LEU B 1 243 ? 13.172 14.555 25.844 1 98.94 243 LEU B N 1
ATOM 5596 C CA . LEU B 1 243 ? 14.336 13.766 25.453 1 98.94 243 LEU B CA 1
ATOM 5597 C C . LEU B 1 243 ? 14.672 12.734 26.531 1 98.94 243 LEU B C 1
ATOM 5599 O O . LEU B 1 243 ? 15.094 11.625 26.219 1 98.94 243 LEU B O 1
ATOM 5603 N N . LYS B 1 244 ? 14.516 13.156 27.781 1 98.88 244 LYS B N 1
ATOM 5604 C CA . LYS B 1 244 ? 14.742 12.219 28.875 1 98.88 244 LYS B CA 1
ATOM 5605 C C . LYS B 1 244 ? 13.773 11.039 28.812 1 98.88 244 LYS B C 1
ATOM 5607 O O . LYS B 1 244 ? 14.148 9.898 29.109 1 98.88 244 LYS B O 1
ATOM 5612 N N . ILE B 1 245 ? 12.539 11.305 28.453 1 98.94 245 ILE B N 1
ATOM 5613 C CA . ILE B 1 245 ? 11.547 10.25 28.297 1 98.94 245 ILE B CA 1
ATOM 5614 C C . ILE B 1 245 ? 12.008 9.258 27.234 1 98.94 245 ILE B C 1
ATOM 5616 O O . ILE B 1 245 ? 11.938 8.039 27.438 1 98.94 245 ILE B O 1
ATOM 5620 N N . VAL B 1 246 ? 12.477 9.758 26.094 1 98.94 246 VAL B N 1
ATOM 5621 C CA . VAL B 1 246 ? 12.953 8.914 25 1 98.94 246 VAL B CA 1
ATOM 5622 C C . VAL B 1 246 ? 14.125 8.062 25.484 1 98.94 246 VAL B C 1
ATOM 5624 O O . VAL B 1 246 ? 14.156 6.852 25.266 1 98.94 246 VAL B O 1
ATOM 5627 N N . GLU B 1 247 ? 15.062 8.688 26.109 1 98.81 247 GLU B N 1
ATOM 5628 C CA . GLU B 1 247 ? 16.234 7.977 26.594 1 98.81 247 GLU B CA 1
ATOM 5629 C C . GLU B 1 247 ? 15.852 6.887 27.594 1 98.81 247 GLU B C 1
ATOM 5631 O O . GLU B 1 247 ? 16.438 5.801 27.594 1 98.81 247 GLU B O 1
ATOM 5636 N N . ASP B 1 248 ? 14.961 7.223 28.5 1 98.81 248 ASP B N 1
ATOM 5637 C CA . ASP B 1 248 ? 14.508 6.262 29.5 1 98.81 248 ASP B CA 1
ATOM 5638 C C . ASP B 1 248 ? 13.828 5.062 28.828 1 98.81 248 ASP B C 1
ATOM 5640 O O . ASP B 1 248 ? 13.961 3.93 29.297 1 98.81 248 ASP B O 1
ATOM 5644 N N . LEU B 1 249 ? 13.086 5.285 27.812 1 98.88 249 LEU B N 1
ATOM 5645 C CA . LEU B 1 249 ? 12.43 4.191 27.094 1 98.88 249 LEU B CA 1
ATOM 5646 C C . LEU B 1 249 ? 13.453 3.254 26.469 1 98.88 249 LEU B C 1
ATOM 5648 O O . LEU B 1 249 ? 13.266 2.035 26.469 1 98.88 249 LEU B O 1
ATOM 5652 N N . PHE B 1 250 ? 14.523 3.816 25.906 1 98.81 250 PHE B N 1
ATOM 5653 C CA . PHE B 1 250 ? 15.578 2.982 25.328 1 98.81 250 PHE B CA 1
ATOM 5654 C C . PHE B 1 250 ? 16.156 2.051 26.391 1 98.81 250 PHE B C 1
ATOM 5656 O O . PHE B 1 250 ? 16.578 0.933 26.078 1 98.81 250 PHE B O 1
ATOM 5663 N N . LYS B 1 251 ? 16.141 2.461 27.625 1 98.25 251 LYS B N 1
ATOM 5664 C CA . LYS B 1 251 ? 16.781 1.725 28.719 1 98.25 251 LYS B CA 1
ATOM 5665 C C . LYS B 1 251 ? 15.812 0.74 29.359 1 98.25 251 LYS B C 1
ATOM 5667 O O . LYS B 1 251 ? 16.234 -0.251 29.953 1 98.25 251 LYS B O 1
ATOM 5672 N N . THR B 1 252 ? 14.508 1.042 29.219 1 98.31 252 THR B N 1
ATOM 5673 C CA . THR B 1 252 ? 13.594 0.329 30.109 1 98.31 252 THR B CA 1
ATOM 5674 C C . THR B 1 252 ? 12.578 -0.472 29.312 1 98.31 252 THR B C 1
ATOM 5676 O O . THR B 1 252 ? 11.922 -1.367 29.844 1 98.31 252 THR B O 1
ATOM 5679 N N . TRP B 1 253 ? 12.352 -0.12 28.094 1 97.94 253 TRP B N 1
ATOM 5680 C CA . TRP B 1 253 ? 11.312 -0.831 27.344 1 97.94 253 TRP B CA 1
ATOM 5681 C C . TRP B 1 253 ? 11.625 -2.322 27.281 1 97.94 253 TRP B C 1
ATOM 5683 O O . TRP B 1 253 ? 12.789 -2.721 27.266 1 97.94 253 TRP B O 1
ATOM 5693 N N . SER B 1 254 ? 10.602 -3.158 27.156 1 97.5 254 SER B N 1
ATOM 5694 C CA . SER B 1 254 ? 10.711 -4.602 27.328 1 97.5 254 SER B CA 1
ATOM 5695 C C . SER B 1 254 ? 11.469 -5.242 26.172 1 97.5 254 SER B C 1
ATOM 5697 O O . SER B 1 254 ? 12.047 -6.316 26.312 1 97.5 254 SER B O 1
ATOM 5699 N N . VAL B 1 255 ? 11.445 -4.676 24.969 1 98.06 255 VAL B N 1
ATOM 5700 C CA . VAL B 1 255 ? 12.18 -5.191 23.812 1 98.06 255 VAL B CA 1
ATOM 5701 C C . VAL B 1 255 ? 13.047 -4.086 23.219 1 98.06 255 VAL B C 1
ATOM 5703 O O . VAL B 1 255 ? 12.773 -2.898 23.406 1 98.06 255 VAL B O 1
ATOM 5706 N N . PRO B 1 256 ? 14.117 -4.457 22.484 1 98.56 256 PRO B N 1
ATOM 5707 C CA . PRO B 1 256 ? 15 -3.438 21.922 1 98.56 256 PRO B CA 1
ATOM 5708 C C . PRO B 1 256 ? 14.289 -2.516 20.938 1 98.56 256 PRO B C 1
ATOM 5710 O O . PRO B 1 256 ? 13.445 -2.971 20.156 1 98.56 256 PRO B O 1
ATOM 5713 N N . ILE B 1 257 ? 14.648 -1.258 21 1 98.94 257 ILE B N 1
ATOM 5714 C CA . ILE B 1 257 ? 14.156 -0.255 20.062 1 98.94 257 ILE B CA 1
ATOM 5715 C C . ILE B 1 257 ? 15.133 -0.107 18.891 1 98.94 257 ILE B C 1
ATOM 5717 O O . ILE B 1 257 ? 16.266 0.344 19.078 1 98.94 257 ILE B O 1
ATOM 5721 N N . ALA B 1 258 ? 14.648 -0.472 17.688 1 98.94 258 ALA B N 1
ATOM 5722 C CA . ALA B 1 258 ? 15.523 -0.502 16.516 1 98.94 258 ALA B CA 1
ATOM 5723 C C . ALA B 1 258 ? 15.547 0.852 15.812 1 98.94 258 ALA B C 1
ATOM 5725 O O . ALA B 1 258 ? 16.484 1.155 15.07 1 98.94 258 ALA B O 1
ATOM 5726 N N . GLY B 1 259 ? 14.539 1.636 16.031 1 98.94 259 GLY B N 1
ATOM 5727 C CA . GLY B 1 259 ? 14.469 2.926 15.359 1 98.94 259 GLY B CA 1
ATOM 5728 C C . GLY B 1 259 ? 13.508 3.889 16.016 1 98.94 259 GLY B C 1
ATOM 5729 O O . GLY B 1 259 ? 12.641 3.475 16.797 1 98.94 259 GLY B O 1
ATOM 5730 N N . VAL B 1 260 ? 13.688 5.188 15.797 1 99 260 VAL B N 1
ATOM 5731 C CA . VAL B 1 260 ? 12.805 6.266 16.234 1 99 260 VAL B CA 1
ATOM 5732 C C . VAL B 1 260 ? 12.148 6.918 15.016 1 99 260 VAL B C 1
ATOM 5734 O O . VAL B 1 260 ? 12.844 7.355 14.086 1 99 260 VAL B O 1
ATOM 5737 N N . LEU B 1 261 ? 10.859 6.918 14.961 1 98.94 261 LEU B N 1
ATOM 5738 C CA . LEU B 1 261 ? 10.047 7.547 13.93 1 98.94 261 LEU B CA 1
ATOM 5739 C C . LEU B 1 261 ? 9.469 8.867 14.422 1 98.94 261 LEU B C 1
ATOM 5741 O O . LEU B 1 261 ? 8.797 8.906 15.453 1 98.94 261 LEU B O 1
ATOM 5745 N N . VAL B 1 262 ? 9.672 9.945 13.648 1 98.94 262 VAL B N 1
ATOM 5746 C CA . VAL B 1 262 ? 9.211 11.242 14.148 1 98.94 262 VAL B CA 1
ATOM 5747 C C . VAL B 1 262 ? 8.875 12.156 12.969 1 98.94 262 VAL B C 1
ATOM 5749 O O . VAL B 1 262 ? 9.516 12.094 11.922 1 98.94 262 VAL B O 1
ATOM 5752 N N . GLU B 1 263 ? 7.824 12.93 13.086 1 98.88 263 GLU B N 1
ATOM 5753 C CA . GLU B 1 263 ? 7.504 14.008 12.156 1 98.88 263 GLU B CA 1
ATOM 5754 C C . GLU B 1 263 ? 8.266 15.281 12.508 1 98.88 263 GLU B C 1
ATOM 5756 O O . GLU B 1 263 ? 8.352 15.656 13.68 1 98.88 263 GLU B O 1
ATOM 5761 N N . PRO B 1 264 ? 8.766 15.969 11.484 1 98.69 264 PRO B N 1
ATOM 5762 C CA . PRO B 1 264 ? 9.352 17.266 11.82 1 98.69 264 PRO B CA 1
ATOM 5763 C C . PRO B 1 264 ? 8.344 18.234 12.422 1 98.69 264 PRO B C 1
ATOM 5765 O O . PRO B 1 264 ? 8.703 19.078 13.258 1 98.69 264 PRO B O 1
ATOM 5768 N N . ILE B 1 265 ? 7.176 18.219 11.922 1 98.5 265 ILE B N 1
ATOM 5769 C CA . ILE B 1 265 ? 5.992 18.906 12.43 1 98.5 265 ILE B CA 1
ATOM 5770 C C . ILE B 1 265 ? 4.832 17.922 12.531 1 98.5 265 ILE B C 1
ATOM 5772 O O . ILE B 1 265 ? 4.461 17.281 11.539 1 98.5 265 ILE B O 1
ATOM 5776 N N . GLN B 1 266 ? 4.312 17.688 13.742 1 98.38 266 GLN B N 1
ATOM 5777 C CA . GLN B 1 266 ? 3.188 16.766 13.867 1 98.38 266 GLN B CA 1
ATOM 5778 C C . GLN B 1 266 ? 1.932 17.328 13.211 1 98.38 266 GLN B C 1
ATOM 5780 O O . GLN B 1 266 ? 1.114 17.969 13.875 1 98.38 266 GLN B O 1
ATOM 5785 N N . SER B 1 267 ? 1.708 16.969 12.023 1 97.75 267 SER B N 1
ATOM 5786 C CA . SER B 1 267 ? 0.72 17.609 11.164 1 97.75 267 SER B CA 1
ATOM 5787 C C . SER B 1 267 ? -0.7 17.266 11.594 1 97.75 267 SER B C 1
ATOM 5789 O O . SER B 1 267 ? -1.49 18.156 11.922 1 97.75 267 SER B O 1
ATOM 5791 N N . GLU B 1 268 ? -1.022 15.961 11.68 1 96.88 268 GLU B N 1
ATOM 5792 C CA . GLU B 1 268 ? -2.352 15.539 12.109 1 96.88 268 GLU B CA 1
ATOM 5793 C C . GLU B 1 268 ? -2.578 15.852 13.586 1 96.88 268 GLU B C 1
ATOM 5795 O O . GLU B 1 268 ? -3.719 15.992 14.031 1 96.88 268 GLU B O 1
ATOM 5800 N N . GLY B 1 269 ? -1.472 15.938 14.32 1 96.94 269 GLY B N 1
ATOM 5801 C CA . GLY B 1 269 ? -1.537 16.125 15.758 1 96.94 269 GLY B CA 1
ATOM 5802 C C . GLY B 1 269 ? -1.846 17.562 16.156 1 96.94 269 GLY B C 1
ATOM 5803 O O . GLY B 1 269 ? -2.17 17.828 17.312 1 96.94 269 GLY B O 1
ATOM 5804 N N . GLY B 1 270 ? -1.821 18.5 15.195 1 96.75 270 GLY B N 1
ATOM 5805 C CA . GLY B 1 270 ? -2.131 19.891 15.5 1 96.75 270 GLY B CA 1
ATOM 5806 C C . GLY B 1 270 ? -1.043 20.844 15.07 1 96.75 270 GLY B C 1
ATOM 5807 O O . GLY B 1 270 ? -0.948 21.969 15.586 1 96.75 270 GLY B O 1
ATOM 5808 N N . ASP B 1 271 ? -0.182 20.312 14.133 1 97.56 271 ASP B N 1
ATOM 5809 C CA . ASP B 1 271 ? 0.978 21.094 13.695 1 97.56 271 ASP B CA 1
ATOM 5810 C C . ASP B 1 271 ? 1.854 21.484 14.875 1 97.56 271 ASP B C 1
ATOM 5812 O O . ASP B 1 271 ? 2.188 22.656 15.039 1 97.56 271 ASP B O 1
ATOM 5816 N N . ASN B 1 272 ? 2.205 20.5 15.68 1 97.31 272 ASN B N 1
ATOM 5817 C CA . ASN B 1 272 ? 3.115 20.719 16.797 1 97.31 272 ASN B CA 1
ATOM 5818 C C . ASN B 1 272 ? 4.57 20.766 16.344 1 97.31 272 ASN B C 1
ATOM 5820 O O . ASN B 1 272 ? 5.031 19.859 15.641 1 97.31 272 ASN B O 1
ATOM 5824 N N . HIS B 1 273 ? 5.242 21.844 16.688 1 96.25 273 HIS B N 1
ATOM 5825 C CA . HIS B 1 273 ? 6.641 22.047 16.328 1 96.25 273 HIS B CA 1
ATOM 5826 C C . HIS B 1 273 ? 7.566 21.688 17.484 1 96.25 273 HIS B C 1
ATOM 5828 O O . HIS B 1 273 ? 7.129 21.625 18.641 1 96.25 273 HIS B O 1
ATOM 5834 N N . ALA B 1 274 ? 8.797 21.422 17.203 1 97.44 274 ALA B N 1
ATOM 5835 C CA . ALA B 1 274 ? 9.867 21.281 18.188 1 97.44 274 ALA B CA 1
ATOM 5836 C C . ALA B 1 274 ? 11.164 21.922 17.688 1 97.44 274 ALA B C 1
ATOM 5838 O O . ALA B 1 274 ? 11.289 22.219 16.5 1 97.44 274 ALA B O 1
ATOM 5839 N N . SER B 1 275 ? 12.086 22.172 18.578 1 97.44 275 SER B N 1
ATOM 5840 C CA . SER B 1 275 ? 13.297 22.922 18.266 1 97.44 275 SER B CA 1
ATOM 5841 C C . SER B 1 275 ? 14.32 22.047 17.562 1 97.44 275 SER B C 1
ATOM 5843 O O . SER B 1 275 ? 14.242 20.812 17.609 1 97.44 275 SER B O 1
ATOM 5845 N N . ALA B 1 276 ? 15.25 22.688 16.875 1 98.06 276 ALA B N 1
ATOM 5846 C CA . ALA B 1 276 ? 16.406 21.984 16.297 1 98.06 276 ALA B CA 1
ATOM 5847 C C . ALA B 1 276 ? 17.172 21.219 17.375 1 98.06 276 ALA B C 1
ATOM 5849 O O . ALA B 1 276 ? 17.688 20.141 17.109 1 98.06 276 ALA B O 1
ATOM 5850 N N . GLU B 1 277 ? 17.203 21.797 18.562 1 98.06 277 GLU B N 1
ATOM 5851 C CA . GLU B 1 277 ? 17.891 21.156 19.688 1 98.06 277 GLU B CA 1
ATOM 5852 C C . GLU B 1 277 ? 17.219 19.844 20.062 1 98.06 277 GLU B C 1
ATOM 5854 O O . GLU B 1 277 ? 17.891 18.859 20.344 1 98.06 277 GLU B O 1
ATOM 5859 N N . PHE B 1 278 ? 15.961 19.844 20.141 1 98.69 278 PHE B N 1
ATOM 5860 C CA . PHE B 1 278 ? 15.211 18.625 20.438 1 98.69 278 PHE B CA 1
ATOM 5861 C C . PHE B 1 278 ? 15.531 17.531 19.406 1 98.69 278 PHE B C 1
ATOM 5863 O O . PHE B 1 278 ? 15.844 16.406 19.781 1 98.69 278 PHE B O 1
ATOM 5870 N N . PHE B 1 279 ? 15.492 17.844 18.094 1 98.94 279 PHE B N 1
ATOM 5871 C CA . PHE B 1 279 ? 15.703 16.875 17.031 1 98.94 279 PHE B CA 1
ATOM 5872 C C . PHE B 1 279 ? 17.156 16.391 17.031 1 98.94 279 PHE B C 1
ATOM 5874 O O . PHE B 1 279 ? 17.422 15.219 16.766 1 98.94 279 PHE B O 1
ATOM 5881 N N . GLN B 1 280 ? 18.109 17.344 17.219 1 98.88 280 GLN B N 1
ATOM 5882 C CA . GLN B 1 280 ? 19.484 16.906 17.359 1 98.88 280 GLN B CA 1
ATOM 5883 C C . GLN B 1 280 ? 19.641 15.961 18.562 1 98.88 280 GLN B C 1
ATOM 5885 O O . GLN B 1 280 ? 20.422 15.008 18.516 1 98.88 280 GLN B O 1
ATOM 5890 N N . GLY B 1 281 ? 18.922 16.281 19.672 1 98.88 281 GLY B N 1
ATOM 5891 C CA . GLY B 1 281 ? 18.906 15.383 20.812 1 98.88 281 GLY B CA 1
ATOM 5892 C C . GLY B 1 281 ? 18.406 13.984 20.469 1 98.88 281 GLY B C 1
ATOM 5893 O O . GLY B 1 281 ? 18.969 12.992 20.922 1 98.88 281 GLY B O 1
ATOM 5894 N N . LEU B 1 282 ? 17.328 13.844 19.688 1 98.94 282 LEU B N 1
ATOM 5895 C CA . LEU B 1 282 ? 16.844 12.555 19.219 1 98.94 282 LEU B CA 1
ATOM 5896 C C . LEU B 1 282 ? 17.922 11.828 18.422 1 98.94 282 LEU B C 1
ATOM 5898 O O . LEU B 1 282 ? 18.109 10.617 18.562 1 98.94 282 LEU B O 1
ATOM 5902 N N . ARG B 1 283 ? 18.578 12.633 17.5 1 98.88 283 ARG B N 1
ATOM 5903 C CA . ARG B 1 283 ? 19.656 12.07 16.688 1 98.88 283 ARG B CA 1
ATOM 5904 C C . ARG B 1 283 ? 20.766 11.516 17.578 1 98.88 283 ARG B C 1
ATOM 5906 O O . ARG B 1 283 ? 21.234 10.391 17.359 1 98.88 283 ARG B O 1
ATOM 5913 N N . ASP B 1 284 ? 21.188 12.281 18.594 1 98.88 284 ASP B N 1
ATOM 5914 C CA . ASP B 1 284 ? 22.234 11.852 19.516 1 98.88 284 ASP B CA 1
ATOM 5915 C C . ASP B 1 284 ? 21.828 10.578 20.25 1 98.88 284 ASP B C 1
ATOM 5917 O O . ASP B 1 284 ? 22.641 9.664 20.422 1 98.88 284 ASP B O 1
ATOM 5921 N N . ILE B 1 285 ? 20.594 10.523 20.703 1 98.94 285 ILE B N 1
ATOM 5922 C CA . ILE B 1 285 ? 20.094 9.367 21.453 1 98.94 285 ILE B CA 1
ATOM 5923 C C . ILE B 1 285 ? 20.109 8.133 20.547 1 98.94 285 ILE B C 1
ATOM 5925 O O . ILE B 1 285 ? 20.531 7.051 20.969 1 98.94 285 ILE B O 1
ATOM 5929 N N . THR B 1 286 ? 19.609 8.25 19.281 1 98.88 286 THR B N 1
ATOM 5930 C CA . THR B 1 286 ? 19.578 7.105 18.375 1 98.88 286 THR B CA 1
ATOM 5931 C C . THR B 1 286 ? 20.984 6.598 18.078 1 98.88 286 THR B C 1
ATOM 5933 O O . THR B 1 286 ? 21.219 5.387 18.031 1 98.88 286 THR B O 1
ATOM 5936 N N . LEU B 1 287 ? 21.969 7.531 17.891 1 98.75 287 LEU B N 1
ATOM 5937 C CA . LEU B 1 287 ? 23.359 7.141 17.672 1 98.75 287 LEU B CA 1
ATOM 5938 C C . LEU B 1 287 ? 23.922 6.414 18.891 1 98.75 287 LEU B C 1
ATOM 5940 O O . LEU B 1 287 ? 24.578 5.379 18.75 1 98.75 287 LEU B O 1
ATOM 5944 N N . LYS B 1 288 ? 23.656 6.984 20.031 1 98.75 288 LYS B N 1
ATOM 5945 C CA . LYS B 1 288 ? 24.156 6.43 21.281 1 98.75 288 LYS B CA 1
ATOM 5946 C C . LYS B 1 288 ? 23.672 4.996 21.484 1 98.75 288 LYS B C 1
ATOM 5948 O O . LYS B 1 288 ? 24.406 4.145 21.969 1 98.75 288 LYS B O 1
ATOM 5953 N N . HIS B 1 289 ? 22.453 4.676 21.125 1 98.56 289 HIS B N 1
ATOM 5954 C CA . HIS B 1 289 ? 21.844 3.398 21.453 1 98.56 289 HIS B CA 1
ATOM 5955 C C . HIS B 1 289 ? 21.812 2.473 20.234 1 98.56 289 HIS B C 1
ATOM 5957 O O . HIS B 1 289 ? 21.234 1.389 20.297 1 98.56 289 HIS B O 1
ATOM 5963 N N . GLY B 1 290 ? 22.391 2.865 19.156 1 98.44 290 GLY B N 1
ATOM 5964 C CA . GLY B 1 290 ? 22.484 2.016 17.984 1 98.44 290 GLY B CA 1
ATOM 5965 C C . GLY B 1 290 ? 21.156 1.805 17.281 1 98.44 290 GLY B C 1
ATOM 5966 O O . GLY B 1 290 ? 20.828 0.688 16.875 1 98.44 290 GLY B O 1
ATOM 5967 N N . ALA B 1 291 ? 20.328 2.791 17.203 1 98.88 291 ALA B N 1
ATOM 5968 C CA . ALA B 1 291 ? 19.047 2.785 16.516 1 98.88 291 ALA B CA 1
ATOM 5969 C C . ALA B 1 291 ? 19.047 3.766 15.344 1 98.88 291 ALA B C 1
ATOM 5971 O O . ALA B 1 291 ? 19.875 4.668 15.281 1 98.88 291 ALA B O 1
ATOM 5972 N N . LEU B 1 292 ? 18.141 3.578 14.398 1 98.94 292 LEU B N 1
ATOM 5973 C CA . LEU B 1 292 ? 18.047 4.484 13.258 1 98.94 292 LEU B CA 1
ATOM 5974 C C . LEU B 1 292 ? 17.031 5.59 13.523 1 98.94 292 LEU B C 1
ATOM 5976 O O . LEU B 1 292 ? 16.062 5.387 14.258 1 98.94 292 LEU B O 1
ATOM 5980 N N . LEU B 1 293 ? 17.281 6.734 12.969 1 98.94 293 LEU B N 1
ATOM 5981 C CA . LEU B 1 293 ? 16.328 7.84 12.977 1 98.94 293 LEU B CA 1
ATOM 5982 C C . LEU B 1 293 ? 15.562 7.91 11.656 1 98.94 293 LEU B C 1
ATOM 5984 O O . LEU B 1 293 ? 16.172 8.078 10.594 1 98.94 293 LEU B O 1
ATOM 5988 N N . ILE B 1 294 ? 14.297 7.777 11.688 1 98.94 294 ILE B N 1
ATOM 5989 C CA . ILE B 1 294 ? 13.398 7.875 10.539 1 98.94 294 ILE B CA 1
ATOM 5990 C C . ILE B 1 294 ? 12.625 9.188 10.602 1 98.94 294 ILE B C 1
ATOM 5992 O O . ILE B 1 294 ? 11.797 9.391 11.484 1 98.94 294 ILE B O 1
ATOM 5996 N N . MET B 1 295 ? 12.867 10.07 9.664 1 98.94 295 MET B N 1
ATOM 5997 C CA . MET B 1 295 ? 12.109 11.312 9.547 1 98.94 295 MET B CA 1
ATOM 5998 C C . MET B 1 295 ? 10.891 11.125 8.648 1 98.94 295 MET B C 1
ATOM 6000 O O . MET B 1 295 ? 11.023 10.883 7.453 1 98.94 295 MET B O 1
ATOM 6004 N N . ASP B 1 296 ? 9.742 11.203 9.234 1 98.94 296 ASP B N 1
ATOM 6005 C CA . ASP B 1 296 ? 8.508 11.078 8.477 1 98.94 296 ASP B CA 1
ATOM 6006 C C . ASP B 1 296 ? 8.117 12.414 7.84 1 98.94 296 ASP B C 1
ATOM 6008 O O . ASP B 1 296 ? 7.48 13.25 8.484 1 98.94 296 ASP B O 1
ATOM 6012 N N . GLU B 1 297 ? 8.422 12.594 6.586 1 98.81 297 GLU B N 1
ATOM 6013 C CA . GLU B 1 297 ? 8.164 13.82 5.836 1 98.81 297 GLU B CA 1
ATOM 6014 C C . GLU B 1 297 ? 7.031 13.617 4.828 1 98.81 297 GLU B C 1
ATOM 6016 O O . GLU B 1 297 ? 6.984 14.297 3.801 1 98.81 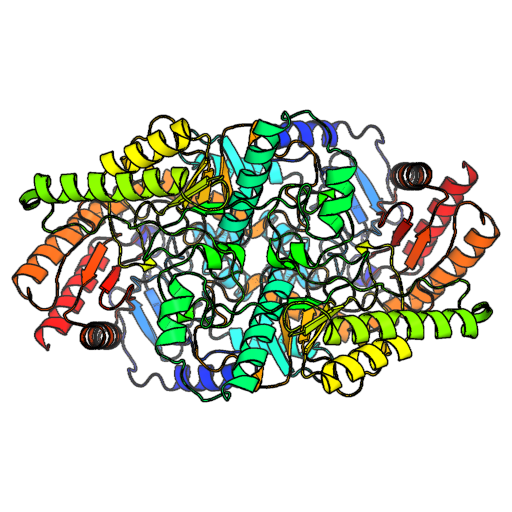297 GLU B O 1
ATOM 6021 N N . VAL B 1 298 ? 6.137 12.68 5.137 1 98.69 298 VAL B N 1
ATOM 6022 C CA . VAL B 1 298 ? 5.008 12.352 4.273 1 98.69 298 VAL B CA 1
ATOM 6023 C C . VAL B 1 298 ? 4.191 13.617 3.996 1 98.69 298 VAL B C 1
ATOM 6025 O O . VAL B 1 298 ? 3.781 13.859 2.859 1 98.69 298 VAL B O 1
ATOM 6028 N N . GLN B 1 299 ? 3.975 14.438 5.012 1 98.38 299 GLN B N 1
ATOM 6029 C CA . GLN B 1 299 ? 3.137 15.609 4.812 1 98.38 299 GLN B CA 1
ATOM 6030 C C . GLN B 1 299 ? 3.984 16.875 4.676 1 98.38 299 GLN B C 1
ATOM 6032 O O . GLN B 1 299 ? 3.615 17.797 3.949 1 98.38 299 GLN B O 1
ATOM 6037 N N . THR B 1 300 ? 5.152 16.922 5.316 1 98.44 300 THR B N 1
ATOM 6038 C CA . THR B 1 300 ? 5.918 18.156 5.422 1 98.44 300 THR B CA 1
ATOM 6039 C C . THR B 1 300 ? 6.863 18.312 4.234 1 98.44 300 THR B C 1
ATOM 6041 O O . THR B 1 300 ? 7.352 19.406 3.961 1 98.44 300 THR B O 1
ATOM 6044 N N . GLY B 1 301 ? 7.168 17.219 3.508 1 97.31 301 GLY B N 1
ATOM 6045 C CA . GLY B 1 301 ? 8.156 17.266 2.445 1 97.31 301 GLY B CA 1
ATOM 6046 C C . GLY B 1 301 ? 7.656 17.953 1.19 1 97.31 301 GLY B C 1
ATOM 6047 O O . GLY B 1 301 ? 6.48 18.312 1.104 1 97.31 301 GLY B O 1
ATOM 6048 N N . VAL B 1 302 ? 8.547 18.266 0.36 1 97.06 302 VAL B N 1
ATOM 6049 C CA . VAL B 1 302 ? 8.305 18.719 -1.01 1 97.06 302 VAL B CA 1
ATOM 6050 C C . VAL B 1 302 ? 7.914 20.188 -1.019 1 97.06 302 VAL B C 1
ATOM 6052 O O . VAL B 1 302 ? 6.98 20.578 -1.721 1 97.06 302 VAL B O 1
ATOM 6055 N N . GLY B 1 303 ? 8.43 20.984 -0.152 1 97.19 303 GLY B N 1
ATOM 6056 C CA . GLY B 1 303 ? 8.492 22.422 -0.358 1 97.19 303 GLY B CA 1
ATOM 6057 C C . GLY B 1 303 ? 7.477 23.188 0.464 1 97.19 303 GLY B C 1
ATOM 6058 O O . GLY B 1 303 ? 7.605 24.406 0.646 1 97.19 303 GLY B O 1
ATOM 6059 N N . ALA B 1 304 ? 6.477 22.547 1.098 1 95 304 ALA B N 1
ATOM 6060 C CA . ALA B 1 304 ? 5.328 23.219 1.695 1 95 304 ALA B CA 1
ATOM 6061 C C . ALA B 1 304 ? 5.73 23.953 2.975 1 95 304 ALA B C 1
ATOM 6063 O O . ALA B 1 304 ? 4.988 24.812 3.467 1 95 304 ALA B O 1
ATOM 6064 N N . THR B 1 305 ? 6.93 23.703 3.508 1 98 305 THR B N 1
ATOM 6065 C CA . THR B 1 305 ? 7.398 24.344 4.727 1 98 305 THR B CA 1
ATOM 6066 C C . THR B 1 305 ? 8.414 25.438 4.406 1 98 305 THR B C 1
ATOM 6068 O O . THR B 1 305 ? 9.039 26 5.309 1 98 305 THR B O 1
ATOM 6071 N N . GLY B 1 306 ? 8.586 25.719 3.145 1 98 306 GLY B N 1
ATOM 6072 C CA . GLY B 1 306 ? 9.5 26.781 2.727 1 98 306 GLY B CA 1
ATOM 6073 C C . GLY B 1 306 ? 10.883 26.266 2.375 1 98 306 GLY B C 1
ATOM 6074 O O . GLY B 1 306 ? 11.711 27 1.85 1 98 306 GLY B O 1
ATOM 6075 N N . VAL B 1 307 ? 11.211 25.078 2.705 1 97.94 307 VAL B N 1
ATOM 6076 C CA . VAL B 1 307 ? 12.375 24.297 2.277 1 97.94 307 VAL B CA 1
ATOM 6077 C C . VAL B 1 307 ? 11.922 22.969 1.697 1 97.94 307 VAL B C 1
ATOM 6079 O O . VAL B 1 307 ? 10.797 22.531 1.939 1 97.94 307 VAL B O 1
ATOM 6082 N N . MET B 1 308 ? 12.719 22.344 0.866 1 98.38 308 MET B N 1
ATOM 6083 C CA . MET B 1 308 ? 12.297 21.141 0.176 1 98.38 308 MET B CA 1
ATOM 6084 C C . MET B 1 308 ? 11.875 20.062 1.174 1 98.38 308 MET B C 1
ATOM 6086 O O . MET B 1 308 ? 10.875 19.375 0.968 1 98.38 308 MET B O 1
ATOM 6090 N N . TRP B 1 309 ? 12.695 19.891 2.17 1 98.69 309 TRP B N 1
ATOM 6091 C CA . TRP B 1 309 ? 12.414 18.969 3.258 1 98.69 309 TRP B CA 1
ATOM 6092 C C . TRP B 1 309 ? 12.516 19.656 4.613 1 98.69 309 TRP B C 1
ATOM 6094 O O . TRP B 1 309 ? 13.555 20.234 4.941 1 98.69 309 TRP B O 1
ATOM 6104 N N . ALA B 1 310 ? 11.469 19.547 5.418 1 98.62 310 ALA B N 1
ATOM 6105 C CA . ALA B 1 310 ? 11.328 20.344 6.633 1 98.62 310 ALA B CA 1
ATOM 6106 C C . ALA B 1 310 ? 12.508 20.125 7.578 1 98.62 310 ALA B C 1
ATOM 6108 O O . ALA B 1 310 ? 12.992 21.062 8.195 1 98.62 310 ALA B O 1
ATOM 6109 N N . HIS B 1 311 ? 12.984 18.906 7.703 1 98.62 311 HIS B N 1
ATOM 6110 C CA . HIS B 1 311 ? 14.016 18.578 8.688 1 98.62 311 HIS B CA 1
ATOM 6111 C C . HIS B 1 311 ? 15.336 19.266 8.336 1 98.62 311 HIS B C 1
ATOM 6113 O O . HIS B 1 311 ? 16.25 19.328 9.164 1 98.62 311 HIS B O 1
ATOM 6119 N N . GLU B 1 312 ? 15.469 19.703 7.105 1 97.81 312 GLU B N 1
ATOM 6120 C CA . GLU B 1 312 ? 16.703 20.359 6.707 1 97.81 312 GLU B CA 1
ATOM 6121 C C . GLU B 1 312 ? 16.969 21.609 7.551 1 97.81 312 GLU B C 1
ATOM 6123 O O . GLU B 1 312 ? 18.109 22.016 7.727 1 97.81 312 GLU B O 1
ATOM 6128 N N . ARG B 1 313 ? 15.938 22.172 8.094 1 96.88 313 ARG B N 1
ATOM 6129 C CA . ARG B 1 313 ? 16.062 23.344 8.953 1 96.88 313 ARG B CA 1
ATOM 6130 C C . ARG B 1 313 ? 16.797 23.016 10.242 1 96.88 313 ARG B C 1
ATOM 6132 O O . ARG B 1 313 ? 17.359 23.906 10.883 1 96.88 313 ARG B O 1
ATOM 6139 N N . PHE B 1 314 ? 16.781 21.781 10.656 1 98 314 PHE B N 1
ATOM 6140 C CA . PHE B 1 314 ? 17.359 21.391 11.938 1 98 314 PHE B CA 1
ATOM 6141 C C . PHE B 1 314 ? 18.859 21.125 11.805 1 98 314 PHE B C 1
ATOM 6143 O O . PHE B 1 314 ? 19.562 21.031 12.805 1 98 314 PHE B O 1
ATOM 6150 N N . ASN B 1 315 ? 19.375 20.969 10.57 1 97.12 315 ASN B N 1
ATOM 6151 C CA . ASN B 1 315 ? 20.797 20.719 10.297 1 97.12 315 ASN B CA 1
ATOM 6152 C C . ASN B 1 315 ? 21.344 19.594 11.156 1 97.12 315 ASN B C 1
ATOM 6154 O O . ASN B 1 315 ? 22.344 19.75 11.844 1 97.12 315 ASN B O 1
ATOM 6158 N N . LEU B 1 316 ? 20.578 18.562 11.18 1 98.38 316 LEU B N 1
ATOM 6159 C CA . LEU B 1 316 ? 20.953 17.391 11.969 1 98.38 316 LEU B CA 1
ATOM 6160 C C . LEU B 1 316 ? 22.312 16.844 11.523 1 98.38 316 LEU B C 1
ATOM 6162 O O . LEU B 1 316 ? 22.594 16.781 10.328 1 98.38 316 LEU B O 1
ATOM 6166 N N . GLN B 1 317 ? 23.141 16.5 12.469 1 97.56 317 GLN B N 1
ATOM 6167 C CA . GLN B 1 317 ? 24.438 15.914 12.203 1 97.56 317 GLN B CA 1
ATOM 6168 C C . GLN B 1 317 ? 24.656 14.656 13.039 1 97.56 317 GLN B C 1
ATOM 6170 O O . GLN B 1 317 ? 24.734 14.734 14.273 1 97.56 317 GLN B O 1
ATOM 6175 N N . PRO B 1 318 ? 25 13.586 12.406 1 97.81 318 PRO B N 1
ATOM 6176 C CA . PRO B 1 318 ? 24.828 13.32 10.977 1 97.81 318 PRO B CA 1
ATOM 6177 C C . PRO B 1 318 ? 23.375 13.359 10.539 1 97.81 318 PRO B C 1
ATOM 6179 O O . PRO B 1 318 ? 22.469 13.406 11.383 1 97.81 318 PRO B O 1
ATOM 6182 N N . PRO B 1 319 ? 23.047 13.336 9.203 1 98.19 319 PRO B N 1
ATOM 6183 C CA . PRO B 1 319 ? 21.656 13.383 8.719 1 98.19 319 PRO B CA 1
ATOM 6184 C C . PRO B 1 319 ? 20.844 12.18 9.18 1 98.19 319 PRO B C 1
ATOM 6186 O O . PRO B 1 319 ? 21.406 11.164 9.594 1 98.19 319 PRO B O 1
ATOM 6189 N N . PRO B 1 320 ? 19.531 12.352 9.164 1 98.69 320 PRO B N 1
ATOM 6190 C CA . PRO B 1 320 ? 18.703 11.188 9.484 1 98.69 320 PRO B CA 1
ATOM 6191 C C . PRO B 1 320 ? 18.984 9.992 8.578 1 98.69 320 PRO B C 1
ATOM 6193 O O . PRO B 1 320 ? 19.531 10.164 7.48 1 98.69 320 PRO B O 1
ATOM 6196 N N . ASP B 1 321 ? 18.656 8.82 9.031 1 98.88 321 ASP B N 1
ATOM 6197 C CA . ASP B 1 321 ? 19 7.609 8.305 1 98.88 321 ASP B CA 1
ATOM 6198 C C . ASP B 1 321 ? 18.016 7.344 7.168 1 98.88 321 ASP B C 1
ATOM 6200 O O . ASP B 1 321 ? 18.406 6.848 6.109 1 98.88 321 ASP B O 1
ATOM 6204 N N . LEU B 1 322 ? 16.797 7.582 7.434 1 98.94 322 LEU B N 1
ATOM 6205 C CA . LEU B 1 322 ? 15.727 7.426 6.449 1 98.94 322 LEU B CA 1
ATOM 6206 C C . LEU B 1 322 ? 14.789 8.633 6.461 1 98.94 322 LEU B C 1
ATOM 6208 O O . LEU B 1 322 ? 14.531 9.211 7.52 1 98.94 322 LEU B O 1
ATOM 6212 N N . VAL B 1 323 ? 14.281 9.023 5.297 1 98.94 323 VAL B N 1
ATOM 6213 C CA . VAL B 1 323 ? 13.273 10.07 5.145 1 98.94 323 VAL B CA 1
ATOM 6214 C C . VAL B 1 323 ? 12.125 9.562 4.27 1 98.94 323 VAL B C 1
ATOM 6216 O O . VAL B 1 323 ? 12.32 9.273 3.088 1 98.94 323 VAL B O 1
ATOM 6219 N N . THR B 1 324 ? 10.953 9.422 4.844 1 98.94 324 THR B N 1
ATOM 6220 C CA . THR B 1 324 ? 9.812 8.922 4.09 1 98.94 324 THR B CA 1
ATOM 6221 C C . THR B 1 324 ? 9.047 10.07 3.438 1 98.94 324 THR B C 1
ATOM 6223 O O . THR B 1 324 ? 9.125 11.211 3.898 1 98.94 324 THR B O 1
ATOM 6226 N N . PHE B 1 325 ? 8.383 9.789 2.342 1 98.75 325 PHE B N 1
ATOM 6227 C CA . PHE B 1 325 ? 7.652 10.82 1.609 1 98.75 325 PHE B CA 1
ATOM 6228 C C . PHE B 1 325 ? 6.375 10.25 1.008 1 98.75 325 PHE B C 1
ATOM 6230 O O . PHE B 1 325 ? 6.266 9.039 0.807 1 98.75 325 PHE B O 1
ATOM 6237 N N . SER B 1 326 ? 5.395 11.102 0.753 1 98.56 326 SER B N 1
ATOM 6238 C CA . SER B 1 326 ? 4.148 10.828 0.045 1 98.56 326 SER B CA 1
ATOM 6239 C C . SER B 1 326 ? 3.395 12.117 -0.269 1 98.56 326 SER B C 1
ATOM 6241 O O . SER B 1 326 ? 3.973 13.07 -0.794 1 98.56 326 SER B O 1
ATOM 6243 N N . LYS B 1 327 ? 2.127 12.102 -0.117 1 97.94 327 LYS B N 1
ATOM 6244 C CA . LYS B 1 327 ? 1.189 13.211 -0.23 1 97.94 327 LYS B CA 1
ATOM 6245 C C . LYS B 1 327 ? 1.541 14.109 -1.412 1 97.94 327 LYS B C 1
ATOM 6247 O O . LYS B 1 327 ? 1.52 13.664 -2.562 1 97.94 327 LYS B O 1
ATOM 6252 N N . LYS B 1 328 ? 2.072 15.383 -1.195 1 97.94 328 LYS B N 1
ATOM 6253 C CA . LYS B 1 328 ? 2.305 16.359 -2.26 1 97.94 328 LYS B CA 1
ATOM 6254 C C . LYS B 1 328 ? 3.25 15.797 -3.318 1 97.94 328 LYS B C 1
ATOM 6256 O O . LYS B 1 328 ? 3.25 16.25 -4.465 1 97.94 328 LYS B O 1
ATOM 6261 N N . PHE B 1 329 ? 3.922 14.781 -2.922 1 97.38 329 PHE B N 1
ATOM 6262 C CA . PHE B 1 329 ? 4.844 14.195 -3.891 1 97.38 329 PHE B CA 1
ATOM 6263 C C . PHE B 1 329 ? 4.102 13.297 -4.871 1 97.38 329 PHE B C 1
ATOM 6265 O O . PHE B 1 329 ? 4.645 12.922 -5.914 1 97.38 329 PHE B O 1
ATOM 6272 N N . GLN B 1 330 ? 2.885 12.914 -4.59 1 97.19 330 GLN B N 1
ATOM 6273 C CA . GLN B 1 330 ? 1.998 12.086 -5.402 1 97.19 330 GLN B CA 1
ATOM 6274 C C . GLN B 1 330 ? 2.623 10.719 -5.684 1 97.19 330 GLN B C 1
ATOM 6276 O O . GLN B 1 330 ? 2.158 9.992 -6.559 1 97.19 330 GLN B O 1
ATOM 6281 N N . SER B 1 331 ? 3.689 10.43 -5.188 1 98.06 331 SER B N 1
ATOM 6282 C CA . SER B 1 331 ? 4.371 9.148 -5.047 1 98.06 331 SER B CA 1
ATOM 6283 C C . SER B 1 331 ? 4.734 8.875 -3.59 1 98.06 331 SER B C 1
ATOM 6285 O O . SER B 1 331 ? 4.371 9.641 -2.697 1 98.06 331 SER B O 1
ATOM 6287 N N . ALA B 1 332 ? 5.34 7.707 -3.301 1 98.62 332 ALA B N 1
ATOM 6288 C CA . ALA B 1 332 ? 5.699 7.418 -1.915 1 98.62 332 ALA B CA 1
ATOM 6289 C C . ALA B 1 332 ? 6.957 6.555 -1.844 1 98.62 332 ALA B C 1
ATOM 6291 O O . ALA B 1 332 ? 7.305 5.879 -2.814 1 98.62 332 ALA B O 1
ATOM 6292 N N . GLY B 1 333 ? 7.59 6.562 -0.77 1 98.69 333 GLY B N 1
ATOM 6293 C CA . GLY B 1 333 ? 8.789 5.777 -0.507 1 98.69 333 GLY B CA 1
ATOM 6294 C C . GLY B 1 333 ? 9.656 6.359 0.591 1 98.69 333 GLY B C 1
ATOM 6295 O O . GLY B 1 333 ? 9.156 7.059 1.479 1 98.69 333 GLY B O 1
ATOM 6296 N N . TYR B 1 334 ? 10.906 5.949 0.589 1 98.94 334 TYR B N 1
ATOM 6297 C CA . TYR B 1 334 ? 11.859 6.543 1.521 1 98.94 334 TYR B CA 1
ATOM 6298 C C . TYR B 1 334 ? 13.227 6.723 0.863 1 98.94 334 TYR B C 1
ATOM 6300 O O . TYR B 1 334 ? 13.602 5.957 -0.027 1 98.94 334 TYR B O 1
ATOM 6308 N N . PHE B 1 335 ? 13.891 7.758 1.243 1 98.94 335 PHE B N 1
ATOM 6309 C CA . PHE B 1 335 ? 15.281 8.008 0.907 1 98.94 335 PHE B CA 1
ATOM 6310 C C . PHE B 1 335 ? 16.203 7.48 2.002 1 98.94 335 PHE B C 1
ATOM 6312 O O . PHE B 1 335 ? 15.82 7.43 3.172 1 98.94 335 PHE B O 1
ATOM 6319 N N . TYR B 1 336 ? 17.375 7.125 1.632 1 98.88 336 TYR B N 1
ATOM 6320 C CA . TYR B 1 336 ? 18.391 6.691 2.584 1 98.88 336 TYR B CA 1
ATOM 6321 C C . TYR B 1 336 ? 19.781 6.82 1.986 1 98.88 336 TYR B C 1
ATOM 6323 O O . TYR B 1 336 ? 19.938 7.242 0.836 1 98.88 336 TYR B O 1
ATOM 6331 N N . HIS B 1 337 ? 20.859 6.633 2.787 1 98.38 337 HIS B N 1
ATOM 6332 C CA . HIS B 1 337 ? 22.203 6.859 2.262 1 98.38 337 HIS B CA 1
ATOM 6333 C C . HIS B 1 337 ? 23.141 5.711 2.629 1 98.38 337 HIS B C 1
ATOM 6335 O O . HIS B 1 337 ? 24.062 5.395 1.879 1 98.38 337 HIS B O 1
ATOM 6341 N N . ASP B 1 338 ? 22.922 5.125 3.816 1 98.06 338 ASP B N 1
ATOM 6342 C CA . ASP B 1 338 ? 23.781 4.027 4.254 1 98.06 338 ASP B CA 1
ATOM 6343 C C . ASP B 1 338 ? 23.547 2.779 3.404 1 98.06 338 ASP B C 1
ATOM 6345 O O . ASP B 1 338 ? 22.453 2.229 3.389 1 98.06 338 ASP B O 1
ATOM 6349 N N . PRO B 1 339 ? 24.594 2.305 2.695 1 97.38 339 PRO B N 1
ATOM 6350 C CA . PRO B 1 339 ? 24.406 1.123 1.849 1 97.38 339 PRO B CA 1
ATOM 6351 C C . PRO B 1 339 ? 23.953 -0.102 2.635 1 97.38 339 PRO B C 1
ATOM 6353 O O . PRO B 1 339 ? 23.297 -0.984 2.08 1 97.38 339 PRO B O 1
ATOM 6356 N N . GLU B 1 340 ? 24.203 -0.099 3.928 1 98.06 340 GLU B N 1
ATOM 6357 C CA . GLU B 1 340 ? 23.844 -1.27 4.727 1 98.06 340 GLU B CA 1
ATOM 6358 C C . GLU B 1 340 ? 22.391 -1.217 5.164 1 98.06 340 GLU B C 1
ATOM 6360 O O . GLU B 1 340 ? 21.875 -2.164 5.773 1 98.06 340 GLU B O 1
ATOM 6365 N N . ILE B 1 341 ? 21.688 -0.145 4.828 1 98.56 341 ILE B N 1
ATOM 6366 C CA . ILE B 1 341 ? 20.234 -0.125 5.008 1 98.56 341 ILE B CA 1
ATOM 6367 C C . ILE B 1 341 ? 19.578 -0.947 3.904 1 98.56 341 ILE B C 1
ATOM 6369 O O . ILE B 1 341 ? 18.438 -1.403 4.062 1 98.56 341 ILE B O 1
ATOM 6373 N N . THR B 1 342 ? 20.25 -1.095 2.744 1 98.12 342 THR B N 1
ATOM 6374 C CA . THR B 1 342 ? 19.828 -2.139 1.817 1 98.12 342 THR B CA 1
ATOM 6375 C C . THR B 1 342 ? 20.031 -3.521 2.432 1 98.12 342 THR B C 1
ATOM 6377 O O . THR B 1 342 ? 21.125 -3.857 2.871 1 98.12 342 THR B O 1
ATOM 6380 N N . PRO B 1 343 ? 19.016 -4.34 2.443 1 97.06 343 PRO B N 1
ATOM 6381 C CA . PRO B 1 343 ? 19.172 -5.641 3.098 1 97.06 343 PRO B CA 1
ATOM 6382 C C . PRO B 1 343 ? 20.297 -6.477 2.488 1 97.06 343 PRO B C 1
ATOM 6384 O O . PRO B 1 343 ? 20.531 -6.402 1.28 1 97.06 343 PRO B O 1
ATOM 6387 N N . ASN B 1 344 ? 20.859 -7.324 3.279 1 95.38 344 ASN B N 1
ATOM 6388 C CA . ASN B 1 344 ? 22.047 -8.078 2.928 1 95.38 344 ASN B CA 1
ATOM 6389 C C . ASN B 1 344 ? 21.781 -9.055 1.787 1 95.38 344 ASN B C 1
ATOM 6391 O O . ASN B 1 344 ? 22.719 -9.492 1.105 1 95.38 344 ASN B O 1
ATOM 6395 N N . MET B 1 345 ? 20.547 -9.469 1.625 1 96.06 345 MET B N 1
ATOM 6396 C CA . MET B 1 345 ? 20.172 -10.391 0.556 1 96.06 345 MET B CA 1
ATOM 6397 C C . MET B 1 345 ? 19.078 -9.789 -0.329 1 96.06 345 MET B C 1
ATOM 6399 O O . MET B 1 345 ? 18.219 -9.055 0.154 1 96.06 345 MET B O 1
ATOM 6403 N N . ALA B 1 346 ? 19.156 -10.188 -1.575 1 95.44 346 ALA B N 1
ATOM 6404 C CA . ALA B 1 346 ? 18.094 -9.789 -2.502 1 95.44 346 ALA B CA 1
ATOM 6405 C C . ALA B 1 346 ? 16.75 -10.375 -2.092 1 95.44 346 ALA B C 1
ATOM 6407 O O . ALA B 1 346 ? 16.703 -11.375 -1.372 1 95.44 346 ALA B O 1
ATOM 6408 N N . TYR B 1 347 ? 15.68 -9.727 -2.385 1 96.12 347 TYR B N 1
ATOM 6409 C CA . TYR B 1 347 ? 14.312 -10.227 -2.254 1 96.12 347 TYR B CA 1
ATOM 6410 C C . TYR B 1 347 ? 13.812 -10.07 -0.823 1 96.12 347 TYR B C 1
ATOM 6412 O O . TYR B 1 347 ? 12.703 -10.5 -0.499 1 96.12 347 TYR B O 1
ATOM 6420 N N . ARG B 1 348 ? 14.617 -9.445 0.048 1 97.38 348 ARG B N 1
ATOM 6421 C CA . ARG B 1 348 ? 14.102 -9.156 1.384 1 97.38 348 ARG B CA 1
ATOM 6422 C C . ARG B 1 348 ? 13.188 -7.941 1.368 1 97.38 348 ARG B C 1
ATOM 6424 O O . ARG B 1 348 ? 12.039 -8.023 1.809 1 97.38 348 ARG B O 1
ATOM 6431 N N . GLN B 1 349 ? 13.719 -6.809 0.963 1 97.38 349 GLN B N 1
ATOM 6432 C CA . GLN B 1 349 ? 12.852 -5.688 0.605 1 97.38 349 GLN B CA 1
ATOM 6433 C C . GLN B 1 349 ? 12.328 -5.832 -0.819 1 97.38 349 GLN B C 1
ATOM 6435 O O . GLN B 1 349 ? 13.039 -5.535 -1.783 1 97.38 349 GLN B O 1
ATOM 6440 N N . PHE B 1 350 ? 11.062 -6.348 -0.919 1 96.81 350 PHE B N 1
ATOM 6441 C CA . PHE B 1 350 ? 10.609 -6.711 -2.254 1 96.81 350 PHE B CA 1
ATOM 6442 C C . PHE B 1 350 ? 9.094 -6.918 -2.273 1 96.81 350 PHE B C 1
ATOM 6444 O O . PHE B 1 350 ? 8.516 -7.375 -1.286 1 96.81 350 PHE B O 1
ATOM 6451 N N . ASN B 1 351 ? 8.445 -6.527 -3.244 1 94.75 351 ASN B N 1
ATOM 6452 C CA . ASN B 1 351 ? 7.082 -6.871 -3.621 1 94.75 351 ASN B CA 1
ATOM 6453 C C . ASN B 1 351 ? 6.891 -6.832 -5.133 1 94.75 351 ASN B C 1
ATOM 6455 O O . ASN B 1 351 ? 7.832 -6.555 -5.879 1 94.75 351 ASN B O 1
ATOM 6459 N N . THR B 1 352 ? 5.727 -7.164 -5.609 1 95.19 352 THR B N 1
ATOM 6460 C CA . THR B 1 352 ? 5.457 -7.238 -7.039 1 95.19 352 THR B CA 1
ATOM 6461 C C . THR B 1 352 ? 5.762 -5.902 -7.715 1 95.19 352 THR B C 1
ATOM 6463 O O . THR B 1 352 ? 6.355 -5.871 -8.797 1 95.19 352 THR B O 1
ATOM 6466 N N . TRP B 1 353 ? 5.445 -4.859 -7.094 1 96 353 TRP B N 1
ATOM 6467 C CA . TRP B 1 353 ? 5.449 -3.572 -7.781 1 96 353 TRP B CA 1
ATOM 6468 C C . TRP B 1 353 ? 6.742 -2.811 -7.508 1 96 353 TRP B C 1
ATOM 6470 O O . TRP B 1 353 ? 7.352 -2.262 -8.43 1 96 353 TRP B O 1
ATOM 6480 N N . CYS B 1 354 ? 7.195 -2.766 -6.18 1 96.94 354 CYS B N 1
ATOM 6481 C CA . CYS B 1 354 ? 8.352 -1.995 -5.742 1 96.94 354 CYS B CA 1
ATOM 6482 C C . CYS B 1 354 ? 8.234 -0.54 -6.18 1 96.94 354 CYS B C 1
ATOM 6484 O O . CYS B 1 354 ? 9.211 0.051 -6.648 1 96.94 354 CYS B O 1
ATOM 6486 N N . GLY B 1 355 ? 7.027 -0.041 -6.078 1 96.62 355 GLY B N 1
ATOM 6487 C CA . GLY B 1 355 ? 6.684 1.305 -6.512 1 96.62 355 GLY B CA 1
ATOM 6488 C C . GLY B 1 355 ? 5.703 1.326 -7.668 1 96.62 355 GLY B C 1
ATOM 6489 O O . GLY B 1 355 ? 5.078 0.31 -7.98 1 96.62 355 GLY B O 1
ATOM 6490 N N . ASP B 1 356 ? 5.363 2.482 -8.156 1 97.62 356 ASP B N 1
ATOM 6491 C CA . ASP B 1 356 ? 4.508 2.73 -9.312 1 97.62 356 ASP B CA 1
ATOM 6492 C C . ASP B 1 356 ? 5.168 3.707 -10.289 1 97.62 356 ASP B C 1
ATOM 6494 O O . ASP B 1 356 ? 5.23 4.91 -10.016 1 97.62 356 ASP B O 1
ATOM 6498 N N . PRO B 1 357 ? 5.629 3.16 -11.398 1 97.94 357 PRO B N 1
ATOM 6499 C CA . PRO B 1 357 ? 6.402 4.02 -12.297 1 97.94 357 PRO B CA 1
ATOM 6500 C C . PRO B 1 357 ? 5.605 5.223 -12.797 1 97.94 357 PRO B C 1
ATOM 6502 O O . PRO B 1 357 ? 6.18 6.285 -13.055 1 97.94 357 PRO B O 1
ATOM 6505 N N . ALA B 1 358 ? 4.297 5.113 -12.93 1 98.38 358 ALA B N 1
ATOM 6506 C CA . ALA B 1 358 ? 3.484 6.262 -13.312 1 98.38 358 ALA B CA 1
ATOM 6507 C C . ALA B 1 358 ? 3.582 7.379 -12.281 1 98.38 358 ALA B C 1
ATOM 6509 O O . ALA B 1 358 ? 3.818 8.539 -12.625 1 98.38 358 ALA B O 1
ATOM 6510 N N . ARG B 1 359 ? 3.42 7.031 -11.031 1 98.5 359 ARG B N 1
ATOM 6511 C CA . ARG B 1 359 ? 3.479 8.008 -9.945 1 98.5 359 ARG B CA 1
ATOM 6512 C C . ARG B 1 359 ? 4.898 8.531 -9.758 1 98.5 359 ARG B C 1
ATOM 6514 O O . ARG B 1 359 ? 5.094 9.703 -9.445 1 98.5 359 ARG B O 1
ATOM 6521 N N . MET B 1 360 ? 5.855 7.648 -9.906 1 98.69 360 MET B N 1
ATOM 6522 C CA . MET B 1 360 ? 7.254 8.047 -9.766 1 98.69 360 MET B CA 1
ATOM 6523 C C . MET B 1 360 ? 7.645 9.047 -10.844 1 98.69 360 MET B C 1
ATOM 6525 O O . MET B 1 360 ? 8.367 10.008 -10.578 1 98.69 360 MET B O 1
ATOM 6529 N N . THR B 1 361 ? 7.172 8.789 -12.07 1 98.69 361 THR B N 1
ATOM 6530 C CA . THR B 1 361 ? 7.402 9.727 -13.164 1 98.69 361 THR B CA 1
ATOM 6531 C C . THR B 1 361 ? 6.793 11.086 -12.852 1 98.69 361 THR B C 1
ATOM 6533 O O . THR B 1 361 ? 7.426 12.117 -13.07 1 98.69 361 THR B O 1
ATOM 6536 N N . LEU B 1 362 ? 5.617 11.086 -12.336 1 98.75 362 LEU B N 1
ATOM 6537 C CA . LEU B 1 362 ? 4.949 12.328 -11.969 1 98.75 362 LEU B CA 1
ATOM 6538 C C . LEU B 1 362 ? 5.707 13.039 -10.852 1 98.75 362 LEU B C 1
ATOM 6540 O O . LEU B 1 362 ? 5.82 14.266 -10.859 1 98.75 362 LEU B O 1
ATOM 6544 N N . ALA B 1 363 ? 6.199 12.289 -9.898 1 98.75 363 ALA B N 1
ATOM 6545 C CA . ALA B 1 363 ? 6.961 12.852 -8.781 1 98.75 363 ALA B CA 1
ATOM 6546 C C . ALA B 1 363 ? 8.203 13.586 -9.281 1 98.75 363 ALA B C 1
ATOM 6548 O O . ALA B 1 363 ? 8.516 14.68 -8.812 1 98.75 363 ALA B O 1
ATOM 6549 N N . GLY B 1 364 ? 8.93 12.938 -10.203 1 98.69 364 GLY B N 1
ATOM 6550 C CA . GLY B 1 364 ? 10.07 13.609 -10.805 1 98.69 364 GLY B CA 1
ATOM 6551 C C . GLY B 1 364 ? 9.703 14.922 -11.453 1 98.69 364 GLY B C 1
ATOM 6552 O O . GLY B 1 364 ? 10.438 15.914 -11.328 1 98.69 364 GLY B O 1
ATOM 6553 N N . ALA B 1 365 ? 8.602 14.93 -12.133 1 98.75 365 ALA B N 1
ATOM 6554 C CA . ALA B 1 365 ? 8.133 16.141 -12.812 1 98.75 365 ALA B CA 1
ATOM 6555 C C . ALA B 1 365 ? 7.762 17.219 -11.805 1 98.75 365 ALA B C 1
ATOM 6557 O O . ALA B 1 365 ? 8.039 18.406 -12.031 1 98.75 365 ALA B O 1
ATOM 6558 N N . ILE B 1 366 ? 7.105 16.859 -10.758 1 98.81 366 ILE B N 1
ATOM 6559 C CA . ILE B 1 366 ? 6.762 17.797 -9.695 1 98.81 366 ILE B CA 1
ATOM 6560 C C . ILE B 1 366 ? 8.031 18.438 -9.133 1 98.81 366 ILE B C 1
ATOM 6562 O O . ILE B 1 366 ? 8.117 19.656 -9 1 98.81 366 ILE B O 1
ATOM 6566 N N . GLY B 1 367 ? 9 17.562 -8.789 1 98.69 367 GLY B N 1
ATOM 6567 C CA . GLY B 1 367 ? 10.273 18.078 -8.305 1 98.69 367 GLY B CA 1
ATOM 6568 C C . GLY B 1 367 ? 10.922 19.062 -9.266 1 98.69 367 GLY B C 1
ATOM 6569 O O . GLY B 1 367 ? 11.438 20.094 -8.844 1 98.69 367 GLY B O 1
ATOM 6570 N N . LYS B 1 368 ? 10.906 18.719 -10.508 1 98.56 368 LYS B N 1
ATOM 6571 C CA . LYS B 1 368 ? 11.5 19.562 -11.539 1 98.56 368 LYS B CA 1
ATOM 6572 C C . LYS B 1 368 ? 10.844 20.938 -11.578 1 98.56 368 LYS B C 1
ATOM 6574 O O . LYS B 1 368 ? 11.523 21.953 -11.68 1 98.56 368 LYS B O 1
ATOM 6579 N N . GLU B 1 369 ? 9.508 21 -11.508 1 98.62 369 GLU B N 1
ATOM 6580 C CA . GLU B 1 369 ? 8.781 22.25 -11.531 1 98.62 369 GLU B CA 1
ATOM 6581 C C . GLU B 1 369 ? 9.078 23.094 -10.289 1 98.62 369 GLU B C 1
ATOM 6583 O O . GLU B 1 369 ? 9.172 24.312 -10.367 1 98.62 369 GLU B O 1
ATOM 6588 N N . ILE B 1 370 ? 9.188 22.438 -9.148 1 98.62 370 ILE B N 1
ATOM 6589 C CA . ILE B 1 370 ? 9.477 23.125 -7.898 1 98.62 370 ILE B CA 1
ATOM 6590 C C . ILE B 1 370 ? 10.828 23.828 -7.992 1 98.62 370 ILE B C 1
ATOM 6592 O O . ILE B 1 370 ? 10.961 25 -7.625 1 98.62 370 ILE B O 1
ATOM 6596 N N . VAL B 1 371 ? 11.781 23.109 -8.492 1 98.31 371 VAL B N 1
ATOM 6597 C CA . VAL B 1 371 ? 13.133 23.656 -8.625 1 98.31 371 VAL B CA 1
ATOM 6598 C C . VAL B 1 371 ? 13.156 24.734 -9.695 1 98.31 371 VAL B C 1
ATOM 6600 O O . VAL B 1 371 ? 13.711 25.828 -9.477 1 98.31 371 VAL B O 1
ATOM 6603 N N . LYS B 1 372 ? 12.57 24.484 -10.844 1 98.06 372 LYS B N 1
ATOM 6604 C CA . LYS B 1 372 ? 12.562 25.391 -11.984 1 98.06 372 LYS B CA 1
ATOM 6605 C C . LYS B 1 372 ? 12.016 26.766 -11.602 1 98.06 372 LYS B C 1
ATOM 6607 O O . LYS B 1 372 ? 12.539 27.781 -12.039 1 98.06 372 LYS B O 1
ATOM 6612 N N . HIS B 1 373 ? 11 26.781 -10.773 1 97.94 373 HIS B N 1
ATOM 6613 C CA . HIS B 1 373 ? 10.312 28.047 -10.484 1 97.94 373 HIS B CA 1
ATOM 6614 C C . HIS B 1 373 ? 10.602 28.5 -9.055 1 97.94 373 HIS B C 1
ATOM 6616 O O . HIS B 1 373 ? 9.93 29.406 -8.547 1 97.94 373 HIS B O 1
ATOM 6622 N N . ASP B 1 374 ? 11.531 27.859 -8.383 1 97.56 374 ASP B N 1
ATOM 6623 C CA . ASP B 1 374 ? 11.922 28.188 -7.012 1 97.56 374 ASP B CA 1
ATOM 6624 C C . ASP B 1 374 ? 10.695 28.312 -6.109 1 97.56 374 ASP B C 1
ATOM 6626 O O . ASP B 1 374 ? 10.531 29.312 -5.41 1 97.56 374 ASP B O 1
ATOM 6630 N N . LEU B 1 375 ? 9.859 27.297 -6.156 1 98.19 375 LEU B N 1
ATOM 6631 C CA . LEU B 1 375 ? 8.555 27.375 -5.508 1 98.19 375 LEU B CA 1
ATOM 6632 C C . LEU B 1 375 ? 8.695 27.297 -3.99 1 98.19 375 LEU B C 1
ATOM 6634 O O . LEU B 1 375 ? 7.809 27.734 -3.256 1 98.19 375 LEU B O 1
ATOM 6638 N N . THR B 1 376 ? 9.812 26.734 -3.438 1 97.94 376 THR B N 1
ATOM 6639 C CA . THR B 1 376 ? 10.039 26.734 -1.996 1 97.94 376 THR B CA 1
ATOM 6640 C C . THR B 1 376 ? 10.211 28.156 -1.479 1 97.94 376 THR B C 1
ATOM 6642 O O . THR B 1 376 ? 9.625 28.531 -0.46 1 97.94 376 THR B O 1
ATOM 6645 N N . ALA B 1 377 ? 11.008 28.922 -2.186 1 97.31 377 ALA B N 1
ATOM 6646 C CA . ALA B 1 377 ? 11.203 30.328 -1.814 1 97.31 377 ALA B CA 1
ATOM 6647 C C . ALA B 1 377 ? 9.898 31.109 -1.922 1 97.31 377 ALA B C 1
ATOM 6649 O O . ALA B 1 377 ? 9.602 31.953 -1.07 1 97.31 377 ALA B O 1
ATOM 6650 N N . ARG B 1 378 ? 9.203 30.844 -2.965 1 96.69 378 ARG B N 1
ATOM 6651 C CA . ARG B 1 378 ? 7.918 31.516 -3.152 1 96.69 378 ARG B CA 1
ATOM 6652 C C . ARG B 1 378 ? 6.957 31.188 -2.014 1 96.69 378 ARG B C 1
ATOM 6654 O O . ARG B 1 378 ? 6.25 32.062 -1.516 1 96.69 378 ARG B O 1
ATOM 6661 N N . ALA B 1 379 ? 6.883 29.922 -1.646 1 97.38 379 ALA B N 1
ATOM 6662 C CA . ALA B 1 379 ? 6.039 29.5 -0.532 1 97.38 379 ALA B CA 1
ATOM 6663 C C . ALA B 1 379 ? 6.414 30.234 0.752 1 97.38 379 ALA B C 1
ATOM 6665 O O . ALA B 1 379 ? 5.539 30.625 1.529 1 97.38 379 ALA B O 1
ATOM 6666 N N . SER B 1 380 ? 7.699 30.391 0.991 1 97.81 380 SER B N 1
ATOM 6667 C CA . SER B 1 380 ? 8.18 31.094 2.17 1 97.81 380 SER B CA 1
ATOM 6668 C C . SER B 1 380 ? 7.707 32.562 2.166 1 97.81 380 SER B C 1
ATOM 6670 O O . SER B 1 380 ? 7.254 33.062 3.191 1 97.81 380 SER B O 1
ATOM 6672 N N . GLU B 1 381 ? 7.844 33.188 1.022 1 97.75 381 GLU B N 1
ATOM 6673 C CA . GLU B 1 381 ? 7.434 34.562 0.892 1 97.75 381 GLU B CA 1
ATOM 6674 C C . GLU B 1 381 ? 5.941 34.75 1.169 1 97.75 381 GLU B C 1
ATOM 6676 O O . GLU B 1 381 ? 5.539 35.625 1.942 1 97.75 381 GLU B O 1
ATOM 6681 N N . VAL B 1 382 ? 5.172 33.938 0.534 1 98.06 382 VAL B N 1
ATOM 6682 C CA . VAL B 1 382 ? 3.721 34 0.69 1 98.06 382 VAL B CA 1
ATOM 6683 C C . VAL B 1 382 ? 3.336 33.625 2.119 1 98.06 382 VAL B C 1
ATOM 6685 O O . VAL B 1 382 ? 2.414 34.219 2.695 1 98.06 382 VAL B O 1
ATOM 6688 N N . GLY B 1 383 ? 4.004 32.562 2.639 1 98.25 383 GLY B N 1
ATOM 6689 C CA . GLY B 1 383 ? 3.76 32.156 4.016 1 98.25 383 GLY B CA 1
ATOM 6690 C C . GLY B 1 383 ? 3.998 33.281 5.016 1 98.25 383 GLY B C 1
ATOM 6691 O O . GLY B 1 383 ? 3.215 33.469 5.953 1 98.25 383 GLY B O 1
ATOM 6692 N N . ASP B 1 384 ? 5.09 34.031 4.844 1 98.12 384 ASP B N 1
ATOM 6693 C CA . ASP B 1 384 ? 5.398 35.156 5.723 1 98.12 384 ASP B CA 1
ATOM 6694 C C . ASP B 1 384 ? 4.324 36.219 5.625 1 98.12 384 ASP B C 1
ATOM 6696 O O . ASP B 1 384 ? 3.9 36.781 6.641 1 98.12 384 ASP B O 1
ATOM 6700 N N . TYR B 1 385 ? 3.971 36.5 4.387 1 98.5 385 TYR B N 1
ATOM 6701 C CA . TYR B 1 385 ? 2.91 37.469 4.129 1 98.5 385 TYR B CA 1
ATOM 6702 C C . TYR B 1 385 ? 1.617 37.062 4.824 1 98.5 385 TYR B C 1
ATOM 6704 O O . TYR B 1 385 ? 0.993 37.875 5.516 1 98.5 385 TYR B O 1
ATOM 6712 N N . LEU B 1 386 ? 1.231 35.844 4.691 1 98.75 386 LEU B N 1
ATOM 6713 C CA . LEU B 1 386 ? 0.005 35.281 5.258 1 98.75 386 LEU B CA 1
ATOM 6714 C C . LEU B 1 386 ? 0.065 35.281 6.781 1 98.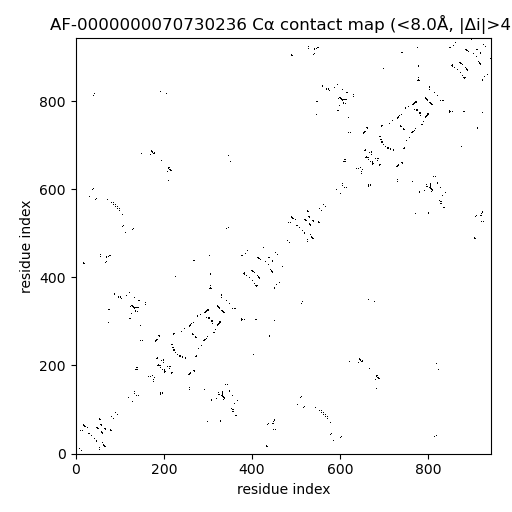75 386 LEU B C 1
ATOM 6716 O O . LEU B 1 386 ? -0.907 35.656 7.445 1 98.75 386 LEU B O 1
ATOM 6720 N N . TYR B 1 387 ? 1.191 34.812 7.336 1 98.12 387 TYR B N 1
ATOM 6721 C CA . TYR B 1 387 ? 1.333 34.719 8.789 1 98.12 387 TYR B CA 1
ATOM 6722 C C . TYR B 1 387 ? 1.146 36.094 9.43 1 98.12 387 TYR B C 1
ATOM 6724 O O . TYR B 1 387 ? 0.487 36.219 10.469 1 98.12 387 TYR B O 1
ATOM 6732 N N . LYS B 1 388 ? 1.727 37.125 8.844 1 98.19 388 LYS B N 1
ATOM 6733 C CA . LYS B 1 388 ? 1.598 38.5 9.367 1 98.19 388 LYS B CA 1
ATOM 6734 C C . LYS B 1 388 ? 0.137 38.938 9.398 1 98.19 388 LYS B C 1
ATOM 6736 O O . LYS B 1 388 ? -0.307 39.562 10.352 1 98.19 388 LYS B O 1
ATOM 6741 N N . LYS B 1 389 ? -0.546 38.625 8.391 1 98.62 389 LYS B N 1
ATOM 6742 C CA . LYS B 1 389 ? -1.963 38.969 8.336 1 98.62 389 LYS B CA 1
ATOM 6743 C C . LYS B 1 389 ? -2.764 38.188 9.375 1 98.62 389 LYS B C 1
ATOM 6745 O O . LYS B 1 389 ? -3.699 38.719 9.977 1 98.62 389 LYS B O 1
ATOM 6750 N N . LEU B 1 390 ? -2.447 36.938 9.547 1 98.44 390 LEU B N 1
ATOM 6751 C CA . LEU B 1 390 ? -3.143 36.094 10.523 1 98.44 390 LEU B CA 1
ATOM 6752 C C . LEU B 1 390 ? -2.84 36.562 11.945 1 98.44 390 LEU B C 1
ATOM 6754 O O . LEU B 1 390 ? -3.695 36.469 12.828 1 98.44 390 LEU B O 1
ATOM 6758 N N . GLU B 1 391 ? -1.581 37.031 12.164 1 97.06 391 GLU B N 1
ATOM 6759 C CA . GLU B 1 391 ? -1.242 37.594 13.461 1 97.06 391 GLU B CA 1
ATOM 6760 C C . GLU B 1 391 ? -2.166 38.781 13.812 1 97.06 391 GLU B C 1
ATOM 6762 O O . GLU B 1 391 ? -2.605 38.906 14.953 1 97.06 391 GLU B O 1
ATOM 6767 N N . LYS B 1 392 ? -2.426 39.594 12.859 1 98.12 392 LYS B N 1
ATOM 6768 C CA . LYS B 1 392 ? -3.334 40.719 13.062 1 98.12 392 LYS B CA 1
ATOM 6769 C C . LYS B 1 392 ? -4.746 40.25 13.383 1 98.12 392 LYS B C 1
ATOM 6771 O O . LYS B 1 392 ? -5.43 40.812 14.227 1 98.12 392 LYS B O 1
ATOM 6776 N N . LEU B 1 393 ? -5.207 39.219 12.672 1 98.38 393 LEU B N 1
ATOM 6777 C CA . LEU B 1 393 ? -6.516 38.656 12.953 1 98.38 393 LEU B CA 1
ATOM 6778 C C . LEU B 1 393 ? -6.555 38.062 14.359 1 98.38 393 LEU B C 1
ATOM 6780 O O . LEU B 1 393 ? -7.578 38.125 15.039 1 98.38 393 LEU B O 1
ATOM 6784 N N . GLN B 1 394 ? -5.469 37.375 14.711 1 97 394 GLN B N 1
ATOM 6785 C CA . GLN B 1 394 ? -5.395 36.812 16.062 1 97 394 GLN B CA 1
ATOM 6786 C C . GLN B 1 394 ? -5.551 37.906 17.109 1 97 394 GLN B C 1
ATOM 6788 O O . GLN B 1 394 ? -6.18 37.688 18.156 1 97 394 GLN B O 1
ATOM 6793 N N . GLU B 1 395 ? -4.906 39.062 16.906 1 97.06 395 GLU B N 1
ATOM 6794 C CA . GLU B 1 395 ? -5.055 40.188 17.812 1 97.06 395 GLU B CA 1
ATOM 6795 C C . GLU B 1 395 ? -6.508 40.656 17.906 1 97.06 395 GLU B C 1
ATOM 6797 O O . GLU B 1 395 ? -6.988 41 18.984 1 97.06 395 GLU B O 1
ATOM 6802 N N . LYS B 1 396 ? -7.117 40.625 16.812 1 97.75 396 LYS B N 1
ATOM 6803 C CA . LYS B 1 396 ? -8.508 41.062 16.734 1 97.75 396 LYS B CA 1
ATOM 6804 C C . LYS B 1 396 ? -9.438 40.031 17.375 1 97.75 396 LYS B C 1
ATOM 6806 O O . LYS B 1 396 ? -10.453 40.375 17.984 1 97.75 396 LYS B O 1
ATOM 6811 N N . TYR B 1 397 ? -9.109 38.719 17.234 1 97.69 397 TYR B N 1
ATOM 6812 C CA . TYR B 1 397 ? -9.953 37.625 17.719 1 97.69 397 TYR B CA 1
ATOM 6813 C C . TYR B 1 397 ? -9.148 36.656 18.594 1 97.69 397 TYR B C 1
ATOM 6815 O O . TYR B 1 397 ? -9.07 35.469 18.297 1 97.69 397 TYR B O 1
ATOM 6823 N N . PRO B 1 398 ? -8.625 37.062 19.703 1 94.69 398 PRO B N 1
ATOM 6824 C CA . PRO B 1 398 ? -7.715 36.25 20.5 1 94.69 398 PRO B CA 1
ATOM 6825 C C . PRO B 1 398 ? -8.383 35 21.062 1 94.69 398 PRO B C 1
ATOM 6827 O O . PRO B 1 398 ? -7.715 33.969 21.266 1 94.69 398 PRO B O 1
ATOM 6830 N N . LYS B 1 399 ? -9.648 35.031 21.172 1 94.06 399 LYS B N 1
ATOM 6831 C CA . LYS B 1 399 ? -10.367 33.875 21.719 1 94.06 399 LYS B CA 1
ATOM 6832 C C . LYS B 1 399 ? -10.555 32.781 20.656 1 94.06 399 LYS B C 1
ATOM 6834 O O . LYS B 1 399 ? -10.664 31.609 20.984 1 94.06 399 LYS B O 1
ATOM 6839 N N . HIS B 1 400 ? -10.5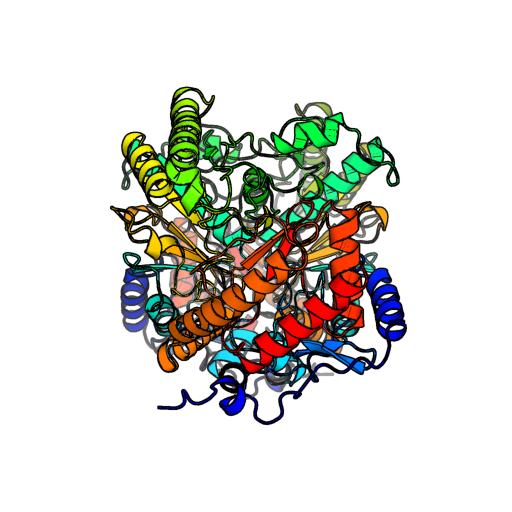94 33.188 19.391 1 96.62 400 HIS B N 1
ATOM 6840 C CA . HIS B 1 400 ? -10.953 32.25 18.312 1 96.62 400 HIS B CA 1
ATOM 6841 C C . HIS B 1 400 ? -9.734 31.875 17.5 1 96.62 400 HIS B C 1
ATOM 6843 O O . HIS B 1 400 ? -9.82 31 16.625 1 96.62 400 HIS B O 1
ATOM 6849 N N . MET B 1 401 ? -8.656 32.469 17.719 1 96.94 401 MET B N 1
ATOM 6850 C CA . MET B 1 401 ? -7.387 32.125 17.094 1 96.94 401 MET B CA 1
ATOM 6851 C C . MET B 1 401 ? -6.293 31.969 18.156 1 96.94 401 MET B C 1
ATOM 6853 O O . MET B 1 401 ? -5.449 32.875 18.297 1 96.94 401 MET B O 1
ATOM 6857 N N . ARG B 1 402 ? -6.254 30.844 18.766 1 94.81 402 ARG B N 1
ATOM 6858 C CA . ARG B 1 402 ? -5.281 30.578 19.812 1 94.81 402 ARG B CA 1
ATOM 6859 C C . ARG B 1 402 ? -4.055 29.859 19.266 1 94.81 402 ARG B C 1
ATOM 6861 O O . ARG B 1 402 ? -4.16 29.078 18.312 1 94.81 402 ARG B O 1
ATOM 6868 N N . ASP B 1 403 ? -2.943 30.094 19.859 1 93.38 403 ASP B N 1
ATOM 6869 C CA . ASP B 1 403 ? -1.707 29.359 19.609 1 93.38 403 ASP B CA 1
ATOM 6870 C C . ASP B 1 403 ? -1.364 29.359 18.109 1 93.38 403 ASP B C 1
ATOM 6872 O O . ASP B 1 403 ? -1.12 28.297 17.531 1 93.38 403 ASP B O 1
ATOM 6876 N N . LEU B 1 404 ? -1.476 30.562 17.5 1 96 404 LEU B N 1
ATOM 6877 C CA . LEU B 1 404 ? -1.05 30.641 16.109 1 96 404 LEU B CA 1
ATOM 6878 C C . LEU B 1 404 ? 0.368 30.109 15.945 1 96 404 LEU B C 1
ATOM 6880 O O . LEU B 1 404 ? 1.288 30.547 16.641 1 96 404 LEU B O 1
ATOM 6884 N N . ARG B 1 405 ? 0.539 29.109 15.078 1 95.25 405 ARG B N 1
ATOM 6885 C CA . ARG B 1 405 ? 1.819 28.438 14.906 1 95.25 405 ARG B CA 1
ATOM 6886 C C . ARG B 1 405 ? 2.195 28.328 13.438 1 95.25 405 ARG B C 1
ATOM 6888 O O . ARG B 1 405 ? 1.327 28.406 12.562 1 95.25 405 ARG B O 1
ATOM 6895 N N . GLY B 1 406 ? 3.482 28.156 13.195 1 96 406 GLY B N 1
ATOM 6896 C CA . GLY B 1 406 ? 3.98 28 11.836 1 96 406 GLY B CA 1
ATOM 6897 C C . GLY B 1 406 ? 4.699 29.219 11.312 1 96 406 GLY B C 1
ATOM 6898 O O . GLY B 1 406 ? 4.82 29.406 10.102 1 96 406 GLY B O 1
ATOM 6899 N N . LYS B 1 407 ? 5.113 30.156 12.25 1 95.12 407 LYS B N 1
ATOM 6900 C CA . LYS B 1 407 ? 5.941 31.281 11.828 1 95.12 407 LYS B CA 1
ATOM 6901 C C . LYS B 1 407 ? 7.195 30.797 11.102 1 95.12 407 LYS B C 1
ATOM 6903 O O . LYS B 1 407 ? 7.871 29.891 11.57 1 95.12 407 LYS B O 1
ATOM 6908 N N . ASP B 1 408 ? 7.496 31.359 9.922 1 95.31 408 ASP B N 1
ATOM 6909 C CA . ASP B 1 408 ? 8.656 31.062 9.086 1 95.31 408 ASP B CA 1
ATOM 6910 C C . ASP B 1 408 ? 8.609 29.625 8.562 1 95.31 408 ASP B C 1
ATOM 6912 O O . ASP B 1 408 ? 9.648 29.031 8.305 1 95.31 408 ASP B O 1
ATOM 6916 N N . ARG B 1 409 ? 7.445 29.047 8.492 1 97.81 409 ARG B N 1
ATOM 6917 C CA . ARG B 1 409 ? 7.27 27.703 7.953 1 97.81 409 ARG B CA 1
ATOM 6918 C C . ARG B 1 409 ? 6.371 27.719 6.723 1 97.81 409 ARG B C 1
ATOM 6920 O O . ARG B 1 409 ? 5.621 26.766 6.484 1 97.81 409 ARG B O 1
ATOM 6927 N N . ALA B 1 410 ? 6.449 28.797 5.969 1 98.06 410 ALA B N 1
ATOM 6928 C CA . ALA B 1 410 ? 5.652 28.969 4.758 1 98.06 410 ALA B CA 1
ATOM 6929 C C . ALA B 1 410 ? 4.164 28.812 5.047 1 98.06 410 ALA B C 1
ATOM 6931 O O . ALA B 1 410 ? 3.619 29.484 5.918 1 98.06 410 ALA B O 1
ATOM 6932 N N . THR B 1 411 ? 3.523 27.875 4.355 1 96.5 411 THR B N 1
ATOM 6933 C CA . THR B 1 411 ? 2.074 27.812 4.5 1 96.5 411 THR B CA 1
ATOM 6934 C C . THR B 1 411 ? 1.674 26.734 5.504 1 96.5 411 THR B C 1
ATOM 6936 O O . THR B 1 411 ? 0.488 26.453 5.672 1 96.5 411 THR B O 1
ATOM 6939 N N . PHE B 1 412 ? 2.691 26.094 6.145 1 97.56 412 PHE B N 1
ATOM 6940 C CA . PHE B 1 412 ? 2.387 25.172 7.242 1 97.56 412 PHE B CA 1
ATOM 6941 C C . PHE B 1 412 ? 2.021 25.953 8.5 1 97.56 412 PHE B C 1
ATOM 6943 O O . PHE B 1 412 ? 2.828 26.062 9.43 1 97.56 412 PHE B O 1
ATOM 6950 N N . ILE B 1 413 ? 0.818 26.484 8.508 1 98.06 413 ILE B N 1
ATOM 6951 C CA . ILE B 1 413 ? 0.285 27.359 9.539 1 98.06 413 ILE B CA 1
ATOM 6952 C C . ILE B 1 413 ? -0.968 26.734 10.148 1 98.06 413 ILE B C 1
ATOM 6954 O O . ILE B 1 413 ? -1.771 26.125 9.445 1 98.06 413 ILE B O 1
ATOM 6958 N N . ALA B 1 414 ? -1.124 26.844 11.461 1 98.12 414 ALA B N 1
ATOM 6959 C CA . ALA B 1 414 ? -2.293 26.328 12.172 1 98.12 414 ALA B CA 1
ATOM 6960 C C . ALA B 1 414 ? -2.652 27.219 13.359 1 98.12 414 ALA B C 1
ATOM 6962 O O . ALA B 1 414 ? -1.832 28.031 13.805 1 98.12 414 ALA B O 1
ATOM 6963 N N . TRP B 1 415 ? -3.805 27.172 13.805 1 97.88 415 TRP B N 1
ATOM 6964 C CA . TRP B 1 415 ? -4.262 27.797 15.047 1 97.88 415 TRP B CA 1
ATOM 6965 C C . TRP B 1 415 ? -5.395 27 15.672 1 97.88 415 TRP B C 1
ATOM 6967 O O . TRP B 1 415 ? -5.957 26.109 15.039 1 97.88 415 TRP B O 1
ATOM 6977 N N . SER B 1 416 ? -5.617 27.203 16.922 1 97.25 416 SER B N 1
ATOM 6978 C CA . SER B 1 416 ? -6.637 26.453 17.656 1 97.25 416 SER B CA 1
ATOM 6979 C C . SER B 1 416 ? -7.844 27.344 17.969 1 97.25 416 SER B C 1
ATOM 6981 O O . SER B 1 416 ? -7.711 28.547 18.109 1 97.25 416 SER B O 1
ATOM 6983 N N . LEU B 1 417 ? -8.938 26.766 17.922 1 97.88 417 LEU B N 1
ATOM 6984 C CA . LEU B 1 417 ? -10.148 27.391 18.453 1 97.88 417 LEU B CA 1
ATOM 6985 C C . LEU B 1 417 ? -10.391 26.953 19.891 1 97.88 417 LEU B C 1
ATOM 6987 O O . LEU B 1 417 ? -9.555 26.266 20.5 1 97.88 417 LEU B O 1
ATOM 6991 N N . GLU B 1 418 ? -11.516 27.359 20.5 1 96.12 418 GLU B N 1
ATOM 6992 C CA . GLU B 1 418 ? -11.789 27.156 21.922 1 96.12 418 GLU B CA 1
ATOM 6993 C C . GLU B 1 418 ? -12 25.672 22.219 1 96.12 418 GLU B C 1
ATOM 6995 O O . GLU B 1 418 ? -11.641 25.188 23.297 1 96.12 418 GLU B O 1
ATOM 7000 N N . ASN B 1 419 ? -12.602 25.031 21.375 1 96.5 419 ASN B N 1
ATOM 7001 C CA . ASN B 1 419 ? -12.906 23.609 21.516 1 96.5 419 ASN B CA 1
ATOM 7002 C C . ASN B 1 419 ? -13.266 22.984 20.156 1 96.5 419 ASN B C 1
ATOM 7004 O O . ASN B 1 419 ? -13.258 23.672 19.141 1 96.5 419 ASN B O 1
ATOM 7008 N N . SER B 1 420 ? -13.484 21.734 20.203 1 96.94 420 SER B N 1
ATOM 7009 C CA . SER B 1 420 ? -13.758 21 18.969 1 96.94 420 SER B CA 1
ATOM 7010 C C . SER B 1 420 ? -15.016 21.516 18.281 1 96.94 420 SER B C 1
ATOM 7012 O O . SER B 1 420 ? -15.07 21.594 17.062 1 96.94 420 SER B O 1
ATOM 7014 N N . ALA B 1 421 ? -15.984 21.859 19.031 1 97.5 421 ALA B N 1
ATOM 7015 C CA . ALA B 1 421 ? -17.234 22.344 18.469 1 97.5 421 ALA B CA 1
ATOM 7016 C C . ALA B 1 421 ? -17.016 23.656 17.719 1 97.5 421 ALA B C 1
ATOM 7018 O O . ALA B 1 421 ? -17.547 23.844 16.625 1 97.5 421 ALA B O 1
ATOM 7019 N N . ALA B 1 422 ? -16.281 24.547 18.359 1 97.69 422 ALA B N 1
ATOM 7020 C CA . ALA B 1 422 ? -15.969 25.828 17.719 1 97.69 422 ALA B CA 1
ATOM 7021 C C . ALA B 1 422 ? -15.164 25.609 16.438 1 97.69 422 ALA B C 1
ATOM 7023 O O . ALA B 1 422 ? -15.406 26.281 15.43 1 97.69 422 ALA B O 1
ATOM 7024 N N . ARG B 1 423 ? -14.227 24.734 16.547 1 98 423 ARG B N 1
ATOM 7025 C CA . ARG B 1 423 ? -13.406 24.422 15.383 1 98 423 ARG B CA 1
ATOM 7026 C C . ARG B 1 423 ? -14.25 23.875 14.242 1 98 423 ARG B C 1
ATOM 7028 O O . ARG B 1 423 ? -14.094 24.281 13.086 1 98 423 ARG B O 1
ATOM 7035 N N . ASN B 1 424 ? -15.148 22.953 14.516 1 97.81 424 ASN B N 1
ATOM 7036 C CA . ASN B 1 424 ? -16.031 22.375 13.5 1 97.81 424 ASN B CA 1
ATOM 7037 C C . ASN B 1 424 ? -16.938 23.438 12.883 1 97.81 424 ASN B C 1
ATOM 7039 O O . ASN B 1 424 ? -17.172 23.422 11.672 1 97.81 424 ASN B O 1
ATOM 7043 N N . LYS B 1 425 ? -17.5 24.266 13.719 1 98 425 LYS B N 1
ATOM 7044 C CA . LYS B 1 425 ? -18.328 25.344 13.219 1 98 425 LYS B CA 1
ATOM 7045 C C . LYS B 1 425 ? -17.531 26.266 12.281 1 98 425 LYS B C 1
ATOM 7047 O O . LYS B 1 425 ? -18.047 26.703 11.25 1 98 425 LYS B O 1
ATOM 7052 N N . PHE B 1 426 ? -16.344 26.578 12.703 1 98.5 426 PHE B N 1
ATOM 7053 C CA . PHE B 1 426 ? -15.477 27.422 11.891 1 98.5 426 PHE B CA 1
ATOM 7054 C C . PHE B 1 426 ? -15.266 26.812 10.508 1 98.5 426 PHE B C 1
ATOM 7056 O O . PHE B 1 426 ? -15.367 27.516 9.5 1 98.5 426 PHE B O 1
ATOM 7063 N N . LEU B 1 427 ? -14.93 25.5 10.43 1 98.25 427 LEU B N 1
ATOM 7064 C CA . LEU B 1 427 ? -14.719 24.812 9.156 1 98.25 427 LEU B CA 1
ATOM 7065 C C . LEU B 1 427 ? -15.961 24.891 8.281 1 98.25 427 LEU B C 1
ATOM 7067 O O . LEU B 1 427 ? -15.875 25.172 7.086 1 98.25 427 LEU B O 1
ATOM 7071 N N . SER B 1 428 ? -17.094 24.641 8.891 1 97.12 428 SER B N 1
ATOM 7072 C CA . SER B 1 428 ? -18.359 24.688 8.164 1 97.12 428 SER B CA 1
ATOM 7073 C C . SER B 1 428 ? -18.656 26.078 7.641 1 97.12 428 SER B C 1
ATOM 7075 O O . SER B 1 428 ? -19.062 26.25 6.488 1 97.12 428 SER B O 1
ATOM 7077 N N . ASP B 1 429 ? -18.453 27.094 8.492 1 98.19 429 ASP B N 1
ATOM 7078 C CA . ASP B 1 429 ? -18.703 28.469 8.102 1 98.19 429 ASP B CA 1
ATOM 7079 C C . ASP B 1 429 ? -17.766 28.922 6.984 1 98.19 429 ASP B C 1
ATOM 7081 O O . ASP B 1 429 ? -18.156 29.672 6.094 1 98.19 429 ASP B O 1
ATOM 7085 N N . MET B 1 430 ? -16.516 28.516 7.066 1 98.56 430 MET B N 1
ATOM 7086 C CA . MET B 1 430 ? -15.555 28.844 6.023 1 98.56 430 MET B CA 1
ATOM 7087 C C . MET B 1 430 ? -16 28.297 4.672 1 98.56 430 MET B C 1
ATOM 7089 O O . MET B 1 430 ? -15.859 28.969 3.65 1 98.56 430 MET B O 1
ATOM 7093 N N . LYS B 1 431 ? -16.5 27.047 4.68 1 97.81 431 LYS B N 1
ATOM 7094 C CA . LYS B 1 431 ? -17.016 26.453 3.443 1 97.81 431 LYS B CA 1
ATOM 7095 C C . LYS B 1 431 ? -18.172 27.266 2.885 1 97.81 431 LYS B C 1
ATOM 7097 O O . LYS B 1 431 ? -18.281 27.453 1.67 1 97.81 431 LYS B O 1
ATOM 7102 N N . GLU B 1 432 ? -19 27.781 3.738 1 97.19 432 GLU B N 1
ATOM 7103 C CA . GLU B 1 432 ? -20.172 28.547 3.322 1 97.19 432 GLU B CA 1
ATOM 7104 C C . GLU B 1 432 ? -19.75 29.859 2.639 1 97.19 432 GLU B C 1
ATOM 7106 O O . GLU B 1 432 ? -20.5 30.391 1.82 1 97.19 432 GLU B O 1
ATOM 7111 N N . VAL B 1 433 ? -18.578 30.297 3.016 1 97.88 433 VAL B N 1
ATOM 7112 C CA . VAL B 1 433 ? -18.141 31.547 2.408 1 97.88 433 VAL B CA 1
ATOM 7113 C C . VAL B 1 433 ? -17.125 31.25 1.302 1 97.88 433 VAL B C 1
ATOM 7115 O O . VAL B 1 433 ? -16.453 32.156 0.805 1 97.88 433 VAL B O 1
ATOM 7118 N N . GLY B 1 434 ? -16.953 29.984 0.964 1 98.38 434 GLY B N 1
ATOM 7119 C CA . GLY B 1 434 ? -16.266 29.641 -0.268 1 98.38 434 GLY B CA 1
ATOM 7120 C C . GLY B 1 434 ? -14.836 29.188 -0.041 1 98.38 434 GLY B C 1
ATOM 7121 O O . GLY B 1 434 ? -14.016 29.203 -0.965 1 98.38 434 GLY B O 1
ATOM 7122 N N . VAL B 1 435 ? -14.453 28.797 1.158 1 98.81 435 VAL B N 1
ATOM 7123 C CA . VAL B 1 435 ? -13.102 28.328 1.428 1 98.81 435 VAL B CA 1
ATOM 7124 C C . VAL B 1 435 ? -13.156 26.891 1.963 1 98.81 435 VAL B C 1
ATOM 7126 O O . VAL B 1 435 ? -13.875 26.609 2.926 1 98.81 435 VAL B O 1
ATOM 7129 N N . ASN B 1 436 ? -12.516 25.969 1.239 1 98.62 436 ASN B N 1
ATOM 7130 C CA . ASN B 1 436 ? -12.32 24.609 1.731 1 98.62 436 ASN B CA 1
ATOM 7131 C C . ASN B 1 436 ? -11.078 24.484 2.605 1 98.62 436 ASN B C 1
ATOM 7133 O O . ASN B 1 436 ? -9.953 24.578 2.105 1 98.62 436 ASN B O 1
ATOM 7137 N N . ILE B 1 437 ? -11.242 24.391 3.896 1 98.56 437 ILE B N 1
ATOM 7138 C CA . ILE B 1 437 ? -10.172 24.391 4.883 1 98.56 437 ILE B CA 1
ATOM 7139 C C . ILE B 1 437 ? -10.328 23.203 5.828 1 98.56 437 ILE B C 1
ATOM 7141 O O . ILE B 1 437 ? -11.43 22.688 6 1 98.56 437 ILE B O 1
ATOM 7145 N N . GLY B 1 438 ? -9.219 22.672 6.363 1 97.44 438 GLY B N 1
ATOM 7146 C CA . GLY B 1 438 ? -9.281 21.438 7.137 1 97.44 438 GLY B CA 1
ATOM 7147 C C . GLY B 1 438 ? -8.852 21.625 8.578 1 97.44 438 GLY B C 1
ATOM 7148 O O . GLY B 1 438 ? -8.164 22.594 8.906 1 97.44 438 GLY B O 1
ATOM 7149 N N . GLY B 1 439 ? -9.312 20.688 9.375 1 97.19 439 GLY B N 1
ATOM 7150 C CA . GLY B 1 439 ? -8.906 20.656 10.773 1 97.19 439 GLY B CA 1
ATOM 7151 C C . GLY B 1 439 ? -7.859 19.594 11.07 1 97.19 439 GLY B C 1
ATOM 7152 O O . GLY B 1 439 ? -7.508 18.812 10.188 1 97.19 439 GLY B O 1
ATOM 7153 N N . CYS B 1 440 ? -7.309 19.609 12.203 1 96.06 440 CYS B N 1
ATOM 7154 C CA . CYS B 1 440 ? -6.426 18.594 12.75 1 96.06 440 CYS B CA 1
ATOM 7155 C C . CYS B 1 440 ? -6.477 18.578 14.273 1 96.06 440 CYS B C 1
ATOM 7157 O O . CYS B 1 440 ? -6.988 19.516 14.891 1 96.06 440 CYS B O 1
ATOM 7159 N N . ALA B 1 441 ? -5.992 17.562 14.898 1 96.12 441 ALA B N 1
ATOM 7160 C CA . ALA B 1 441 ? -6.105 17.391 16.344 1 96.12 441 ALA B CA 1
ATOM 7161 C C . ALA B 1 441 ? -7.539 17.609 16.812 1 96.12 441 ALA B C 1
ATOM 7163 O O . ALA B 1 441 ? -8.492 17.312 16.094 1 96.12 441 ALA B O 1
ATOM 7164 N N . GLU B 1 442 ? -7.711 18.078 18 1 95.31 442 GLU B N 1
ATOM 7165 C CA . GLU B 1 442 ? -9.047 18.188 18.578 1 95.31 442 GLU B CA 1
ATOM 7166 C C . GLU B 1 442 ? -9.695 19.516 18.219 1 95.31 442 GLU B C 1
ATOM 7168 O O . GLU B 1 442 ? -10.906 19.578 17.969 1 95.31 442 GLU B O 1
ATOM 7173 N N . ASP B 1 443 ? -8.875 20.562 18.172 1 97.06 443 ASP B N 1
ATOM 7174 C CA . ASP B 1 443 ? -9.516 21.875 18.109 1 97.06 443 ASP B CA 1
ATOM 7175 C C . ASP B 1 443 ? -8.75 22.797 17.172 1 97.06 443 ASP B C 1
ATOM 7177 O O . ASP B 1 443 ? -8.906 24.016 17.234 1 97.06 443 ASP B O 1
ATOM 7181 N N . SER B 1 444 ? -7.879 22.203 16.297 1 97.81 444 SER B N 1
ATOM 7182 C CA . SER B 1 444 ? -7.023 23.062 15.484 1 97.81 444 SER B CA 1
ATOM 7183 C C . SER B 1 444 ? -7.484 23.078 14.031 1 97.81 444 SER B C 1
ATOM 7185 O O . SER B 1 444 ? -8.148 22.141 13.578 1 97.81 444 SER B O 1
ATOM 7187 N N . VAL B 1 445 ? -7.172 24.203 13.391 1 98.25 445 VAL B N 1
ATOM 7188 C CA . VAL B 1 445 ? -7.289 24.375 11.945 1 98.25 445 VAL B CA 1
ATOM 7189 C C . VAL B 1 445 ? -5.898 24.422 11.312 1 98.25 445 VAL B C 1
ATOM 7191 O O . VAL B 1 445 ? -4.957 24.938 11.914 1 98.25 445 VAL B O 1
ATOM 7194 N N . ARG B 1 446 ? -5.754 23.797 10.172 1 98.56 446 ARG B N 1
ATOM 7195 C CA . ARG B 1 446 ? -4.449 23.812 9.516 1 98.56 446 ARG B CA 1
ATOM 7196 C C . ARG B 1 446 ? -4.578 24.234 8.055 1 98.56 446 ARG B C 1
ATOM 7198 O O . ARG B 1 446 ? -5.594 23.969 7.41 1 98.56 446 ARG B O 1
ATOM 7205 N N . LEU B 1 447 ? -3.574 24.859 7.508 1 98.75 447 LEU B N 1
ATOM 7206 C CA . LEU B 1 447 ? -3.496 25.266 6.109 1 98.75 447 LEU B CA 1
ATOM 7207 C C . LEU B 1 447 ? -2.566 24.359 5.324 1 98.75 447 LEU B C 1
ATOM 7209 O O . LEU B 1 447 ? -1.473 24.031 5.789 1 98.75 447 LEU B O 1
ATOM 7213 N N . ARG B 1 448 ? -3.043 23.859 4.199 1 98.5 448 ARG B N 1
ATOM 7214 C CA . ARG B 1 448 ? -2.273 23.016 3.291 1 98.5 448 ARG B CA 1
ATOM 7215 C C . ARG B 1 448 ? -2.471 23.453 1.843 1 98.5 448 ARG B C 1
ATOM 7217 O O . ARG B 1 448 ? -2.754 22.625 0.974 1 98.5 448 ARG B O 1
ATOM 7224 N N . PRO B 1 449 ? -2.355 24.719 1.492 1 98.19 449 PRO B N 1
ATOM 7225 C CA . PRO B 1 449 ? -2.518 25.125 0.093 1 98.19 449 PRO B CA 1
ATOM 7226 C C . PRO B 1 449 ? -1.426 24.562 -0.813 1 98.19 449 PRO B C 1
ATOM 7228 O O . PRO B 1 449 ? -0.482 23.922 -0.331 1 98.19 449 PRO B O 1
ATOM 7231 N N . THR B 1 450 ? -1.551 24.719 -2.119 1 98.25 450 THR B N 1
ATOM 7232 C CA . THR B 1 450 ? -0.556 24.281 -3.09 1 98.25 450 THR B CA 1
ATOM 7233 C C . THR B 1 450 ? 0.669 25.188 -3.062 1 98.25 450 THR B C 1
ATOM 7235 O O . THR B 1 450 ? 0.669 26.219 -2.387 1 98.25 450 THR B O 1
ATOM 7238 N N . LEU B 1 451 ? 1.711 24.844 -3.797 1 98.44 451 LEU B N 1
ATOM 7239 C CA . LEU B 1 451 ? 2.936 25.625 -3.855 1 98.44 451 LEU B CA 1
ATOM 7240 C C . LEU B 1 451 ? 2.771 26.812 -4.801 1 98.44 451 LEU B C 1
ATOM 7242 O O . LEU B 1 451 ? 3.627 27.703 -4.848 1 98.44 451 LEU B O 1
ATOM 7246 N N . VAL B 1 452 ? 1.602 26.922 -5.426 1 98.19 452 VAL B N 1
ATOM 7247 C CA . VAL B 1 452 ? 1.357 28.062 -6.305 1 98.19 452 VAL B CA 1
ATOM 7248 C C . VAL B 1 452 ? 0.306 28.984 -5.688 1 98.19 452 VAL B C 1
ATOM 7250 O O . VAL B 1 452 ? -0.25 29.844 -6.367 1 98.19 452 VAL B O 1
ATOM 7253 N N . PHE B 1 453 ? -0.035 28.734 -4.434 1 98.44 453 PHE B N 1
ATOM 7254 C CA . PHE B 1 453 ? -0.784 29.672 -3.602 1 98.44 453 PHE B CA 1
ATOM 7255 C C . PHE B 1 453 ? -0.014 30.969 -3.426 1 98.44 453 PHE B C 1
ATOM 7257 O O . PHE B 1 453 ? 1.158 30.953 -3.043 1 98.44 453 PHE B O 1
ATOM 7264 N N . GLU B 1 454 ? -0.628 32.125 -3.732 1 98.31 454 GLU B N 1
ATOM 7265 C CA . GLU B 1 454 ? 0.071 33.406 -3.748 1 98.31 454 GLU B CA 1
ATOM 7266 C C . GLU B 1 454 ? -0.64 34.438 -2.873 1 98.31 454 GLU B C 1
ATOM 7268 O O . GLU B 1 454 ? -1.646 34.125 -2.234 1 98.31 454 GLU B O 1
ATOM 7273 N N . GLU B 1 455 ? -0.135 35.625 -2.877 1 98.12 455 GLU B N 1
ATOM 7274 C CA . GLU B 1 455 ? -0.645 36.688 -2.01 1 98.12 455 GLU B CA 1
ATOM 7275 C C . GLU B 1 455 ? -2.113 37 -2.305 1 98.12 455 GLU B C 1
ATOM 7277 O O . GLU B 1 455 ? -2.895 37.25 -1.389 1 98.12 455 GLU B O 1
ATOM 7282 N N . LYS B 1 456 ? -2.514 36.938 -3.576 1 97.94 456 LYS B N 1
ATOM 7283 C CA . LYS B 1 456 ? -3.91 37.188 -3.922 1 97.94 456 LYS B CA 1
ATOM 7284 C C . LYS B 1 456 ? -4.828 36.156 -3.285 1 97.94 456 LYS B C 1
ATOM 7286 O O . LYS B 1 456 ? -5.934 36.469 -2.844 1 97.94 456 LYS B O 1
ATOM 7291 N N . HIS B 1 457 ? -4.414 34.875 -3.254 1 98.69 457 HIS B N 1
ATOM 7292 C CA . HIS B 1 457 ? -5.168 33.844 -2.58 1 98.69 457 HIS B CA 1
ATOM 7293 C C . HIS B 1 457 ? -5.188 34.062 -1.071 1 98.69 457 HIS B C 1
ATOM 7295 O O . HIS B 1 457 ? -6.223 33.875 -0.426 1 98.69 457 HIS B O 1
ATOM 7301 N N . ALA B 1 458 ? -4.023 34.438 -0.512 1 98.75 458 ALA B N 1
ATOM 7302 C CA . ALA B 1 458 ? -3.906 34.688 0.917 1 98.75 458 ALA B CA 1
ATOM 7303 C C . ALA B 1 458 ? -4.875 35.812 1.344 1 98.75 458 ALA B C 1
ATOM 7305 O O . ALA B 1 458 ? -5.488 35.719 2.412 1 98.75 458 ALA B O 1
ATOM 7306 N N . ASP B 1 459 ? -4.969 36.812 0.527 1 98.75 459 ASP B N 1
ATOM 7307 C CA . ASP B 1 459 ? -5.871 37.906 0.838 1 98.75 459 ASP B CA 1
ATOM 7308 C C . ASP B 1 459 ? -7.32 37.438 0.905 1 98.75 459 ASP B C 1
ATOM 7310 O O . ASP B 1 459 ? -8.07 37.844 1.797 1 98.75 459 ASP B O 1
ATOM 7314 N N . ILE B 1 460 ? -7.719 36.594 -0.045 1 98.81 460 ILE B N 1
ATOM 7315 C CA . ILE B 1 460 ? -9.062 36.031 -0.059 1 98.81 460 ILE B CA 1
ATOM 7316 C C . ILE B 1 460 ? -9.289 35.219 1.205 1 98.81 460 ILE B C 1
ATOM 7318 O O . ILE B 1 460 ? -10.344 35.312 1.834 1 98.81 460 ILE B O 1
ATOM 7322 N N . LEU B 1 461 ? -8.32 34.406 1.575 1 98.88 461 LEU B N 1
ATOM 7323 C CA . LEU B 1 461 ? -8.414 33.562 2.762 1 98.88 461 LEU B CA 1
ATOM 7324 C C . LEU B 1 461 ? -8.57 34.406 4.02 1 98.88 461 LEU B C 1
ATOM 7326 O O . LEU B 1 461 ? -9.438 34.156 4.852 1 98.88 461 LEU B O 1
ATOM 7330 N N . VAL B 1 462 ? -7.73 35.438 4.164 1 98.81 462 VAL B N 1
ATOM 7331 C CA . VAL B 1 462 ? -7.723 36.312 5.348 1 98.81 462 VAL B CA 1
ATOM 7332 C C . VAL B 1 462 ? -9.062 37.031 5.465 1 98.81 462 VAL B C 1
ATOM 7334 O O . VAL B 1 462 ? -9.625 37.125 6.559 1 98.81 462 VAL B O 1
ATOM 7337 N N . ASP B 1 463 ? -9.531 37.531 4.344 1 98.69 463 ASP B N 1
ATOM 7338 C CA . ASP B 1 463 ? -10.82 38.219 4.332 1 98.69 463 ASP B CA 1
ATOM 7339 C C . ASP B 1 463 ? -11.938 37.281 4.77 1 98.69 463 ASP B C 1
ATOM 7341 O O . ASP B 1 463 ? -12.836 37.656 5.52 1 98.69 463 ASP B O 1
ATOM 7345 N N . ALA B 1 464 ? -11.93 36.062 4.25 1 98.75 464 ALA B N 1
ATOM 7346 C CA . ALA B 1 464 ? -12.938 35.062 4.605 1 98.75 464 ALA B CA 1
ATOM 7347 C C . ALA B 1 464 ? -12.883 34.75 6.098 1 98.75 464 ALA B C 1
ATOM 7349 O O . ALA B 1 464 ? -13.922 34.625 6.75 1 98.75 464 ALA B O 1
ATOM 7350 N N . ILE B 1 465 ? -11.664 34.531 6.641 1 98.81 465 ILE B N 1
ATOM 7351 C CA . ILE B 1 465 ? -11.5 34.25 8.062 1 98.81 465 ILE B CA 1
ATOM 7352 C C . ILE B 1 465 ? -12.047 35.406 8.898 1 98.81 465 ILE B C 1
ATOM 7354 O O . ILE B 1 465 ? -12.766 35.188 9.875 1 98.81 465 ILE B O 1
ATOM 7358 N N . ASP B 1 466 ? -11.68 36.625 8.539 1 98.75 466 ASP B N 1
ATOM 7359 C CA . ASP B 1 466 ? -12.172 37.781 9.242 1 98.75 466 ASP B CA 1
ATOM 7360 C C . ASP B 1 466 ? -13.695 37.844 9.227 1 98.75 466 ASP B C 1
ATOM 7362 O O . ASP B 1 466 ? -14.328 38.094 10.258 1 98.75 466 ASP B O 1
ATOM 7366 N N . LYS B 1 467 ? -14.242 37.625 8.102 1 98.38 467 LYS B N 1
ATOM 7367 C CA . LYS B 1 467 ? -15.695 37.625 7.953 1 98.38 467 LYS B CA 1
ATOM 7368 C C . LYS B 1 467 ? -16.344 36.562 8.859 1 98.38 467 LYS B C 1
ATOM 7370 O O . LYS B 1 467 ? -17.312 36.875 9.547 1 98.38 467 LYS B O 1
ATOM 7375 N N . VAL B 1 468 ? -15.852 35.344 8.844 1 98.5 468 VAL B N 1
ATOM 7376 C CA . VAL B 1 468 ? -16.422 34.219 9.609 1 98.5 468 VAL B CA 1
ATOM 7377 C C . VAL B 1 468 ? -16.281 34.5 11.102 1 98.5 468 VAL B C 1
ATOM 7379 O O . VAL B 1 468 ? -17.234 34.375 11.867 1 98.5 468 VAL B O 1
ATOM 7382 N N . LEU B 1 469 ? -15.094 34.969 11.492 1 98.12 469 LEU B N 1
ATOM 7383 C CA . LEU B 1 469 ? -14.828 35.156 12.914 1 98.12 469 LEU B CA 1
ATOM 7384 C C . LEU B 1 469 ? -15.594 36.344 13.453 1 98.12 469 LEU B C 1
ATOM 7386 O O . LEU B 1 469 ? -15.922 36.406 14.641 1 98.12 469 LEU B O 1
ATOM 7390 N N . SER B 1 470 ? -15.883 37.312 12.625 1 97.19 470 SER B N 1
ATOM 7391 C CA . SER B 1 470 ? -16.641 38.5 13.055 1 97.19 470 SER B CA 1
ATOM 7392 C C . SER B 1 470 ? -18.047 38.125 13.477 1 97.19 470 SER B C 1
ATOM 7394 O O . SER B 1 470 ? -18.719 38.875 14.18 1 97.19 470 SER B O 1
ATOM 7396 N N . ASN B 1 471 ? -18.516 36.938 13.125 1 94.25 471 ASN B N 1
ATOM 7397 C CA . ASN B 1 471 ? -19.859 36.469 13.445 1 94.25 471 ASN B CA 1
ATOM 7398 C C . ASN B 1 471 ? -19.844 35.469 14.586 1 94.25 471 ASN B C 1
ATOM 7400 O O . ASN B 1 471 ? -20.875 34.844 14.898 1 94.25 471 ASN B O 1
ATOM 7404 N N . PHE B 1 472 ? -18.703 35.188 15.062 1 92.62 472 PHE B N 1
ATOM 7405 C CA . PHE B 1 472 ? -18.594 34.25 16.172 1 92.62 472 PHE B CA 1
ATOM 7406 C C . PHE B 1 472 ? -18.984 34.906 17.484 1 92.62 472 PHE B C 1
ATOM 7408 O O . PHE B 1 472 ? -18.453 34.562 18.547 1 92.62 472 PHE B O 1
#

Solvent-accessible surface area (backbone atoms only — not comparable to full-atom values): 46493 Å² total; per-residue (Å²): 125,86,76,76,56,63,41,50,68,68,31,74,80,41,75,92,62,57,38,69,71,53,83,80,40,62,54,21,53,51,51,39,55,60,34,42,73,34,29,88,36,77,51,40,77,46,29,21,29,65,90,73,18,33,36,60,28,46,19,35,65,52,65,25,30,19,40,30,28,18,30,77,78,39,34,41,40,69,29,32,70,32,56,73,52,46,55,52,45,68,30,69,69,33,37,46,26,65,59,54,48,54,26,41,33,40,37,23,45,75,56,46,53,57,37,53,49,44,42,52,75,66,45,56,84,80,36,67,29,50,51,48,24,82,33,46,32,48,10,45,42,52,50,50,49,33,38,32,38,28,47,49,23,69,73,67,37,59,88,51,79,81,51,73,60,28,49,58,25,29,62,64,36,27,60,69,7,13,30,76,60,29,51,33,21,26,52,34,24,73,43,39,58,51,49,62,20,25,34,42,29,31,55,59,44,62,51,44,54,43,34,52,43,55,80,35,55,68,32,62,59,54,81,68,54,72,64,53,88,84,28,52,69,64,37,52,52,38,35,53,52,30,50,48,48,47,55,48,44,72,73,61,51,94,50,57,54,33,26,40,48,45,50,66,48,27,55,58,37,45,51,45,59,68,54,46,67,44,54,40,48,52,51,50,52,24,62,74,66,69,24,42,40,33,38,45,24,30,74,46,30,74,17,53,32,29,36,54,40,51,60,62,79,41,64,47,80,76,58,71,49,31,39,28,31,10,39,43,41,60,31,20,11,30,34,25,55,60,72,64,47,52,59,78,50,73,58,42,85,62,53,70,36,54,32,47,66,42,33,38,45,50,25,18,51,52,47,50,52,37,62,76,64,44,26,22,58,48,21,29,53,33,16,47,56,42,50,55,54,50,51,53,49,24,70,74,35,54,72,63,36,30,72,73,38,37,84,86,19,9,44,45,30,30,30,25,33,81,34,44,68,55,31,52,48,49,43,53,50,36,43,65,72,14,30,40,58,39,70,23,49,72,22,23,39,41,42,28,46,31,51,50,54,40,62,73,54,42,51,53,51,51,51,48,49,51,56,52,56,72,72,103,124,83,78,74,56,62,40,49,69,68,31,76,81,42,72,92,60,58,37,70,72,52,83,81,40,62,54,21,52,51,50,40,55,60,35,42,72,35,29,89,37,78,51,40,78,45,30,21,29,66,90,70,18,32,35,62,26,46,19,34,63,50,64,24,29,20,40,30,29,18,30,79,78,40,34,42,38,68,28,30,71,33,56,73,51,46,53,53,44,69,31,70,68,31,37,46,28,65,58,52,48,54,26,41,33,39,38,24,43,75,55,45,54,58,37,52,49,43,42,52,74,66,43,56,86,82,36,67,28,49,49,48,24,82,33,43,32,49,9,42,42,52,50,49,48,32,36,30,39,30,48,49,23,69,74,67,38,59,88,53,77,83,51,72,61,29,50,57,26,29,64,64,36,27,61,71,8,14,32,76,60,29,51,34,22,29,53,35,24,74,44,38,58,52,51,62,20,26,35,41,30,32,55,58,47,62,53,46,55,44,35,54,43,54,81,35,55,67,33,62,58,54,80,71,54,72,64,54,90,82,27,53,67,63,38,51,52,38,33,53,52,28,51,48,49,46,54,48,44,72,74,61,48,94,51,56,55,34,27,41,46,44,51,64,49,25,56,60,37,43,52,44,60,69,54,46,65,43,54,41,50,52,51,52,51,24,61,74,66,69,23,43,39,34,38,46,25,28,73,45,29,74,18,52,31,29,35,54,40,52,58,63,78,42,64,47,82,74,58,70,49,32,39,26,29,11,38,42,41,60,30,20,11,33,34,26,54,60,72,65,46,50,57,79,49,72,58,41,84,61,52,71,36,55,34,47,65,43,33,38,45,50,26,17,51,51,46,49,51,36,61,74,65,43,26,21,60,48,22,30,53,32,15,48,56,42,49,56,54,49,50,53,48,23,71,74,35,55,71,62,36,30,72,73,39,37,83,88,19,10,44,46,32,29,29,24,32,80,33,44,67,54,31,51,50,49,42,54,49,36,43,66,73,15,31,40,57,38,71,23,51,72,22,23,39,42,40,28,46,32,51,48,54,40,62,73,55,42,50,53,50,53,52,48,50,51,57,52,57,74,73,106

Sequence (944 aa):
MTNQSISAQYFPEEPKEPVVKSTKGSNSKQAIESLGKVFDARGAYFVADYAKSLGNYIADVDGNLYLDVYAQIASIPLGYNNPALIEVAKSDKMIRAIVDRPALGNFPGNDLDEIVTDILKVAPKGQNKLWSGLSGADANELAFKATFFWYQAQKRGYNSDFSPEEVASVMHNQAPGAPELAILSFERAFHGRLFASGSTTCSKPIHKLDLPAFKWPKAQFPSYKYPLENNVEANKKEDERCLKIVEDLFKTWSVPIAGVLVEPIQSEGGDNHASAEFFQGLRDITLKHGALLIMDEVQTGVGATGVMWAHERFNLQPPPDLVTFSKKFQSAGYFYHDPEITPNMAYRQFNTWCGDPARMTLAGAIGKEIVKHDLTARASEVGDYLYKKLEKLQEKYPKHMRDLRGKDRATFIAWSLENSAARNKFLSDMKEVGVNIGGCAEDSVRLRPTLVFEEKHADILVDAIDKVLSNFMTNQSISAQYFPEEPKEPVVKSTKGSNSKQAIESLGKVFDARGAYFVADYAKSLGNYIADVDGNLYLDVYAQIASIPLGYNNPALIEVAKSDKMIRAIVDRPALGNFPGNDLDEIVTDILKVAPKGQNKLWSGLSGADANELAFKATFFWYQAQKRGYNSDFSPEEVASVMHNQAPGAPELAILSFERAFHGRLFASGSTTCSKPIHKLDLPAFKWPKAQFPSYKYPLENNVEANKKEDERCLKIVEDLFKTWSVPIAGVLVEPIQSEGGDNHASAEFFQGLRDITLKHGALLIMDEVQTGVGATGVMWAHERFNLQPPPDLVTFSKKFQSAGYFYHDPEITPNMAYRQFNTWCGDPARMTLAGAIGKEIVKHDLTARASEVGDYLYKKLEKLQEKYPKHMRDLRGKDRATFIAWSLENSAARNKFLSDMKEVGVNIGGCAEDSVRLRPTLVFEEKHADILVDAIDKVLSNF

InterPro domains:
  IPR004631 4-aminobutyrate aminotransferase, eukaryotic [TIGR00699] (9-469)
  IPR005814 Aminotransferase class-III [PF00202] (45-469)
  IPR005814 Aminotransferase class-III [PIRSF000521] (4-471)
  IPR005814 Aminotransferase class-III [cd00610] (39-469)
  IPR015421 Pyridoxal phosphate-dependent transferase, major domain [G3DSA:3.40.640.10] (82-380)
  IPR015422 Pyridoxal phosphate-dependent transferase, small domain [G3DSA:3.90.1150.10] (25-461)
  IPR015424 Pyridoxal phosphate-dependent transferase [SSF53383] (45-471)
  IPR049704 Aminotransferases class-III pyridoxal-phosphate attachment site [PS00600] (293-332)

Secondary structure (DSSP, 8-state):
-----HHHHH-TT--SS-B---SS-HHHHHHHHHHTTTS--TT-S--B-GGG-BBTEEEBTTS-EEEESSHHHHT-SS-BT-HHHHHHHTSHHHHHHHHT---TTTS-BTTHHHHHHHHHTTPPTT--EEEEESSHHHHHHHHHHHHHHHHHHHHH-TTPPPPHHHHHHHTTT-TTTS---EEEEETT----SSHHHHHH--S-GGGTTTS------EEPPP---SSGGG-HHHHHHHHHHHHHHHHHHHHHSSS-EEEEEE-SSBHHHH-B---HHHHHHHHHHHHHHT-EEEEE-TTTTTTTTSSSSGGGGG--SSPPSEEEE-GGGSSEEEEE--GGGS-SSTTSS--SSSS-HHHHHHHHHHHHHHHHTTHHHHHHHHHHHHHHHHHHHHHH-TTTSEEEE-TTSTT--EEE-SSHHHHHHHHHHHHHTTEE-EEETTTEEE----TT--HHHHHHHHHHHHHHHTT-/-----HHHHH-TT--SS-B---SS-HHHHHHHHHHTTTS--TT-S--B-GGG-BBTEEEBTTS-EEEESSHHHHT-SS-BT-HHHHHHHTSHHHHHHHHT---TTTS-BTTHHHHHHHHHTTPPTT--EEEEESSHHHHHHHHHHHHHHHHHHHHH-TTPPPPHHHHHHHTTT-TTTS---EEEEETT----SSHHHHHH--S-GGGTTTS------EEPPP---SSGGG-HHHHHHHHHHHHHHHHHHHHHSSS-EEEEEE-SSBHHHH-B---HHHHHHHHHHHHHHT-EEEEE-TTTTTTTTSSSSGGGGG--SSPPSEEEE-GGGSSEEEEE--GGGS-SSTTSS--SSSS-HHHHHHHHHHHHHHHHTTHHHHHHHHHHHHHHHHHHHHHH-TTTSEEEE-TTSTT--EEE-SSHHHHHHHHHHHHHTTEE-EEETTTEEE----TT--HHHHHHHHHHHHHHHTT-

pLDDT: mean 97.4, std 4.49, range [34.66, 99.0]

Radius of gyration: 27.47 Å; Cα contacts (8 Å, |Δi|>4): 2169; chains: 2; bounding box: 56×85×66 Å

Nearest PDB structures (foldseek):
  1ohv-assembly1_A  TM=9.714E-01  e=5.317E-52  Sus scrofa
  4y0i-assembly1_B  TM=9.722E-01  e=4.120E-51  Sus scrofa
  3nx3-assembly1_B  TM=8.830E-01  e=1.315E-22  Campylobacter jejuni subsp. jejuni NCTC 11168 = ATCC 700819
  2byl-assembly1_B  TM=8.656E-01  e=7.782E-22  Homo sapiens
  7lk1-assembly1_A  TM=8.575E-01  e=2.836E-21  Homo sapiens

Organism: Candida parapsilosis (strain CDC 317 / ATCC MYA-4646) (NCBI:txid578454)

Foldseek 3Di:
DPQPQPQCVQFVPADLFKDDDDLPLVVFVVVLVVCVVPDPSVPPPGAWDLVPWWFQWTHGPSGITFREQCCPPLFAAGGRPGVLLVVLCPDPLLVCLVPVVALCQPGNDPCVVVLQVLLQVLDPPQFRDWFFDAAQLGQVVLLVLLLVLLLVCVVQPQQDDDDPVLVVQVVVCHPPVNDQEAEEAAALAQRDQDAASVLRDHNDCVSHPPHDHRPHHYFYDFDDDPPCVVCVPVSVVSLVVRLVRVLVCCVDPPHHYREYEYECFRQQSFRHHHALVSVLSVVVSCVVSVHFYEYECANLACQLQLGRGSNVVSVHVPDGAKYWYHRNLQTTHITGNDPSSPHSDPPSSRDRNSTRSSSSSSSSSSNVVCVVSVLSNQLQVQQQVLLVLVVVVCVVVVQAFDPWDSHSRRQFTKGFHNWQVSQVQLQSQLVSSRHRWDAHRTGMTTGSTYSSCHNSSSVSSSVSSSVSSVVD/DPQPQPLCVQFVPADLFKDDDDLPLVVFVVVLVVCVVPDPSVPPPGAWDLVPWWFQWTHGPSGITFREQCCPPLFAAGGRPGVLLVVLCPDPLLVCLVPVVALCQPGNDPCVVVLQVLLQVLPPPPFRDWFFDAAQLGQVVLLVLLLVLLLVCVVQPQQDDDDPVLVVQVVVCHPPVNDQEAEEAAALAQRDQDAASVLRGHNDCVSQPPHDHRPHHYFYDFDDDPPCVVCVPVSVVSLVVRLVRVLVCCVDPPHHYAEYEYECFRQQSFRHHHALVSVLSVVVSCVVSVHFYEYECANLACQLQLGRGSNVVSVHVPDGAKYWYHRNLQTTHITGNDPSSPHSDPPSSRDRNSTRSSSSSSSSSSNVVCVVSVLSNQLLVQQQVLLVLVVVVCVVVVQAFDPWDSHSRRQFTKGFHNWQVSQVQLQSQLVSSRHRWDAHRTGMTTGSTYSSCHNSSSVSSSVSSSVSSVVD